Protein AF-0000000083318311 (afdb_homodimer)

pLDDT: mean 96.97, std 5.31, range [38.34, 98.94]

Organism: Saccharibacillus brassicae (NCBI:txid2583377)

Structure (mmCIF, N/CA/C/O backbone):
data_AF-0000000083318311-model_v1
#
loop_
_entity.id
_entity.type
_entity.pdbx_description
1 polymer 'cysteine-S-conjugate beta-lyase'
#
loop_
_atom_site.group_PDB
_atom_site.id
_atom_site.type_symbol
_atom_site.label_atom_id
_atom_site.label_alt_id
_atom_site.label_comp_id
_atom_site.label_asym_id
_atom_site.label_entity_id
_atom_site.label_seq_id
_atom_site.pdbx_PDB_ins_code
_atom_site.Cartn_x
_atom_site.Cartn_y
_atom_site.Cartn_z
_atom_site.occupancy
_atom_site.B_iso_or_equiv
_atom_site.auth_seq_id
_atom_site.auth_comp_id
_atom_site.auth_asym_id
_atom_site.auth_atom_id
_atom_site.pdbx_PDB_model_num
ATOM 1 N N . MET A 1 1 ? 3.373 -40.844 6.336 1 38.88 1 MET A N 1
ATOM 2 C CA . MET A 1 1 ? 4.746 -40.562 6.75 1 38.88 1 MET A CA 1
ATOM 3 C C . MET A 1 1 ? 4.859 -39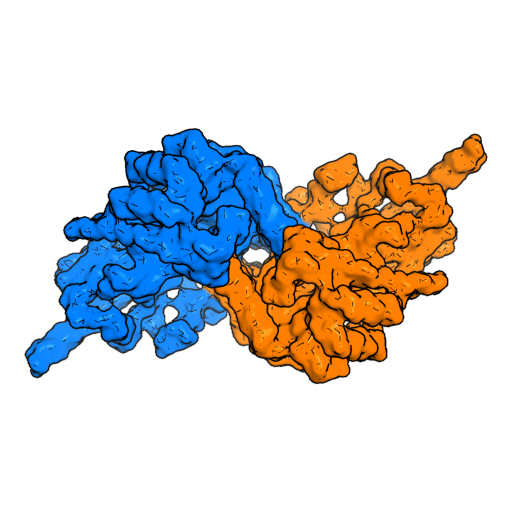.156 7.328 1 38.88 1 MET A C 1
ATOM 5 O O . MET A 1 1 ? 4.5 -38.156 6.668 1 38.88 1 MET A O 1
ATOM 9 N N . THR A 1 2 ? 4.711 -39.125 8.688 1 51.44 2 THR A N 1
ATOM 10 C CA . THR A 1 2 ? 4.902 -37.844 9.391 1 51.44 2 THR A CA 1
ATOM 11 C C . THR A 1 2 ? 6.293 -37.281 9.117 1 51.44 2 THR A C 1
ATOM 13 O O . THR A 1 2 ? 7.301 -37.906 9.492 1 51.44 2 THR A O 1
ATOM 16 N N . LEU A 1 3 ? 6.582 -36.469 7.996 1 58.09 3 LEU A N 1
ATOM 17 C CA . LEU A 1 3 ? 7.871 -35.844 7.754 1 58.09 3 LEU A CA 1
ATOM 18 C C . LEU A 1 3 ? 8.359 -35.125 9.008 1 58.09 3 LEU A C 1
ATOM 20 O O . LEU A 1 3 ? 7.602 -34.375 9.648 1 58.09 3 LEU A O 1
ATOM 24 N N . LYS A 1 4 ? 9.336 -35.656 9.711 1 66.62 4 LYS A N 1
ATOM 25 C CA . LYS A 1 4 ? 9.969 -35.031 10.859 1 66.62 4 LYS A CA 1
ATOM 26 C C . LYS A 1 4 ? 10.422 -33.594 10.508 1 66.62 4 LYS A C 1
ATOM 28 O O . LYS A 1 4 ? 11.211 -33.406 9.586 1 66.62 4 LYS A O 1
ATOM 33 N N . SER A 1 5 ? 9.641 -32.594 10.711 1 73.88 5 SER A N 1
ATOM 34 C CA . SER A 1 5 ? 10 -31.188 10.523 1 73.88 5 SER A CA 1
ATOM 35 C C . SER A 1 5 ? 10.078 -30.453 11.859 1 73.88 5 SER A C 1
ATOM 37 O O . SER A 1 5 ? 9.398 -30.828 12.82 1 73.88 5 SER A O 1
ATOM 39 N N . ARG A 1 6 ? 11.07 -29.547 11.953 1 82.5 6 ARG A N 1
ATOM 40 C CA . ARG A 1 6 ? 11.172 -28.672 13.117 1 82.5 6 ARG A CA 1
ATOM 41 C C . ARG A 1 6 ? 9.977 -27.719 13.203 1 82.5 6 ARG A C 1
ATOM 43 O O . ARG A 1 6 ? 9.68 -27.188 14.273 1 82.5 6 ARG A O 1
ATOM 50 N N . PHE A 1 7 ? 9.367 -27.641 12.039 1 90.25 7 PHE A N 1
ATOM 51 C CA . PHE A 1 7 ? 8.242 -26.719 11.945 1 90.25 7 PHE A CA 1
ATOM 52 C C . PHE A 1 7 ? 6.934 -27.469 11.734 1 90.25 7 PHE A C 1
ATOM 54 O O . PHE A 1 7 ? 6.934 -28.578 11.203 1 90.25 7 PHE A O 1
ATOM 61 N N . ASP A 1 8 ? 5.91 -26.891 12.242 1 90.25 8 ASP A N 1
ATOM 62 C CA . ASP A 1 8 ? 4.609 -27.547 12.156 1 90.25 8 ASP A CA 1
ATOM 63 C C . ASP A 1 8 ? 3.887 -27.172 10.867 1 90.25 8 ASP A C 1
ATOM 65 O O . ASP A 1 8 ? 3.246 -26.125 10.789 1 90.25 8 ASP A O 1
ATOM 69 N N . PHE A 1 9 ? 3.883 -28.094 9.914 1 93.88 9 PHE A N 1
ATOM 70 C CA . PHE A 1 9 ? 3.162 -27.906 8.664 1 93.88 9 PHE A CA 1
ATOM 71 C C . PHE A 1 9 ? 1.977 -28.859 8.578 1 93.88 9 PHE A C 1
ATOM 73 O O . PHE A 1 9 ? 1.312 -28.938 7.539 1 93.88 9 PHE A O 1
ATOM 80 N N . HIS A 1 10 ? 1.746 -29.578 9.641 1 90.75 10 HIS A N 1
ATOM 81 C CA . HIS A 1 10 ? 0.743 -30.641 9.633 1 90.75 10 HIS A CA 1
ATOM 82 C C . HIS A 1 10 ? -0.575 -30.156 10.227 1 90.75 10 HIS A C 1
ATOM 84 O O . HIS A 1 10 ? -1.647 -30.609 9.82 1 90.75 10 HIS A O 1
ATOM 90 N N . THR A 1 11 ? -0.434 -29.266 11.234 1 89.94 11 THR A N 1
ATOM 91 C CA . THR A 1 11 ? -1.631 -28.766 11.898 1 89.94 11 THR A CA 1
ATOM 92 C C . THR A 1 11 ? -2.398 -27.797 10.992 1 89.94 11 THR A C 1
ATOM 94 O O . THR A 1 11 ? -1.824 -26.844 10.469 1 89.94 11 THR A O 1
ATOM 97 N N . GLN A 1 12 ? -3.645 -28.141 10.836 1 93.62 12 GLN A N 1
ATOM 98 C CA . GLN A 1 12 ? -4.5 -27.266 10.039 1 93.62 12 GLN A CA 1
ATOM 99 C C . GLN A 1 12 ? -4.867 -26 10.828 1 93.62 12 GLN A C 1
ATOM 101 O O . GLN A 1 12 ? -5.367 -26.094 11.953 1 93.62 12 GLN A O 1
ATOM 106 N N . ILE A 1 13 ? -4.586 -24.922 10.305 1 95.56 13 ILE A N 1
ATOM 107 C CA . ILE A 1 13 ? -4.996 -23.641 10.875 1 95.56 13 ILE A CA 1
ATOM 108 C C . ILE A 1 13 ? -6.367 -23.25 10.328 1 95.56 13 ILE A C 1
ATOM 110 O O . ILE A 1 13 ? -6.586 -23.266 9.117 1 95.56 13 ILE A O 1
ATOM 114 N N . ASP A 1 14 ? -7.348 -22.953 11.203 1 96.69 14 ASP A N 1
ATOM 115 C CA . ASP A 1 14 ? -8.672 -22.516 10.781 1 96.69 14 ASP A CA 1
ATOM 116 C C . ASP A 1 14 ? -8.609 -21.125 10.141 1 96.69 14 ASP A C 1
ATOM 118 O O . ASP A 1 14 ? -8.305 -20.141 10.82 1 96.69 14 ASP A O 1
ATOM 122 N N . ARG A 1 15 ? -8.93 -21.109 8.906 1 96.69 15 ARG A N 1
ATOM 123 C CA . ARG A 1 15 ? -8.828 -19.859 8.172 1 96.69 15 ARG A CA 1
ATOM 124 C C . ARG A 1 15 ? -10.211 -19.281 7.871 1 96.69 15 ARG A C 1
ATOM 126 O O . ARG A 1 15 ? -10.328 -18.219 7.262 1 96.69 15 ARG A O 1
ATOM 133 N N . LEU A 1 16 ? -11.227 -19.953 8.297 1 96.38 16 LEU A N 1
ATOM 134 C CA . LEU A 1 16 ? -12.578 -19.438 8.109 1 96.38 16 LEU A CA 1
ATOM 135 C C . LEU A 1 16 ? -12.844 -18.25 9.016 1 96.38 16 LEU A C 1
ATOM 137 O O . LEU A 1 16 ? -12.383 -18.219 10.156 1 96.38 16 LEU A O 1
ATOM 141 N N . GLN A 1 17 ? -13.602 -17.234 8.477 1 95.5 17 GLN A N 1
ATOM 142 C CA . GLN A 1 17 ? -13.969 -16.016 9.18 1 95.5 17 GLN A CA 1
ATOM 143 C C . GLN A 1 17 ? -12.727 -15.227 9.594 1 95.5 17 GLN A C 1
ATOM 145 O O . GLN A 1 17 ? -12.719 -14.602 10.656 1 95.5 17 GLN A O 1
ATOM 150 N N . SER A 1 18 ? -11.656 -15.328 8.836 1 96.44 18 SER A N 1
ATOM 151 C CA . SER A 1 18 ? -10.422 -14.594 9.078 1 96.44 18 SER A CA 1
ATOM 152 C C . SER A 1 18 ? -10.148 -13.586 7.961 1 96.44 18 SER A C 1
ATOM 154 O O . SER A 1 18 ? -9.031 -13.078 7.832 1 96.44 18 SER A O 1
ATOM 156 N N . ALA A 1 19 ? -11.141 -13.336 7.117 1 97.19 19 ALA A N 1
ATOM 157 C CA . ALA A 1 19 ? -11 -12.453 5.957 1 97.19 19 ALA A CA 1
ATOM 158 C C . ALA A 1 19 ? -9.992 -13.016 4.961 1 97.19 19 ALA A C 1
ATOM 160 O O . ALA A 1 19 ? -9.258 -12.266 4.316 1 97.19 19 ALA A O 1
ATOM 161 N N . SER A 1 20 ? -9.906 -14.375 4.883 1 97.44 20 SER A N 1
ATOM 162 C CA . SER A 1 20 ? -9.062 -15.07 3.918 1 97.44 20 SER A CA 1
ATOM 163 C C . SER A 1 20 ? -9.695 -15.078 2.531 1 97.44 20 SER A C 1
ATOM 165 O O . SER A 1 20 ? -10.789 -15.625 2.344 1 97.44 20 SER A O 1
ATOM 167 N N . GLU A 1 21 ? -9.062 -14.484 1.577 1 97 21 GLU A N 1
ATOM 168 C CA . GLU A 1 21 ? -9.57 -14.555 0.211 1 97 21 GLU A CA 1
ATOM 169 C C . GLU A 1 21 ? -9.734 -16 -0.24 1 97 21 GLU A C 1
ATOM 171 O O . GLU A 1 21 ? -10.742 -16.359 -0.856 1 97 21 GLU A O 1
ATOM 176 N N . LYS A 1 22 ? -8.797 -16.875 0.065 1 97.5 22 LYS A N 1
ATOM 177 C CA . LYS A 1 22 ? -8.766 -18.281 -0.345 1 97.5 22 LYS A CA 1
ATOM 178 C C . LYS A 1 22 ? -9.945 -19.047 0.234 1 97.5 22 LYS A C 1
ATOM 180 O O . LYS A 1 22 ? -10.586 -19.844 -0.468 1 97.5 22 LYS A O 1
ATOM 185 N N . TRP A 1 23 ? -10.328 -18.797 1.471 1 97.81 23 TRP A N 1
ATOM 186 C CA . TRP A 1 23 ? -11.289 -19.641 2.18 1 97.81 23 TRP A CA 1
ATOM 187 C C . TRP A 1 23 ? -12.648 -18.938 2.287 1 97.81 23 TRP A C 1
ATOM 189 O O . TRP A 1 23 ? -13.688 -19.578 2.133 1 97.81 23 TRP A O 1
ATOM 199 N N . ASP A 1 24 ? -12.641 -17.625 2.521 1 97.38 24 ASP A N 1
ATOM 200 C CA . ASP A 1 24 ? -13.875 -16.938 2.869 1 97.38 24 ASP A CA 1
ATOM 201 C C . ASP A 1 24 ? -14.562 -16.375 1.623 1 97.38 24 ASP A C 1
ATOM 203 O O . ASP A 1 24 ? -15.742 -16 1.671 1 97.38 24 ASP A O 1
ATOM 207 N N . SER A 1 25 ? -13.906 -16.422 0.468 1 95.25 25 SER A N 1
ATOM 208 C CA . SER A 1 25 ? -14.5 -15.797 -0.713 1 95.25 25 SER A CA 1
ATOM 209 C C . SER A 1 25 ? -15.117 -16.844 -1.636 1 95.25 25 SER A C 1
ATOM 211 O O . SER A 1 25 ? -15.523 -16.531 -2.758 1 95.25 25 SER A O 1
ATOM 213 N N . ARG A 1 26 ? -15.195 -18.078 -1.263 1 94.62 26 ARG A N 1
ATOM 214 C CA . ARG A 1 26 ? -15.625 -19.203 -2.1 1 94.62 26 ARG A CA 1
ATOM 215 C C . ARG A 1 26 ? -17.047 -18.984 -2.607 1 94.62 26 ARG A C 1
ATOM 217 O O . ARG A 1 26 ? -17.344 -19.281 -3.768 1 94.62 26 ARG A O 1
ATOM 224 N N . GLU A 1 27 ? -17.922 -18.484 -1.708 1 94.56 27 GLU A N 1
ATOM 225 C CA . GLU A 1 27 ? -19.281 -18.219 -2.141 1 94.56 27 GLU A CA 1
ATOM 226 C C . GLU A 1 27 ? -19.312 -17.109 -3.199 1 94.56 27 GLU A C 1
ATOM 228 O O . GLU A 1 27 ? -19.969 -17.266 -4.23 1 94.56 27 GLU A O 1
ATOM 233 N N . LYS A 1 28 ? -18.609 -16.094 -2.928 1 93.19 28 LYS A N 1
ATOM 234 C CA . LYS A 1 28 ? -18.609 -14.945 -3.814 1 93.19 28 LYS A CA 1
ATOM 235 C C . LYS A 1 28 ? -17.984 -15.281 -5.16 1 93.19 28 LYS A C 1
ATOM 237 O O . LYS A 1 28 ? -18.469 -14.859 -6.211 1 93.19 28 LYS A O 1
ATOM 242 N N . ILE A 1 29 ? -16.891 -16.016 -5.172 1 92.56 29 ILE A N 1
ATOM 243 C CA . ILE A 1 29 ? -16.078 -16.219 -6.363 1 92.56 29 ILE A CA 1
ATOM 244 C C . ILE A 1 29 ? -16.609 -17.422 -7.145 1 92.56 29 ILE A C 1
ATOM 246 O O . ILE A 1 29 ? -16.641 -17.406 -8.375 1 92.56 29 ILE A O 1
ATOM 250 N N . PHE A 1 30 ? -17.062 -18.484 -6.41 1 94.25 30 PHE A N 1
ATOM 251 C CA . PHE A 1 30 ? -17.375 -19.734 -7.078 1 94.25 30 PHE A CA 1
ATOM 252 C C . PHE A 1 30 ? -18.844 -20.094 -6.906 1 94.25 30 PHE A C 1
ATOM 254 O O . PHE A 1 30 ? -19.375 -20.969 -7.602 1 94.25 30 PHE A O 1
ATOM 261 N N . GLY A 1 31 ? -19.578 -19.391 -6 1 93.88 31 GLY A N 1
ATOM 262 C CA . GLY A 1 31 ? -20.922 -19.812 -5.641 1 93.88 31 GLY A CA 1
ATOM 263 C C . GLY A 1 31 ? -20.953 -21.156 -4.941 1 93.88 31 GLY A C 1
ATOM 264 O O . GLY A 1 31 ? -21.938 -21.891 -5.023 1 93.88 31 GLY A O 1
ATOM 265 N N . ALA A 1 32 ? -19.797 -21.562 -4.422 1 94.12 32 ALA A N 1
ATOM 266 C CA . ALA A 1 32 ? -19.641 -22.875 -3.775 1 94.12 32 ALA A CA 1
ATOM 267 C C . ALA A 1 32 ? -18.938 -22.734 -2.434 1 94.12 32 ALA A C 1
ATOM 269 O O . ALA A 1 32 ? -17.734 -23 -2.338 1 94.12 32 ALA A O 1
ATOM 270 N N . PRO A 1 33 ? -19.641 -22.422 -1.372 1 92.38 33 PRO A N 1
ATOM 271 C CA . PRO A 1 33 ? -19.016 -22.125 -0.079 1 92.38 33 PRO A CA 1
ATOM 272 C C . PRO A 1 33 ? -18.375 -23.359 0.56 1 92.38 33 PRO A C 1
ATOM 274 O O . PRO A 1 33 ? -17.516 -23.234 1.441 1 92.38 33 PRO A O 1
ATOM 277 N N . ASP A 1 34 ? -18.688 -24.547 0.024 1 94.94 34 ASP A N 1
ATOM 278 C CA . ASP A 1 34 ? -18.188 -25.75 0.674 1 94.94 34 ASP A CA 1
ATOM 279 C C . ASP A 1 34 ? -17.062 -26.391 -0.13 1 94.94 34 ASP A C 1
ATOM 281 O O . ASP A 1 34 ? -16.438 -27.359 0.317 1 94.94 34 ASP A O 1
ATOM 285 N N . ALA A 1 35 ? -16.781 -25.875 -1.301 1 97.81 35 ALA A N 1
ATOM 286 C CA . ALA A 1 35 ? -15.688 -26.422 -2.109 1 97.81 35 ALA A CA 1
ATOM 287 C C . ALA A 1 35 ? -14.344 -26.266 -1.402 1 97.81 35 ALA A C 1
ATOM 289 O O . ALA A 1 35 ? -14.086 -25.234 -0.766 1 97.81 35 ALA A O 1
ATOM 290 N N . LEU A 1 36 ? -13.555 -27.328 -1.43 1 98.19 36 LEU A N 1
ATOM 291 C CA . LEU A 1 36 ? -12.203 -27.25 -0.882 1 98.19 36 LEU A CA 1
ATOM 292 C C . LEU A 1 36 ? -11.344 -26.281 -1.688 1 98.19 36 LEU A C 1
ATOM 294 O O . LEU A 1 36 ? -11.133 -26.484 -2.887 1 98.19 36 LEU A O 1
ATOM 298 N N . PRO A 1 37 ? -10.859 -25.156 -1.061 1 98.19 37 PRO A N 1
ATOM 299 C CA . PRO A 1 37 ? -10.156 -24.141 -1.838 1 98.19 37 PRO A CA 1
ATOM 300 C C . PRO A 1 37 ? -8.688 -24.5 -2.082 1 98.19 37 PRO A C 1
ATOM 302 O O . PRO A 1 37 ? -7.906 -24.594 -1.132 1 98.19 37 PRO A O 1
ATOM 305 N N . LEU A 1 38 ? -8.297 -24.672 -3.289 1 98.56 38 LEU A N 1
ATOM 306 C CA . LEU A 1 38 ? -6.93 -24.938 -3.729 1 98.56 38 LEU A CA 1
ATOM 307 C C . LEU A 1 38 ? -6.547 -24.047 -4.902 1 98.56 38 LEU A C 1
ATOM 309 O O . LEU A 1 38 ? -5.887 -24.484 -5.84 1 98.56 38 LEU A O 1
ATOM 313 N N . TRP A 1 39 ? -6.949 -22.703 -4.824 1 96.81 39 TRP A N 1
ATOM 314 C CA . TRP A 1 39 ? -6.883 -21.859 -6.016 1 96.81 39 TRP A CA 1
ATOM 315 C C . TRP A 1 39 ? -5.977 -20.656 -5.785 1 96.81 39 TRP A C 1
ATOM 317 O O . TRP A 1 39 ? -5.156 -20.312 -6.637 1 96.81 39 TRP A O 1
ATOM 327 N N . VAL A 1 40 ? -6 -19.953 -4.664 1 95.12 40 VAL A N 1
ATOM 328 C CA . VAL A 1 40 ? -5.191 -18.781 -4.387 1 95.12 40 VAL A CA 1
ATOM 329 C C . VAL A 1 40 ? -3.781 -19.203 -3.982 1 95.12 40 VAL A C 1
ATOM 331 O O . VAL A 1 40 ? -3.607 -20.141 -3.201 1 95.12 40 VAL A O 1
ATOM 334 N N . ALA A 1 41 ? -2.822 -18.438 -4.539 1 95.31 41 ALA A N 1
ATOM 335 C CA . ALA A 1 41 ? -1.431 -18.75 -4.223 1 95.31 41 ALA A CA 1
ATOM 336 C C . ALA A 1 41 ? -1.015 -18.125 -2.898 1 95.31 41 ALA A C 1
ATOM 338 O O . ALA A 1 41 ? -0.064 -17.328 -2.852 1 95.31 41 ALA A O 1
ATOM 339 N N . ASP A 1 42 ? -1.608 -18.406 -1.845 1 95.62 42 ASP A N 1
ATOM 340 C CA . ASP A 1 42 ? -1.135 -18.281 -0.47 1 95.62 42 ASP A CA 1
ATOM 341 C C . ASP A 1 42 ? -1.24 -19.609 0.274 1 95.62 42 ASP A C 1
ATOM 343 O O . ASP A 1 42 ? -1.965 -20.516 -0.154 1 95.62 42 ASP A O 1
ATOM 347 N N . MET A 1 43 ? -0.455 -19.797 1.281 1 97.88 43 MET A N 1
ATOM 348 C CA . MET A 1 43 ? -0.295 -21.078 1.956 1 97.88 43 MET A CA 1
ATOM 349 C C . MET A 1 43 ? -1.206 -21.172 3.176 1 97.88 43 MET A C 1
ATOM 351 O O . MET A 1 43 ? -1.695 -20.156 3.668 1 97.88 43 MET A O 1
ATOM 355 N N . ASP A 1 44 ? -1.444 -22.375 3.598 1 97.81 44 ASP A N 1
ATOM 356 C CA . ASP A 1 44 ? -2.213 -22.594 4.816 1 97.81 44 ASP A CA 1
ATOM 357 C C . ASP A 1 44 ? -1.293 -22.891 6 1 97.81 44 ASP A C 1
ATOM 359 O O . ASP A 1 44 ? -1.599 -23.734 6.84 1 97.81 44 ASP A O 1
ATOM 363 N N . PHE A 1 45 ? -0.134 -22.266 5.984 1 97.81 45 PHE A N 1
ATOM 364 C CA . PHE A 1 45 ? 0.837 -22.375 7.066 1 97.81 45 PHE A CA 1
ATOM 365 C C . PHE A 1 45 ? 1.085 -21.031 7.723 1 97.81 45 PHE A C 1
ATOM 367 O O . PHE A 1 45 ? 0.996 -19.984 7.066 1 97.81 45 PHE A O 1
ATOM 374 N N . ALA A 1 46 ? 1.348 -21.109 9.008 1 97.75 46 ALA A N 1
ATOM 375 C CA . ALA A 1 46 ? 1.784 -19.891 9.688 1 97.75 46 ALA A CA 1
ATOM 376 C C . ALA A 1 46 ? 3.146 -19.438 9.172 1 97.75 46 ALA A C 1
ATOM 378 O O . ALA A 1 46 ? 3.986 -20.266 8.805 1 97.75 46 ALA A O 1
ATOM 379 N N . ALA A 1 47 ? 3.371 -18.141 9.148 1 98.19 47 ALA A N 1
ATOM 380 C CA . ALA A 1 47 ? 4.703 -17.594 8.883 1 98.19 47 ALA A CA 1
ATOM 381 C C . ALA A 1 47 ? 5.707 -18.078 9.922 1 98.19 47 ALA A C 1
ATOM 383 O O . ALA A 1 47 ? 5.32 -18.562 10.992 1 98.19 47 ALA A O 1
ATOM 384 N N . PRO A 1 48 ? 7.008 -17.969 9.617 1 98.19 48 PRO A N 1
ATOM 385 C CA . PRO A 1 48 ? 8.023 -18.375 10.594 1 98.19 48 PRO A CA 1
ATOM 386 C C . PRO A 1 48 ? 7.812 -17.719 11.961 1 98.19 48 PRO A C 1
ATOM 388 O O . PRO A 1 48 ? 7.445 -16.547 12.039 1 98.19 48 PRO A O 1
ATOM 391 N N . GLN A 1 49 ? 8.047 -18.5 13 1 98.12 49 GLN A N 1
ATOM 392 C CA . GLN A 1 49 ? 7.84 -18.031 14.359 1 98.12 49 GLN A CA 1
ATOM 393 C C . GLN A 1 49 ? 8.625 -16.734 14.609 1 98.12 49 GLN A C 1
ATOM 395 O O . GLN A 1 49 ? 8.148 -15.844 15.32 1 98.12 49 GLN A O 1
ATOM 400 N N . GLU A 1 50 ? 9.867 -16.609 14.062 1 98.5 50 GLU A N 1
ATOM 401 C CA . GLU A 1 50 ? 10.695 -15.43 14.242 1 98.5 50 GLU A CA 1
ATOM 402 C C . GLU A 1 50 ? 10.031 -14.188 13.656 1 98.5 50 GLU A C 1
ATOM 404 O O . GLU A 1 50 ? 10.203 -13.078 14.172 1 98.5 50 GLU A O 1
ATOM 409 N N . VAL A 1 51 ? 9.297 -14.352 12.578 1 98.81 51 VAL A N 1
ATOM 410 C CA . VAL A 1 51 ? 8.539 -13.258 11.984 1 98.81 51 VAL A CA 1
ATOM 411 C C . VAL A 1 51 ? 7.41 -12.844 12.922 1 98.81 51 VAL A C 1
ATOM 413 O O . VAL A 1 51 ? 7.219 -11.648 13.172 1 98.81 51 VAL A O 1
ATOM 416 N N . LEU A 1 52 ? 6.645 -13.852 13.445 1 98.75 52 LEU A N 1
ATOM 417 C CA . LEU A 1 52 ? 5.559 -13.555 14.367 1 98.75 52 LEU A CA 1
ATOM 418 C C . LEU A 1 52 ? 6.078 -12.836 15.609 1 98.75 52 LEU A C 1
ATOM 420 O O . LEU A 1 52 ? 5.477 -11.859 16.062 1 98.75 52 LEU A O 1
ATOM 424 N N . ASP A 1 53 ? 7.227 -13.281 16.125 1 98.88 53 ASP A N 1
ATOM 425 C CA . ASP A 1 53 ? 7.832 -12.664 17.312 1 98.88 53 ASP A CA 1
ATOM 426 C C . ASP A 1 53 ? 8.195 -11.211 17.031 1 98.88 53 ASP A C 1
ATOM 428 O O . ASP A 1 53 ? 7.965 -10.336 17.875 1 98.88 53 ASP A O 1
ATOM 432 N N . ALA A 1 54 ? 8.797 -10.953 15.906 1 98.81 54 ALA A N 1
ATOM 433 C CA . ALA A 1 54 ? 9.18 -9.594 15.531 1 98.81 54 ALA A CA 1
ATOM 434 C C . ALA A 1 54 ? 7.953 -8.688 15.414 1 98.81 54 ALA A C 1
ATOM 436 O O . ALA A 1 54 ? 7.988 -7.531 15.828 1 98.81 54 ALA A O 1
ATOM 437 N N . MET A 1 55 ? 6.906 -9.203 14.82 1 98.75 55 MET A N 1
ATOM 438 C CA . MET A 1 55 ? 5.68 -8.422 14.672 1 98.75 55 MET A CA 1
ATOM 439 C C . MET A 1 55 ? 5.051 -8.133 16.031 1 98.75 55 MET A C 1
ATOM 441 O O . MET A 1 55 ? 4.578 -7.02 16.266 1 98.75 55 MET A O 1
ATOM 445 N N . HIS A 1 56 ? 4.992 -9.156 16.906 1 98.88 56 HIS A N 1
ATOM 446 C CA . HIS A 1 56 ? 4.477 -8.93 18.266 1 98.88 56 HIS A CA 1
ATOM 447 C C . HIS A 1 56 ? 5.266 -7.84 18.969 1 98.88 56 HIS A C 1
ATOM 449 O O . HIS A 1 56 ? 4.676 -6.945 19.594 1 98.88 56 HIS A O 1
ATOM 455 N N . LYS A 1 57 ? 6.57 -7.957 18.906 1 98.75 57 LYS A N 1
ATOM 456 C CA . LYS A 1 57 ? 7.426 -6.957 19.531 1 98.75 57 LYS A CA 1
ATOM 457 C C . LYS A 1 57 ? 7.141 -5.562 18.984 1 98.75 57 LYS A C 1
ATOM 459 O O . LYS A 1 57 ? 7.094 -4.586 19.734 1 98.75 57 LYS A O 1
ATOM 464 N N . ARG A 1 58 ? 6.984 -5.457 17.703 1 98.62 58 ARG A N 1
ATOM 465 C CA . ARG A 1 58 ? 6.719 -4.16 17.094 1 98.62 58 ARG A CA 1
ATOM 466 C C . ARG A 1 58 ? 5.348 -3.631 17.5 1 98.62 58 ARG A C 1
ATOM 468 O O . ARG A 1 58 ? 5.176 -2.428 17.703 1 98.62 58 ARG A O 1
ATOM 475 N N . VAL A 1 59 ? 4.312 -4.48 17.562 1 98.75 59 VAL A N 1
ATOM 476 C CA . VAL A 1 59 ? 2.988 -4.086 18.016 1 98.75 59 VAL A CA 1
ATOM 477 C C . VAL A 1 59 ? 3.072 -3.58 19.453 1 98.75 59 VAL A C 1
ATOM 479 O O . VAL A 1 59 ? 2.4 -2.611 19.828 1 98.75 59 VAL A O 1
ATOM 482 N N . ASP A 1 60 ? 3.967 -4.176 20.25 1 98.38 60 ASP A N 1
ATOM 483 C CA . ASP A 1 60 ? 4.141 -3.789 21.656 1 98.38 60 ASP A CA 1
ATOM 484 C C . ASP A 1 60 ? 4.66 -2.357 21.766 1 98.38 60 ASP A C 1
ATOM 486 O O . ASP A 1 60 ? 4.387 -1.667 22.75 1 98.38 60 ASP A O 1
ATOM 490 N N . HIS A 1 61 ? 5.445 -1.96 20.766 1 97.88 61 HIS A N 1
ATOM 491 C CA . HIS A 1 61 ? 5.922 -0.581 20.781 1 97.88 61 HIS A CA 1
ATOM 492 C C . HIS A 1 61 ? 4.758 0.404 20.812 1 97.88 61 HIS A C 1
ATOM 494 O O . HIS A 1 61 ? 4.848 1.458 21.438 1 97.88 61 HIS A O 1
ATOM 500 N N . GLY A 1 62 ? 3.715 0.177 20.031 1 97.81 62 GLY A N 1
ATOM 501 C CA . GLY A 1 62 ? 2.428 0.836 20.172 1 97.81 62 GLY A CA 1
ATOM 502 C C . GLY A 1 62 ? 2.281 2.066 19.297 1 97.81 62 GLY A C 1
ATOM 503 O O . GLY A 1 62 ? 1.178 2.588 19.141 1 97.81 62 GLY A O 1
ATOM 504 N N . VAL A 1 63 ? 3.363 2.586 18.719 1 98 63 VAL A N 1
ATOM 505 C CA . VAL A 1 63 ? 3.312 3.775 17.875 1 98 63 VAL A CA 1
ATOM 506 C C . VAL A 1 63 ? 3.49 3.377 16.422 1 98 63 VAL A C 1
ATOM 508 O O . VAL A 1 63 ? 4.488 2.748 16.047 1 98 63 VAL A O 1
ATOM 511 N N . PHE A 1 64 ? 2.516 3.691 15.602 1 98.12 64 PHE A N 1
ATOM 512 C CA . PHE A 1 64 ? 2.543 3.328 14.188 1 98.12 64 PHE A CA 1
ATOM 513 C C . PHE A 1 64 ? 2.545 4.574 13.312 1 98.12 64 PHE A C 1
ATOM 515 O O . PHE A 1 64 ? 1.76 4.676 12.367 1 98.12 64 PHE A O 1
ATOM 522 N N . GLY A 1 65 ? 3.406 5.574 13.633 1 96.75 65 GLY A N 1
ATOM 523 C CA . GLY A 1 65 ? 3.611 6.73 12.781 1 96.75 65 GLY A CA 1
ATOM 524 C C . GLY A 1 65 ? 4.273 6.387 11.461 1 96.75 65 GLY A C 1
ATOM 525 O O . GLY A 1 65 ? 4.316 5.219 11.062 1 96.75 65 GLY A O 1
ATOM 526 N N . TYR A 1 66 ? 4.742 7.391 10.758 1 97.12 66 TYR A N 1
ATOM 527 C CA . TYR A 1 66 ? 5.418 7.184 9.477 1 97.12 66 TYR A CA 1
ATOM 528 C C . TYR A 1 66 ? 6.75 6.461 9.68 1 97.12 66 TYR A C 1
ATOM 530 O O . TYR A 1 66 ? 7.457 6.711 10.656 1 97.12 66 TYR A O 1
ATOM 538 N N . THR A 1 67 ? 7.023 5.598 8.742 1 97.38 67 THR A N 1
ATOM 539 C CA . THR A 1 67 ? 8.211 4.758 8.836 1 97.38 67 THR A CA 1
ATOM 540 C C . THR A 1 67 ? 9.023 4.828 7.547 1 97.38 67 THR A C 1
ATOM 542 O O . THR A 1 67 ? 8.672 5.566 6.625 1 97.38 67 THR A O 1
ATOM 545 N N . PHE A 1 68 ? 10.172 4.277 7.543 1 95.81 68 PHE A N 1
ATOM 546 C CA . PHE A 1 68 ? 11.047 4.137 6.379 1 95.81 68 PHE A CA 1
ATOM 547 C C . PHE A 1 68 ? 11.82 2.826 6.438 1 95.81 68 PHE A C 1
ATOM 549 O O . PHE A 1 68 ? 11.773 2.115 7.445 1 95.81 68 PHE A O 1
ATOM 556 N N . ARG A 1 69 ? 12.383 2.385 5.336 1 97.38 69 ARG A N 1
ATOM 557 C CA . ARG A 1 69 ? 13.227 1.194 5.281 1 97.38 69 ARG A CA 1
ATOM 558 C C . ARG A 1 69 ? 14.625 1.485 5.809 1 97.38 69 ARG A C 1
ATOM 560 O O . ARG A 1 69 ? 15.344 2.322 5.258 1 97.38 69 ARG A O 1
ATOM 567 N N . THR A 1 70 ? 15.023 0.8 6.801 1 97.25 70 THR A N 1
ATOM 568 C CA . THR A 1 70 ? 16.281 1.041 7.508 1 97.25 70 THR A CA 1
ATOM 569 C C . THR A 1 70 ? 17.438 0.333 6.812 1 97.25 70 THR A C 1
ATOM 571 O O . THR A 1 70 ? 17.219 -0.527 5.953 1 97.25 70 THR A O 1
ATOM 574 N N . PRO A 1 71 ? 18.688 0.669 7.207 1 97.5 71 PRO A N 1
ATOM 575 C CA . PRO A 1 71 ? 19.828 -0.1 6.699 1 97.5 71 PRO A CA 1
ATOM 576 C C . PRO A 1 71 ? 19.719 -1.594 6.992 1 97.5 71 PRO A C 1
ATOM 578 O O . PRO A 1 71 ? 20.094 -2.422 6.164 1 97.5 71 PRO A O 1
ATOM 581 N N . GLY A 1 72 ? 19.172 -1.889 8.172 1 98.25 72 GLY A N 1
ATOM 582 C CA . GLY A 1 72 ? 18.938 -3.287 8.508 1 98.25 72 GLY A CA 1
ATOM 583 C C . GLY A 1 72 ? 18 -3.988 7.547 1 98.25 72 GLY A C 1
ATOM 584 O O . GLY A 1 72 ? 18.219 -5.148 7.195 1 98.25 72 GLY A O 1
ATOM 585 N N . TYR A 1 73 ? 16.984 -3.297 7.16 1 98.5 73 TYR A N 1
ATOM 586 C CA . TYR A 1 73 ? 16.062 -3.822 6.16 1 98.5 73 TYR A CA 1
ATOM 587 C C . TYR A 1 73 ? 16.797 -4.156 4.863 1 98.5 73 TYR A C 1
ATOM 589 O O . TYR A 1 73 ? 16.672 -5.266 4.344 1 98.5 73 TYR A O 1
ATOM 597 N N . PHE A 1 74 ? 17.547 -3.203 4.301 1 98.75 74 PHE A N 1
ATOM 598 C CA . PHE A 1 74 ? 18.25 -3.375 3.035 1 98.75 74 PHE A CA 1
ATOM 599 C C . PHE A 1 74 ? 19.297 -4.484 3.137 1 98.75 74 PHE A C 1
ATOM 601 O O . PHE A 1 74 ? 19.438 -5.289 2.217 1 98.75 74 PHE A O 1
ATOM 608 N N . ASP A 1 75 ? 19.953 -4.574 4.266 1 98.81 75 ASP A N 1
ATOM 609 C CA . ASP A 1 75 ? 20.953 -5.621 4.477 1 98.81 75 ASP A CA 1
ATOM 610 C C . ASP A 1 75 ? 20.297 -7.004 4.43 1 98.81 75 ASP A C 1
ATOM 612 O O . ASP A 1 75 ? 20.875 -7.949 3.885 1 98.81 75 ASP A O 1
ATOM 616 N N . SER A 1 76 ? 19.156 -7.125 5.047 1 98.88 76 SER A N 1
ATOM 617 C CA . SER A 1 76 ? 18.469 -8.414 5.062 1 98.88 76 SER A CA 1
ATOM 618 C C . SER A 1 76 ? 18.125 -8.875 3.65 1 98.88 76 SER A C 1
ATOM 620 O O . SER A 1 76 ? 18.312 -10.047 3.316 1 98.88 76 SER A O 1
ATOM 622 N N . VAL A 1 77 ? 17.703 -7.965 2.754 1 98.88 77 VAL A N 1
ATOM 623 C CA . VAL A 1 77 ? 17.359 -8.297 1.377 1 98.88 77 VAL A CA 1
ATOM 624 C C . VAL A 1 77 ? 18.625 -8.656 0.597 1 98.88 77 VAL A C 1
ATOM 626 O O . VAL A 1 77 ? 18.656 -9.664 -0.109 1 98.88 77 VAL A O 1
ATOM 629 N N . VAL A 1 78 ? 19.641 -7.832 0.728 1 98.88 78 VAL A N 1
ATOM 630 C CA . VAL A 1 78 ? 20.906 -8.023 0.009 1 98.88 78 VAL A CA 1
ATOM 631 C C . VAL A 1 78 ? 21.516 -9.375 0.389 1 98.88 78 VAL A C 1
ATOM 633 O O . VAL A 1 78 ? 21.922 -10.141 -0.482 1 98.88 78 VAL A O 1
ATOM 636 N N . ASN A 1 79 ? 21.547 -9.664 1.686 1 98.88 79 ASN A N 1
ATOM 637 C CA . ASN A 1 79 ? 22.109 -10.922 2.162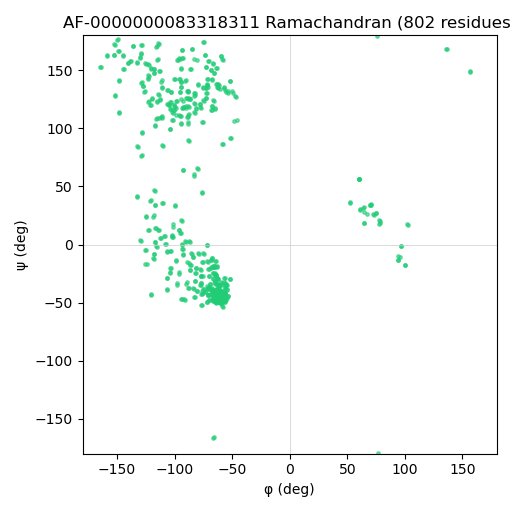 1 98.88 79 ASN A CA 1
ATOM 638 C C . ASN A 1 79 ? 21.312 -12.125 1.67 1 98.88 79 ASN A C 1
ATOM 640 O O . ASN A 1 79 ? 21.891 -13.156 1.312 1 98.88 79 ASN A O 1
ATOM 644 N N . TRP A 1 80 ? 20.047 -12.008 1.661 1 98.81 80 TRP A N 1
ATOM 645 C CA . TRP A 1 80 ? 19.188 -13.086 1.189 1 98.81 80 TRP A CA 1
ATOM 646 C C . TRP A 1 80 ? 19.469 -13.406 -0.276 1 98.81 80 TRP A C 1
ATOM 648 O O . TRP A 1 80 ? 19.609 -14.57 -0.648 1 98.81 80 TRP A O 1
ATOM 658 N N . MET A 1 81 ? 19.531 -12.336 -1.144 1 98.69 81 MET A N 1
ATOM 659 C CA . MET A 1 81 ? 19.766 -12.531 -2.57 1 98.69 81 MET A CA 1
ATOM 660 C C . MET A 1 81 ? 21.141 -13.172 -2.805 1 98.69 81 MET A C 1
ATOM 662 O O . MET A 1 81 ? 21.281 -14.023 -3.682 1 98.69 81 MET A O 1
ATOM 666 N N . ARG A 1 82 ? 22.062 -12.75 -2.041 1 98.38 82 ARG A N 1
ATOM 667 C CA . ARG A 1 82 ? 23.406 -13.32 -2.152 1 98.38 82 ARG A CA 1
ATOM 668 C C . ARG A 1 82 ? 23.406 -14.781 -1.728 1 98.38 82 ARG A C 1
ATOM 670 O O . ARG A 1 82 ? 23.906 -15.641 -2.455 1 98.38 82 ARG A O 1
ATOM 677 N N . GLU A 1 83 ? 22.844 -15.117 -0.635 1 97.94 83 GLU A N 1
ATOM 678 C CA . GLU A 1 83 ? 22.906 -16.438 -0.027 1 97.94 83 GLU A CA 1
ATOM 679 C C . GLU A 1 83 ? 22.047 -17.438 -0.79 1 97.94 83 GLU A C 1
ATOM 681 O O . GLU A 1 83 ? 22.438 -18.594 -0.989 1 97.94 83 GLU A O 1
ATOM 686 N N . ARG A 1 84 ? 20.875 -17.031 -1.228 1 97.94 84 ARG A N 1
ATOM 687 C CA . ARG A 1 84 ? 19.906 -17.969 -1.771 1 97.94 84 ARG A CA 1
ATOM 688 C C . ARG A 1 84 ? 19.984 -18.031 -3.293 1 97.94 84 ARG A C 1
ATOM 690 O O . ARG A 1 84 ? 19.641 -19.047 -3.902 1 97.94 84 ARG A O 1
ATOM 697 N N . HIS A 1 85 ? 20.516 -16.906 -3.953 1 97.56 85 HIS A N 1
ATOM 698 C CA . HIS A 1 85 ? 20.406 -16.828 -5.406 1 97.56 85 HIS A CA 1
ATOM 699 C C . HIS A 1 85 ? 21.766 -16.5 -6.035 1 97.56 85 HIS A C 1
ATOM 701 O O . HIS A 1 85 ? 21.859 -16.328 -7.25 1 97.56 85 HIS A O 1
ATOM 707 N N . ASP A 1 86 ? 22.797 -16.422 -5.211 1 97.25 86 ASP A N 1
ATOM 708 C CA . ASP A 1 86 ? 24.125 -16.062 -5.699 1 97.25 86 ASP A CA 1
ATOM 709 C C . ASP A 1 86 ? 24.078 -14.766 -6.508 1 97.25 86 ASP A C 1
ATOM 711 O O . ASP A 1 86 ? 24.688 -14.672 -7.578 1 97.25 86 ASP A O 1
ATOM 715 N N . TRP A 1 87 ? 23.25 -13.875 -6.105 1 98 87 TRP A N 1
ATOM 716 C CA . TRP A 1 87 ? 23.078 -12.594 -6.781 1 98 87 TRP A CA 1
ATOM 717 C C . TRP A 1 87 ? 23.5 -11.438 -5.879 1 98 87 TRP A C 1
ATOM 719 O O . TRP A 1 87 ? 22.844 -11.172 -4.859 1 98 87 TRP A O 1
ATOM 729 N N . ASN A 1 88 ? 24.594 -10.812 -6.191 1 98.06 88 ASN A N 1
ATOM 730 C CA . ASN A 1 88 ? 25.062 -9.648 -5.457 1 98.06 88 ASN A CA 1
ATOM 731 C C . ASN A 1 88 ? 24.375 -8.367 -5.938 1 98.06 88 ASN A C 1
ATOM 733 O O . ASN A 1 88 ? 24.594 -7.941 -7.074 1 98.06 88 ASN A O 1
ATOM 737 N N . ILE A 1 89 ? 23.594 -7.781 -5.098 1 98.44 89 ILE A N 1
ATOM 738 C CA . ILE A 1 89 ? 22.906 -6.547 -5.477 1 98.44 89 ILE A CA 1
ATOM 739 C C . ILE A 1 89 ? 23.359 -5.414 -4.551 1 98.44 89 ILE A C 1
ATOM 741 O O . ILE A 1 89 ? 23.812 -5.66 -3.432 1 98.44 89 ILE A O 1
ATOM 745 N N . ASP A 1 90 ? 23.328 -4.195 -5.07 1 98.5 90 ASP A N 1
ATOM 746 C CA . ASP A 1 90 ? 23.562 -2.982 -4.293 1 98.5 90 ASP A CA 1
ATOM 747 C C . ASP A 1 90 ? 22.281 -2.541 -3.572 1 98.5 90 ASP A C 1
ATOM 749 O O . ASP A 1 90 ? 21.203 -2.512 -4.168 1 98.5 90 ASP A O 1
ATOM 753 N N . PRO A 1 91 ? 22.422 -2.27 -2.273 1 98.56 91 PRO A N 1
ATOM 754 C CA . PRO A 1 91 ? 21.234 -1.808 -1.556 1 98.56 91 PRO A CA 1
ATOM 755 C C . PRO A 1 91 ? 20.547 -0.626 -2.242 1 98.56 91 PRO A C 1
ATOM 757 O O . PRO A 1 91 ? 19.328 -0.488 -2.17 1 98.56 91 PRO A O 1
ATOM 760 N N . GLU A 1 92 ? 21.234 0.213 -2.941 1 98.06 92 GLU A N 1
ATOM 761 C CA . GLU A 1 92 ? 20.688 1.391 -3.609 1 98.06 92 GLU A CA 1
ATOM 762 C C . GLU A 1 92 ? 19.781 0.996 -4.773 1 98.06 92 GLU A C 1
ATOM 764 O O . GLU A 1 92 ? 18.984 1.807 -5.246 1 98.06 92 GLU A O 1
ATOM 769 N N . TRP A 1 93 ? 19.938 -0.282 -5.277 1 98.81 93 TRP A N 1
ATOM 770 C CA . TRP A 1 93 ? 19.141 -0.741 -6.414 1 98.81 93 TRP A CA 1
ATOM 771 C C . TRP A 1 93 ? 17.719 -1.068 -5.988 1 98.81 93 TRP A C 1
ATOM 773 O O . TRP A 1 93 ? 16.844 -1.231 -6.832 1 98.81 93 TRP A O 1
ATOM 783 N N . ILE A 1 94 ? 17.516 -1.194 -4.664 1 98.81 94 ILE A N 1
ATOM 784 C CA . ILE A 1 94 ? 16.266 -1.744 -4.168 1 98.81 94 ILE A CA 1
ATOM 785 C C . ILE A 1 94 ? 15.234 -0.624 -4.004 1 98.81 94 ILE A C 1
ATOM 787 O O . ILE A 1 94 ? 15.453 0.318 -3.236 1 98.81 94 ILE A O 1
ATOM 791 N N . THR A 1 95 ? 14.125 -0.698 -4.73 1 98.19 95 THR A N 1
ATOM 792 C CA . THR A 1 95 ? 12.992 0.212 -4.617 1 98.19 95 THR A CA 1
ATOM 793 C C . THR A 1 95 ? 11.766 -0.519 -4.082 1 98.19 95 THR A C 1
ATOM 795 O O . THR A 1 95 ? 11.789 -1.738 -3.906 1 98.19 95 THR A O 1
ATOM 798 N N . PHE A 1 96 ? 10.758 0.304 -3.814 1 98.06 96 PHE A N 1
ATOM 799 C CA . PHE A 1 96 ? 9.602 -0.262 -3.133 1 98.06 96 PHE A CA 1
ATOM 800 C C . PHE A 1 96 ? 8.336 -0.044 -3.949 1 98.06 96 PHE A C 1
ATOM 802 O O . PHE A 1 96 ? 8.156 1.011 -4.562 1 98.06 96 PHE A O 1
ATOM 809 N N . THR A 1 97 ? 7.461 -0.972 -3.953 1 98.31 97 THR A N 1
ATOM 810 C CA . THR A 1 97 ? 6.043 -0.891 -4.281 1 98.31 97 THR A CA 1
ATOM 811 C C . THR A 1 97 ? 5.219 -1.759 -3.332 1 98.31 97 THR A C 1
ATOM 813 O O . THR A 1 97 ? 5.746 -2.691 -2.721 1 98.31 97 THR A O 1
ATOM 816 N N . PRO A 1 98 ? 3.947 -1.451 -3.17 1 97.62 98 PRO A N 1
ATOM 817 C CA . PRO A 1 98 ? 3.113 -2.287 -2.303 1 97.62 98 PRO A CA 1
ATOM 818 C C . PRO A 1 98 ? 2.709 -3.604 -2.965 1 97.62 98 PRO A C 1
ATOM 820 O O . PRO A 1 98 ? 1.543 -4 -2.896 1 97.62 98 PRO A O 1
ATOM 823 N N . GLY A 1 99 ? 3.57 -4.289 -3.598 1 97.62 99 GLY A N 1
ATOM 824 C CA . GLY A 1 99 ? 3.361 -5.57 -4.254 1 97.62 99 GLY A CA 1
ATOM 825 C C . GLY A 1 99 ? 4.004 -5.652 -5.625 1 97.62 99 GLY A C 1
ATOM 826 O O . GLY A 1 99 ? 4.395 -4.633 -6.195 1 97.62 99 GLY A O 1
ATOM 827 N N . VAL A 1 100 ? 4.051 -6.84 -6.152 1 98.38 100 VAL A N 1
ATOM 828 C CA . VAL A 1 100 ? 4.723 -7.039 -7.434 1 98.38 100 VAL A CA 1
ATOM 829 C C . VAL A 1 100 ? 3.789 -6.629 -8.578 1 98.38 100 VAL A C 1
ATOM 831 O O . VAL A 1 100 ? 4.234 -6.051 -9.57 1 98.38 100 VAL A O 1
ATOM 834 N N . VAL A 1 101 ? 2.496 -6.941 -8.5 1 98.38 101 VAL A N 1
ATOM 835 C CA . VAL A 1 101 ? 1.571 -6.555 -9.562 1 98.38 101 VAL A CA 1
ATOM 836 C C . VAL A 1 101 ? 1.566 -5.035 -9.719 1 98.38 101 VAL A C 1
ATOM 838 O O . VAL A 1 101 ? 1.684 -4.52 -10.828 1 98.38 101 VAL A O 1
ATOM 841 N N . PRO A 1 102 ? 1.505 -4.258 -8.594 1 98.5 102 PRO A N 1
ATOM 842 C CA . PRO A 1 102 ? 1.668 -2.811 -8.742 1 98.5 102 PRO A CA 1
ATOM 843 C C . PRO A 1 102 ? 2.986 -2.43 -9.414 1 98.5 102 PRO A C 1
ATOM 845 O O . PRO A 1 102 ? 3.027 -1.493 -10.219 1 98.5 102 PRO A O 1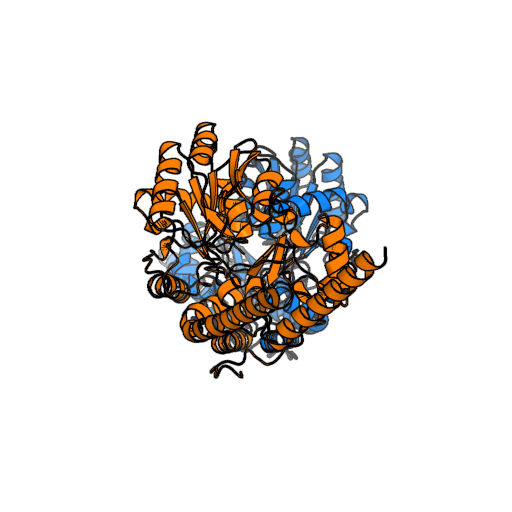
ATOM 848 N N . ALA A 1 103 ? 4.043 -3.121 -9.07 1 98.75 103 ALA A N 1
ATOM 849 C CA . ALA A 1 103 ? 5.332 -2.836 -9.688 1 98.75 103 ALA A CA 1
ATOM 850 C C . ALA A 1 103 ? 5.25 -2.975 -11.211 1 98.75 103 ALA A C 1
ATOM 852 O O . ALA A 1 103 ? 5.793 -2.146 -11.945 1 98.75 103 ALA A O 1
ATOM 853 N N . LEU A 1 104 ? 4.617 -4.051 -11.688 1 98.88 104 LEU A N 1
ATOM 854 C CA . LEU A 1 104 ? 4.434 -4.254 -13.117 1 98.88 104 LEU A CA 1
ATOM 855 C C . LEU A 1 104 ? 3.646 -3.1 -13.734 1 98.88 104 LEU A C 1
ATOM 857 O O . LEU A 1 104 ? 4.02 -2.586 -14.789 1 98.88 104 LEU A O 1
ATOM 861 N N . ALA A 1 105 ? 2.588 -2.732 -13.055 1 98.75 105 ALA A N 1
ATOM 862 C CA . ALA A 1 105 ? 1.728 -1.661 -13.555 1 98.75 105 ALA A CA 1
ATOM 863 C C . ALA A 1 105 ? 2.494 -0.346 -13.656 1 98.75 105 ALA A C 1
ATOM 865 O O . ALA A 1 105 ? 2.391 0.362 -14.664 1 98.75 105 ALA A O 1
ATOM 866 N N . PHE A 1 106 ? 3.27 0.013 -12.617 1 98.75 106 PHE A N 1
ATOM 867 C CA . PHE A 1 106 ? 4.012 1.268 -12.617 1 98.75 106 PHE A CA 1
ATOM 868 C C . PHE A 1 106 ? 5.141 1.233 -13.641 1 98.75 106 PHE A C 1
ATOM 870 O O . PHE A 1 106 ? 5.477 2.258 -14.234 1 98.75 106 PHE A O 1
ATOM 877 N N . ALA A 1 107 ? 5.723 0.049 -13.828 1 98.88 107 ALA A N 1
ATOM 878 C CA . ALA A 1 107 ? 6.719 -0.072 -14.891 1 98.88 107 ALA A CA 1
ATOM 879 C C . ALA A 1 107 ? 6.094 0.191 -16.266 1 98.88 107 ALA A C 1
ATOM 881 O O . ALA A 1 107 ? 6.676 0.891 -17.094 1 98.88 107 ALA A O 1
ATOM 882 N N . VAL A 1 108 ? 4.922 -0.388 -16.5 1 98.88 108 VAL A N 1
ATOM 883 C CA . VAL A 1 108 ? 4.199 -0.162 -17.75 1 98.88 108 VAL A CA 1
ATOM 884 C C . VAL A 1 108 ? 3.924 1.329 -17.922 1 98.88 108 VAL A C 1
ATOM 886 O O . VAL A 1 108 ? 4.172 1.892 -19 1 98.88 108 VAL A O 1
ATOM 889 N N . GLU A 1 109 ? 3.469 1.958 -16.875 1 98.38 109 GLU A N 1
ATOM 890 C CA . GLU A 1 109 ? 3.145 3.381 -16.922 1 98.38 109 GLU A CA 1
ATOM 891 C C . GLU A 1 109 ? 4.387 4.219 -17.203 1 98.38 109 GLU A C 1
ATOM 893 O O . GLU A 1 109 ? 4.34 5.176 -17.984 1 98.38 109 GLU A O 1
ATOM 898 N N . THR A 1 110 ? 5.445 3.91 -16.516 1 98.69 110 THR A N 1
ATOM 899 C CA . THR A 1 110 ? 6.66 4.719 -16.547 1 98.69 110 THR A CA 1
ATOM 900 C C . THR A 1 110 ? 7.359 4.613 -17.891 1 98.69 110 THR A C 1
ATOM 902 O O . THR A 1 110 ? 7.879 5.605 -18.406 1 98.69 110 THR A O 1
ATOM 905 N N . PHE A 1 111 ? 7.355 3.387 -18.5 1 98.88 111 PHE A N 1
ATOM 906 C CA . PHE A 1 111 ? 8.336 3.16 -19.562 1 98.88 111 PHE A CA 1
ATOM 907 C C . PHE A 1 111 ? 7.652 2.904 -20.891 1 98.88 111 PHE A C 1
ATOM 909 O O . PHE A 1 111 ? 8.312 2.598 -21.891 1 98.88 111 PHE A O 1
ATOM 916 N N . THR A 1 112 ? 6.348 2.957 -20.953 1 98.69 112 THR A N 1
ATOM 917 C CA . THR A 1 112 ? 5.609 2.822 -22.203 1 98.69 112 THR A CA 1
ATOM 918 C C . THR A 1 112 ? 4.496 3.861 -22.297 1 98.69 112 THR A C 1
ATOM 920 O O . THR A 1 112 ? 4.258 4.609 -21.344 1 98.69 112 THR A O 1
ATOM 923 N N . GLN A 1 113 ? 3.893 3.965 -23.406 1 97.88 113 GLN A N 1
ATOM 924 C CA . GLN A 1 113 ? 2.76 4.844 -23.672 1 97.88 113 GLN A CA 1
ATOM 925 C C . GLN A 1 113 ? 1.556 4.055 -24.172 1 97.88 113 GLN A C 1
ATOM 927 O O . GLN A 1 113 ? 1.709 2.953 -24.703 1 97.88 113 GLN A O 1
ATOM 932 N N . PRO A 1 114 ? 0.305 4.652 -23.953 1 97.56 114 PRO A N 1
ATOM 933 C CA . PRO A 1 114 ? -0.848 3.99 -24.562 1 97.56 114 PRO A CA 1
ATOM 934 C C . PRO A 1 114 ? -0.637 3.695 -26.047 1 97.56 114 PRO A C 1
ATOM 936 O O . PRO A 1 114 ? -0.111 4.535 -26.781 1 97.56 114 PRO A O 1
ATOM 939 N N . GLY A 1 115 ? -0.943 2.459 -26.406 1 98.5 115 GLY A N 1
ATOM 940 C CA . GLY A 1 115 ? -0.755 2.057 -27.781 1 98.5 115 GLY A CA 1
ATOM 941 C C . GLY A 1 115 ? 0.523 1.271 -28.016 1 98.5 115 GLY A C 1
ATOM 942 O O . GLY A 1 115 ? 0.663 0.575 -29.016 1 98.5 115 GLY A O 1
ATOM 943 N N . ASP A 1 116 ? 1.511 1.33 -27.078 1 98.81 116 ASP A N 1
ATOM 944 C CA . ASP A 1 116 ? 2.738 0.55 -27.203 1 98.81 116 ASP A CA 1
ATOM 945 C C . ASP A 1 116 ? 2.459 -0.942 -27.031 1 98.81 116 ASP A C 1
ATOM 947 O O . ASP A 1 116 ? 1.512 -1.329 -26.344 1 98.81 116 ASP A O 1
ATOM 951 N N . LYS A 1 117 ? 3.277 -1.754 -27.688 1 98.88 117 LYS A N 1
ATOM 952 C CA . LYS A 1 117 ? 3.158 -3.207 -27.609 1 98.88 117 LYS A CA 1
ATOM 953 C C . LYS A 1 117 ? 3.971 -3.762 -26.438 1 98.88 117 LYS A C 1
ATOM 955 O O . LYS A 1 117 ? 5.113 -3.355 -26.219 1 98.88 117 LYS A O 1
ATOM 960 N N . ILE A 1 118 ? 3.377 -4.621 -25.656 1 98.94 118 ILE A N 1
ATOM 961 C CA . ILE A 1 118 ? 4.031 -5.324 -24.562 1 98.94 118 ILE A CA 1
ATOM 962 C C . ILE A 1 118 ? 3.82 -6.828 -24.703 1 98.94 118 ILE A C 1
ATOM 964 O O . ILE A 1 118 ? 2.699 -7.285 -24.938 1 98.94 118 ILE A O 1
ATOM 968 N N . ALA A 1 119 ? 4.887 -7.586 -24.594 1 98.94 119 ALA A N 1
ATOM 969 C CA . ALA A 1 119 ? 4.824 -9.031 -24.797 1 98.94 119 ALA A CA 1
ATOM 970 C C . ALA A 1 119 ? 4.777 -9.773 -23.469 1 98.94 119 ALA A C 1
ATOM 972 O O . ALA A 1 119 ? 5.402 -9.352 -22.484 1 98.94 119 ALA A O 1
ATOM 973 N N . ILE A 1 120 ? 4.039 -10.812 -23.391 1 98.94 120 ILE A N 1
ATOM 974 C CA . ILE A 1 120 ? 4.047 -11.797 -22.312 1 98.94 120 ILE A CA 1
ATOM 975 C C . ILE A 1 120 ? 4.152 -13.203 -22.891 1 98.94 120 ILE A C 1
ATOM 977 O O . ILE A 1 120 ? 3.898 -13.406 -24.094 1 98.94 120 ILE A O 1
ATOM 981 N N . GLN A 1 121 ? 4.543 -14.188 -22.141 1 98.88 121 GLN A N 1
ATOM 982 C CA . GLN A 1 121 ? 4.703 -15.562 -22.594 1 98.88 121 GLN A CA 1
ATOM 983 C C . GLN A 1 121 ? 3.654 -16.484 -21.969 1 98.88 121 GLN A C 1
ATOM 985 O O . GLN A 1 121 ? 3.754 -16.828 -20.797 1 98.88 121 GLN A O 1
ATOM 990 N N . THR A 1 122 ? 2.709 -16.938 -22.75 1 98.62 122 THR A N 1
ATOM 991 C CA . THR A 1 122 ? 1.521 -17.641 -22.266 1 98.62 122 THR A CA 1
ATOM 992 C C . THR A 1 122 ? 1.713 -19.156 -22.359 1 98.62 122 THR A C 1
ATOM 994 O O . THR A 1 122 ? 2.492 -19.641 -23.172 1 98.62 122 THR A O 1
ATOM 997 N N . PRO A 1 123 ? 0.932 -19.938 -21.562 1 98.44 123 PRO A N 1
ATOM 998 C CA . PRO A 1 123 ? 0.067 -19.5 -20.469 1 98.44 123 PRO A CA 1
ATOM 999 C C . PRO A 1 123 ? 0.849 -18.859 -19.328 1 98.44 123 PRO A C 1
ATOM 1001 O O . PRO A 1 123 ? 1.937 -19.328 -18.984 1 98.44 123 PRO A O 1
ATOM 1004 N N . VAL A 1 124 ? 0.298 -17.781 -18.812 1 98.75 124 VAL A N 1
ATOM 1005 C CA . VAL A 1 124 ? 1.038 -17.078 -17.766 1 98.75 124 VAL A CA 1
ATOM 1006 C C . VAL A 1 124 ? 0.062 -16.422 -16.797 1 98.75 124 VAL A C 1
ATOM 1008 O O . VAL A 1 124 ? -1.139 -16.344 -17.078 1 98.75 124 VAL A O 1
ATOM 1011 N N . TYR A 1 125 ? 0.509 -16 -15.703 1 98.31 125 TYR A N 1
ATOM 1012 C CA . TYR A 1 125 ? -0.207 -15.375 -14.602 1 98.31 125 TYR A CA 1
ATOM 1013 C C . TYR A 1 125 ? -1.141 -14.281 -15.109 1 98.31 125 TYR A C 1
ATOM 1015 O O . TYR A 1 125 ? -0.704 -13.352 -15.789 1 98.31 125 TYR A O 1
ATOM 1023 N N . PRO A 1 126 ? -2.416 -14.297 -14.742 1 97.75 126 PRO A N 1
ATOM 1024 C CA . PRO A 1 126 ? -3.451 -13.477 -15.367 1 97.75 126 PRO A CA 1
ATOM 1025 C C . PRO A 1 126 ? -3.191 -11.977 -15.211 1 97.75 126 PRO A C 1
ATOM 1027 O O . PRO A 1 126 ? -3.434 -11.203 -16.141 1 97.75 126 PRO A O 1
ATOM 1030 N N . PRO A 1 127 ? -2.654 -11.508 -14.109 1 97.5 127 PRO A N 1
ATOM 1031 C CA . PRO A 1 127 ? -2.461 -10.062 -13.953 1 97.5 127 PRO A CA 1
ATOM 1032 C C . PRO A 1 127 ? -1.489 -9.484 -14.977 1 97.5 127 PRO A C 1
ATOM 1034 O O . PRO A 1 127 ? -1.455 -8.266 -15.18 1 97.5 127 PRO A O 1
ATOM 1037 N N . PHE A 1 128 ? -0.646 -10.328 -15.609 1 98.62 128 PHE A N 1
ATOM 1038 C CA . PHE A 1 128 ? 0.2 -9.82 -16.688 1 98.62 128 PHE A CA 1
ATOM 1039 C C . PHE A 1 128 ? -0.646 -9.266 -17.828 1 98.62 128 PHE A C 1
ATOM 1041 O O . PHE A 1 128 ? -0.314 -8.234 -18.406 1 98.62 128 PHE A O 1
ATOM 1048 N N . TYR A 1 129 ? -1.766 -10.016 -18.156 1 98.31 129 TYR A N 1
ATOM 1049 C CA . TYR A 1 129 ? -2.703 -9.539 -19.172 1 98.31 129 TYR A CA 1
ATOM 1050 C C . TYR A 1 129 ? -3.322 -8.203 -18.766 1 98.31 129 TYR A C 1
ATOM 1052 O O . TYR A 1 129 ? -3.379 -7.266 -19.562 1 98.31 129 TYR A O 1
ATOM 1060 N N . ASN A 1 130 ? -3.756 -8.172 -17.531 1 97.25 130 ASN A N 1
ATOM 1061 C CA . ASN A 1 130 ? -4.551 -7.059 -17.031 1 97.25 130 ASN A CA 1
ATOM 1062 C C . ASN A 1 130 ? -3.75 -5.762 -17 1 97.25 130 ASN A C 1
ATOM 1064 O O . ASN A 1 130 ? -4.25 -4.707 -17.391 1 97.25 130 ASN A O 1
ATOM 1068 N N . VAL A 1 131 ? -2.498 -5.793 -16.484 1 97.88 131 VAL A N 1
ATOM 1069 C CA . VAL A 1 131 ? -1.707 -4.574 -16.359 1 97.88 131 VAL A CA 1
ATOM 1070 C C . VAL A 1 131 ? -1.426 -3.986 -17.734 1 97.88 131 VAL A C 1
ATOM 1072 O O . VAL A 1 131 ? -1.318 -2.768 -17.891 1 97.88 131 VAL A O 1
ATOM 1075 N N . VAL A 1 132 ? -1.353 -4.848 -18.812 1 98.62 132 VAL A N 1
ATOM 1076 C CA . VAL A 1 132 ? -1.096 -4.379 -20.172 1 98.62 132 VAL A CA 1
ATOM 1077 C C . VAL A 1 132 ? -2.365 -3.762 -20.75 1 98.62 132 VAL A C 1
ATOM 1079 O O . VAL A 1 132 ? -2.369 -2.598 -21.156 1 98.62 132 VAL A O 1
ATOM 1082 N N . ARG A 1 133 ? -3.473 -4.52 -20.672 1 98.44 133 ARG A N 1
ATOM 1083 C CA . ARG A 1 133 ? -4.715 -4.129 -21.328 1 98.44 133 ARG A CA 1
ATOM 1084 C C . ARG A 1 133 ? -5.359 -2.943 -20.625 1 98.44 133 ARG A C 1
ATOM 1086 O O . ARG A 1 133 ? -5.797 -1.988 -21.281 1 98.44 133 ARG A O 1
ATOM 1093 N N . GLU A 1 134 ? -5.379 -2.982 -19.328 1 97.88 134 GLU A N 1
ATOM 1094 C CA . GLU A 1 134 ? -6.07 -1.949 -18.562 1 97.88 134 GLU A CA 1
ATOM 1095 C C . GLU A 1 134 ? -5.328 -0.619 -18.625 1 97.88 134 GLU A C 1
ATOM 1097 O O . GLU A 1 134 ? -5.914 0.439 -18.391 1 97.88 134 GLU A O 1
ATOM 1102 N N . ASN A 1 135 ? -4.07 -0.616 -18.938 1 98.12 135 ASN A N 1
ATOM 1103 C CA . ASN A 1 135 ? -3.299 0.613 -19.094 1 98.12 135 ASN A CA 1
ATOM 1104 C C . ASN A 1 135 ? -3.24 1.065 -20.547 1 98.12 135 ASN A C 1
ATOM 1106 O O . ASN A 1 135 ? -2.43 1.921 -20.906 1 98.12 135 ASN A O 1
ATOM 1110 N N . GLY A 1 136 ? -4.043 0.423 -21.375 1 98.38 136 GLY A N 1
ATOM 1111 C CA . GLY A 1 136 ? -4.242 0.889 -22.734 1 98.38 136 GLY A CA 1
ATOM 1112 C C . GLY A 1 136 ? -3.098 0.53 -23.656 1 98.38 136 GLY A C 1
ATOM 1113 O O . GLY A 1 136 ? -2.852 1.224 -24.656 1 98.38 136 GLY A O 1
ATOM 1114 N N . ARG A 1 137 ? -2.316 -0.447 -23.297 1 98.81 137 ARG A N 1
ATOM 1115 C CA . ARG A 1 137 ? -1.264 -0.943 -24.172 1 98.81 137 ARG A CA 1
ATOM 1116 C C . ARG A 1 137 ? -1.756 -2.121 -25.016 1 98.81 137 ARG A C 1
ATOM 1118 O O . ARG A 1 137 ? -2.773 -2.736 -24.688 1 98.81 137 ARG A O 1
ATOM 1125 N N . GLU A 1 138 ? -1.061 -2.391 -26.094 1 98.81 138 GLU A N 1
ATOM 1126 C CA . GLU A 1 138 ? -1.379 -3.527 -26.953 1 98.81 138 GLU A CA 1
ATOM 1127 C C . GLU A 1 138 ? -0.671 -4.793 -26.469 1 98.81 138 GLU A C 1
ATOM 1129 O O . GLU A 1 138 ? 0.556 -4.816 -26.359 1 98.81 138 GLU A O 1
ATOM 1134 N N . LEU A 1 139 ? -1.404 -5.816 -26.25 1 98.81 139 LEU A N 1
ATOM 1135 C CA . LEU A 1 139 ? -0.869 -7.074 -25.75 1 98.81 139 LEU A CA 1
ATOM 1136 C C . LEU A 1 139 ? -0.384 -7.957 -26.891 1 98.81 139 LEU A C 1
ATOM 1138 O O . LEU A 1 139 ? -1.12 -8.195 -27.844 1 98.81 139 LEU A O 1
ATOM 1142 N N . VAL A 1 140 ? 0.836 -8.383 -26.828 1 98.81 140 VAL A N 1
ATOM 1143 C CA . VAL A 1 140 ? 1.423 -9.359 -27.75 1 98.81 140 VAL A CA 1
ATOM 1144 C C . VAL A 1 140 ? 1.731 -10.648 -27 1 98.81 140 VAL A C 1
ATOM 1146 O O . VAL A 1 140 ? 2.428 -10.641 -25.984 1 98.81 140 VAL A O 1
ATOM 1149 N N . THR A 1 141 ? 1.216 -11.797 -27.469 1 98.69 141 THR A N 1
ATOM 1150 C CA . THR A 1 141 ? 1.451 -13.062 -26.781 1 98.69 141 THR A CA 1
ATOM 1151 C C . THR A 1 141 ? 2.504 -13.891 -27.516 1 98.69 141 THR A C 1
ATOM 1153 O O . THR A 1 141 ? 2.506 -13.945 -28.75 1 98.69 141 THR A O 1
ATOM 1156 N N . ASN A 1 142 ? 3.438 -14.359 -26.781 1 98.69 142 ASN A N 1
ATOM 1157 C CA . ASN A 1 142 ? 4.422 -15.344 -27.219 1 98.69 142 ASN A CA 1
ATOM 1158 C C . ASN A 1 142 ? 4.207 -16.688 -26.547 1 98.69 142 ASN A C 1
ATOM 1160 O O . ASN A 1 142 ? 4.875 -17.016 -25.562 1 98.69 142 ASN A O 1
ATOM 1164 N N . PRO A 1 143 ? 3.318 -17.516 -27.109 1 98.56 143 PRO A N 1
ATOM 1165 C CA . PRO A 1 143 ? 2.988 -18.781 -26.453 1 98.56 143 PRO A CA 1
ATOM 1166 C C . PRO A 1 143 ? 4.199 -19.703 -26.297 1 98.56 143 PRO A C 1
ATOM 1168 O O . PRO A 1 143 ? 4.992 -19.844 -27.234 1 98.56 143 PRO A O 1
ATOM 1171 N N . LEU A 1 144 ? 4.344 -20.266 -25.109 1 98.56 144 LEU A N 1
ATOM 1172 C CA . LEU A 1 144 ? 5.375 -21.266 -24.875 1 98.56 144 LEU A CA 1
ATOM 1173 C C . LEU A 1 144 ? 5.086 -22.547 -25.672 1 98.56 144 LEU A C 1
ATOM 1175 O O . LEU A 1 144 ? 3.932 -22.828 -26 1 98.56 144 LEU A O 1
ATOM 1179 N N . ILE A 1 145 ? 6.16 -23.25 -25.906 1 97.94 145 ILE A N 1
ATOM 1180 C CA . ILE A 1 145 ? 6.039 -24.531 -26.594 1 97.94 145 ILE A CA 1
ATOM 1181 C C . ILE A 1 145 ? 5.895 -25.656 -25.562 1 97.94 145 ILE A C 1
ATOM 1183 O O . ILE A 1 145 ? 6.793 -25.859 -24.75 1 97.94 145 ILE A O 1
ATOM 1187 N N . ALA A 1 146 ? 4.766 -26.297 -25.641 1 95.56 146 ALA A N 1
ATOM 1188 C CA . ALA A 1 146 ? 4.555 -27.453 -24.781 1 95.56 146 ALA A CA 1
ATOM 1189 C C . ALA A 1 146 ? 5.199 -28.703 -25.375 1 95.56 146 ALA A C 1
ATOM 1191 O O . ALA A 1 146 ? 4.957 -29.047 -26.531 1 95.56 146 ALA A O 1
ATOM 1192 N N . LYS A 1 147 ? 5.992 -29.375 -24.562 1 95.06 147 LYS A N 1
ATOM 1193 C CA . LYS A 1 147 ? 6.629 -30.609 -25 1 95.06 147 LYS A CA 1
ATOM 1194 C C . LYS A 1 147 ? 5.801 -31.828 -24.609 1 95.06 147 LYS A C 1
ATOM 1196 O O . LYS A 1 147 ? 4.941 -31.734 -23.719 1 95.06 147 LYS A O 1
ATOM 1201 N N . GLU A 1 148 ? 6.109 -32.938 -25.125 1 90.5 148 GLU A N 1
ATOM 1202 C CA . GLU A 1 148 ? 5.367 -34.188 -24.891 1 90.5 148 GLU A CA 1
ATOM 1203 C C . GLU A 1 148 ? 5.516 -34.625 -23.438 1 90.5 148 GLU A C 1
ATOM 1205 O O . GLU A 1 148 ? 4.586 -35.219 -22.859 1 90.5 148 GLU A O 1
ATOM 1210 N N . ASN A 1 149 ? 6.594 -34.281 -22.891 1 89.31 149 ASN A N 1
ATOM 1211 C CA . ASN A 1 149 ? 6.863 -34.75 -21.531 1 89.31 149 ASN A CA 1
ATOM 1212 C C . ASN A 1 149 ? 6.273 -33.812 -20.484 1 89.31 149 ASN A C 1
ATOM 1214 O O . ASN A 1 149 ? 6.508 -34 -19.297 1 89.31 149 ASN A O 1
ATOM 1218 N N . GLY A 1 150 ? 5.594 -32.812 -20.953 1 89.88 150 GLY A N 1
ATOM 1219 C CA . GLY A 1 150 ? 4.953 -31.891 -20.031 1 89.88 150 GLY A CA 1
ATOM 1220 C C . GLY A 1 150 ? 5.777 -30.656 -19.766 1 89.88 150 GLY A C 1
ATOM 1221 O O . GLY A 1 150 ? 5.316 -29.734 -19.078 1 89.88 150 GLY A O 1
ATOM 1222 N N . ASP A 1 151 ? 6.957 -30.609 -20.391 1 93.19 151 ASP A N 1
ATOM 1223 C CA . ASP A 1 151 ? 7.812 -29.438 -20.219 1 93.19 151 ASP A CA 1
ATOM 1224 C C . ASP A 1 151 ? 7.395 -28.312 -21.172 1 93.19 151 ASP A C 1
ATOM 1226 O O . ASP A 1 151 ? 6.684 -28.562 -22.156 1 93.19 151 ASP A O 1
ATOM 1230 N N . TYR A 1 152 ? 7.801 -27.141 -20.812 1 97.44 152 TYR A N 1
ATOM 1231 C CA . TYR A 1 152 ? 7.578 -25.984 -21.672 1 97.44 152 TYR A CA 1
ATOM 1232 C C . TYR A 1 152 ? 8.898 -25.297 -22.016 1 97.44 152 TYR A C 1
ATOM 1234 O O . TYR A 1 152 ? 9.844 -25.312 -21.234 1 97.44 152 TYR A O 1
ATOM 1242 N N . GLU A 1 153 ? 8.969 -24.766 -23.203 1 98.06 153 GLU A N 1
ATOM 1243 C CA . GLU A 1 153 ? 10.133 -23.984 -23.641 1 98.06 153 GLU A CA 1
ATOM 1244 C C . GLU A 1 153 ? 9.703 -22.672 -24.297 1 98.06 153 GLU A C 1
ATOM 1246 O O . GLU A 1 153 ? 8.578 -22.562 -24.781 1 98.06 153 GLU A O 1
ATOM 1251 N N . MET A 1 154 ? 10.586 -21.734 -24.281 1 98.56 154 MET A N 1
ATOM 1252 C CA . MET A 1 154 ? 10.312 -20.484 -24.984 1 98.56 154 MET A CA 1
ATOM 1253 C C . MET A 1 154 ? 10.383 -20.672 -26.5 1 98.56 154 MET A C 1
ATOM 1255 O O . MET A 1 154 ? 11.242 -21.406 -27 1 98.56 154 MET A O 1
ATOM 1259 N N . ASP A 1 155 ? 9.453 -20.078 -27.219 1 98.69 155 ASP A N 1
ATOM 1260 C CA . ASP A 1 155 ? 9.539 -20 -28.672 1 98.69 155 ASP A CA 1
ATOM 1261 C C . ASP A 1 155 ? 10.312 -18.75 -29.094 1 98.69 155 ASP A C 1
ATOM 1263 O O . ASP A 1 155 ? 9.711 -17.734 -29.469 1 98.69 155 ASP A O 1
ATOM 1267 N N . PHE A 1 156 ? 11.609 -18.906 -29.219 1 98.81 156 PHE A N 1
ATOM 1268 C CA . PHE A 1 156 ? 12.484 -17.766 -29.453 1 98.81 156 PHE A CA 1
ATOM 1269 C C . PHE A 1 156 ? 12.273 -17.203 -30.844 1 98.81 156 PHE A C 1
ATOM 1271 O O . PHE A 1 156 ? 12.398 -15.992 -31.062 1 98.81 156 PHE A O 1
ATOM 1278 N N . ASP A 1 157 ? 12.039 -18.062 -31.812 1 98.44 157 ASP A N 1
ATOM 1279 C CA . ASP A 1 157 ? 11.805 -17.578 -33.188 1 98.44 157 ASP A CA 1
ATOM 1280 C C . ASP A 1 157 ? 10.562 -16.703 -33.25 1 98.44 157 ASP A C 1
ATOM 1282 O O . ASP A 1 157 ? 10.594 -15.625 -33.844 1 98.44 157 ASP A O 1
ATOM 1286 N N . ASP A 1 158 ? 9.531 -17.188 -32.656 1 98.62 158 ASP A N 1
ATOM 1287 C CA . ASP A 1 158 ? 8.305 -16.391 -32.594 1 98.62 158 ASP A CA 1
ATOM 1288 C C . ASP A 1 158 ? 8.516 -15.102 -31.812 1 98.62 158 ASP A C 1
ATOM 1290 O O . ASP A 1 158 ? 8.031 -14.039 -32.219 1 98.62 158 ASP A O 1
ATOM 1294 N N . LEU A 1 159 ? 9.234 -15.203 -30.734 1 98.75 159 LEU A N 1
ATOM 1295 C CA . LEU A 1 159 ? 9.508 -14.031 -29.906 1 98.75 159 LEU A CA 1
ATOM 1296 C C . LEU A 1 159 ? 10.25 -12.969 -30.703 1 98.75 159 LEU A C 1
ATOM 1298 O O . LEU A 1 159 ? 9.883 -11.789 -30.672 1 98.75 159 LEU A O 1
ATOM 1302 N N . GLU A 1 160 ? 11.273 -13.383 -31.344 1 98.44 160 GLU A N 1
ATOM 1303 C CA . GLU A 1 160 ? 12.086 -12.43 -32.094 1 98.44 160 GLU A CA 1
ATOM 1304 C C . GLU A 1 160 ? 11.273 -11.734 -33.188 1 98.44 160 GLU A C 1
ATOM 1306 O O . GLU A 1 160 ? 11.422 -10.531 -33.406 1 98.44 160 GLU A O 1
ATOM 1311 N N . ARG A 1 161 ? 10.445 -12.484 -33.875 1 98.44 161 ARG A N 1
ATOM 1312 C CA . ARG A 1 161 ? 9.578 -11.891 -34.906 1 98.44 161 ARG A CA 1
ATOM 1313 C C . ARG A 1 161 ? 8.664 -10.828 -34.281 1 98.44 161 ARG A C 1
AT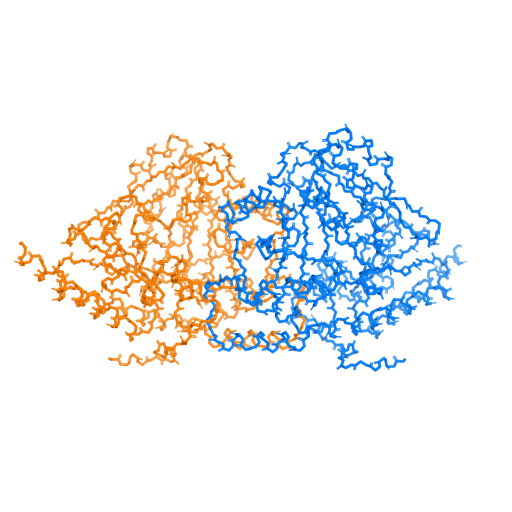OM 1315 O O . ARG A 1 161 ? 8.484 -9.758 -34.875 1 98.44 161 ARG A O 1
ATOM 1322 N N . LYS A 1 162 ? 8.141 -11.102 -33.188 1 98.31 162 LYS A N 1
ATOM 1323 C CA . LYS A 1 162 ? 7.211 -10.195 -32.531 1 98.31 162 LYS A CA 1
ATOM 1324 C C . LYS A 1 162 ? 7.934 -8.961 -32 1 98.31 162 LYS A C 1
ATOM 1326 O O . LYS A 1 162 ? 7.414 -7.844 -32.094 1 98.31 162 LYS A O 1
ATOM 1331 N N . LEU A 1 163 ? 9.086 -9.18 -31.391 1 98.62 163 LEU A N 1
ATOM 1332 C CA . LEU A 1 163 ? 9.852 -8.055 -30.875 1 98.62 163 LEU A CA 1
ATOM 1333 C C . LEU A 1 163 ? 10.289 -7.129 -32 1 98.62 163 LEU A C 1
ATOM 1335 O O . LEU A 1 163 ? 10.297 -5.906 -31.859 1 98.62 163 LEU A O 1
ATOM 1339 N N . ALA A 1 164 ? 10.586 -7.695 -33.188 1 98 164 ALA A N 1
ATOM 1340 C CA . ALA A 1 164 ? 10.984 -6.922 -34.375 1 98 164 ALA A CA 1
ATOM 1341 C C . ALA A 1 164 ? 9.836 -6.051 -34.875 1 98 164 ALA A C 1
ATOM 1343 O O . ALA A 1 164 ? 10.055 -5.066 -35.594 1 98 164 ALA A O 1
ATOM 1344 N N . ASP A 1 165 ? 8.672 -6.414 -34.438 1 98 165 ASP A N 1
ATOM 1345 C CA . ASP A 1 165 ? 7.484 -5.688 -34.875 1 98 165 ASP A CA 1
ATOM 1346 C C . ASP A 1 165 ? 7.113 -4.59 -33.875 1 98 165 ASP A C 1
ATOM 1348 O O . ASP A 1 165 ? 5.938 -4.246 -33.75 1 98 165 ASP A O 1
ATOM 1352 N N . GLY A 1 166 ? 8.008 -4.141 -33.062 1 98.06 166 GLY A N 1
ATOM 1353 C CA . GLY A 1 166 ? 7.852 -2.887 -32.344 1 98.06 166 GLY A CA 1
ATOM 1354 C C . GLY A 1 166 ? 7.449 -3.078 -30.891 1 98.06 166 GLY A C 1
ATOM 1355 O O . GLY A 1 166 ? 6.918 -2.16 -30.25 1 98.06 166 GLY A O 1
ATOM 1356 N N . VAL A 1 167 ? 7.602 -4.215 -30.328 1 98.81 167 VAL A N 1
ATOM 1357 C CA . VAL A 1 167 ? 7.367 -4.426 -28.906 1 98.81 167 VAL A CA 1
ATOM 1358 C C . VAL A 1 167 ? 8.336 -3.574 -28.094 1 98.81 167 VAL A C 1
ATOM 1360 O O . VAL A 1 167 ? 9.516 -3.467 -28.438 1 98.81 167 VAL A O 1
ATOM 1363 N N . LYS A 1 168 ? 7.793 -2.943 -27 1 98.81 168 LYS A N 1
ATOM 1364 C CA . LYS A 1 168 ? 8.609 -2.035 -26.203 1 98.81 168 LYS A CA 1
ATOM 1365 C C . LYS A 1 168 ? 9.047 -2.686 -24.891 1 98.81 168 LYS A C 1
ATOM 1367 O O . LYS A 1 168 ? 10.047 -2.293 -24.312 1 98.81 168 LYS A O 1
ATOM 1372 N N . MET A 1 169 ? 8.32 -3.635 -24.438 1 98.94 169 MET A N 1
ATOM 1373 C CA . MET A 1 169 ? 8.531 -4.238 -23.125 1 98.94 169 MET A CA 1
ATOM 1374 C C . MET A 1 169 ? 8.133 -5.707 -23.141 1 98.94 169 MET A C 1
ATOM 1376 O O . MET A 1 169 ? 7.191 -6.098 -23.828 1 98.94 169 MET A O 1
ATOM 1380 N N . LEU A 1 170 ? 8.891 -6.551 -22.469 1 98.94 170 LEU A N 1
ATOM 1381 C CA . LEU A 1 170 ? 8.555 -7.941 -22.172 1 98.94 170 LEU A CA 1
ATOM 1382 C C . LEU A 1 170 ? 8.391 -8.156 -20.672 1 98.94 170 LEU A C 1
ATOM 1384 O O . LEU A 1 170 ? 9.273 -7.805 -19.891 1 98.94 170 LEU A O 1
ATOM 1388 N N . ILE A 1 171 ? 7.266 -8.625 -20.25 1 98.94 171 ILE A N 1
ATOM 1389 C CA . ILE A 1 171 ? 7.102 -9.094 -18.875 1 98.94 171 ILE A CA 1
ATOM 1390 C C . ILE A 1 171 ? 7.477 -10.57 -18.781 1 98.94 171 ILE A C 1
ATOM 1392 O O . ILE A 1 171 ? 6.77 -11.43 -19.312 1 98.94 171 ILE A O 1
ATOM 1396 N N . LEU A 1 172 ? 8.562 -10.805 -18.156 1 98.94 172 LEU A N 1
ATOM 1397 C CA . LEU A 1 172 ? 9.102 -12.148 -17.984 1 98.94 172 LEU A CA 1
ATOM 1398 C C . LEU A 1 172 ? 8.641 -12.766 -16.672 1 98.94 172 LEU A C 1
ATOM 1400 O O . LEU A 1 172 ? 8.742 -12.133 -15.617 1 98.94 172 LEU A O 1
ATOM 1404 N N . CYS A 1 173 ? 8.039 -13.883 -16.734 1 98.88 173 CYS A N 1
ATOM 1405 C CA . CYS A 1 173 ? 7.688 -14.664 -15.555 1 98.88 173 CYS A CA 1
ATOM 1406 C C . CYS A 1 173 ? 8.758 -15.711 -15.258 1 98.88 173 CYS A C 1
ATOM 1408 O O . CYS A 1 173 ? 8.93 -16.656 -16.031 1 98.88 173 CYS A O 1
ATOM 1410 N N . SER A 1 174 ? 9.539 -15.57 -14.172 1 98.75 174 SER A N 1
ATOM 1411 C CA . SER A 1 174 ? 10.672 -16.453 -13.891 1 98.75 174 SER A CA 1
ATOM 1412 C C . SER A 1 174 ? 10.883 -16.609 -12.391 1 98.75 174 SER A C 1
ATOM 1414 O O . SER A 1 174 ? 11.383 -15.703 -11.727 1 98.75 174 SER A O 1
ATOM 1416 N N . PRO A 1 175 ? 10.672 -17.844 -11.82 1 98.5 175 PRO A N 1
ATOM 1417 C CA . PRO A 1 175 ? 10.102 -19.047 -12.438 1 98.5 175 PRO A CA 1
ATOM 1418 C C . PRO A 1 175 ? 8.695 -18.828 -12.977 1 98.5 175 PRO A C 1
ATOM 1420 O O . PRO A 1 175 ? 8.016 -17.891 -12.562 1 98.5 175 PRO A O 1
ATOM 1423 N N . HIS A 1 176 ? 8.359 -19.703 -13.859 1 98.81 176 HIS A N 1
ATOM 1424 C CA . HIS A 1 176 ? 7.164 -19.438 -14.656 1 98.81 176 HIS A CA 1
ATOM 1425 C C . HIS A 1 176 ? 5.922 -20.016 -13.992 1 98.81 176 HIS A C 1
ATOM 1427 O O . HIS A 1 176 ? 5.891 -21.203 -13.672 1 98.81 176 HIS A O 1
ATOM 1433 N N . ASN A 1 177 ? 4.984 -19.266 -13.648 1 98.5 177 ASN A N 1
ATOM 1434 C CA . ASN A 1 177 ? 3.643 -19.625 -13.203 1 98.5 177 ASN A CA 1
ATOM 1435 C C . ASN A 1 177 ? 2.627 -19.516 -14.336 1 98.5 177 ASN A C 1
ATOM 1437 O O . ASN A 1 177 ? 2.422 -18.438 -14.883 1 98.5 177 ASN A O 1
ATOM 1441 N N . PRO A 1 178 ? 2.107 -20.594 -14.797 1 98.25 178 PRO A N 1
ATOM 1442 C CA . PRO A 1 178 ? 1.75 -21.734 -13.953 1 98.25 178 PRO A CA 1
ATOM 1443 C C . PRO A 1 178 ? 2.568 -22.984 -14.281 1 98.25 178 PRO A C 1
ATOM 1445 O O . PRO A 1 178 ? 2.453 -24 -13.586 1 98.25 178 PRO A O 1
ATOM 1448 N N . VAL A 1 179 ? 3.447 -22.938 -15.25 1 97.94 179 VAL A N 1
ATOM 1449 C CA . VAL A 1 179 ? 3.975 -24.188 -15.789 1 97.94 179 VAL A CA 1
ATOM 1450 C C . VAL A 1 179 ? 5.133 -24.688 -14.93 1 97.94 179 VAL A C 1
ATOM 1452 O O . VAL A 1 179 ? 5.621 -25.797 -15.109 1 97.94 179 VAL A O 1
ATOM 1455 N N . GLY A 1 180 ? 5.578 -23.828 -14.023 1 97.81 180 GLY A N 1
ATOM 1456 C CA . GLY A 1 180 ? 6.5 -24.25 -12.984 1 97.81 180 GLY A CA 1
ATOM 1457 C C . GLY A 1 180 ? 7.918 -24.453 -13.484 1 97.81 180 GLY A C 1
ATOM 1458 O O . GLY A 1 180 ? 8.688 -25.203 -12.898 1 97.81 180 GLY A O 1
ATOM 1459 N N . ARG A 1 181 ? 8.281 -23.75 -14.539 1 97.56 181 ARG A N 1
ATOM 1460 C CA . ARG A 1 181 ? 9.602 -23.891 -15.156 1 97.56 181 ARG A CA 1
ATOM 1461 C C . ARG A 1 181 ? 10.594 -22.922 -14.539 1 97.56 181 ARG A C 1
ATOM 1463 O O . ARG A 1 181 ? 10.258 -21.766 -14.273 1 97.56 181 ARG A O 1
ATOM 1470 N N . ILE A 1 182 ? 11.812 -23.359 -14.352 1 98.5 182 ILE A N 1
ATOM 1471 C CA . ILE A 1 182 ? 12.977 -22.5 -14.148 1 98.5 182 ILE A CA 1
ATOM 1472 C C . ILE A 1 182 ? 13.75 -22.359 -15.453 1 98.5 182 ILE A C 1
ATOM 1474 O O . ILE A 1 182 ? 14.195 -23.359 -16.031 1 98.5 182 ILE A O 1
ATOM 1478 N N . TRP A 1 183 ? 13.867 -21.172 -15.977 1 98.69 183 TRP A N 1
ATOM 1479 C CA . TRP A 1 183 ? 14.594 -20.969 -17.219 1 98.69 183 TRP A CA 1
ATOM 1480 C C . TRP A 1 183 ? 16.094 -21.109 -17.016 1 98.69 183 TRP A C 1
ATOM 1482 O O . TRP A 1 183 ? 16.641 -20.625 -16.016 1 98.69 183 TRP A O 1
ATOM 1492 N N . SER A 1 184 ? 16.766 -21.812 -17.891 1 97.69 184 SER A N 1
ATOM 1493 C CA . SER A 1 184 ? 18.203 -22.031 -17.797 1 97.69 184 SER A CA 1
ATOM 1494 C C . SER A 1 184 ? 18.984 -20.766 -18.156 1 97.69 184 SER A C 1
ATOM 1496 O O . SER A 1 184 ? 18.422 -19.828 -18.734 1 97.69 184 SER A O 1
ATOM 1498 N N . ARG A 1 185 ? 20.219 -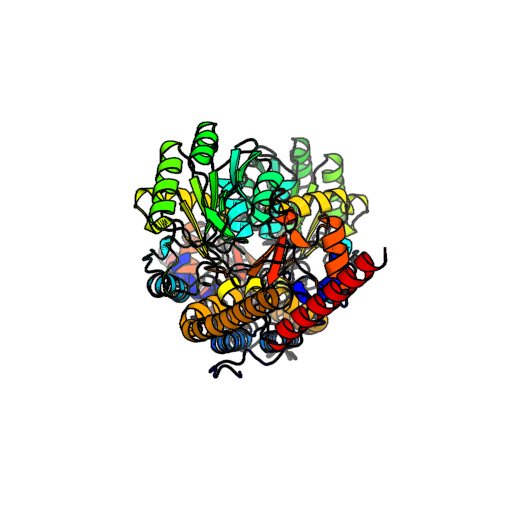20.734 -17.797 1 97.88 185 ARG A N 1
ATOM 1499 C CA . ARG A 1 185 ? 21.062 -19.594 -18.125 1 97.88 185 ARG A CA 1
ATOM 1500 C C . ARG A 1 185 ? 21.125 -19.375 -19.641 1 97.88 185 ARG A C 1
ATOM 1502 O O . ARG A 1 185 ? 21.031 -18.25 -20.109 1 97.88 185 ARG A O 1
ATOM 1509 N N . PRO A 1 186 ? 21.281 -20.469 -20.453 1 98.25 186 PRO A N 1
ATOM 1510 C CA . PRO A 1 186 ? 21.25 -20.266 -21.891 1 98.25 186 PRO A CA 1
ATOM 1511 C C . PRO A 1 186 ? 19.938 -19.672 -22.375 1 98.25 186 PRO A C 1
ATOM 1513 O O . PRO A 1 186 ? 19.922 -18.812 -23.266 1 98.25 186 PRO A O 1
ATOM 1516 N N . ASP A 1 187 ? 18.781 -20.125 -21.844 1 98.31 187 ASP A N 1
ATOM 1517 C CA . ASP A 1 187 ? 17.469 -19.562 -22.188 1 98.31 187 ASP A CA 1
ATOM 1518 C C . ASP A 1 187 ? 17.438 -18.062 -21.922 1 98.31 187 ASP A C 1
ATOM 1520 O O . ASP A 1 187 ? 17.031 -17.281 -22.781 1 98.31 187 ASP A O 1
ATOM 1524 N N . LEU A 1 188 ? 17.875 -17.656 -20.734 1 98.81 188 LEU A N 1
ATOM 1525 C CA . LEU A 1 188 ? 17.797 -16.266 -20.297 1 98.81 188 LEU A CA 1
ATOM 1526 C C . LEU A 1 188 ? 18.797 -15.398 -21.078 1 98.81 188 LEU A C 1
ATOM 1528 O O . LEU A 1 188 ? 18.516 -14.234 -21.359 1 98.81 188 LEU A O 1
ATOM 1532 N N . THR A 1 189 ? 19.969 -15.977 -21.344 1 98.69 189 THR A N 1
ATOM 1533 C CA . THR A 1 189 ? 20.953 -15.258 -22.141 1 98.69 189 THR A CA 1
ATOM 1534 C C . THR A 1 189 ? 20.406 -14.961 -23.531 1 98.69 189 THR A C 1
ATOM 1536 O O . THR A 1 189 ? 20.5 -13.836 -24.016 1 98.69 189 THR A O 1
ATOM 1539 N N . ARG A 1 190 ? 19.859 -16 -24.141 1 98.69 190 ARG A N 1
ATOM 1540 C CA . ARG A 1 190 ? 19.266 -15.828 -25.469 1 98.69 190 ARG A CA 1
ATOM 1541 C C . ARG A 1 190 ? 18.125 -14.805 -25.422 1 98.69 190 ARG A C 1
ATOM 1543 O O . ARG A 1 190 ? 18.016 -13.953 -26.312 1 98.69 190 ARG A O 1
ATOM 1550 N N . LEU A 1 191 ? 17.297 -14.875 -24.438 1 98.88 191 LEU A N 1
ATOM 1551 C CA . LEU A 1 191 ? 16.203 -13.922 -24.25 1 98.88 191 LEU A CA 1
ATOM 1552 C C . LEU A 1 191 ? 16.734 -12.5 -24.156 1 98.88 191 LEU A C 1
ATOM 1554 O O . LEU A 1 191 ? 16.219 -11.586 -24.797 1 98.88 191 LEU A O 1
ATOM 1558 N N . ALA A 1 192 ? 17.75 -12.305 -23.312 1 98.81 192 ALA A N 1
ATOM 1559 C CA . ALA A 1 192 ? 18.359 -10.992 -23.109 1 98.81 192 ALA A CA 1
ATOM 1560 C C . ALA A 1 192 ? 18.906 -10.438 -24.422 1 98.81 192 ALA A C 1
ATOM 1562 O O . ALA A 1 192 ? 18.734 -9.258 -24.734 1 98.81 192 ALA A O 1
ATOM 1563 N N . GLU A 1 193 ? 19.547 -11.305 -25.188 1 98.62 193 GLU A N 1
ATOM 1564 C CA . GLU A 1 193 ? 20.141 -10.891 -26.453 1 98.62 193 GLU A CA 1
ATOM 1565 C C . GLU A 1 193 ? 19.062 -10.422 -27.438 1 98.62 193 GLU A C 1
ATOM 1567 O O . GLU A 1 193 ? 19.219 -9.398 -28.094 1 98.62 193 GLU A O 1
ATOM 1572 N N . ILE A 1 194 ? 18 -11.195 -27.547 1 98.75 194 ILE A N 1
ATOM 1573 C CA . ILE A 1 194 ? 16.906 -10.852 -28.453 1 98.75 194 ILE A CA 1
ATOM 1574 C C . ILE A 1 194 ? 16.281 -9.523 -28.031 1 98.75 194 ILE A C 1
ATOM 1576 O O . ILE A 1 194 ? 16.016 -8.656 -28.859 1 98.75 194 ILE A O 1
ATOM 1580 N N . CYS A 1 195 ? 16.047 -9.305 -26.703 1 98.88 195 CYS A N 1
ATOM 1581 C CA . CYS A 1 195 ? 15.438 -8.078 -26.203 1 98.88 195 CYS A CA 1
ATOM 1582 C C . CYS A 1 195 ? 16.344 -6.879 -26.438 1 98.88 195 CYS A C 1
ATOM 1584 O O . CYS A 1 195 ? 15.883 -5.816 -26.859 1 98.88 195 CYS A O 1
ATOM 1586 N N . LEU A 1 196 ? 17.641 -7.043 -26.219 1 98.62 196 LEU A N 1
ATOM 1587 C CA . LEU A 1 196 ? 18.609 -5.965 -26.422 1 98.62 196 LEU A CA 1
ATOM 1588 C C . LEU A 1 196 ? 18.672 -5.57 -27.891 1 98.62 196 LEU A C 1
ATOM 1590 O O . LEU A 1 196 ? 18.688 -4.383 -28.219 1 98.62 196 LEU A O 1
ATOM 1594 N N . LYS A 1 197 ? 18.734 -6.625 -28.703 1 98.5 197 LYS A N 1
ATOM 1595 C CA . LYS A 1 197 ? 18.797 -6.41 -30.141 1 98.5 197 LYS A CA 1
ATOM 1596 C C . LYS A 1 197 ? 17.641 -5.539 -30.625 1 98.5 197 LYS A C 1
ATOM 1598 O O . LYS A 1 197 ? 17.812 -4.711 -31.516 1 98.5 197 LYS A O 1
ATOM 1603 N N . HIS A 1 198 ? 16.516 -5.656 -30.047 1 98.69 198 HIS A N 1
ATOM 1604 C CA . HIS A 1 198 ? 15.32 -4.98 -30.562 1 98.69 198 HIS A CA 1
ATOM 1605 C C . HIS A 1 198 ? 14.898 -3.838 -29.641 1 98.69 198 HIS A C 1
ATOM 1607 O O . HIS A 1 198 ? 13.828 -3.258 -29.812 1 98.69 198 HIS A O 1
ATOM 1613 N N . GLY A 1 199 ? 15.734 -3.502 -28.609 1 98.44 199 GLY A N 1
ATOM 1614 C CA . GLY A 1 199 ? 15.477 -2.375 -27.719 1 98.44 199 GLY A CA 1
ATOM 1615 C C . GLY A 1 199 ? 14.289 -2.596 -26.797 1 98.44 199 GLY A C 1
ATOM 1616 O O . GLY A 1 199 ? 13.531 -1.664 -26.516 1 98.44 199 GLY A O 1
ATOM 1617 N N . VAL A 1 200 ? 14.055 -3.781 -26.375 1 98.88 200 VAL A N 1
ATOM 1618 C CA . VAL A 1 200 ? 12.914 -4.148 -25.531 1 98.88 200 VAL A CA 1
ATOM 1619 C C . VAL A 1 200 ? 13.344 -4.215 -24.078 1 98.88 200 VAL A C 1
ATOM 1621 O O . VAL A 1 200 ? 14.305 -4.906 -23.734 1 98.88 200 VAL A O 1
ATOM 1624 N N . LEU A 1 201 ? 12.688 -3.451 -23.156 1 98.94 201 LEU A N 1
ATOM 1625 C CA . LEU A 1 201 ? 12.922 -3.496 -21.719 1 98.94 201 LEU A CA 1
ATOM 1626 C C . LEU A 1 201 ? 12.297 -4.738 -21.109 1 98.94 201 LEU A C 1
ATOM 1628 O O . LEU A 1 201 ? 11.164 -5.098 -21.438 1 98.94 201 LEU A O 1
ATOM 1632 N N . VAL A 1 202 ? 13.039 -5.422 -20.219 1 98.94 202 VAL A N 1
ATOM 1633 C CA . VAL A 1 202 ? 12.523 -6.633 -19.594 1 98.94 202 VAL A CA 1
ATOM 1634 C C . VAL A 1 202 ? 12.109 -6.332 -18.156 1 98.94 202 VAL A C 1
ATOM 1636 O O . VAL A 1 202 ? 12.914 -5.828 -17.359 1 98.94 202 VAL A O 1
ATOM 1639 N N . ILE A 1 203 ? 10.922 -6.57 -17.797 1 98.94 203 ILE A N 1
ATOM 1640 C CA . ILE A 1 203 ? 10.477 -6.617 -16.406 1 98.94 203 ILE A CA 1
ATOM 1641 C C . ILE A 1 203 ? 10.336 -8.07 -15.961 1 98.94 203 ILE A C 1
ATOM 1643 O O . ILE A 1 203 ? 9.453 -8.789 -16.438 1 98.94 203 ILE A O 1
ATOM 1647 N N . ALA A 1 204 ? 11.133 -8.477 -15.086 1 98.94 204 ALA A N 1
ATOM 1648 C CA . ALA A 1 204 ? 11.172 -9.875 -14.664 1 98.94 204 ALA A CA 1
ATOM 1649 C C . ALA A 1 204 ? 10.445 -10.062 -13.328 1 98.94 204 ALA A C 1
ATOM 1651 O O . ALA A 1 204 ? 10.93 -9.625 -12.289 1 98.94 204 ALA A O 1
ATOM 1652 N N . ASP A 1 205 ? 9.289 -10.656 -13.375 1 98.94 205 ASP A N 1
ATOM 1653 C CA . ASP A 1 205 ? 8.602 -11.094 -12.164 1 98.94 205 ASP A CA 1
ATOM 1654 C C . ASP A 1 205 ? 9.242 -12.359 -11.594 1 98.94 205 ASP A C 1
ATOM 1656 O O . ASP A 1 205 ? 9.039 -13.453 -12.133 1 98.94 205 ASP A O 1
ATOM 1660 N N . GLU A 1 206 ? 9.961 -12.195 -10.539 1 98.88 206 GLU A N 1
ATOM 1661 C CA . GLU A 1 206 ? 10.68 -13.328 -9.953 1 98.88 206 GLU A CA 1
ATOM 1662 C C . GLU A 1 206 ? 10.18 -13.625 -8.539 1 98.88 206 GLU A C 1
ATOM 1664 O O . GLU A 1 206 ? 10.953 -14.047 -7.68 1 98.88 206 GLU A O 1
ATOM 1669 N N . ILE A 1 207 ? 8.898 -13.414 -8.328 1 98.56 207 ILE A N 1
ATOM 1670 C CA . ILE A 1 207 ? 8.281 -13.516 -7.012 1 98.56 207 ILE A CA 1
ATOM 1671 C C . ILE A 1 207 ? 8.352 -14.953 -6.516 1 98.56 207 ILE A C 1
ATOM 1673 O O . ILE A 1 207 ? 8.32 -15.203 -5.305 1 98.56 207 ILE A O 1
ATOM 1677 N N . HIS A 1 208 ? 8.453 -15.961 -7.41 1 98.62 208 HIS A N 1
ATOM 1678 C CA . HIS A 1 208 ? 8.484 -17.375 -7.035 1 98.62 208 HIS A CA 1
ATOM 1679 C C . HIS A 1 208 ? 9.922 -17.891 -6.957 1 98.62 208 HIS A C 1
ATOM 1681 O O . HIS A 1 208 ? 10.148 -19.094 -6.844 1 98.62 208 HIS A O 1
ATOM 1687 N N . ALA A 1 209 ? 10.898 -17.016 -6.969 1 98.62 209 ALA A N 1
ATOM 1688 C CA . ALA A 1 209 ? 12.305 -17.375 -7.133 1 98.62 209 ALA A CA 1
ATOM 1689 C C . ALA A 1 209 ? 12.797 -18.219 -5.961 1 98.62 209 ALA A C 1
ATOM 1691 O O . ALA A 1 209 ? 13.727 -19.016 -6.109 1 98.62 209 ALA A O 1
ATOM 1692 N N . ASP A 1 210 ? 12.18 -18.062 -4.812 1 98.69 210 ASP A N 1
ATOM 1693 C CA . ASP A 1 210 ? 12.617 -18.766 -3.615 1 98.69 210 ASP A CA 1
ATOM 1694 C C . ASP A 1 210 ? 11.984 -20.156 -3.535 1 98.69 210 ASP A C 1
ATOM 1696 O O . ASP A 1 210 ? 12.422 -21 -2.752 1 98.69 210 ASP A O 1
ATOM 1700 N N . LEU A 1 211 ? 10.93 -20.359 -4.281 1 98.75 211 LEU A N 1
ATOM 1701 C CA . LEU A 1 211 ? 10.156 -21.594 -4.207 1 98.75 211 LEU A CA 1
ATOM 1702 C C . LEU A 1 211 ? 10.648 -22.609 -5.234 1 98.75 211 LEU A C 1
ATOM 1704 O O . LEU A 1 211 ? 9.906 -23 -6.137 1 98.75 211 LEU A O 1
ATOM 1708 N N . ILE A 1 212 ? 11.883 -23.031 -5.051 1 98.5 212 ILE A N 1
ATOM 1709 C CA . ILE A 1 212 ? 12.5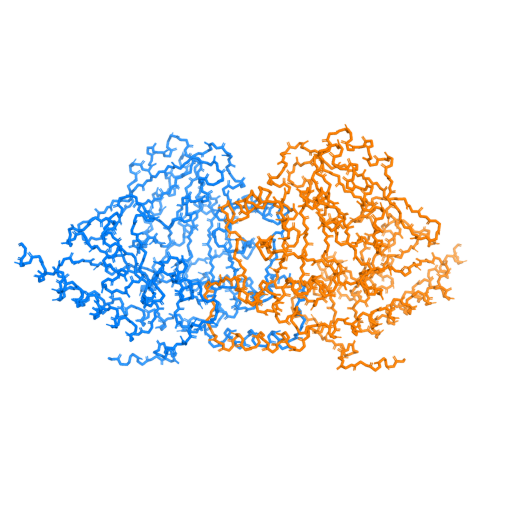78 -23.953 -5.938 1 98.5 212 ILE A CA 1
ATOM 1710 C C . ILE A 1 212 ? 12.984 -25.203 -5.16 1 98.5 212 ILE A C 1
ATOM 1712 O O . ILE A 1 212 ? 13.266 -25.141 -3.961 1 98.5 212 ILE A O 1
ATOM 1716 N N . PHE A 1 213 ? 13.078 -26.344 -5.777 1 97.44 213 PHE A N 1
ATOM 1717 C CA . PHE A 1 213 ? 13.281 -27.625 -5.094 1 97.44 213 PHE A CA 1
ATOM 1718 C C . PHE A 1 213 ? 14.727 -28.094 -5.227 1 97.44 213 PHE A C 1
ATOM 1720 O O . PHE A 1 213 ? 15.18 -28.953 -4.473 1 97.44 213 PHE A O 1
ATOM 1727 N N . GLU A 1 214 ? 15.438 -27.562 -6.219 1 95.06 214 GLU A N 1
ATOM 1728 C CA . GLU A 1 214 ? 16.891 -27.672 -6.297 1 95.06 214 GLU A CA 1
ATOM 1729 C C . GLU A 1 214 ? 17.562 -26.375 -5.875 1 95.06 214 GLU A C 1
ATOM 1731 O O . GLU A 1 214 ? 17.375 -25.328 -6.516 1 95.06 214 GLU A O 1
ATOM 1736 N N . PRO A 1 215 ? 18.312 -26.453 -4.805 1 91.31 215 PRO A N 1
ATOM 1737 C CA . PRO A 1 215 ? 18.906 -25.219 -4.285 1 91.31 215 PRO A CA 1
ATOM 1738 C C . PRO A 1 215 ? 19.688 -24.453 -5.34 1 91.31 215 PRO A C 1
ATOM 1740 O O . PRO A 1 215 ? 20.453 -25.047 -6.098 1 91.31 215 PRO A O 1
ATOM 1743 N N . LYS A 1 216 ? 19.422 -23.156 -5.457 1 89.75 216 LYS A N 1
ATOM 1744 C CA . LYS A 1 216 ? 20.141 -22.188 -6.285 1 89.75 216 LYS A CA 1
ATOM 1745 C C . LYS A 1 216 ? 19.953 -22.484 -7.77 1 89.75 216 LYS A C 1
ATOM 1747 O O . LYS A 1 216 ? 20.812 -22.156 -8.586 1 89.75 216 LYS A O 1
ATOM 1752 N N . SER A 1 217 ? 18.828 -23.125 -8.031 1 94.81 217 SER A N 1
ATOM 1753 C CA . SER A 1 217 ? 18.562 -23.438 -9.43 1 94.81 217 SER A CA 1
ATOM 1754 C C . SER A 1 217 ? 17.984 -22.234 -10.164 1 94.81 217 SER A C 1
ATOM 1756 O O . SER A 1 217 ? 18.078 -22.156 -11.391 1 94.81 217 SER A O 1
ATOM 1758 N N . HIS A 1 218 ? 17.344 -21.297 -9.461 1 98.12 218 HIS A N 1
ATOM 1759 C CA . HIS A 1 218 ? 16.844 -20.094 -10.102 1 98.12 218 HIS A CA 1
ATOM 1760 C C . HIS A 1 218 ? 18 -19.156 -10.484 1 98.12 218 HIS A C 1
ATOM 1762 O O . HIS A 1 218 ? 18.938 -18.984 -9.711 1 98.12 218 HIS A O 1
ATOM 1768 N N . ILE A 1 219 ? 17.906 -18.594 -11.672 1 98.38 219 ILE A N 1
ATOM 1769 C CA . ILE A 1 219 ? 18.875 -17.625 -12.172 1 98.38 219 ILE A CA 1
ATOM 1770 C C . ILE A 1 219 ? 18.203 -16.266 -12.305 1 98.38 219 ILE A C 1
ATOM 1772 O O . ILE A 1 219 ? 17.375 -16.062 -13.195 1 98.38 219 ILE A O 1
ATOM 1776 N N . PRO A 1 220 ? 18.578 -15.289 -11.406 1 98.62 220 PRO A N 1
ATOM 1777 C CA . PRO A 1 220 ? 18.031 -13.953 -11.625 1 98.62 220 PRO A CA 1
ATOM 1778 C C . PRO A 1 220 ? 18.359 -13.391 -13.008 1 98.62 220 PRO A C 1
ATOM 1780 O O . PRO A 1 220 ? 19.5 -13.469 -13.445 1 98.62 220 PRO A O 1
ATOM 1783 N N . PHE A 1 221 ? 17.406 -12.82 -13.68 1 98.81 221 PHE A N 1
ATOM 1784 C CA . PHE A 1 221 ? 17.594 -12.336 -15.039 1 98.81 221 PHE A CA 1
ATOM 1785 C C . PHE A 1 221 ? 18.75 -11.352 -15.117 1 98.81 221 PHE A C 1
ATOM 1787 O O . PHE A 1 221 ? 19.562 -11.414 -16.047 1 98.81 221 PHE A O 1
ATOM 1794 N N . ALA A 1 222 ? 18.812 -10.461 -14.102 1 98.69 222 ALA A N 1
ATOM 1795 C CA . ALA A 1 222 ? 19.797 -9.391 -14.094 1 98.69 222 ALA A CA 1
ATOM 1796 C C . ALA A 1 222 ? 21.203 -9.945 -13.922 1 98.69 222 ALA A C 1
ATOM 1798 O O . ALA A 1 222 ? 22.188 -9.242 -14.141 1 98.69 222 ALA A O 1
ATOM 1799 N N . SER A 1 223 ? 21.375 -11.203 -13.586 1 97.62 223 SER A N 1
ATOM 1800 C CA . SER A 1 223 ? 22.688 -11.773 -13.305 1 97.62 223 SER A CA 1
ATOM 1801 C C . SER A 1 223 ? 23.281 -12.406 -14.555 1 97.62 223 SER A C 1
ATOM 1803 O O . SER A 1 223 ? 24.453 -12.82 -14.555 1 97.62 223 SER A O 1
ATOM 1805 N N . VAL A 1 224 ? 22.578 -12.438 -15.641 1 97.56 224 VAL A N 1
ATOM 1806 C CA . VAL A 1 224 ? 22.969 -13.203 -16.812 1 97.56 224 VAL A CA 1
ATOM 1807 C C . VAL A 1 224 ? 24.109 -12.484 -17.531 1 97.56 224 VAL A C 1
ATOM 1809 O O . VAL A 1 224 ? 24.984 -13.125 -18.109 1 97.56 224 VAL A O 1
ATOM 1812 N N . SER A 1 225 ? 24.031 -11.172 -17.641 1 97.81 225 SER A N 1
ATOM 1813 C CA . SER A 1 225 ? 25.062 -10.312 -18.234 1 97.81 225 SER A CA 1
ATOM 1814 C C . SER A 1 225 ? 24.922 -8.875 -17.75 1 97.81 225 SER A C 1
ATOM 1816 O O . SER A 1 225 ? 23.875 -8.5 -17.203 1 97.81 225 SER A O 1
ATOM 1818 N N . GLU A 1 226 ? 25.938 -8.117 -17.922 1 98 226 GLU A N 1
ATOM 1819 C CA . GLU A 1 226 ? 25.875 -6.699 -17.578 1 98 226 GLU A CA 1
ATOM 1820 C C . GLU A 1 226 ? 24.812 -5.988 -18.406 1 98 226 GLU A C 1
ATOM 1822 O O . GLU A 1 226 ? 24.109 -5.105 -17.906 1 98 226 GLU A O 1
ATOM 1827 N N . ALA A 1 227 ? 24.766 -6.379 -19.656 1 98.19 227 ALA A N 1
ATOM 1828 C CA . ALA A 1 227 ? 23.781 -5.773 -20.547 1 98.19 227 ALA A CA 1
ATOM 1829 C C . ALA A 1 227 ? 22.359 -6.09 -20.094 1 98.19 227 ALA A C 1
ATOM 1831 O O . ALA A 1 227 ? 21.484 -5.223 -20.109 1 98.19 227 ALA A O 1
ATOM 1832 N N . ALA A 1 228 ? 22.109 -7.34 -19.719 1 98.31 228 ALA A N 1
ATOM 1833 C CA . ALA A 1 228 ? 20.797 -7.723 -19.172 1 98.31 228 ALA A CA 1
ATOM 1834 C C . ALA A 1 228 ? 20.484 -6.957 -17.891 1 98.31 228 ALA A C 1
ATOM 1836 O O . ALA A 1 228 ? 19.359 -6.492 -17.703 1 98.31 228 ALA A O 1
ATOM 1837 N N . ARG A 1 229 ? 21.516 -6.816 -17.031 1 98.5 229 ARG A N 1
ATOM 1838 C CA . ARG A 1 229 ? 21.406 -6.102 -15.766 1 98.5 229 ARG A CA 1
ATOM 1839 C C . ARG A 1 229 ? 20.938 -4.664 -15.984 1 98.5 229 ARG A C 1
ATOM 1841 O O . ARG A 1 229 ? 20.078 -4.16 -15.25 1 98.5 229 ARG A O 1
ATOM 1848 N N . ASP A 1 230 ? 21.438 -4.023 -16.969 1 98.5 230 ASP A N 1
ATOM 1849 C CA . ASP A 1 230 ? 21.188 -2.605 -17.203 1 98.5 230 ASP A CA 1
ATOM 1850 C C . ASP A 1 230 ? 19.891 -2.396 -18 1 98.5 230 ASP A C 1
ATOM 1852 O O . ASP A 1 230 ? 19.438 -1.264 -18.156 1 98.5 230 ASP A O 1
ATOM 1856 N N . ASN A 1 231 ? 19.312 -3.51 -18.469 1 98.75 231 ASN A N 1
ATOM 1857 C CA . ASN A 1 231 ? 18.109 -3.426 -19.297 1 98.75 231 ASN A CA 1
ATOM 1858 C C . ASN A 1 231 ? 16.938 -4.188 -18.672 1 98.75 231 ASN A C 1
ATOM 1860 O O . ASN A 1 231 ? 16.188 -4.859 -19.375 1 98.75 231 ASN A O 1
ATOM 1864 N N . CYS A 1 232 ? 16.859 -4.117 -17.312 1 98.81 232 CYS A N 1
ATOM 1865 C CA . CYS A 1 232 ? 15.75 -4.867 -16.734 1 98.81 232 CYS A CA 1
ATOM 1866 C C . CYS A 1 232 ? 15.312 -4.25 -15.406 1 98.81 232 CYS A C 1
ATOM 1868 O O . CYS A 1 232 ? 15.992 -3.367 -14.875 1 98.81 232 CYS A O 1
ATOM 1870 N N . ILE A 1 233 ? 14.203 -4.582 -14.969 1 98.94 233 ILE A N 1
ATOM 1871 C CA . ILE A 1 233 ? 13.617 -4.406 -13.641 1 98.94 233 ILE A CA 1
ATOM 1872 C C . ILE A 1 233 ? 13.258 -5.77 -13.055 1 98.94 233 ILE A C 1
ATOM 1874 O O . ILE A 1 233 ? 12.492 -6.527 -13.656 1 98.94 233 ILE A O 1
ATOM 1878 N N . VAL A 1 234 ? 13.836 -6.113 -11.914 1 98.94 234 VAL A N 1
ATOM 1879 C CA . VAL A 1 234 ? 13.57 -7.41 -11.297 1 98.94 234 VAL A CA 1
ATOM 1880 C C . VAL A 1 234 ? 12.648 -7.238 -10.094 1 98.94 234 VAL A C 1
ATOM 1882 O O . VAL A 1 234 ? 12.984 -6.523 -9.148 1 98.94 234 VAL A O 1
ATOM 1885 N N . CYS A 1 235 ? 11.523 -7.871 -10.156 1 98.94 235 CYS A N 1
ATOM 1886 C CA . CYS A 1 235 ? 10.523 -7.754 -9.102 1 98.94 235 CYS A CA 1
ATOM 1887 C C . CYS A 1 235 ? 10.57 -8.961 -8.172 1 98.94 235 CYS A C 1
ATOM 1889 O O . CYS A 1 235 ? 10.391 -10.094 -8.617 1 98.94 235 CYS A O 1
ATOM 1891 N N . THR A 1 236 ? 10.828 -8.742 -6.895 1 98.81 236 THR A N 1
ATOM 1892 C CA . THR A 1 236 ? 10.844 -9.781 -5.871 1 98.81 236 THR A CA 1
ATOM 1893 C C . THR A 1 236 ? 9.984 -9.383 -4.676 1 98.81 236 THR A C 1
ATOM 1895 O O . THR A 1 236 ? 9.57 -8.227 -4.562 1 98.81 236 THR A O 1
ATOM 1898 N N . ALA A 1 237 ? 9.648 -10.312 -3.848 1 98.75 237 ALA A N 1
ATOM 1899 C CA . ALA A 1 237 ? 8.883 -10.078 -2.629 1 98.75 237 ALA A CA 1
ATOM 1900 C C . ALA A 1 237 ? 8.977 -11.266 -1.681 1 98.75 237 ALA A C 1
ATOM 1902 O O . ALA A 1 237 ? 9.195 -12.398 -2.115 1 98.75 237 ALA A O 1
ATOM 1903 N N . PRO A 1 238 ? 8.828 -11 -0.42 1 98.62 238 PRO A N 1
ATOM 1904 C CA . PRO A 1 238 ? 8.789 -12.109 0.536 1 98.62 238 PRO A CA 1
ATOM 1905 C C . PRO A 1 238 ? 7.426 -12.797 0.577 1 98.62 238 PRO A C 1
ATOM 1907 O O . PRO A 1 238 ? 7.277 -13.836 1.228 1 98.62 238 PRO A O 1
ATOM 1910 N N . SER A 1 239 ? 6.461 -12.289 -0.079 1 97.94 239 SER A N 1
ATOM 1911 C CA . SER A 1 239 ? 5.051 -12.609 0.109 1 97.94 239 SER A CA 1
ATOM 1912 C C . SER A 1 239 ? 4.781 -14.086 -0.152 1 97.94 239 SER A C 1
ATOM 1914 O O . SER A 1 239 ? 4.102 -14.75 0.639 1 97.94 239 SER A O 1
ATOM 1916 N N . LYS A 1 240 ? 5.273 -14.617 -1.334 1 98.75 240 LYS A N 1
ATOM 1917 C CA . LYS A 1 240 ? 5.043 -16.031 -1.658 1 98.75 240 LYS A CA 1
ATOM 1918 C C . LYS A 1 240 ? 5.969 -16.938 -0.86 1 98.75 240 LYS A C 1
ATOM 1920 O O . LYS A 1 240 ? 5.574 -18.031 -0.447 1 98.75 240 LYS A O 1
ATOM 1925 N N . THR A 1 241 ? 7.117 -16.453 -0.615 1 98.62 241 THR A N 1
ATOM 1926 C CA . THR A 1 241 ? 8.172 -17.219 0.043 1 98.62 241 THR A CA 1
ATOM 1927 C C . THR A 1 241 ? 7.777 -17.578 1.473 1 98.62 241 THR A C 1
ATOM 1929 O O . THR A 1 241 ? 7.934 -18.719 1.901 1 98.62 241 THR A O 1
ATOM 1932 N N . PHE A 1 242 ? 7.215 -16.609 2.197 1 98.75 242 PHE A N 1
ATOM 1933 C CA . PHE A 1 242 ? 7.023 -16.781 3.631 1 98.75 242 PHE A CA 1
ATOM 1934 C C . PHE A 1 242 ? 5.551 -16.625 4.004 1 98.75 242 PHE A C 1
ATOM 1936 O O . PHE A 1 242 ? 5.215 -16.484 5.184 1 98.75 242 PHE A O 1
ATOM 1943 N N . ASN A 1 243 ? 4.676 -16.625 2.988 1 98.12 243 ASN A N 1
ATOM 1944 C CA . ASN A 1 243 ? 3.234 -16.484 3.18 1 98.12 243 ASN A CA 1
ATOM 1945 C C . ASN A 1 243 ? 2.887 -15.164 3.85 1 98.12 243 ASN A C 1
ATOM 1947 O O . ASN A 1 243 ? 2.197 -15.141 4.871 1 98.12 243 ASN A O 1
ATOM 1951 N N . LEU A 1 244 ? 3.336 -14.055 3.217 1 98.44 244 LEU A N 1
ATOM 1952 C CA . LEU A 1 244 ? 3.174 -12.719 3.785 1 98.44 244 LEU A CA 1
ATOM 1953 C C . LEU A 1 244 ? 2.453 -11.797 2.811 1 98.44 244 LEU A C 1
ATOM 1955 O O . LEU A 1 244 ? 2.66 -10.578 2.832 1 98.44 244 LEU A O 1
ATOM 1959 N N . ALA A 1 245 ? 1.645 -12.359 1.86 1 97.88 245 ALA A N 1
ATOM 1960 C CA . ALA A 1 245 ? 0.995 -11.57 0.819 1 97.88 245 ALA A CA 1
ATOM 1961 C C . ALA A 1 245 ? 0.149 -10.453 1.425 1 97.88 245 ALA A C 1
ATOM 1963 O O . ALA A 1 245 ? 0.069 -9.352 0.869 1 97.88 245 ALA A O 1
ATOM 1964 N N . GLY A 1 246 ? -0.464 -10.688 2.568 1 98.06 246 GLY A N 1
ATOM 1965 C CA . GLY A 1 246 ? -1.344 -9.727 3.211 1 98.06 246 GLY A CA 1
ATOM 1966 C C . GLY A 1 246 ? -0.601 -8.547 3.818 1 98.06 246 GLY A C 1
ATOM 1967 O O . GLY A 1 246 ? -1.22 -7.621 4.344 1 98.06 246 GLY A O 1
ATOM 1968 N N . LEU A 1 247 ? 0.726 -8.492 3.725 1 98.25 247 LEU A N 1
ATOM 1969 C CA . LEU A 1 247 ? 1.494 -7.395 4.301 1 98.25 247 LEU A CA 1
ATOM 1970 C C . LEU A 1 247 ? 1.947 -6.422 3.221 1 98.25 247 LEU A C 1
ATOM 1972 O O . LEU A 1 247 ? 2.543 -5.383 3.523 1 98.25 247 LEU A O 1
ATOM 1976 N N . CYS A 1 248 ? 1.749 -6.668 1.97 1 97.69 248 CYS A N 1
ATOM 1977 C CA . CYS A 1 248 ? 1.833 -5.77 0.825 1 97.69 248 CYS A CA 1
ATOM 1978 C C . CYS A 1 248 ? 3.234 -5.184 0.692 1 97.69 248 CYS A C 1
ATOM 1980 O O . CYS A 1 248 ? 3.396 -3.967 0.602 1 97.69 248 CYS A O 1
ATOM 1982 N N . VAL A 1 249 ? 4.238 -6.055 0.592 1 98.12 249 VAL A N 1
ATOM 1983 C CA . VAL A 1 249 ? 5.617 -5.59 0.477 1 98.12 249 VAL A CA 1
ATOM 1984 C C . VAL A 1 249 ? 6.281 -6.242 -0.733 1 98.12 249 VAL A C 1
ATOM 1986 O O . VAL A 1 249 ? 6.074 -7.426 -1.002 1 98.12 249 VAL A O 1
ATOM 1989 N N . SER A 1 250 ? 7.008 -5.453 -1.473 1 98.56 250 SER A N 1
ATOM 1990 C CA . SER A 1 250 ? 7.895 -6.004 -2.492 1 98.56 250 SER A CA 1
ATOM 1991 C C . SER A 1 250 ? 9.234 -5.27 -2.516 1 98.56 250 SER A C 1
ATOM 1993 O O . SER A 1 250 ? 9.375 -4.207 -1.909 1 98.56 250 SER A O 1
ATOM 1995 N N . ASN A 1 251 ? 10.234 -5.867 -3.02 1 98.81 251 ASN A N 1
ATOM 1996 C CA . ASN A 1 251 ? 11.562 -5.324 -3.293 1 98.81 251 ASN A CA 1
ATOM 1997 C C . ASN A 1 251 ? 11.875 -5.344 -4.785 1 98.81 251 ASN A C 1
ATOM 1999 O O . ASN A 1 251 ? 12.242 -6.383 -5.336 1 98.81 251 ASN A O 1
ATOM 2003 N N . ILE A 1 252 ? 11.766 -4.184 -5.391 1 98.88 252 ILE A N 1
ATOM 2004 C CA . ILE A 1 252 ? 12.039 -4.055 -6.82 1 98.88 252 ILE A CA 1
ATOM 2005 C C . ILE A 1 252 ? 13.492 -3.652 -7.031 1 98.88 252 ILE A C 1
ATOM 2007 O O . ILE A 1 252 ? 13.922 -2.586 -6.582 1 98.88 252 ILE A O 1
ATOM 2011 N N . VAL A 1 253 ? 14.227 -4.504 -7.691 1 98.94 253 VAL A N 1
ATOM 2012 C CA . VAL A 1 253 ? 15.656 -4.277 -7.875 1 98.94 253 VAL A CA 1
ATOM 2013 C C . VAL A 1 253 ? 15.914 -3.727 -9.273 1 98.94 253 VAL A C 1
ATOM 2015 O O . VAL A 1 253 ? 15.68 -4.414 -10.273 1 98.94 253 VAL A O 1
ATOM 2018 N N . ILE A 1 254 ? 16.422 -2.492 -9.375 1 98.94 254 ILE A N 1
ATOM 2019 C CA . ILE A 1 254 ? 16.672 -1.811 -10.641 1 98.94 254 ILE A CA 1
ATOM 2020 C C . ILE A 1 254 ? 18.109 -1.29 -10.672 1 98.94 254 ILE A C 1
ATOM 2022 O O . ILE A 1 254 ? 18.375 -0.162 -10.25 1 98.94 254 ILE A O 1
ATOM 2026 N N . PRO A 1 255 ? 19 -2.025 -11.266 1 98.75 255 PRO A N 1
ATOM 2027 C CA . PRO A 1 255 ? 20.422 -1.646 -11.258 1 98.75 255 PRO A CA 1
ATOM 2028 C C . PRO A 1 255 ? 20.688 -0.352 -12.023 1 98.75 255 PRO A C 1
ATOM 2030 O O . PRO A 1 255 ? 21.5 0.471 -11.586 1 98.75 255 PRO A O 1
ATOM 2033 N N . ASN A 1 256 ? 20.031 -0.189 -13.203 1 98.81 256 ASN A N 1
ATOM 2034 C CA . ASN A 1 256 ? 20.234 1.005 -14.016 1 98.81 256 ASN A CA 1
ATOM 2035 C C . ASN A 1 256 ? 19.688 2.252 -13.328 1 98.81 256 ASN A C 1
ATOM 2037 O O . ASN A 1 256 ? 18.484 2.346 -13.062 1 98.81 256 ASN A O 1
ATOM 2041 N N . GLU A 1 257 ? 20.516 3.205 -13.055 1 98.69 257 GLU A N 1
ATOM 2042 C CA . GLU A 1 257 ? 20.172 4.387 -12.281 1 98.69 257 GLU A CA 1
ATOM 2043 C C . GLU A 1 257 ? 19.062 5.191 -12.961 1 98.69 257 GLU A C 1
ATOM 2045 O O . GLU A 1 257 ? 18.156 5.68 -12.305 1 98.69 257 GLU A O 1
ATOM 2050 N N . ASN A 1 258 ? 19.156 5.34 -14.242 1 98.75 258 ASN A N 1
ATOM 2051 C CA . ASN A 1 258 ? 18.156 6.117 -14.969 1 98.75 258 ASN A CA 1
ATOM 2052 C C . ASN A 1 258 ? 16.781 5.457 -14.906 1 98.75 258 ASN A C 1
ATOM 2054 O O . ASN A 1 258 ? 15.773 6.133 -14.703 1 98.75 258 ASN A O 1
ATOM 2058 N N . LEU A 1 259 ? 16.781 4.117 -15.148 1 98.88 259 LEU A N 1
ATOM 2059 C CA . LEU A 1 259 ? 15.531 3.377 -15.016 1 98.88 259 LEU A CA 1
ATOM 2060 C C . LEU A 1 259 ? 14.977 3.5 -13.602 1 98.88 259 LEU A C 1
ATOM 2062 O O . LEU A 1 259 ? 13.773 3.711 -13.414 1 98.88 259 LEU A O 1
ATOM 2066 N N . ARG A 1 260 ? 15.82 3.393 -12.609 1 98.81 260 ARG A N 1
ATOM 2067 C CA . ARG A 1 260 ? 15.438 3.42 -11.203 1 98.81 260 ARG A CA 1
ATOM 2068 C C . ARG A 1 260 ? 14.836 4.77 -10.828 1 98.81 260 ARG A C 1
ATOM 2070 O O . ARG A 1 260 ? 13.781 4.824 -10.195 1 98.81 260 ARG A O 1
ATOM 2077 N N . LEU A 1 261 ? 15.492 5.879 -11.188 1 98.62 261 LEU A N 1
ATOM 2078 C CA . LEU A 1 261 ? 15.023 7.215 -10.844 1 98.62 261 LEU A CA 1
ATOM 2079 C C . LEU A 1 261 ? 13.68 7.508 -11.508 1 98.62 261 LEU A C 1
ATOM 2081 O O . LEU A 1 261 ? 12.797 8.117 -10.891 1 98.62 261 LEU A O 1
ATOM 2085 N N . ALA A 1 262 ? 13.539 7.086 -12.758 1 98.75 262 ALA A N 1
ATOM 2086 C CA . ALA A 1 262 ? 12.266 7.273 -13.453 1 98.75 262 ALA A CA 1
ATOM 2087 C C . ALA A 1 262 ? 11.148 6.484 -12.773 1 98.75 262 ALA A C 1
ATOM 2089 O O . ALA A 1 262 ? 10.039 6.996 -12.594 1 98.75 262 ALA A O 1
ATOM 2090 N N . PHE A 1 263 ? 11.477 5.281 -12.453 1 98.75 263 PHE A N 1
ATOM 2091 C CA . PHE A 1 263 ? 10.508 4.422 -11.773 1 98.75 263 PHE A CA 1
ATOM 2092 C C . PHE A 1 263 ? 10.117 5.012 -10.422 1 98.75 263 PHE A C 1
ATOM 2094 O O . PHE A 1 263 ? 8.93 5.094 -10.102 1 98.75 263 PHE A O 1
ATOM 2101 N N . GLU A 1 264 ? 11.062 5.441 -9.625 1 98.25 264 GLU A N 1
ATOM 2102 C CA . GLU A 1 264 ? 10.828 6.02 -8.305 1 98.25 264 GLU A CA 1
ATOM 2103 C C . GLU A 1 264 ? 10.008 7.305 -8.398 1 98.25 264 GLU A C 1
ATOM 2105 O O . GLU A 1 264 ? 9.18 7.582 -7.531 1 98.25 264 GLU A O 1
ATOM 2110 N N . ARG A 1 265 ? 10.32 8.078 -9.383 1 97.88 265 ARG A N 1
ATOM 2111 C CA . ARG A 1 265 ? 9.539 9.297 -9.578 1 97.88 265 ARG A CA 1
ATOM 2112 C C . ARG A 1 265 ? 8.062 8.977 -9.773 1 97.88 265 ARG A C 1
ATOM 2114 O O . ARG A 1 265 ? 7.199 9.609 -9.172 1 97.88 265 ARG A O 1
ATOM 2121 N N . THR A 1 266 ? 7.801 7.953 -10.609 1 98.25 266 THR A N 1
ATOM 2122 C CA . THR A 1 266 ? 6.418 7.559 -10.867 1 98.25 266 THR A CA 1
ATOM 2123 C C . THR A 1 266 ? 5.758 7.039 -9.594 1 98.25 266 THR A C 1
ATOM 2125 O O . THR A 1 266 ? 4.676 7.496 -9.219 1 98.25 266 THR A O 1
ATOM 2128 N N . VAL A 1 267 ? 6.434 6.141 -8.906 1 98.19 267 VAL A N 1
ATOM 2129 C CA . VAL A 1 267 ? 5.844 5.457 -7.758 1 98.19 267 VAL A CA 1
ATOM 2130 C C . VAL A 1 267 ? 5.723 6.422 -6.586 1 98.19 267 VAL A C 1
ATOM 2132 O O . VAL A 1 267 ? 4.633 6.617 -6.039 1 98.19 267 VAL A O 1
ATOM 2135 N N . ALA A 1 268 ? 6.773 7.117 -6.27 1 96.75 268 ALA A N 1
ATOM 2136 C CA . ALA A 1 268 ? 6.84 7.895 -5.035 1 96.75 268 ALA A CA 1
ATOM 2137 C C . ALA A 1 268 ? 6.359 9.328 -5.262 1 96.75 268 ALA A C 1
ATOM 2139 O O . ALA A 1 268 ? 5.551 9.844 -4.484 1 96.75 268 ALA A O 1
ATOM 2140 N N . LYS A 1 269 ? 6.812 9.961 -6.285 1 94.75 269 LYS A N 1
ATOM 2141 C CA . LYS A 1 269 ? 6.527 11.383 -6.477 1 94.75 269 LYS A CA 1
ATOM 2142 C C . LYS A 1 269 ? 5.156 11.586 -7.121 1 94.75 269 LYS A C 1
ATOM 2144 O O . LYS A 1 269 ? 4.367 12.414 -6.668 1 94.75 269 LYS A O 1
ATOM 2149 N N . MET A 1 270 ? 4.84 10.836 -8.133 1 96.69 270 MET A N 1
ATOM 2150 C CA . MET A 1 270 ? 3.582 11.023 -8.852 1 96.69 270 MET A CA 1
ATOM 2151 C C . MET A 1 270 ? 2.418 10.422 -8.07 1 96.69 270 MET A C 1
ATOM 2153 O O . MET A 1 270 ? 1.316 10.977 -8.07 1 96.69 270 MET A O 1
ATOM 2157 N N . HIS A 1 271 ? 2.707 9.258 -7.34 1 97.44 271 HIS A N 1
ATOM 2158 C CA . HIS A 1 271 ? 1.562 8.539 -6.801 1 97.44 271 HIS A CA 1
ATOM 2159 C C . HIS A 1 271 ? 1.614 8.484 -5.277 1 97.44 271 HIS A C 1
ATOM 2161 O O . HIS A 1 271 ? 0.674 8.008 -4.637 1 97.44 271 HIS A O 1
ATOM 2167 N N . GLY A 1 272 ? 2.668 8.906 -4.688 1 96.31 272 GLY A N 1
ATOM 2168 C CA . GLY A 1 272 ? 2.758 8.969 -3.238 1 96.31 272 GLY A CA 1
ATOM 2169 C C . GLY A 1 272 ? 2.891 7.605 -2.588 1 96.31 272 GLY A C 1
ATOM 2170 O O . GLY A 1 272 ? 2.434 7.402 -1.462 1 96.31 272 GLY A O 1
ATOM 2171 N N . LEU A 1 273 ? 3.43 6.551 -3.258 1 95.19 273 LEU A N 1
ATOM 2172 C CA . LEU A 1 273 ? 3.479 5.176 -2.771 1 95.19 273 LEU A CA 1
ATOM 2173 C C . LEU A 1 273 ? 4.914 4.762 -2.455 1 95.19 273 LEU A C 1
ATOM 2175 O O . LEU A 1 273 ? 5.258 3.582 -2.549 1 95.19 273 LEU A O 1
ATOM 2179 N N . GLY A 1 274 ? 5.742 5.609 -1.964 1 86 274 GLY A N 1
ATOM 2180 C CA . GLY A 1 274 ? 7.137 5.258 -1.741 1 86 274 GLY A CA 1
ATOM 2181 C C . GLY A 1 274 ? 7.406 4.75 -0.338 1 86 274 GLY A C 1
ATOM 2182 O O . GLY A 1 274 ? 8.5 4.27 -0.047 1 86 274 GLY A O 1
ATOM 2183 N N . SER A 1 275 ? 6.359 4.691 0.502 1 90.06 275 SER A N 1
ATOM 2184 C CA . SER A 1 275 ? 6.605 4.34 1.897 1 90.06 275 SER A CA 1
ATOM 2185 C C . SER A 1 275 ? 6.039 2.961 2.227 1 90.06 275 SER A C 1
ATOM 2187 O O . SER A 1 275 ? 4.938 2.615 1.796 1 90.06 275 SER A O 1
ATOM 2189 N N . ILE A 1 276 ? 6.809 2.18 2.926 1 96.69 276 ILE A N 1
ATOM 2190 C CA . ILE A 1 276 ? 6.465 0.828 3.35 1 96.69 276 ILE A CA 1
ATOM 2191 C C . ILE A 1 276 ? 5.703 0.88 4.672 1 96.69 276 ILE A C 1
ATOM 2193 O O . ILE A 1 276 ? 5.805 1.859 5.414 1 96.69 276 ILE A O 1
ATOM 2197 N N . SER A 1 277 ? 4.832 -0.063 4.938 1 97.88 277 SER A N 1
ATOM 2198 C CA . SER A 1 277 ? 4.137 -0.138 6.219 1 97.88 277 SER A CA 1
ATOM 2199 C C . SER A 1 277 ? 5.07 -0.607 7.328 1 97.88 277 SER A C 1
ATOM 2201 O O . SER A 1 277 ? 6.023 -1.347 7.074 1 97.88 277 SER A O 1
ATOM 2203 N N . THR A 1 278 ? 4.785 -0.221 8.531 1 98.38 278 THR A N 1
ATOM 2204 C CA . THR A 1 278 ? 5.598 -0.546 9.695 1 98.38 278 THR A CA 1
ATOM 2205 C C . THR A 1 278 ? 5.707 -2.059 9.875 1 98.38 278 THR A C 1
ATOM 2207 O O . THR A 1 278 ? 6.809 -2.588 10.047 1 98.38 278 THR A O 1
ATOM 2210 N N . LEU A 1 279 ? 4.621 -2.721 9.75 1 98.62 279 LEU A N 1
ATOM 2211 C CA . LEU A 1 279 ? 4.633 -4.156 10.016 1 98.62 279 LEU A CA 1
ATOM 2212 C C . LEU A 1 279 ? 5.125 -4.93 8.797 1 98.62 279 LEU A C 1
ATOM 2214 O O . LEU A 1 279 ? 5.703 -6.012 8.938 1 98.62 279 LEU A O 1
ATOM 2218 N N . GLY A 1 280 ? 4.855 -4.418 7.594 1 98.5 280 GLY A N 1
ATOM 2219 C CA . GLY A 1 280 ? 5.465 -5.008 6.41 1 98.5 280 GLY A CA 1
ATOM 2220 C C . GLY A 1 280 ? 6.98 -4.996 6.453 1 98.5 280 GLY A C 1
ATOM 2221 O O . GLY A 1 280 ? 7.625 -5.996 6.125 1 98.5 280 GLY A O 1
ATOM 2222 N N . ALA A 1 281 ? 7.555 -3.84 6.852 1 98.62 281 ALA A N 1
ATOM 2223 C CA . ALA A 1 281 ? 9.008 -3.719 6.973 1 98.62 281 ALA A CA 1
ATOM 2224 C C . ALA A 1 281 ? 9.555 -4.68 8.023 1 98.62 281 ALA A C 1
ATOM 2226 O O . ALA A 1 281 ? 10.562 -5.352 7.793 1 98.62 281 ALA A O 1
ATOM 2227 N N . THR A 1 282 ? 8.859 -4.73 9.148 1 98.75 282 THR A N 1
ATOM 2228 C CA . THR A 1 282 ? 9.273 -5.57 10.266 1 98.75 282 THR A CA 1
ATOM 2229 C C . THR A 1 282 ? 9.266 -7.043 9.875 1 98.75 282 THR A C 1
ATOM 2231 O O . THR A 1 282 ? 10.242 -7.758 10.117 1 98.75 282 THR A O 1
ATOM 2234 N N . ALA A 1 283 ? 8.211 -7.457 9.266 1 98.88 283 ALA A N 1
ATOM 2235 C CA . ALA A 1 283 ? 8.055 -8.859 8.875 1 98.88 283 ALA A CA 1
ATOM 2236 C C . ALA A 1 283 ? 9.078 -9.242 7.801 1 98.88 283 ALA A C 1
ATOM 2238 O O . ALA A 1 283 ? 9.641 -10.336 7.84 1 98.88 283 ALA A O 1
ATOM 2239 N N . THR A 1 284 ? 9.273 -8.359 6.828 1 98.81 284 THR A N 1
ATOM 2240 C CA . THR A 1 284 ? 10.195 -8.633 5.73 1 98.81 284 THR A CA 1
ATOM 2241 C C . THR A 1 284 ? 11.617 -8.82 6.254 1 98.81 284 THR A C 1
ATOM 2243 O O . THR A 1 284 ? 12.289 -9.789 5.906 1 98.81 284 THR A O 1
ATOM 2246 N N . GLU A 1 285 ? 12.047 -7.898 7.094 1 98.88 285 GLU A N 1
ATOM 2247 C CA . GLU A 1 285 ? 13.391 -7.988 7.66 1 98.88 285 GLU A CA 1
ATOM 2248 C C . GLU A 1 285 ? 13.57 -9.281 8.453 1 98.88 285 GLU A C 1
ATOM 2250 O O . GLU A 1 285 ? 14.578 -9.969 8.297 1 98.88 285 GLU A O 1
ATOM 2255 N N . ALA A 1 286 ? 12.578 -9.602 9.281 1 98.88 286 ALA A N 1
ATOM 2256 C CA . ALA A 1 286 ? 12.648 -10.812 10.094 1 98.88 286 ALA A CA 1
ATOM 2257 C C . ALA A 1 286 ? 12.641 -12.062 9.219 1 98.88 286 ALA A C 1
ATOM 2259 O O . ALA A 1 286 ? 13.359 -13.023 9.492 1 98.88 286 ALA A O 1
ATOM 2260 N N . ALA A 1 287 ? 11.852 -12.078 8.203 1 98.94 287 ALA A N 1
ATOM 2261 C CA . ALA A 1 287 ? 11.711 -13.234 7.324 1 98.94 287 ALA A CA 1
ATOM 2262 C C . ALA A 1 287 ? 13.008 -13.523 6.578 1 98.94 287 ALA A C 1
ATOM 2264 O O . ALA A 1 287 ? 13.484 -14.664 6.559 1 98.94 287 ALA A O 1
ATOM 2265 N N . TYR A 1 288 ? 13.586 -12.508 5.98 1 98.88 288 TYR A N 1
ATOM 2266 C CA . TYR A 1 288 ? 14.812 -12.688 5.207 1 98.88 288 TYR A CA 1
ATOM 2267 C C . TYR A 1 288 ? 15.992 -13 6.117 1 98.88 288 TYR A C 1
ATOM 2269 O O . TYR A 1 288 ? 16.953 -13.656 5.707 1 98.88 288 TYR A O 1
ATOM 2277 N N . THR A 1 289 ? 15.93 -12.539 7.355 1 98.81 289 THR A N 1
ATOM 2278 C CA . THR A 1 289 ? 17.047 -12.734 8.281 1 98.81 289 THR A CA 1
ATOM 2279 C C . THR A 1 289 ? 16.969 -14.109 8.938 1 98.81 289 THR A C 1
ATOM 2281 O O . THR A 1 289 ? 17.984 -14.766 9.141 1 98.81 289 THR A O 1
ATOM 2284 N N . HIS A 1 290 ? 15.734 -14.594 9.266 1 98.56 290 HIS A N 1
ATOM 2285 C CA . HIS A 1 290 ? 15.617 -15.75 10.156 1 98.56 290 HIS A CA 1
ATOM 2286 C C . HIS A 1 290 ? 14.781 -16.859 9.508 1 98.56 290 HIS A C 1
ATOM 2288 O O . HIS A 1 290 ? 14.703 -17.969 10.039 1 98.56 290 HIS A O 1
ATOM 2294 N N . GLY A 1 291 ? 14.203 -16.641 8.336 1 98.31 291 GLY A N 1
ATOM 2295 C CA . GLY A 1 291 ? 13.195 -17.547 7.801 1 98.31 291 GLY A CA 1
ATOM 2296 C C . GLY A 1 291 ? 13.781 -18.656 6.949 1 98.31 291 GLY A C 1
ATOM 2297 O O . GLY A 1 291 ? 13.047 -19.516 6.449 1 98.31 291 GLY A O 1
ATOM 2298 N N . GLY A 1 292 ? 15.125 -18.75 6.797 1 98.12 292 GLY A N 1
ATOM 2299 C CA . GLY A 1 292 ? 15.766 -19.672 5.879 1 98.12 292 GLY A CA 1
ATOM 2300 C C . GLY A 1 292 ? 15.43 -21.125 6.168 1 98.12 292 GLY A C 1
ATOM 2301 O O . GLY A 1 292 ? 15.008 -21.859 5.273 1 98.12 292 GLY A O 1
ATOM 2302 N N . GLU A 1 293 ? 15.578 -21.562 7.398 1 97.75 293 GLU A N 1
ATOM 2303 C CA . GLU A 1 293 ? 15.336 -22.953 7.77 1 97.75 293 GLU A CA 1
ATOM 2304 C C . GLU A 1 293 ? 13.859 -23.328 7.602 1 97.75 293 GLU A C 1
ATOM 2306 O O . GLU A 1 293 ? 13.539 -24.438 7.191 1 97.75 293 GLU A O 1
ATOM 2311 N N . TRP A 1 294 ? 13.016 -22.391 8 1 98.31 294 TRP A N 1
ATOM 2312 C CA . TRP A 1 294 ? 11.586 -22.594 7.805 1 98.31 294 TRP A CA 1
ATOM 2313 C C . TRP A 1 294 ? 11.273 -22.875 6.34 1 98.31 294 TRP A C 1
ATOM 2315 O O . TRP A 1 294 ? 10.539 -23.812 6.02 1 98.31 294 TRP A O 1
ATOM 2325 N N . LEU A 1 295 ? 11.844 -22.109 5.441 1 98.5 295 LEU A N 1
ATOM 2326 C CA . LEU A 1 295 ? 11.609 -22.266 4.012 1 98.5 295 LEU A CA 1
ATOM 2327 C C . LEU A 1 295 ? 12.141 -23.609 3.512 1 98.5 295 LEU A C 1
ATOM 2329 O O . LEU A 1 295 ? 11.477 -24.281 2.719 1 98.5 295 LEU A O 1
ATOM 2333 N N . ASP A 1 296 ? 13.305 -23.984 3.963 1 98 296 ASP A N 1
ATOM 2334 C CA . ASP A 1 296 ? 13.906 -25.25 3.537 1 98 296 ASP A CA 1
ATOM 2335 C C . ASP A 1 296 ? 12.992 -26.422 3.855 1 98 296 ASP A C 1
ATOM 2337 O O . ASP A 1 296 ? 12.789 -27.312 3.014 1 98 296 ASP A O 1
ATOM 2341 N N . GLU A 1 297 ? 12.477 -26.406 4.984 1 97.75 297 GLU A N 1
ATOM 2342 C CA . GLU A 1 297 ? 11.609 -27.516 5.387 1 97.75 297 GLU A CA 1
ATOM 2343 C C . GLU A 1 297 ? 10.25 -27.438 4.703 1 97.75 297 GLU A C 1
ATOM 2345 O O . GLU A 1 297 ? 9.633 -28.453 4.391 1 97.75 297 GLU A O 1
ATOM 2350 N N . LEU A 1 298 ? 9.766 -26.203 4.574 1 97.88 298 LEU A N 1
ATOM 2351 C CA . LEU A 1 298 ? 8.523 -26.016 3.83 1 97.88 298 LEU A CA 1
ATOM 2352 C C . LEU A 1 298 ? 8.625 -26.641 2.443 1 97.88 298 LEU A C 1
ATOM 2354 O O . LEU A 1 298 ? 7.699 -27.312 1.994 1 97.88 298 LEU A O 1
ATOM 2358 N N . LEU A 1 299 ? 9.719 -26.422 1.771 1 98.19 299 LEU A N 1
ATOM 2359 C CA . LEU A 1 299 ? 9.914 -26.906 0.406 1 98.19 299 LEU A CA 1
ATOM 2360 C C . LEU A 1 299 ? 9.906 -28.422 0.361 1 98.19 299 LEU A C 1
ATOM 2362 O O . LEU A 1 299 ? 9.375 -29.031 -0.578 1 98.19 299 LEU A O 1
ATOM 2366 N N . VAL A 1 300 ? 10.484 -29.016 1.341 1 97.69 300 VAL A N 1
ATOM 2367 C CA . VAL A 1 300 ? 10.461 -30.484 1.43 1 97.69 300 VAL A CA 1
ATOM 2368 C C . VAL A 1 300 ? 9.023 -30.969 1.587 1 97.69 300 VAL A C 1
ATOM 2370 O O . VAL A 1 300 ? 8.602 -31.906 0.91 1 97.69 300 VAL A O 1
ATOM 2373 N N . TYR A 1 301 ? 8.312 -30.328 2.477 1 97.75 301 TYR A N 1
ATOM 2374 C CA . TYR A 1 301 ? 6.934 -30.703 2.764 1 97.75 301 TYR A CA 1
ATOM 2375 C C . TYR A 1 301 ? 6.055 -30.547 1.53 1 97.75 301 TYR A C 1
ATOM 2377 O O . TYR A 1 301 ? 5.305 -31.453 1.171 1 97.75 301 TYR A O 1
ATOM 2385 N N . VAL A 1 302 ? 6.133 -29.422 0.906 1 98 302 VAL A N 1
ATOM 2386 C CA . VAL A 1 302 ? 5.297 -29.109 -0.248 1 98 302 VAL A CA 1
ATOM 2387 C C . VAL A 1 302 ? 5.656 -30.047 -1.41 1 98 302 VAL A C 1
ATOM 2389 O O . VAL A 1 302 ? 4.773 -30.484 -2.148 1 98 302 VAL A O 1
ATOM 2392 N N . ARG A 1 303 ? 6.953 -30.328 -1.609 1 98.25 303 ARG A N 1
ATOM 2393 C CA . ARG A 1 303 ? 7.371 -31.281 -2.641 1 98.25 303 ARG A CA 1
ATOM 2394 C C . ARG A 1 303 ? 6.75 -32.656 -2.41 1 98.25 303 ARG A C 1
ATOM 2396 O O . ARG A 1 303 ? 6.305 -33.312 -3.357 1 98.25 303 ARG A O 1
ATOM 2403 N N . ALA A 1 304 ? 6.746 -33.031 -1.217 1 98.12 304 ALA A N 1
ATOM 2404 C CA . ALA A 1 304 ? 6.125 -34.312 -0.883 1 98.12 304 ALA A CA 1
ATOM 2405 C C . ALA A 1 304 ? 4.641 -34.312 -1.223 1 98.12 304 ALA A C 1
ATOM 2407 O O . ALA A 1 304 ? 4.094 -35.344 -1.663 1 98.12 304 ALA A O 1
ATOM 2408 N N . ASN A 1 305 ? 3.951 -33.188 -0.907 1 98.44 305 ASN A N 1
ATOM 2409 C CA . ASN A 1 305 ? 2.555 -33.062 -1.311 1 98.44 305 ASN A CA 1
ATOM 2410 C C . ASN A 1 305 ? 2.393 -33.188 -2.822 1 98.44 305 ASN A C 1
ATOM 2412 O O . ASN A 1 305 ? 1.465 -33.875 -3.291 1 98.44 305 ASN A O 1
ATOM 2416 N N . MET A 1 306 ? 3.254 -32.594 -3.576 1 98.69 306 MET A N 1
ATOM 2417 C CA . MET A 1 306 ? 3.207 -32.656 -5.035 1 98.69 306 MET A CA 1
ATOM 2418 C C . MET A 1 306 ? 3.41 -34.094 -5.52 1 98.69 306 MET A C 1
ATOM 2420 O O . MET A 1 306 ? 2.693 -34.562 -6.41 1 98.69 306 MET A O 1
ATOM 2424 N N . GLU A 1 307 ? 4.363 -34.719 -4.977 1 98.69 307 GLU A N 1
ATOM 2425 C CA . GLU A 1 307 ? 4.664 -36.094 -5.348 1 98.69 307 GLU A CA 1
ATOM 2426 C C . GLU A 1 307 ? 3.492 -37.031 -5.031 1 98.69 307 GLU A C 1
ATOM 2428 O O . GLU A 1 307 ? 3.213 -37.969 -5.785 1 98.69 307 GLU A O 1
ATOM 2433 N N . TYR A 1 308 ? 2.9 -36.781 -3.91 1 98.62 308 TYR A N 1
ATOM 2434 C CA . TYR A 1 308 ? 1.718 -37.562 -3.553 1 98.62 308 TYR A CA 1
ATOM 2435 C C . TYR A 1 308 ? 0.627 -37.406 -4.605 1 98.62 308 TYR A C 1
ATOM 2437 O O . TYR A 1 308 ? 0.039 -38.375 -5.051 1 98.62 308 TYR A O 1
ATOM 2445 N N . VAL A 1 309 ? 0.327 -36.156 -4.992 1 98.81 309 VAL A N 1
ATOM 2446 C CA . VAL A 1 309 ? -0.697 -35.906 -6 1 98.81 309 VAL A CA 1
ATOM 2447 C C . VAL A 1 309 ? -0.324 -36.594 -7.309 1 98.81 309 VAL A C 1
ATOM 2449 O O . VAL A 1 309 ? -1.167 -37.25 -7.934 1 98.81 309 VAL A O 1
ATOM 2452 N N . GLN A 1 310 ? 0.919 -36.438 -7.711 1 98.69 310 GLN A N 1
ATOM 2453 C CA . GLN A 1 310 ? 1.378 -37.094 -8.938 1 98.69 310 GLN A CA 1
ATOM 2454 C C . GLN A 1 310 ? 1.178 -38.594 -8.883 1 98.69 310 GLN A C 1
ATOM 2456 O O . GLN A 1 310 ? 0.718 -39.219 -9.852 1 98.69 310 GLN A O 1
ATOM 2461 N N . ALA A 1 311 ? 1.569 -39.188 -7.781 1 98.62 311 ALA A N 1
ATOM 2462 C CA . ALA A 1 311 ? 1.433 -40.625 -7.609 1 98.62 311 ALA A CA 1
ATOM 2463 C C . ALA A 1 311 ? -0.031 -41.062 -7.684 1 98.62 311 ALA A C 1
ATOM 2465 O O . ALA A 1 311 ? -0.362 -42.062 -8.32 1 98.62 311 ALA A O 1
ATOM 2466 N N . GLN A 1 312 ? -0.898 -40.344 -6.973 1 98.56 312 GLN A N 1
ATOM 2467 C CA . GLN A 1 312 ? -2.322 -40.656 -6.973 1 98.56 312 GLN A CA 1
ATOM 2468 C C . GLN A 1 312 ? -2.906 -40.562 -8.375 1 98.56 312 GLN A C 1
ATOM 2470 O O . GLN A 1 312 ? -3.703 -41.406 -8.781 1 98.56 312 GLN A O 1
ATOM 2475 N N . ILE A 1 313 ? -2.535 -39.562 -9.086 1 98.5 313 ILE A N 1
ATOM 2476 C CA . ILE A 1 313 ? -3.014 -39.375 -10.453 1 98.5 313 ILE A CA 1
ATOM 2477 C C . ILE A 1 313 ? -2.506 -40.531 -11.328 1 98.5 313 ILE A C 1
ATOM 2479 O O . ILE A 1 313 ? -3.281 -41.156 -12.047 1 98.5 313 ILE A O 1
ATOM 2483 N N . GLY A 1 314 ? -1.251 -40.812 -11.273 1 97.88 314 GLY A N 1
ATOM 2484 C CA . GLY A 1 314 ? -0.649 -41.875 -12.078 1 97.88 314 GLY A CA 1
ATOM 2485 C C . GLY A 1 314 ? -1.265 -43.219 -11.82 1 97.88 314 GLY A C 1
ATOM 2486 O O . GLY A 1 314 ? -1.432 -44.031 -12.75 1 97.88 314 GLY A O 1
ATOM 2487 N N . GLU A 1 315 ? -1.66 -43.438 -10.664 1 98.06 315 GLU A N 1
ATOM 2488 C CA . GLU A 1 315 ? -2.121 -44.75 -10.258 1 98.06 315 GLU A CA 1
ATOM 2489 C C . GLU A 1 315 ? -3.619 -44.906 -10.5 1 98.06 315 GLU A C 1
ATOM 2491 O O . GLU A 1 315 ? -4.086 -46 -10.844 1 98.06 315 GLU A O 1
ATOM 2496 N N . HIS A 1 316 ? -4.363 -43.844 -10.375 1 97.88 316 HIS A N 1
ATOM 2497 C CA . HIS A 1 316 ? -5.805 -44.062 -10.258 1 97.88 316 HIS A CA 1
ATOM 2498 C C . HIS A 1 316 ? -6.559 -43.25 -11.32 1 97.88 316 HIS A C 1
ATOM 2500 O O . HIS A 1 316 ? -7.738 -43.531 -11.578 1 97.88 316 HIS A O 1
ATOM 2506 N N . LEU A 1 317 ? -5.875 -42.281 -11.891 1 98.31 317 LEU A N 1
ATOM 2507 C CA . LEU A 1 317 ? -6.598 -41.375 -12.766 1 98.31 317 LEU A CA 1
ATOM 2508 C C . LEU A 1 317 ? -5.895 -41.25 -14.117 1 98.31 317 LEU A C 1
ATOM 2510 O O . LEU A 1 317 ? -5.348 -40.188 -14.43 1 98.31 317 LEU A O 1
ATOM 2514 N N . PRO A 1 318 ? -6.039 -42.219 -14.945 1 96.75 318 PRO A N 1
ATOM 2515 C CA . PRO A 1 318 ? -5.324 -42.219 -16.219 1 96.75 318 PRO A CA 1
ATOM 2516 C C . PRO A 1 318 ? -5.77 -41.094 -17.156 1 96.75 318 PRO A C 1
ATOM 2518 O O . PRO A 1 318 ? -5.066 -40.781 -18.125 1 96.75 318 PRO A O 1
ATOM 2521 N N . GLU A 1 319 ? -6.949 -40.5 -16.922 1 96.75 319 GLU A N 1
ATOM 2522 C CA . GLU A 1 319 ? -7.453 -39.406 -17.75 1 96.75 319 GLU A CA 1
ATOM 2523 C C . GLU A 1 319 ? -6.664 -38.125 -17.516 1 96.75 319 GLU A C 1
ATOM 2525 O O . GLU A 1 319 ? -6.758 -37.156 -18.281 1 96.75 319 GLU A O 1
ATOM 2530 N N . LEU A 1 320 ? -5.895 -38.125 -16.406 1 98.19 320 LEU A N 1
ATOM 2531 C CA . LEU A 1 320 ? -5.164 -36.906 -16.031 1 98.19 320 LEU A CA 1
ATOM 2532 C C . LEU A 1 320 ? -3.66 -37.156 -16.125 1 98.19 320 LEU A C 1
ATOM 2534 O O . LEU A 1 320 ? -3.197 -38.281 -16.141 1 98.19 320 LEU A O 1
ATOM 2538 N N . SER A 1 321 ? -2.939 -36.062 -16.234 1 97.31 321 SER A N 1
ATOM 2539 C CA . SER A 1 321 ? -1.484 -36.094 -16.109 1 97.31 321 SER A CA 1
ATOM 2540 C C . SER A 1 321 ? -0.963 -34.844 -15.422 1 97.31 321 SER A C 1
ATOM 2542 O O . SER A 1 321 ? -1.59 -33.781 -15.492 1 97.31 321 SER A O 1
ATOM 2544 N N . VAL A 1 322 ? 0.109 -35 -14.766 1 97.44 322 VAL A N 1
ATOM 2545 C CA . VAL A 1 322 ? 0.738 -33.875 -14.078 1 97.44 322 VAL A CA 1
ATOM 2546 C C . VAL A 1 322 ? 2.244 -34.094 -13.984 1 97.44 322 VAL A C 1
ATOM 2548 O O . VAL A 1 322 ? 2.689 -35.188 -13.648 1 97.44 322 VAL A O 1
ATOM 2551 N N . LYS A 1 323 ? 2.957 -33.125 -14.414 1 96.62 323 LYS A N 1
ATOM 2552 C CA . LYS A 1 323 ? 4.402 -33.125 -14.203 1 96.62 323 LYS A CA 1
ATOM 2553 C C . LYS A 1 323 ? 4.773 -32.344 -12.953 1 96.62 323 LYS A C 1
ATOM 2555 O O . LYS A 1 323 ? 4.184 -31.297 -12.672 1 96.62 323 LYS A O 1
ATOM 2560 N N . LEU A 1 324 ? 5.742 -32.906 -12.234 1 97.88 324 LEU A N 1
ATOM 2561 C CA . LEU A 1 324 ? 6.227 -32.156 -11.086 1 97.88 324 LEU A CA 1
ATOM 2562 C C . LEU A 1 324 ? 6.934 -30.859 -11.531 1 97.88 324 LEU A C 1
ATOM 2564 O O . LEU A 1 324 ? 7.832 -30.906 -12.375 1 97.88 324 LEU A O 1
ATOM 2568 N N . PRO A 1 325 ? 6.5 -29.734 -11.062 1 97.94 325 PRO A N 1
ATOM 2569 C CA . PRO A 1 325 ? 7.133 -28.469 -11.453 1 97.94 325 PRO A CA 1
ATOM 2570 C C . PRO A 1 325 ? 8.531 -28.297 -10.867 1 97.94 325 PRO A C 1
ATOM 2572 O O . PRO A 1 325 ? 8.867 -28.938 -9.867 1 97.94 325 PRO A O 1
ATOM 2575 N N . GLU A 1 326 ? 9.344 -27.453 -11.492 1 98.25 326 GLU A N 1
ATOM 2576 C CA . GLU A 1 326 ? 10.68 -27.141 -11.008 1 98.25 326 GLU A CA 1
ATOM 2577 C C . GLU A 1 326 ? 10.625 -26.078 -9.898 1 98.25 326 GLU A C 1
ATOM 2579 O O . GLU A 1 326 ? 11.562 -25.969 -9.102 1 98.25 326 GLU A O 1
ATOM 2584 N N . ALA A 1 327 ? 9.523 -25.344 -9.859 1 98.25 327 ALA A N 1
ATOM 2585 C CA . ALA A 1 327 ? 9.367 -24.25 -8.906 1 98.25 327 ALA A CA 1
ATOM 2586 C C . ALA A 1 327 ? 7.898 -24.016 -8.57 1 98.25 327 ALA A C 1
ATOM 2588 O O . ALA A 1 327 ? 7.016 -24.641 -9.148 1 98.25 327 ALA A O 1
ATOM 2589 N N . THR A 1 328 ? 7.652 -23.156 -7.602 1 98.31 328 THR A N 1
ATOM 2590 C CA . THR A 1 328 ? 6.344 -22.781 -7.078 1 98.31 328 THR A CA 1
ATOM 2591 C C . THR A 1 328 ? 5.781 -23.875 -6.18 1 98.31 328 THR A C 1
ATOM 2593 O O . THR A 1 328 ? 6.496 -24.812 -5.824 1 98.31 328 THR A O 1
ATOM 2596 N N . TYR A 1 329 ? 4.656 -23.719 -5.633 1 98.69 329 TYR A N 1
ATOM 2597 C CA . TYR A 1 329 ? 3.904 -24.719 -4.895 1 98.69 329 TYR A CA 1
ATOM 2598 C C . TYR A 1 329 ? 2.57 -25.016 -5.57 1 98.69 329 TYR A C 1
ATOM 2600 O O . TYR A 1 329 ? 1.599 -25.391 -4.906 1 98.69 329 TYR A O 1
ATOM 2608 N N . LEU A 1 330 ? 2.52 -24.766 -6.918 1 98.75 330 LEU A N 1
ATOM 2609 C CA . LEU A 1 330 ? 1.33 -24.906 -7.75 1 98.75 330 LEU A CA 1
ATOM 2610 C C . LEU A 1 330 ? 1.511 -26.016 -8.773 1 98.75 330 LEU A C 1
ATOM 2612 O O . LEU A 1 330 ? 2.553 -26.109 -9.422 1 98.75 330 LEU A O 1
ATOM 2616 N N . LEU A 1 331 ? 0.565 -26.891 -8.828 1 98.75 331 LEU A N 1
ATOM 2617 C CA . LEU A 1 331 ? 0.572 -27.938 -9.828 1 98.75 331 LEU A CA 1
ATOM 2618 C C . LEU A 1 331 ? -0.248 -27.531 -11.047 1 98.75 331 LEU A C 1
ATOM 2620 O O . LEU A 1 331 ? -1.299 -26.906 -10.914 1 98.75 331 LEU A O 1
ATOM 2624 N N . TRP A 1 332 ? 0.283 -27.781 -12.164 1 98.56 332 TRP A N 1
ATOM 2625 C CA . TRP A 1 332 ? -0.368 -27.562 -13.453 1 98.56 332 TRP A CA 1
ATOM 2626 C C . TRP A 1 332 ? -0.845 -28.891 -14.047 1 98.56 332 TRP A C 1
ATOM 2628 O O . TRP A 1 332 ? -0.058 -29.625 -14.648 1 98.56 332 TRP A O 1
ATOM 2638 N N . ILE A 1 333 ? -2.146 -29.219 -13.898 1 98.56 333 ILE A N 1
ATOM 2639 C CA . ILE A 1 333 ? -2.66 -30.547 -14.148 1 98.56 333 ILE A CA 1
ATOM 2640 C C . ILE A 1 333 ? -3.443 -30.562 -15.461 1 98.56 333 ILE A C 1
ATOM 2642 O O . ILE A 1 333 ? -4.266 -29.688 -15.711 1 98.56 333 ILE A O 1
ATOM 2646 N N . ASP A 1 334 ? -3.195 -31.531 -16.297 1 98 334 ASP A N 1
ATOM 2647 C CA . ASP A 1 334 ? -3.891 -31.75 -17.562 1 98 334 ASP A CA 1
ATOM 2648 C C . ASP A 1 334 ? -5.133 -32.625 -17.359 1 98 334 ASP A C 1
ATOM 2650 O O . ASP A 1 334 ? -5.027 -33.781 -17.047 1 98 334 ASP A O 1
ATOM 2654 N N . PHE A 1 335 ? -6.309 -32 -17.531 1 98.38 335 PHE A N 1
ATOM 2655 C CA . PHE A 1 335 ? -7.574 -32.688 -17.359 1 98.38 335 PHE A CA 1
ATOM 2656 C C . PHE A 1 335 ? -8.188 -33.062 -18.703 1 9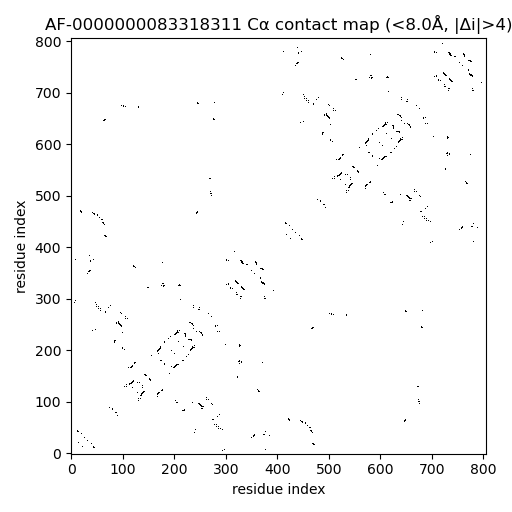8.38 335 PHE A C 1
ATOM 2658 O O . PHE A 1 335 ? -9.312 -33.562 -18.766 1 98.38 335 PHE A O 1
ATOM 2665 N N . ARG A 1 336 ? -7.598 -32.906 -19.859 1 96.94 336 ARG A N 1
ATOM 2666 C CA . ARG A 1 336 ? -8.172 -33.031 -21.188 1 96.94 336 ARG A CA 1
ATOM 2667 C C . ARG A 1 336 ? -8.625 -34.469 -21.469 1 96.94 336 ARG A C 1
ATOM 2669 O O . ARG A 1 336 ? -9.555 -34.688 -22.234 1 96.94 336 ARG A O 1
ATOM 2676 N N . GLY A 1 337 ? -7.973 -35.312 -20.781 1 97.62 337 GLY A N 1
ATOM 2677 C CA . GLY A 1 337 ? -8.32 -36.719 -20.953 1 97.62 337 GLY A CA 1
ATOM 2678 C C . GLY A 1 337 ? -9.734 -37.062 -20.516 1 97.62 337 GLY A C 1
ATOM 2679 O O . GLY A 1 337 ? -10.273 -38.094 -20.875 1 97.62 337 GLY A O 1
ATOM 2680 N N . LEU A 1 338 ? -10.359 -36.188 -19.797 1 97.56 338 LEU A N 1
ATOM 2681 C CA . LEU A 1 338 ? -11.734 -36.406 -19.375 1 97.56 338 LEU A CA 1
ATOM 2682 C C . LEU A 1 338 ? -12.711 -36.125 -20.516 1 97.56 338 LEU A C 1
ATOM 2684 O O . LEU A 1 338 ? -13.883 -36.5 -20.438 1 97.56 338 LEU A O 1
ATOM 2688 N N . GLY A 1 339 ? -12.242 -35.344 -21.5 1 96.75 339 GLY A N 1
ATOM 2689 C CA . GLY A 1 339 ? -13.086 -35.031 -22.641 1 96.75 339 GLY A CA 1
ATOM 2690 C C . GLY A 1 339 ? -14.125 -33.969 -22.359 1 96.75 339 GLY A C 1
ATOM 2691 O O . GLY A 1 339 ? -15.133 -33.875 -23.078 1 96.75 339 GLY A O 1
ATOM 2692 N N . LEU A 1 340 ? -13.953 -33.219 -21.328 1 96.69 340 LEU A N 1
ATOM 2693 C CA . LEU A 1 340 ? -14.859 -32.125 -20.969 1 96.69 340 LEU A CA 1
ATOM 2694 C C . LEU A 1 340 ? -14.344 -30.797 -21.516 1 96.69 340 LEU A C 1
ATOM 2696 O O . LEU A 1 340 ? -13.133 -30.562 -21.516 1 96.69 340 LEU A O 1
ATOM 2700 N N . ASN A 1 341 ? -15.195 -29.938 -21.969 1 95.19 341 ASN A N 1
ATOM 2701 C CA . ASN A 1 341 ? -14.758 -28.578 -22.281 1 95.19 341 ASN A CA 1
ATOM 2702 C C . ASN A 1 341 ? -14.531 -27.75 -21.016 1 95.19 341 ASN A C 1
ATOM 2704 O O . ASN A 1 341 ? -14.805 -28.219 -19.906 1 95.19 341 ASN A O 1
ATOM 2708 N N . ALA A 1 342 ? -14.031 -26.578 -21.203 1 94.69 342 ALA A N 1
ATOM 2709 C CA . ALA A 1 342 ? -13.586 -25.766 -20.078 1 94.69 342 ALA A CA 1
ATOM 2710 C C . ALA A 1 342 ? -14.727 -25.516 -19.094 1 94.69 342 ALA A C 1
ATOM 2712 O O . ALA A 1 342 ? -14.547 -25.641 -17.875 1 94.69 342 ALA A O 1
ATOM 2713 N N . GLU A 1 343 ? -15.875 -25.125 -19.594 1 95.69 343 GLU A N 1
ATOM 2714 C CA . GLU A 1 343 ? -17.031 -24.828 -18.75 1 95.69 343 GLU A CA 1
ATOM 2715 C C . GLU A 1 343 ? -17.484 -26.078 -17.984 1 95.69 343 GLU A C 1
ATOM 2717 O O . GLU A 1 343 ? -17.766 -26.016 -16.797 1 95.69 343 GLU A O 1
ATOM 2722 N N . GLU A 1 344 ? -17.562 -27.172 -18.656 1 97.25 344 GLU A N 1
ATOM 2723 C CA . GLU A 1 344 ? -17.969 -28.438 -18.062 1 97.25 344 GLU A CA 1
ATOM 2724 C C . GLU A 1 344 ? -16.969 -28.891 -17 1 97.25 344 GLU A C 1
ATOM 2726 O O . GLU A 1 344 ? -17.359 -29.391 -15.945 1 97.25 344 GLU A O 1
ATOM 2731 N N . LEU A 1 345 ? -15.727 -28.734 -17.359 1 98.12 345 LEU A N 1
ATOM 2732 C CA . LEU A 1 345 ? -14.68 -29.141 -16.422 1 98.12 345 LEU A CA 1
ATOM 2733 C C . LEU A 1 345 ? -14.773 -28.344 -15.133 1 98.12 345 LEU A C 1
ATOM 2735 O O . LEU A 1 345 ? -14.672 -28.906 -14.039 1 98.12 345 LEU A O 1
ATOM 2739 N N . ASN A 1 346 ? -14.969 -27.047 -15.242 1 96.94 346 ASN A N 1
ATOM 2740 C CA . ASN A 1 346 ? -15.102 -26.203 -14.07 1 96.94 346 ASN A CA 1
ATOM 2741 C C . ASN A 1 346 ? -16.297 -26.609 -13.211 1 96.94 346 ASN A C 1
ATOM 2743 O O . ASN A 1 346 ? -16.188 -26.688 -11.984 1 96.94 346 ASN A O 1
ATOM 2747 N N . ARG A 1 347 ? -17.422 -26.797 -13.828 1 96.81 347 ARG A N 1
ATOM 2748 C CA . ARG A 1 347 ? -18.625 -27.219 -13.117 1 96.81 347 ARG A CA 1
ATOM 2749 C C . ARG A 1 347 ? -18.406 -28.578 -12.43 1 96.81 347 ARG A C 1
ATOM 2751 O O . ARG A 1 347 ? -18.828 -28.766 -11.281 1 96.81 347 ARG A O 1
ATOM 2758 N N . PHE A 1 348 ? -17.844 -29.516 -13.203 1 97.81 348 PHE A N 1
ATOM 2759 C CA . PHE A 1 348 ? -17.578 -30.844 -12.695 1 97.81 348 PHE A CA 1
ATOM 2760 C C . PHE A 1 348 ? -16.703 -30.797 -11.453 1 97.81 348 PHE A C 1
ATOM 2762 O O . PHE A 1 348 ? -17.016 -31.406 -10.43 1 97.81 348 PHE A O 1
ATOM 2769 N N . LEU A 1 349 ? -15.586 -30.016 -11.477 1 98.38 349 LEU A N 1
ATOM 2770 C CA . LEU A 1 349 ? -14.641 -29.938 -10.359 1 98.38 349 LEU A CA 1
ATOM 2771 C C . LEU A 1 349 ? -15.273 -29.219 -9.172 1 98.38 349 LEU A C 1
ATOM 2773 O O . LEU A 1 349 ? -15.07 -29.625 -8.023 1 98.38 349 LEU A O 1
ATOM 2777 N N . LEU A 1 350 ? -16.031 -28.219 -9.445 1 97.62 350 LEU A N 1
ATOM 2778 C CA . LEU A 1 350 ? -16.609 -27.406 -8.375 1 97.62 350 LEU A CA 1
ATOM 2779 C C . LEU A 1 350 ? -17.781 -28.125 -7.715 1 97.62 350 LEU A C 1
ATOM 2781 O O . LEU A 1 350 ? -17.891 -28.141 -6.488 1 97.62 350 LEU A O 1
ATOM 2785 N N . HIS A 1 351 ? -18.672 -28.766 -8.477 1 96.44 351 HIS A N 1
ATOM 2786 C CA . HIS A 1 351 ? -19.938 -29.203 -7.934 1 96.44 351 HIS A CA 1
ATOM 2787 C C . HIS A 1 351 ? -19.969 -30.719 -7.73 1 96.44 351 HIS A C 1
ATOM 2789 O O . HIS A 1 351 ? -20.688 -31.219 -6.863 1 96.44 351 HIS A O 1
ATOM 2795 N N . GLU A 1 352 ? -19.234 -31.438 -8.523 1 97.38 352 GLU A N 1
ATOM 2796 C CA . GLU A 1 352 ? -19.188 -32.906 -8.359 1 97.38 352 GLU A CA 1
ATOM 2797 C C . GLU A 1 352 ? -18 -33.312 -7.484 1 97.38 352 GLU A C 1
ATOM 2799 O O . GLU A 1 352 ? -18.172 -34.062 -6.523 1 97.38 352 GLU A O 1
ATOM 2804 N N . ALA A 1 353 ? -16.859 -32.719 -7.809 1 98.44 353 ALA A N 1
ATOM 2805 C CA . ALA A 1 353 ? -15.688 -33.094 -7.035 1 98.44 353 ALA A CA 1
ATOM 2806 C C . ALA A 1 353 ? -15.562 -32.25 -5.773 1 98.44 353 ALA A C 1
ATOM 2808 O O . ALA A 1 353 ? -14.844 -32.594 -4.84 1 98.44 353 ALA A O 1
ATOM 2809 N N . GLY A 1 354 ? -16.203 -31.031 -5.754 1 98.44 354 GLY A N 1
ATOM 2810 C CA . GLY A 1 354 ? -16.125 -30.125 -4.609 1 98.44 354 GLY A CA 1
ATOM 2811 C C . GLY A 1 354 ? -14.766 -29.484 -4.445 1 98.44 354 GLY A C 1
ATOM 2812 O O . GLY A 1 354 ? -14.289 -29.297 -3.322 1 98.44 354 GLY A O 1
ATOM 2813 N N . LEU A 1 355 ? -14.078 -29.203 -5.512 1 98.69 355 LEU A N 1
ATOM 2814 C CA . LEU A 1 355 ? -12.742 -28.609 -5.504 1 98.69 355 LEU A CA 1
ATOM 2815 C C . LEU A 1 355 ? -12.742 -27.266 -6.223 1 98.69 355 LEU A C 1
ATOM 2817 O O . LEU A 1 355 ? -13.273 -27.156 -7.332 1 98.69 355 LEU A O 1
ATOM 2821 N N . ALA A 1 356 ? -12.281 -26.234 -5.555 1 98.31 356 ALA A N 1
ATOM 2822 C CA . ALA A 1 356 ? -12.078 -24.938 -6.191 1 98.31 356 ALA A CA 1
ATOM 2823 C C . ALA A 1 356 ? -10.641 -24.781 -6.68 1 98.31 356 ALA A C 1
ATOM 2825 O O . ALA A 1 356 ? -9.719 -24.625 -5.879 1 98.31 356 ALA A O 1
ATOM 2826 N N . LEU A 1 357 ? -10.414 -24.906 -7.957 1 98.25 357 LEU A N 1
ATOM 2827 C CA . LEU A 1 357 ? -9.125 -24.734 -8.625 1 98.25 357 LEU A CA 1
ATOM 2828 C C . LEU A 1 357 ? -9.156 -23.547 -9.586 1 98.25 357 LEU A C 1
ATOM 2830 O O . LEU A 1 357 ? -10.211 -22.938 -9.797 1 98.25 357 LEU A O 1
ATOM 2834 N N . ASN A 1 358 ? -8.023 -23.172 -10.117 1 97.94 358 ASN A N 1
ATOM 2835 C CA . ASN A 1 358 ? -7.977 -22.156 -11.164 1 97.94 358 ASN A CA 1
ATOM 2836 C C . ASN A 1 358 ? -8.117 -22.781 -12.555 1 97.94 358 ASN A C 1
ATOM 2838 O O . ASN A 1 358 ? -7.359 -23.672 -12.914 1 97.94 358 ASN A O 1
ATOM 2842 N N . ASP A 1 359 ? -9.016 -22.141 -13.281 1 97.62 359 ASP A N 1
ATOM 2843 C CA . ASP A 1 359 ? -9.242 -22.562 -14.656 1 97.62 359 ASP A CA 1
ATOM 2844 C C . ASP A 1 359 ? -8.07 -22.172 -15.555 1 97.62 359 ASP A C 1
ATOM 2846 O O . ASP A 1 359 ? -7.609 -21.031 -15.523 1 97.62 359 ASP A O 1
ATOM 2850 N N . GLY A 1 360 ? -7.582 -23.172 -16.344 1 97.81 360 GLY A N 1
ATOM 2851 C CA . GLY A 1 360 ? -6.445 -22.938 -17.219 1 97.81 360 GLY A CA 1
ATOM 2852 C C . GLY A 1 360 ? -6.68 -21.797 -18.188 1 97.81 360 GLY A C 1
ATOM 2853 O O . GLY A 1 360 ? -5.738 -21.094 -18.578 1 97.81 360 GLY A O 1
ATOM 2854 N N . THR A 1 361 ? -7.91 -21.531 -18.578 1 96.88 361 THR A N 1
ATOM 2855 C CA . THR A 1 361 ? -8.227 -20.484 -19.547 1 96.88 361 THR A CA 1
ATOM 2856 C C . THR A 1 361 ? -7.91 -19.109 -18.984 1 96.88 361 THR A C 1
ATOM 2858 O O . THR A 1 361 ? -7.734 -18.141 -19.734 1 96.88 361 THR A O 1
ATOM 2861 N N . MET A 1 362 ? -7.785 -18.969 -17.672 1 96.31 362 MET A N 1
ATOM 2862 C CA . MET A 1 362 ? -7.402 -17.703 -17.031 1 96.31 362 MET A CA 1
ATOM 2863 C C . MET A 1 362 ? -5.969 -17.328 -17.391 1 96.31 362 MET A C 1
ATOM 2865 O O . MET A 1 362 ? -5.602 -16.156 -17.344 1 96.31 362 MET A O 1
ATOM 2869 N N . PHE A 1 363 ? -5.195 -18.359 -17.734 1 98.25 363 PHE A N 1
ATOM 2870 C CA . PHE A 1 363 ? -3.77 -18.156 -17.953 1 98.25 363 PHE A CA 1
ATOM 2871 C C . PHE A 1 363 ? -3.475 -18.031 -19.453 1 98.25 363 PHE A C 1
ATOM 2873 O O . PHE A 1 363 ? -2.375 -17.625 -19.844 1 98.25 363 PHE A O 1
ATOM 2880 N N . GLY A 1 364 ? -4.438 -18.391 -20.266 1 96.56 364 GLY A N 1
ATOM 2881 C CA . GLY A 1 364 ? -4.332 -18.359 -21.719 1 96.56 364 GLY A CA 1
ATOM 2882 C C . GLY A 1 364 ? -5.293 -19.312 -22.406 1 96.56 364 GLY A C 1
ATOM 2883 O O . GLY A 1 364 ? -5.613 -20.375 -21.875 1 96.56 364 GLY A O 1
ATOM 2884 N N . VAL A 1 365 ? -5.695 -18.922 -23.547 1 93.75 365 VAL A N 1
ATOM 2885 C CA . VAL A 1 365 ? -6.691 -19.703 -24.297 1 93.75 365 VAL A CA 1
ATOM 2886 C C . VAL A 1 365 ? -6.133 -21.078 -24.625 1 93.75 365 VAL A C 1
ATOM 2888 O O . VAL A 1 365 ? -6.879 -22.062 -24.672 1 93.75 365 VAL A O 1
ATOM 2891 N N . GLU A 1 366 ? -4.859 -21.156 -24.766 1 93.44 366 GLU A N 1
ATOM 2892 C CA . GLU A 1 366 ? -4.211 -22.406 -25.125 1 93.44 366 GLU A CA 1
ATOM 2893 C C . GLU A 1 366 ? -4.172 -23.375 -23.953 1 93.44 366 GLU A C 1
ATOM 2895 O O . GLU A 1 366 ? -3.844 -24.547 -24.125 1 93.44 366 GLU A O 1
ATOM 2900 N N . ALA A 1 367 ? -4.562 -22.891 -22.766 1 96.19 367 ALA A N 1
ATOM 2901 C CA . ALA A 1 367 ? -4.453 -23.703 -21.562 1 96.19 367 ALA A CA 1
ATOM 2902 C C . ALA A 1 367 ? -5.809 -24.297 -21.172 1 96.19 367 ALA A C 1
ATOM 2904 O O . ALA A 1 367 ? -5.988 -24.766 -20.062 1 96.19 367 ALA A O 1
ATOM 2905 N N . ALA A 1 368 ? -6.773 -24.266 -22.125 1 96.44 368 ALA A N 1
ATOM 2906 C CA . ALA A 1 368 ? -8.055 -24.922 -21.891 1 96.44 368 ALA A CA 1
ATOM 2907 C C . ALA A 1 368 ? -7.859 -26.406 -21.531 1 96.44 368 ALA A C 1
ATOM 2909 O O . ALA A 1 368 ? -7.055 -27.094 -22.156 1 96.44 368 ALA A O 1
ATOM 2910 N N . GLY A 1 369 ? -8.523 -26.797 -20.484 1 97.25 369 GLY A N 1
ATOM 2911 C CA . GLY A 1 369 ? -8.43 -28.188 -20.047 1 97.25 369 GLY A CA 1
ATOM 2912 C C . GLY A 1 369 ? -7.398 -28.391 -18.953 1 97.25 369 GLY A C 1
ATOM 2913 O O . GLY A 1 369 ? -7.32 -29.469 -18.375 1 97.25 369 GLY A O 1
ATOM 2914 N N . PHE A 1 370 ? -6.602 -27.391 -18.703 1 97.94 370 PHE A N 1
ATOM 2915 C CA . PHE A 1 370 ? -5.676 -27.453 -17.578 1 97.94 370 PHE A CA 1
ATOM 2916 C C . PHE A 1 370 ? -6.281 -26.797 -16.359 1 97.94 370 PHE A C 1
ATOM 2918 O O . PHE A 1 370 ? -7.191 -25.969 -16.469 1 97.94 370 PHE A O 1
ATOM 2925 N N . MET A 1 371 ? -5.895 -27.234 -15.195 1 98.56 371 MET A N 1
ATOM 2926 C CA . MET A 1 371 ? -6.223 -26.625 -13.914 1 98.56 371 MET A CA 1
ATOM 2927 C C . MET A 1 371 ? -4.969 -26.406 -13.078 1 98.56 371 MET A C 1
ATOM 2929 O O . MET A 1 371 ? -4.066 -27.25 -13.078 1 98.56 371 MET A O 1
ATOM 2933 N N . ARG A 1 372 ? -4.887 -25.297 -12.43 1 98.75 372 ARG A N 1
ATOM 2934 C CA . ARG A 1 372 ? -3.824 -25.062 -11.453 1 98.75 372 ARG A CA 1
ATOM 2935 C C . ARG A 1 372 ? -4.297 -25.391 -10.039 1 98.75 372 ARG A C 1
ATOM 2937 O O . ARG A 1 372 ? -5.371 -24.953 -9.625 1 98.75 372 ARG A O 1
ATOM 2944 N N . MET A 1 373 ? -3.553 -26.125 -9.336 1 98.75 373 MET A N 1
ATOM 2945 C CA . MET A 1 373 ? -3.879 -26.578 -7.984 1 98.75 373 MET A CA 1
ATOM 2946 C C . MET A 1 373 ? -2.803 -26.141 -6.992 1 98.75 373 MET A C 1
ATOM 2948 O O . MET A 1 373 ? -1.623 -26.453 -7.18 1 98.75 373 MET A O 1
ATOM 2952 N N . ASN A 1 374 ? -3.174 -25.438 -5.973 1 98.69 374 ASN A N 1
ATOM 2953 C CA . ASN A 1 374 ? -2.291 -25.062 -4.875 1 98.69 374 ASN A CA 1
ATOM 2954 C C . ASN A 1 374 ? -2.164 -26.172 -3.842 1 98.69 374 ASN A C 1
ATOM 2956 O O . ASN A 1 374 ? -3.156 -26.578 -3.232 1 98.69 374 ASN A O 1
ATOM 2960 N N . VAL A 1 375 ? -0.949 -26.641 -3.592 1 98.44 375 VAL A N 1
ATOM 2961 C CA . VAL A 1 375 ? -0.784 -27.766 -2.674 1 98.44 375 VAL A CA 1
ATOM 2962 C C . VAL A 1 375 ? 0.032 -27.328 -1.46 1 98.44 375 VAL A C 1
ATOM 2964 O O . VAL A 1 375 ? 0.616 -28.156 -0.762 1 98.44 375 VAL A O 1
ATOM 2967 N N . ALA A 1 376 ? 0.188 -25.984 -1.283 1 98.25 376 ALA A N 1
ATOM 2968 C CA . ALA A 1 376 ? 0.843 -25.453 -0.092 1 98.25 376 ALA A CA 1
ATOM 2969 C C . ALA A 1 376 ? -0.114 -25.438 1.097 1 98.25 376 ALA A C 1
ATOM 2971 O O . ALA A 1 376 ? -0.455 -24.359 1.607 1 98.25 376 ALA A O 1
ATOM 2972 N N . CYS A 1 377 ? -0.518 -26.562 1.538 1 97.88 377 CYS A N 1
ATOM 2973 C CA . CYS A 1 377 ? -1.419 -26.828 2.654 1 97.88 377 CYS A CA 1
ATOM 2974 C C . CYS A 1 377 ? -1.082 -28.172 3.316 1 97.88 377 CYS A C 1
ATOM 2976 O O . CYS A 1 377 ? -0.17 -28.875 2.879 1 97.88 377 CYS A O 1
ATOM 2978 N N . SER A 1 378 ? -1.747 -28.484 4.355 1 96.69 378 SER A N 1
ATOM 2979 C CA . SER A 1 378 ? -1.453 -29.719 5.078 1 96.69 378 SER A CA 1
ATOM 2980 C C . SER A 1 378 ? -1.72 -30.938 4.211 1 96.69 378 SER A C 1
ATOM 2982 O O . SER A 1 378 ? -2.59 -30.906 3.338 1 96.69 378 SER A O 1
ATOM 2984 N N . ARG A 1 379 ? -1.02 -32 4.469 1 96.75 379 ARG A N 1
ATOM 2985 C CA . ARG A 1 379 ? -1.177 -33.25 3.744 1 96.75 379 ARG A CA 1
ATOM 2986 C C . ARG A 1 379 ? -2.617 -33.75 3.809 1 96.75 379 ARG A C 1
ATOM 2988 O O . ARG A 1 379 ? -3.139 -34.281 2.832 1 96.75 379 ARG A O 1
ATOM 2995 N N . VAL A 1 380 ? -3.256 -33.469 4.914 1 96.81 380 VAL A N 1
ATOM 2996 C CA . VAL A 1 380 ? -4.629 -33.938 5.113 1 96.81 380 VAL A CA 1
ATOM 2997 C C . VAL A 1 380 ? -5.539 -33.281 4.066 1 96.81 380 VAL A C 1
ATOM 2999 O O . VAL A 1 380 ? -6.43 -33.938 3.525 1 96.81 380 VAL A O 1
ATOM 3002 N N . ILE A 1 381 ? -5.32 -32.062 3.805 1 97.5 381 ILE A N 1
ATOM 3003 C CA . ILE A 1 381 ? -6.121 -31.344 2.818 1 97.5 381 ILE A CA 1
ATOM 3004 C C . ILE A 1 381 ? -5.848 -31.906 1.426 1 97.5 381 ILE A C 1
ATOM 3006 O O . ILE A 1 381 ? -6.773 -32.094 0.63 1 97.5 381 ILE A O 1
ATOM 3010 N N . VAL A 1 382 ? -4.621 -32.25 1.11 1 98.25 382 VAL A N 1
ATOM 3011 C CA . VAL A 1 382 ? -4.238 -32.781 -0.191 1 98.25 382 VAL A CA 1
ATOM 3012 C C . VAL A 1 382 ? -4.859 -34.156 -0.378 1 98.25 382 VAL A C 1
ATOM 3014 O O . VAL A 1 382 ? -5.387 -34.469 -1.449 1 98.25 382 VAL A O 1
ATOM 3017 N N . GLU A 1 383 ? -4.766 -34.938 0.642 1 98.38 383 GLU A N 1
ATOM 3018 C CA . GLU A 1 383 ? -5.348 -36.25 0.591 1 98.38 383 GLU A CA 1
ATOM 3019 C C . GLU A 1 383 ? -6.859 -36.188 0.396 1 98.38 383 GLU A C 1
ATOM 3021 O O . GLU A 1 383 ? -7.422 -36.969 -0.384 1 98.38 383 GLU A O 1
ATOM 3026 N N . GLN A 1 384 ? -7.473 -35.281 1.104 1 98.44 384 GLN A N 1
ATOM 3027 C CA . GLN A 1 384 ? -8.906 -35.094 0.929 1 98.44 384 GLN A CA 1
ATOM 3028 C C . GLN A 1 384 ? -9.234 -34.719 -0.51 1 98.44 384 GLN A C 1
ATOM 3030 O O . GLN A 1 384 ? -10.18 -35.25 -1.103 1 98.44 384 GLN A O 1
ATOM 3035 N N . ALA A 1 385 ? -8.523 -33.812 -1.034 1 98.75 385 ALA A N 1
ATOM 3036 C CA . ALA A 1 385 ? -8.742 -33.344 -2.404 1 98.75 385 ALA A CA 1
ATOM 3037 C C . ALA A 1 385 ? -8.633 -34.5 -3.393 1 98.75 385 ALA A C 1
ATOM 3039 O O . ALA A 1 385 ? -9.461 -34.625 -4.301 1 98.75 385 ALA A O 1
ATOM 3040 N N . MET A 1 386 ? -7.629 -35.344 -3.229 1 98.75 386 MET A N 1
ATOM 3041 C CA . MET A 1 386 ? -7.422 -36.469 -4.145 1 98.75 386 MET A CA 1
ATOM 3042 C C . MET A 1 386 ? -8.539 -37.5 -4.008 1 98.75 386 MET A C 1
ATOM 3044 O O . MET A 1 386 ? -8.969 -38.094 -5 1 98.75 386 MET A O 1
ATOM 3048 N N . GLU A 1 387 ? -8.969 -37.688 -2.797 1 98.75 387 GLU A N 1
ATOM 3049 C CA . GLU A 1 387 ? -10.07 -38.625 -2.592 1 98.75 387 GLU A CA 1
ATOM 3050 C C . GLU A 1 387 ? -11.344 -38.125 -3.271 1 98.75 387 GLU A C 1
ATOM 3052 O O . GLU A 1 387 ? -12.062 -38.906 -3.902 1 98.75 387 GLU A O 1
ATOM 3057 N N . GLN A 1 388 ? -11.609 -36.875 -3.076 1 98.75 388 GLN A N 1
ATOM 3058 C CA . GLN A 1 388 ? -12.773 -36.25 -3.721 1 98.75 388 GLN A CA 1
ATOM 3059 C C . GLN A 1 388 ? -12.672 -36.375 -5.242 1 98.75 388 GLN A C 1
ATOM 3061 O O . GLN A 1 388 ? -13.656 -36.688 -5.914 1 98.75 388 GLN A O 1
ATOM 3066 N N . LEU A 1 389 ? -11.531 -36.125 -5.73 1 98.81 389 LEU A N 1
ATOM 3067 C CA . LEU A 1 389 ? -11.32 -36.156 -7.172 1 98.81 389 LEU A CA 1
ATOM 3068 C C . LEU A 1 389 ? -11.492 -37.562 -7.711 1 98.81 389 LEU A C 1
ATOM 3070 O O . LEU A 1 389 ? -12.156 -37.781 -8.727 1 98.81 389 LEU A O 1
ATOM 3074 N N . LYS A 1 390 ? -10.906 -38.562 -7.078 1 98.62 390 LYS A N 1
ATOM 3075 C CA . LYS A 1 390 ? -11.016 -39.969 -7.484 1 98.62 390 LYS A CA 1
ATOM 3076 C C . LYS A 1 390 ? -12.469 -40.406 -7.484 1 98.62 390 LYS A C 1
ATOM 3078 O O . LYS A 1 390 ? -12.914 -41.094 -8.422 1 98.62 390 LYS A O 1
ATOM 3083 N N . THR A 1 391 ? -13.133 -40.031 -6.434 1 98.5 391 THR A N 1
ATOM 3084 C CA . THR A 1 391 ? -14.531 -40.438 -6.316 1 98.5 391 THR A CA 1
ATOM 3085 C C . THR A 1 391 ? -15.367 -39.844 -7.441 1 98.5 391 THR A C 1
ATOM 3087 O O . THR A 1 391 ? -16.156 -40.531 -8.078 1 98.5 391 THR A O 1
ATOM 3090 N N . ALA A 1 392 ? -15.188 -38.562 -7.652 1 98.44 392 ALA A N 1
ATOM 3091 C CA . ALA A 1 392 ? -15.953 -37.875 -8.688 1 98.44 392 ALA A CA 1
ATOM 3092 C C . ALA A 1 392 ? -15.672 -38.438 -10.07 1 98.44 392 ALA A C 1
ATOM 3094 O O . ALA A 1 392 ? -16.578 -38.625 -10.875 1 98.44 392 ALA A O 1
ATOM 3095 N N . ILE A 1 393 ? -14.438 -38.75 -10.391 1 98.31 393 ILE A N 1
ATOM 3096 C CA . ILE A 1 393 ? -14.07 -39.25 -11.711 1 98.31 393 ILE A CA 1
ATOM 3097 C C . ILE A 1 393 ? -14.586 -40.688 -11.867 1 98.31 393 ILE A C 1
ATOM 3099 O O . ILE A 1 393 ? -15.023 -41.062 -12.961 1 98.31 393 ILE A O 1
ATOM 3103 N N . ALA A 1 394 ? -14.555 -41.438 -10.805 1 97.5 394 ALA A N 1
ATOM 3104 C CA . ALA A 1 394 ? -15.125 -42.781 -10.852 1 97.5 394 ALA A CA 1
ATOM 3105 C C . ALA A 1 394 ? -16.609 -42.719 -11.188 1 97.5 394 ALA A C 1
ATOM 3107 O O . ALA A 1 394 ? -17.109 -43.562 -11.969 1 97.5 394 ALA A O 1
ATOM 3108 N N . GLU A 1 395 ? -17.266 -41.781 -10.586 1 97.06 395 GLU A N 1
ATOM 3109 C CA . GLU A 1 395 ? -18.688 -41.625 -10.859 1 97.06 395 GLU A CA 1
ATOM 3110 C C . GLU A 1 395 ? -18.922 -41.188 -12.297 1 97.06 395 GLU A C 1
ATOM 3112 O O . GLU A 1 395 ? -19.891 -41.594 -12.93 1 97.06 395 GLU A O 1
ATOM 3117 N N . LEU A 1 396 ? -18.094 -40.312 -12.703 1 95.81 396 LEU A N 1
ATOM 3118 C CA . LEU A 1 396 ? -18.203 -39.844 -14.086 1 95.81 396 LEU A CA 1
ATOM 3119 C C . LEU A 1 396 ? -18 -41 -15.062 1 95.81 396 LEU A C 1
ATOM 3121 O O . LEU A 1 396 ? -18.719 -41.125 -16.047 1 95.81 396 LEU A O 1
ATOM 3125 N N . ARG A 1 397 ? -17.062 -41.906 -14.766 1 94.62 397 ARG A N 1
ATOM 3126 C CA . ARG A 1 397 ? -16.812 -43.094 -15.578 1 94.62 397 ARG A CA 1
ATOM 3127 C C . ARG A 1 397 ? -18.047 -43.969 -15.633 1 94.62 397 ARG A C 1
ATOM 3129 O O . ARG A 1 397 ? -18.422 -44.469 -16.703 1 94.62 397 ARG A O 1
ATOM 3136 N N . SER A 1 398 ? -18.594 -44.125 -14.523 1 93.94 398 SER A N 1
ATOM 3137 C CA . SER A 1 398 ? -19.766 -45 -14.422 1 93.94 398 SER A CA 1
ATOM 3138 C C . SER A 1 398 ? -20.953 -44.438 -15.188 1 93.94 398 SER A C 1
ATOM 3140 O O . SER A 1 398 ? -21.719 -45.188 -15.805 1 93.94 398 SER A O 1
ATOM 3142 N N . SER A 1 399 ? -21.141 -43.188 -15.078 1 91.5 399 SER A N 1
ATOM 3143 C CA . SER A 1 399 ? -22.25 -42.531 -15.773 1 91.5 399 SER A CA 1
ATOM 3144 C C . SER A 1 399 ? -22.078 -42.625 -17.281 1 91.5 399 SER A C 1
ATOM 3146 O O . SER A 1 399 ? -23.062 -42.719 -18.016 1 91.5 399 SER A O 1
ATOM 3148 N N . ARG A 1 400 ? -20.922 -42.594 -17.781 1 88.44 400 ARG A N 1
ATOM 3149 C CA . ARG A 1 400 ? -20.641 -42.656 -19.219 1 88.44 400 ARG A CA 1
ATOM 3150 C C . ARG A 1 400 ? -20.781 -44.094 -19.703 1 88.44 400 ARG A C 1
ATOM 3152 O O . ARG A 1 400 ? -21.094 -44.344 -20.875 1 88.44 400 ARG A O 1
ATOM 3159 N N . ALA A 1 401 ? -20.578 -45.031 -18.875 1 88.56 401 ALA A N 1
ATOM 3160 C CA . ALA A 1 401 ? -20.719 -46.438 -19.234 1 88.56 401 ALA A CA 1
ATOM 3161 C C . ALA A 1 401 ? -22.203 -46.844 -19.344 1 88.56 401 ALA A C 1
ATOM 3163 O O . ALA A 1 401 ? -22.547 -47.719 -20.109 1 88.56 401 ALA A O 1
ATOM 3164 N N . GLN A 1 402 ? -23.016 -46.219 -18.672 1 82 402 GLN A N 1
ATOM 3165 C CA . GLN A 1 402 ? -24.438 -46.562 -18.656 1 82 402 GLN A CA 1
ATOM 3166 C C . GLN A 1 402 ? -25.172 -45.812 -19.766 1 82 402 GLN A C 1
ATOM 3168 O O . GLN A 1 402 ? -26.312 -46.188 -20.109 1 82 402 GLN A O 1
ATOM 3173 N N . GLY A 1 403 ? -24.609 -44.812 -20.359 1 70.31 403 GLY A N 1
ATOM 3174 C CA . GLY A 1 403 ? -25.266 -44.062 -21.438 1 70.31 403 GLY A CA 1
ATOM 3175 C C . GLY A 1 403 ? -24.719 -44.438 -22.797 1 70.31 403 GLY A C 1
ATOM 3176 O O . GLY A 1 403 ? -23.719 -45.156 -22.922 1 70.31 403 GLY A O 1
ATOM 3177 N N . MET B 1 1 ? -0.32 20.188 35.844 1 38.34 1 MET B N 1
ATOM 3178 C CA . MET B 1 1 ? -1.663 19.656 36.031 1 38.34 1 MET B CA 1
ATOM 3179 C C . MET B 1 1 ? -1.818 18.312 35.312 1 38.34 1 MET B C 1
ATOM 3181 O O . MET B 1 1 ? -1.604 18.234 34.094 1 38.34 1 MET B O 1
ATOM 3185 N N . THR B 1 2 ? -1.549 17.25 36.125 1 50.88 2 THR B N 1
ATOM 3186 C CA . THR B 1 2 ? -1.753 15.898 35.594 1 50.88 2 THR B CA 1
ATOM 3187 C C . THR B 1 2 ? -3.203 15.703 35.156 1 50.88 2 THR B C 1
ATOM 3189 O O . THR B 1 2 ? -4.117 15.75 35.969 1 50.88 2 THR B O 1
ATOM 3192 N N . LEU B 1 3 ? -3.686 16.062 33.844 1 57.25 3 LEU B N 1
ATOM 3193 C CA . LEU B 1 3 ? -5.027 15.789 33.344 1 57.25 3 LEU B CA 1
ATOM 3194 C C . LEU B 1 3 ? -5.43 14.344 33.656 1 57.25 3 LEU B C 1
ATOM 3196 O O . LEU B 1 3 ? -4.648 13.422 33.406 1 57.25 3 LEU B O 1
ATOM 3200 N N . LYS B 1 4 ? -6.285 14.102 34.562 1 64.81 4 LYS B N 1
ATOM 3201 C CA . LYS B 1 4 ? -6.832 12.781 34.812 1 64.81 4 LYS B CA 1
ATOM 3202 C C . LYS B 1 4 ? -7.359 12.125 33.562 1 64.81 4 LYS B C 1
ATOM 3204 O O . LYS B 1 4 ? -8.227 12.68 32.875 1 64.81 4 LYS B O 1
ATOM 3209 N N . SER B 1 5 ? -6.598 11.359 32.844 1 74.62 5 SER B N 1
ATOM 3210 C CA . SER B 1 5 ? -7.008 10.617 31.672 1 74.62 5 SER B CA 1
ATOM 3211 C C . SER B 1 5 ? -6.996 9.109 31.922 1 74.62 5 SER B C 1
ATOM 3213 O O . SER B 1 5 ? -6.199 8.625 32.75 1 74.62 5 SER B O 1
ATOM 3215 N N . ARG B 1 6 ? -8 8.414 31.391 1 83.44 6 ARG B N 1
ATOM 3216 C CA . ARG B 1 6 ? -8.031 6.953 31.438 1 83.44 6 ARG B CA 1
ATOM 3217 C C . ARG B 1 6 ? -6.883 6.359 30.625 1 83.44 6 ARG B C 1
ATOM 3219 O O . ARG B 1 6 ? -6.48 5.215 30.859 1 83.44 6 ARG B O 1
ATOM 3226 N N . PHE B 1 7 ? -6.418 7.246 29.766 1 90.44 7 PHE B N 1
ATOM 3227 C CA . PHE B 1 7 ? -5.359 6.793 28.875 1 90.44 7 PHE B CA 1
ATOM 3228 C C . PHE B 1 7 ? -4.047 7.504 29.188 1 90.44 7 PHE B C 1
ATOM 3230 O O . PHE B 1 7 ? -4.051 8.609 29.734 1 90.44 7 PHE B O 1
ATOM 3237 N N . ASP B 1 8 ? -3 6.805 28.953 1 90.38 8 ASP B N 1
ATOM 3238 C CA . ASP B 1 8 ? -1.688 7.355 29.281 1 90.38 8 ASP B CA 1
ATOM 3239 C C . ASP B 1 8 ? -1.127 8.156 28.109 1 90.38 8 ASP B C 1
ATOM 3241 O O . ASP B 1 8 ? -0.566 7.59 27.172 1 90.38 8 ASP B O 1
ATOM 3245 N N . PHE B 1 9 ? -1.16 9.469 28.234 1 93.94 9 PHE B N 1
ATOM 3246 C CA . PHE B 1 9 ? -0.585 10.359 27.234 1 93.94 9 PHE B CA 1
ATOM 3247 C C . PHE B 1 9 ? 0.631 11.086 27.797 1 93.94 9 PHE B C 1
ATOM 3249 O O . PHE B 1 9 ? 1.183 11.977 27.141 1 93.94 9 PHE B O 1
ATOM 3256 N N . HIS B 1 10 ? 1.012 10.727 29 1 90.94 10 HIS B N 1
ATOM 3257 C CA . HIS B 1 10 ? 2.061 11.445 29.703 1 90.94 10 HIS B CA 1
ATOM 3258 C C . HIS B 1 10 ? 3.406 10.75 29.562 1 90.94 10 HIS B C 1
ATOM 3260 O O . HIS B 1 10 ? 4.453 11.398 29.547 1 90.94 10 HIS B O 1
ATOM 3266 N N . THR B 1 11 ? 3.326 9.406 29.5 1 89.94 11 THR B N 1
ATOM 3267 C CA . THR B 1 11 ? 4.559 8.633 29.406 1 89.94 11 THR B CA 1
ATOM 3268 C C . THR B 1 11 ? 5.18 8.773 28.031 1 89.94 11 THR B C 1
ATOM 3270 O O . THR B 1 11 ? 4.512 8.547 27.016 1 89.94 11 THR B O 1
ATOM 3273 N N . GLN B 1 12 ? 6.426 9.164 28.062 1 93.62 12 GLN B N 1
ATOM 3274 C CA . GLN B 1 12 ? 7.148 9.266 26.797 1 93.62 12 GLN B CA 1
ATOM 3275 C C . GLN B 1 12 ? 7.531 7.887 26.266 1 93.62 12 GLN B C 1
ATOM 3277 O O . GLN B 1 12 ? 8.141 7.09 26.984 1 93.62 12 GLN B O 1
ATOM 3282 N N . ILE B 1 13 ? 7.145 7.609 25.125 1 95.56 13 ILE B N 1
ATOM 3283 C CA . ILE B 1 13 ? 7.547 6.379 24.453 1 95.56 13 ILE B CA 1
ATOM 3284 C C . ILE B 1 13 ? 8.828 6.625 23.656 1 95.56 13 ILE B C 1
ATOM 3286 O O . ILE B 1 13 ? 8.914 7.582 22.891 1 95.56 13 ILE B O 1
ATOM 3290 N N . ASP B 1 14 ? 9.883 5.812 23.875 1 96.69 14 ASP B N 1
ATOM 3291 C CA . ASP B 1 14 ? 11.133 5.93 23.125 1 96.69 14 ASP B CA 1
ATOM 3292 C C . ASP B 1 14 ? 10.922 5.547 21.656 1 96.69 14 ASP B C 1
ATOM 3294 O O . ASP B 1 14 ? 10.633 4.391 21.344 1 96.69 14 ASP B O 1
ATOM 3298 N N . ARG B 1 15 ? 11.109 6.504 20.828 1 96.69 15 ARG B N 1
ATOM 3299 C CA . ARG B 1 15 ? 10.867 6.277 19.406 1 96.69 15 ARG B CA 1
ATOM 3300 C C . ARG B 1 15 ? 12.18 6.227 18.625 1 96.69 15 ARG B C 1
ATOM 3302 O O . ARG B 1 15 ? 12.172 6.031 17.422 1 96.69 15 ARG B O 1
ATOM 3309 N N . LEU B 1 16 ? 13.273 6.383 19.328 1 96.44 16 LEU B N 1
ATOM 3310 C CA . LEU B 1 16 ? 14.57 6.281 18.656 1 96.44 16 LEU B CA 1
ATOM 3311 C C . LEU B 1 16 ? 14.867 4.84 18.266 1 96.44 16 LEU B C 1
ATOM 3313 O O . LEU B 1 16 ? 14.531 3.906 18.984 1 96.44 16 LEU B O 1
ATOM 3317 N N . GLN B 1 17 ? 15.5 4.668 17.062 1 95.56 17 GLN B N 1
ATOM 3318 C CA . GLN B 1 17 ? 15.883 3.375 16.5 1 95.56 17 GLN B CA 1
ATOM 3319 C C . GLN B 1 17 ? 14.656 2.486 16.281 1 95.56 17 GLN B C 1
ATOM 3321 O O . GLN B 1 17 ? 14.734 1.269 16.453 1 95.56 17 GLN B O 1
ATOM 3326 N N . SER B 1 18 ? 13.523 3.074 16 1 96.44 18 SER B N 1
ATOM 3327 C CA . SER B 1 18 ? 12.289 2.355 15.719 1 96.44 18 SER B CA 1
ATOM 3328 C C . SER B 1 18 ? 11.844 2.578 14.273 1 96.44 18 SER B C 1
ATOM 3330 O O . SER B 1 18 ? 10.688 2.309 13.93 1 96.44 18 SER B O 1
ATOM 3332 N N . ALA B 1 19 ? 12.711 3.129 13.453 1 97.19 19 ALA B N 1
ATOM 3333 C CA . ALA B 1 19 ? 12.398 3.473 12.062 1 97.19 19 ALA B CA 1
ATOM 3334 C C . ALA B 1 19 ? 11.32 4.547 12 1 97.19 19 ALA B C 1
ATOM 3336 O O . ALA B 1 19 ? 10.477 4.531 11.094 1 97.19 19 ALA B O 1
ATOM 3337 N N . SER B 1 20 ? 11.305 5.461 13.008 1 97.5 20 SER B N 1
ATOM 3338 C CA . SER B 1 20 ? 10.398 6.602 13.039 1 97.5 20 SER B CA 1
ATOM 3339 C C . SER B 1 20 ? 10.883 7.715 12.109 1 97.5 20 SER B C 1
ATOM 3341 O O . SER B 1 20 ? 11.969 8.266 12.305 1 97.5 20 SER B O 1
ATOM 3343 N N . GLU B 1 21 ? 10.125 8.047 11.133 1 97 21 GLU B N 1
ATOM 3344 C CA . GLU B 1 21 ? 10.484 9.18 10.289 1 97 21 GLU B CA 1
ATOM 3345 C C . GLU B 1 21 ? 10.672 10.453 11.109 1 97 21 GLU B C 1
ATOM 3347 O O . GLU B 1 21 ? 11.617 11.203 10.891 1 97 21 GLU B O 1
ATOM 3352 N N . LYS B 1 22 ? 9.82 10.711 12.078 1 97.44 22 LYS B N 1
ATOM 3353 C CA . LYS B 1 22 ? 9.82 11.906 12.914 1 97.44 22 LYS B CA 1
ATOM 3354 C C . LYS B 1 22 ? 11.094 12.008 13.742 1 97.44 22 LYS B C 1
ATOM 3356 O O . LYS B 1 22 ? 11.695 13.078 13.852 1 97.44 22 LYS B O 1
ATOM 3361 N N . TRP B 1 23 ? 11.594 10.898 14.273 1 97.81 23 TRP B N 1
ATOM 3362 C CA . TRP B 1 23 ? 12.664 10.93 15.258 1 97.81 23 TRP B CA 1
ATOM 3363 C C . TRP B 1 23 ? 13.984 10.477 14.641 1 97.81 23 TRP B C 1
ATOM 3365 O O . TRP B 1 23 ? 15.039 11.047 14.938 1 97.81 23 TRP B O 1
ATOM 3375 N N . ASP B 1 24 ? 13.938 9.477 13.766 1 97.38 24 ASP B N 1
ATOM 3376 C CA . ASP B 1 24 ? 15.172 8.836 13.312 1 97.38 24 ASP B CA 1
ATOM 3377 C C . ASP B 1 24 ? 15.695 9.492 12.039 1 97.38 24 ASP B C 1
ATOM 3379 O O . ASP B 1 24 ? 16.844 9.281 11.656 1 97.38 24 ASP B O 1
ATOM 3383 N N . SER B 1 25 ? 14.914 10.383 11.422 1 95.25 25 SER B N 1
ATOM 3384 C CA . SER B 1 25 ? 15.352 10.945 10.148 1 95.25 25 SER B CA 1
ATOM 3385 C C . SER B 1 25 ? 15.914 12.352 10.328 1 95.25 25 SER B C 1
ATOM 3387 O O . SER B 1 25 ? 16.172 13.047 9.344 1 95.25 25 SER B O 1
ATOM 3389 N N . ARG B 1 26 ? 16.109 12.836 11.5 1 94.56 26 ARG B N 1
ATOM 3390 C CA . ARG B 1 26 ? 16.5 14.211 11.805 1 94.56 26 ARG B CA 1
ATOM 3391 C C . ARG B 1 26 ? 17.844 14.547 11.172 1 94.56 26 ARG B C 1
ATOM 3393 O O . ARG B 1 26 ? 18.031 15.648 10.648 1 94.56 26 ARG B O 1
ATOM 3400 N N . GLU B 1 27 ? 18.781 13.578 11.242 1 94.5 27 GLU B N 1
ATOM 3401 C CA . GLU B 1 27 ? 20.078 13.82 10.617 1 94.5 27 GLU B CA 1
ATOM 3402 C C . GLU B 1 27 ? 19.938 13.953 9.102 1 94.5 27 GLU B C 1
ATOM 3404 O O . GLU B 1 27 ? 20.484 14.883 8.5 1 94.5 27 GLU B O 1
ATOM 3409 N N . LYS B 1 28 ? 19.219 13.078 8.555 1 93.06 28 LYS B N 1
ATOM 3410 C CA . LYS B 1 28 ? 19.062 13.039 7.105 1 93.06 28 LYS B CA 1
ATOM 3411 C C . LYS B 1 28 ? 18.297 14.266 6.602 1 93.06 28 LYS B C 1
ATOM 3413 O O . LYS B 1 28 ? 18.656 14.844 5.574 1 93.06 28 LYS B O 1
ATOM 3418 N N . ILE B 1 29 ? 17.25 14.672 7.281 1 92.44 29 ILE B N 1
ATOM 3419 C CA . ILE B 1 29 ? 16.328 15.695 6.797 1 92.44 29 ILE B CA 1
ATOM 3420 C C . ILE B 1 29 ? 16.828 17.078 7.191 1 92.44 29 ILE B C 1
ATOM 3422 O O . ILE B 1 29 ? 16.734 18.031 6.41 1 92.44 29 ILE B O 1
ATOM 3426 N N . PHE B 1 30 ? 17.422 17.203 8.422 1 94.06 30 PHE B N 1
ATOM 3427 C CA . PHE B 1 30 ? 17.734 18.516 8.953 1 94.06 30 PHE B CA 1
ATOM 3428 C C . PHE B 1 30 ? 19.234 18.688 9.172 1 94.06 30 PHE B C 1
ATOM 3430 O O . PHE B 1 30 ? 19.719 19.797 9.367 1 94.06 30 PHE B O 1
ATOM 3437 N N . GLY B 1 31 ? 20.016 17.578 9.109 1 93.75 31 GLY B N 1
ATOM 3438 C CA . GLY B 1 31 ? 21.406 17.625 9.523 1 93.75 31 GLY B CA 1
ATOM 3439 C C . GLY B 1 31 ? 21.578 17.922 11.008 1 93.75 31 GLY B C 1
ATOM 3440 O O . GLY B 1 31 ? 22.594 18.5 11.414 1 93.75 31 GLY B O 1
ATOM 3441 N N . ALA B 1 32 ? 20.516 17.719 11.758 1 93.94 32 ALA B N 1
ATOM 3442 C CA . ALA B 1 32 ? 20.5 18.031 13.188 1 93.94 32 ALA B CA 1
ATOM 3443 C C . ALA B 1 32 ? 19.922 16.859 13.992 1 93.94 32 ALA B C 1
ATOM 3445 O O . ALA B 1 32 ? 18.75 16.891 14.383 1 93.94 32 ALA B O 1
ATOM 3446 N N . PRO B 1 33 ? 20.719 15.875 14.336 1 92.31 33 PRO B N 1
ATOM 3447 C CA . PRO B 1 33 ? 20.234 14.656 14.977 1 92.31 33 PRO B CA 1
ATOM 3448 C C . PRO B 1 33 ? 19.719 14.891 16.391 1 92.31 33 PRO B C 1
ATOM 3450 O O . PRO B 1 33 ? 18.969 14.078 16.922 1 92.31 33 PRO B O 1
ATOM 3453 N N . ASP B 1 34 ? 20.031 16.062 16.938 1 94.88 34 ASP B N 1
ATOM 3454 C CA . ASP B 1 34 ? 19.672 16.297 18.328 1 94.88 34 ASP B CA 1
ATOM 3455 C C . ASP B 1 34 ? 18.484 17.266 18.453 1 94.88 34 ASP B C 1
ATOM 3457 O O . ASP B 1 34 ? 17.969 17.484 19.547 1 94.88 34 ASP B O 1
ATOM 3461 N N . ALA B 1 35 ? 18.062 17.828 17.359 1 97.81 35 ALA B N 1
ATOM 3462 C CA . ALA B 1 35 ? 16.922 18.75 17.406 1 97.81 35 ALA B CA 1
ATOM 3463 C C . ALA B 1 35 ? 15.656 18.047 17.859 1 97.81 35 ALA B C 1
ATOM 3465 O O . ALA B 1 35 ? 15.406 16.891 17.484 1 97.81 35 ALA B O 1
ATOM 3466 N N . LEU B 1 36 ? 14.922 18.688 18.75 1 98.19 36 LEU B N 1
ATOM 3467 C CA . LEU B 1 36 ? 13.641 18.141 19.172 1 98.19 36 LEU B CA 1
ATOM 3468 C C . LEU B 1 36 ? 12.648 18.109 18.016 1 98.19 36 LEU B C 1
ATOM 3470 O O . LEU B 1 36 ? 12.328 19.156 17.438 1 98.19 36 LEU B O 1
ATOM 3474 N N . PRO B 1 37 ? 12.172 16.891 17.594 1 98.19 37 PRO B N 1
ATOM 3475 C CA . PRO B 1 37 ? 11.336 16.812 16.391 1 98.19 37 PRO B CA 1
ATOM 3476 C C . PRO B 1 37 ? 9.875 17.156 16.656 1 98.19 37 PRO B C 1
ATOM 3478 O O . PRO B 1 37 ? 9.203 16.453 17.422 1 98.19 37 PRO B O 1
ATOM 3481 N N . LEU B 1 38 ? 9.367 18.188 16.078 1 98.56 38 LEU B N 1
ATOM 3482 C CA . LEU B 1 38 ? 7.984 18.641 16.172 1 98.56 38 LEU B CA 1
ATOM 3483 C C . LEU B 1 38 ? 7.43 18.969 14.789 1 98.56 38 LEU B C 1
ATOM 3485 O O . LEU B 1 38 ? 6.695 19.938 14.625 1 98.56 38 LEU B O 1
ATOM 3489 N N . TRP B 1 39 ? 7.773 18.078 13.75 1 96.75 39 TRP B N 1
ATOM 3490 C CA . TRP B 1 39 ? 7.531 18.469 12.367 1 96.75 39 TRP B CA 1
ATOM 3491 C C . TRP B 1 39 ? 6.594 17.5 11.68 1 96.75 39 TRP B C 1
ATOM 3493 O O . TRP B 1 39 ? 5.66 17.906 10.977 1 96.75 39 TRP B O 1
ATOM 3503 N N . VAL B 1 40 ? 6.715 16.188 11.828 1 95.06 40 VAL B N 1
ATOM 3504 C CA . VAL B 1 40 ? 5.879 15.188 11.164 1 95.06 40 VAL B CA 1
ATOM 3505 C C . VAL B 1 40 ? 4.543 15.07 11.891 1 95.06 40 VAL B C 1
ATOM 3507 O O . VAL B 1 40 ? 4.496 15.039 13.125 1 95.06 40 VAL B O 1
ATOM 3510 N N . ALA B 1 41 ? 3.49 14.984 11.055 1 95.31 41 ALA B N 1
ATOM 3511 C CA . ALA B 1 41 ? 2.158 14.867 11.641 1 95.31 41 ALA B CA 1
ATOM 3512 C C . ALA B 1 41 ? 1.848 13.414 12.008 1 95.31 41 ALA B C 1
ATOM 3514 O O . ALA B 1 41 ? 0.867 12.844 11.531 1 95.31 41 ALA B O 1
ATOM 3515 N N . ASP B 1 42 ? 2.555 12.797 12.836 1 95.69 42 ASP B N 1
ATOM 3516 C CA . ASP B 1 42 ? 2.221 11.625 13.633 1 95.69 42 ASP B CA 1
ATOM 3517 C C . ASP B 1 42 ? 2.471 11.891 15.117 1 95.69 42 ASP B C 1
ATOM 3519 O O . ASP B 1 42 ? 3.186 12.828 15.477 1 95.69 42 ASP B O 1
ATOM 3523 N N . MET B 1 43 ? 1.821 11.188 15.977 1 97.88 43 MET B N 1
ATOM 3524 C CA . MET B 1 43 ? 1.802 11.461 17.406 1 97.88 43 MET B CA 1
ATOM 3525 C C . MET B 1 43 ? 2.84 10.609 18.141 1 97.88 43 MET B C 1
ATOM 3527 O O . MET B 1 43 ? 3.332 9.617 17.594 1 97.88 43 MET B O 1
ATOM 3531 N N . ASP B 1 44 ? 3.176 11.047 19.312 1 97.81 44 ASP B N 1
ATOM 3532 C CA . ASP B 1 44 ? 4.082 10.281 20.156 1 97.81 44 ASP B CA 1
ATOM 3533 C C . ASP B 1 44 ? 3.311 9.492 21.219 1 97.81 44 ASP B C 1
ATOM 3535 O O . ASP B 1 44 ? 3.752 9.375 22.359 1 97.81 44 ASP B O 1
ATOM 3539 N N . PHE B 1 45 ? 2.123 9.055 20.844 1 97.81 45 PHE B N 1
ATOM 3540 C CA . PHE B 1 45 ? 1.279 8.242 21.719 1 97.81 45 PHE B CA 1
ATOM 3541 C C . PHE B 1 45 ? 1.036 6.867 21.094 1 97.81 45 PHE B C 1
ATOM 3543 O O . PHE B 1 45 ? 1 6.727 19.875 1 97.81 45 PHE B O 1
ATOM 3550 N N . ALA B 1 46 ? 0.917 5.91 22 1 97.75 46 ALA B N 1
ATOM 3551 C CA . ALA B 1 46 ? 0.494 4.594 21.516 1 97.75 46 ALA B CA 1
ATOM 3552 C C . ALA B 1 46 ? -0.935 4.637 20.984 1 97.75 46 ALA B C 1
ATOM 3554 O O . ALA B 1 46 ? -1.769 5.398 21.484 1 97.75 46 ALA B O 1
ATOM 3555 N N . ALA B 1 47 ? -1.229 3.826 19.969 1 98.19 47 ALA B N 1
ATOM 3556 C CA . ALA B 1 47 ? -2.607 3.629 19.531 1 98.19 47 ALA B CA 1
ATOM 3557 C C . ALA B 1 47 ? -3.473 3.074 20.656 1 98.19 47 ALA B C 1
ATOM 3559 O O . ALA B 1 47 ? -2.953 2.566 21.656 1 98.19 47 ALA B O 1
ATOM 3560 N N . PRO B 1 48 ? -4.797 3.188 20.516 1 98.19 48 PRO B N 1
ATOM 3561 C CA . PRO B 1 48 ? -5.684 2.627 21.547 1 98.19 48 PRO B CA 1
ATOM 3562 C C . PRO B 1 48 ? -5.363 1.167 21.859 1 98.19 48 PRO B C 1
ATOM 3564 O O . PRO B 1 48 ? -5.055 0.388 20.953 1 98.19 48 PRO B O 1
ATOM 3567 N N . GLN B 1 49 ? -5.449 0.849 23.141 1 98.12 49 GLN B N 1
ATOM 3568 C CA . GLN B 1 49 ? -5.125 -0.5 23.594 1 98.12 49 GLN B CA 1
ATOM 3569 C C . GLN B 1 49 ? -5.938 -1.545 22.828 1 98.12 49 GLN B C 1
ATOM 3571 O O . GLN B 1 49 ? -5.434 -2.627 22.531 1 98.12 49 GLN B O 1
ATOM 3576 N N . GLU B 1 50 ? -7.242 -1.265 22.531 1 98.5 50 GLU B N 1
ATOM 3577 C CA . GLU B 1 50 ? -8.109 -2.195 21.812 1 98.5 50 GLU B CA 1
ATOM 3578 C C . GLU B 1 50 ? -7.566 -2.486 20.422 1 98.5 50 GLU B C 1
ATOM 3580 O O . GLU B 1 50 ? -7.734 -3.592 19.891 1 98.5 50 GLU B O 1
ATOM 3585 N N . VAL B 1 51 ? -6.957 -1.506 19.797 1 98.81 51 VAL B N 1
ATOM 3586 C CA . VAL B 1 51 ? -6.32 -1.688 18.484 1 98.81 51 VAL B CA 1
ATOM 3587 C C . VAL B 1 51 ? -5.117 -2.621 18.625 1 98.81 51 VAL B C 1
ATOM 3589 O O . VAL B 1 51 ? -4.957 -3.557 17.844 1 98.81 51 VAL B O 1
ATOM 3592 N N . LEU B 1 52 ? -4.246 -2.354 19.656 1 98.75 52 LEU B N 1
ATOM 3593 C CA . LEU B 1 52 ? -3.08 -3.199 19.891 1 98.75 52 LEU B CA 1
ATOM 3594 C C . LEU B 1 52 ? -3.5 -4.641 20.156 1 98.75 52 LEU B C 1
ATOM 3596 O O . LEU B 1 52 ? -2.902 -5.574 19.625 1 98.75 52 LEU B O 1
ATOM 3600 N N . ASP B 1 53 ? -4.566 -4.824 20.953 1 98.88 53 ASP B N 1
ATOM 3601 C CA . ASP B 1 53 ? -5.07 -6.156 21.266 1 98.88 53 ASP B CA 1
ATOM 3602 C C . ASP B 1 53 ? -5.535 -6.879 20 1 98.88 53 ASP B C 1
ATOM 3604 O O . ASP B 1 53 ? -5.258 -8.062 19.812 1 98.88 53 ASP B O 1
ATOM 3608 N N . ALA B 1 54 ? -6.266 -6.203 19.172 1 98.81 54 ALA B N 1
ATOM 3609 C CA . ALA B 1 54 ? -6.75 -6.785 17.922 1 98.81 54 ALA B CA 1
ATOM 3610 C C . ALA B 1 54 ? -5.594 -7.195 17.016 1 98.81 54 ALA B C 1
ATOM 3612 O O . ALA B 1 54 ? -5.641 -8.25 16.375 1 98.81 54 ALA B O 1
ATOM 3613 N N . MET B 1 55 ? -4.594 -6.355 16.938 1 98.75 55 MET B N 1
ATOM 3614 C CA . MET B 1 55 ? -3.432 -6.66 16.109 1 98.75 55 MET B CA 1
ATOM 3615 C C . MET B 1 55 ? -2.674 -7.867 16.656 1 98.75 55 MET B C 1
ATOM 3617 O O . MET B 1 55 ? -2.236 -8.727 15.891 1 98.75 55 MET B O 1
ATOM 3621 N N . HIS B 1 56 ? -2.469 -7.906 18 1 98.88 56 HIS B N 1
ATOM 3622 C CA . HIS B 1 56 ? -1.825 -9.062 18.609 1 98.88 56 HIS B CA 1
ATOM 3623 C C . HIS B 1 56 ? -2.586 -10.352 18.281 1 98.88 56 HIS B C 1
ATOM 3625 O O . HIS B 1 56 ? -1.981 -11.352 17.906 1 98.88 56 HIS B O 1
ATOM 3631 N N . LYS B 1 57 ? -3.881 -10.281 18.469 1 98.75 57 LYS B N 1
ATOM 3632 C CA . LYS B 1 57 ? -4.711 -11.445 18.172 1 98.75 57 LYS B CA 1
ATOM 3633 C C . LYS B 1 57 ? -4.559 -11.883 16.719 1 98.75 57 LYS B C 1
ATOM 3635 O O . LYS B 1 57 ? -4.484 -13.078 16.422 1 98.75 57 LYS B O 1
ATOM 3640 N N . ARG B 1 58 ? -4.551 -10.953 15.828 1 98.62 58 ARG B N 1
ATOM 3641 C CA . ARG B 1 58 ? -4.418 -11.281 14.414 1 98.62 58 ARG B CA 1
ATOM 3642 C C . ARG B 1 58 ? -3.043 -11.859 14.109 1 98.62 58 ARG B C 1
ATOM 3644 O O . ARG B 1 58 ? -2.912 -12.766 13.281 1 98.62 58 ARG B O 1
ATOM 3651 N N . VAL B 1 59 ? -1.964 -11.32 14.695 1 98.75 59 VAL B N 1
ATOM 3652 C CA . VAL B 1 59 ? -0.618 -11.859 14.531 1 98.75 59 VAL B CA 1
ATOM 3653 C C . VAL B 1 59 ? -0.575 -13.297 15.039 1 98.75 59 VAL B C 1
ATOM 3655 O O . VAL B 1 59 ? 0.078 -14.156 14.438 1 98.75 59 VAL B O 1
ATOM 3658 N N . ASP B 1 60 ? -1.349 -13.586 16.094 1 98.38 60 ASP B N 1
ATOM 3659 C CA . ASP B 1 60 ? -1.392 -14.922 16.672 1 98.38 60 ASP B CA 1
ATOM 3660 C C . ASP B 1 60 ? -1.968 -15.938 15.688 1 98.38 60 ASP B C 1
ATOM 3662 O O . ASP B 1 60 ? -1.627 -17.125 15.734 1 98.38 60 ASP B O 1
ATOM 3666 N N . HIS B 1 61 ? -2.871 -15.461 14.844 1 97.88 61 HIS B N 1
ATOM 3667 C CA . HIS B 1 61 ? -3.414 -16.359 13.836 1 97.88 61 HIS B CA 1
ATOM 3668 C C . HIS B 1 61 ? -2.307 -16.938 12.961 1 97.88 61 HIS B C 1
ATOM 3670 O O . HIS B 1 61 ? -2.381 -18.094 12.539 1 97.88 61 HIS B O 1
ATOM 3676 N N . GLY B 1 62 ? -1.347 -16.141 12.547 1 97.81 62 GLY B N 1
ATOM 3677 C CA . GLY B 1 62 ? -0.086 -16.594 11.984 1 97.81 62 GLY B CA 1
ATOM 3678 C C . GLY B 1 62 ? -0.098 -16.672 10.469 1 97.81 62 GLY B C 1
ATOM 3679 O O . GLY B 1 62 ? 0.954 -16.797 9.836 1 97.81 62 GLY B O 1
ATOM 3680 N N . VAL B 1 63 ? -1.254 -16.609 9.82 1 98 63 VAL B N 1
ATOM 3681 C CA . VAL B 1 63 ? -1.354 -16.688 8.367 1 98 63 VAL B CA 1
ATOM 3682 C C . VAL B 1 63 ? -1.664 -15.305 7.793 1 98 63 VAL B C 1
ATOM 3684 O O . VAL B 1 63 ? -2.658 -14.68 8.164 1 98 63 VAL B O 1
ATOM 3687 N N . PHE B 1 64 ? -0.795 -14.82 6.938 1 98.12 64 PHE B N 1
ATOM 3688 C CA . PHE B 1 64 ? -0.954 -13.492 6.344 1 98.12 64 PHE B CA 1
ATOM 3689 C C . PHE B 1 64 ? -1.113 -13.594 4.832 1 98.12 64 PHE B C 1
ATOM 3691 O O . PHE B 1 64 ? -0.442 -12.883 4.082 1 98.12 64 PHE B O 1
ATOM 3698 N N . GLY B 1 65 ? -1.974 -14.523 4.352 1 96.75 65 GLY B N 1
ATOM 3699 C CA . GLY B 1 65 ? -2.33 -14.594 2.945 1 96.75 65 GLY B CA 1
ATOM 3700 C C . GLY B 1 65 ? -3.115 -13.391 2.465 1 96.75 65 GLY B C 1
ATOM 3701 O O . GLY B 1 65 ? -3.148 -12.359 3.139 1 96.75 65 GLY B O 1
ATOM 3702 N N . TYR B 1 66 ? -3.719 -13.508 1.295 1 97.12 66 TYR B N 1
ATOM 3703 C CA . TYR B 1 66 ? -4.516 -12.422 0.735 1 97.12 66 TYR B CA 1
ATOM 3704 C C . TYR B 1 66 ? -5.777 -12.188 1.556 1 97.12 66 TYR B C 1
ATOM 3706 O O . TYR B 1 66 ? -6.398 -13.141 2.035 1 97.12 66 TYR B O 1
ATOM 3714 N N . THR B 1 67 ? -6.105 -10.938 1.688 1 97.38 67 THR B N 1
ATOM 3715 C CA . THR B 1 67 ? -7.234 -10.547 2.521 1 97.38 67 THR B CA 1
ATOM 3716 C C . THR B 1 67 ? -8.188 -9.633 1.749 1 97.38 67 THR B C 1
ATOM 3718 O O . THR B 1 67 ? -7.969 -9.359 0.566 1 97.38 67 THR B O 1
ATOM 3721 N N . PHE B 1 68 ? -9.297 -9.344 2.285 1 95.75 68 PHE B N 1
ATOM 3722 C CA . PHE B 1 68 ? -10.281 -8.398 1.763 1 95.75 68 PHE B CA 1
ATOM 3723 C C . PHE B 1 68 ? -10.977 -7.664 2.898 1 95.75 68 PHE B C 1
ATOM 3725 O O . PHE B 1 68 ? -10.789 -7.996 4.07 1 95.75 68 PHE B O 1
ATOM 3732 N N . ARG B 1 69 ? -11.617 -6.559 2.615 1 97.44 69 ARG B N 1
ATOM 3733 C CA . ARG B 1 69 ? -12.398 -5.809 3.594 1 97.44 69 ARG B CA 1
ATOM 3734 C C . ARG B 1 69 ? -13.75 -6.469 3.846 1 97.44 69 ARG B C 1
ATOM 3736 O O . ARG B 1 69 ? -14.562 -6.605 2.928 1 97.44 69 ARG B O 1
ATOM 3743 N N . THR B 1 70 ? -14.016 -6.828 5.047 1 97.31 70 THR B N 1
ATOM 3744 C CA . THR B 1 70 ? -15.195 -7.59 5.434 1 97.31 70 THR B CA 1
ATOM 3745 C C . THR B 1 70 ? -16.391 -6.66 5.668 1 97.31 70 THR B C 1
ATOM 3747 O O . THR B 1 70 ? -16.219 -5.445 5.781 1 97.31 70 THR B O 1
ATOM 3750 N N . PRO B 1 71 ? -17.609 -7.238 5.789 1 97.56 71 PRO B N 1
ATOM 3751 C CA . PRO B 1 71 ? -18.766 -6.418 6.191 1 97.56 71 PRO B CA 1
ATOM 3752 C C . PRO B 1 71 ? -18.531 -5.703 7.523 1 97.56 71 PRO B C 1
ATOM 3754 O O . PRO B 1 71 ? -18.953 -4.559 7.691 1 97.56 71 PRO B O 1
ATOM 3757 N N . GLY B 1 72 ? -17.844 -6.406 8.43 1 98.25 72 GLY B N 1
ATOM 3758 C CA . GLY B 1 72 ? -17.516 -5.781 9.703 1 98.25 72 GLY B CA 1
ATOM 3759 C C . GLY B 1 72 ? -16.656 -4.547 9.555 1 98.25 72 GLY B C 1
ATOM 3760 O O . GLY B 1 72 ? -16.844 -3.555 10.258 1 98.25 72 GLY B O 1
ATOM 3761 N N . TYR B 1 73 ? -15.719 -4.629 8.656 1 98.5 73 TYR B N 1
ATOM 3762 C CA . TYR B 1 73 ? -14.883 -3.477 8.352 1 98.5 73 TYR B CA 1
ATOM 3763 C C . TYR B 1 73 ? -15.727 -2.299 7.879 1 98.5 73 TYR B C 1
ATOM 3765 O O . TYR B 1 73 ? -15.609 -1.19 8.406 1 98.5 73 TYR B O 1
ATOM 3773 N N . PHE B 1 74 ? -16.578 -2.492 6.867 1 98.75 74 PHE B N 1
ATOM 3774 C CA . PHE B 1 74 ? -17.406 -1.436 6.285 1 98.75 74 PHE B CA 1
ATOM 3775 C C . PHE B 1 74 ? -18.375 -0.872 7.32 1 98.75 74 PHE B C 1
ATOM 3777 O O . PHE B 1 74 ? -18.578 0.342 7.387 1 98.75 74 PHE B O 1
ATOM 3784 N N . ASP B 1 75 ? -18.906 -1.725 8.164 1 98.81 75 ASP B N 1
ATOM 3785 C CA . ASP B 1 75 ? -19.812 -1.279 9.211 1 98.81 75 ASP B CA 1
ATOM 3786 C C . ASP B 1 75 ? -19.109 -0.343 10.188 1 98.81 75 ASP B C 1
ATOM 3788 O O . ASP B 1 75 ? -19.688 0.645 10.641 1 98.81 75 ASP B O 1
ATOM 3792 N N . SER B 1 76 ? -17.891 -0.696 10.547 1 98.88 76 SER B N 1
ATOM 3793 C CA . SER B 1 76 ? -17.141 0.139 11.484 1 98.88 76 SER B CA 1
ATOM 3794 C C . SER B 1 76 ? -16.938 1.543 10.93 1 98.88 76 SER B C 1
ATOM 3796 O O . SER B 1 76 ? -17.094 2.531 11.648 1 98.88 76 SER B O 1
ATOM 3798 N N . VAL B 1 77 ? -16.656 1.683 9.617 1 98.88 77 VAL B N 1
ATOM 3799 C CA . VAL B 1 77 ? -16.438 2.979 8.977 1 98.88 77 VAL B CA 1
ATOM 3800 C C . VAL B 1 77 ? -17.766 3.744 8.906 1 98.88 77 VAL B C 1
ATOM 3802 O O . VAL B 1 77 ? -17.812 4.926 9.258 1 98.88 77 VAL B O 1
ATOM 3805 N N . VAL B 1 78 ? -18.797 3.076 8.461 1 98.88 78 VAL B N 1
ATOM 3806 C CA . VAL B 1 78 ? -20.109 3.693 8.297 1 98.88 78 VAL B CA 1
ATOM 3807 C C . VAL B 1 78 ? -20.609 4.215 9.641 1 98.88 78 VAL B C 1
ATOM 3809 O O . VAL B 1 78 ? -21.062 5.355 9.742 1 98.88 78 VAL B O 1
ATOM 3812 N N . ASN B 1 79 ? -20.484 3.389 10.68 1 98.88 79 ASN B N 1
ATOM 3813 C CA . ASN B 1 79 ? -20.938 3.781 12.016 1 98.88 79 ASN B CA 1
ATOM 3814 C C . ASN B 1 79 ? -20.141 4.961 12.555 1 98.88 79 ASN B C 1
ATOM 3816 O O . ASN B 1 79 ? -20.688 5.855 13.188 1 98.88 79 ASN B O 1
ATOM 3820 N N . TRP B 1 80 ? -18.875 4.953 12.32 1 98.81 80 TRP B N 1
ATOM 3821 C CA . TRP B 1 80 ? -18.031 6.043 12.773 1 98.81 80 TRP B CA 1
ATOM 3822 C C . TRP B 1 80 ? -18.438 7.367 12.141 1 98.81 80 TRP B C 1
ATOM 3824 O O . TRP B 1 80 ? -18.562 8.383 12.828 1 98.81 80 TRP B O 1
ATOM 3834 N N . MET B 1 81 ? -18.641 7.371 10.781 1 98.62 81 MET B N 1
ATOM 3835 C CA . MET B 1 81 ? -19.031 8.586 10.07 1 98.62 81 MET B CA 1
ATOM 3836 C C . MET B 1 81 ? -20.375 9.102 10.562 1 98.62 81 MET B C 1
ATOM 3838 O O . MET B 1 81 ? -20.578 10.305 10.703 1 98.62 81 MET B O 1
ATOM 3842 N N . ARG B 1 82 ? -21.25 8.195 10.812 1 98.38 82 ARG B N 1
ATOM 3843 C CA . ARG B 1 82 ? -22.547 8.57 11.328 1 98.38 82 ARG B CA 1
ATOM 3844 C C . ARG B 1 82 ? -22.438 9.164 12.727 1 98.38 82 ARG B C 1
ATOM 3846 O O . ARG B 1 82 ? -22.969 10.25 12.992 1 98.38 82 ARG B O 1
ATOM 3853 N N . GLU B 1 83 ? -21.75 8.547 13.609 1 97.94 83 GLU B N 1
ATOM 3854 C CA . GLU B 1 83 ? -21.672 8.906 15.016 1 97.94 83 GLU B CA 1
ATOM 3855 C C . GLU B 1 83 ? -20.844 10.172 15.227 1 97.94 83 GLU B C 1
ATOM 3857 O O . GLU B 1 83 ? -21.203 11.031 16.047 1 97.94 83 GLU B O 1
ATOM 3862 N N . ARG B 1 84 ? -19.766 10.312 14.516 1 97.88 84 ARG B N 1
ATOM 3863 C CA . ARG B 1 84 ? -18.797 11.375 14.797 1 97.88 84 ARG B CA 1
ATOM 3864 C C . ARG B 1 84 ? -19.047 12.586 13.906 1 97.88 84 ARG B C 1
ATOM 3866 O O . ARG B 1 84 ? -18.703 13.719 14.273 1 97.88 84 ARG B O 1
ATOM 3873 N N . HIS B 1 85 ? -19.688 12.375 12.68 1 97.56 85 HIS B N 1
ATOM 3874 C CA . HIS B 1 85 ? -19.75 13.453 11.703 1 97.56 85 HIS B CA 1
ATOM 3875 C C . HIS B 1 85 ? -21.172 13.672 11.211 1 97.56 85 HIS B C 1
ATOM 3877 O O . HIS B 1 85 ? -21.406 14.5 10.328 1 97.56 85 HIS B O 1
ATOM 3883 N N . ASP B 1 86 ? -22.125 12.93 11.766 1 97.25 86 ASP B N 1
ATOM 3884 C CA . ASP B 1 86 ? -23.516 13.008 11.32 1 97.25 86 ASP B CA 1
ATOM 3885 C C . ASP B 1 86 ? -23.609 12.828 9.812 1 97.25 86 ASP B C 1
ATOM 3887 O O . ASP B 1 86 ? -24.328 13.562 9.133 1 97.25 86 ASP B O 1
ATOM 3891 N N . TRP B 1 87 ? -22.797 11.992 9.281 1 97.94 87 TRP B N 1
ATOM 3892 C CA . TRP B 1 87 ? -22.75 11.719 7.848 1 97.94 87 TRP B CA 1
ATOM 3893 C C . TRP B 1 87 ? -23.141 10.273 7.559 1 97.94 87 TRP B C 1
ATOM 3895 O O . TRP B 1 87 ? -22.406 9.344 7.91 1 97.94 87 TRP B O 1
ATOM 3905 N N . ASN B 1 88 ? -24.297 10.07 7.004 1 98 88 ASN B N 1
ATOM 3906 C CA . ASN B 1 88 ? -24.75 8.734 6.602 1 98 88 ASN B CA 1
ATOM 3907 C C . ASN B 1 88 ? -24.188 8.344 5.238 1 98 88 ASN B C 1
ATOM 3909 O O . ASN B 1 88 ? -24.547 8.945 4.219 1 98 88 ASN B O 1
ATOM 3913 N N . ILE B 1 89 ? -23.344 7.363 5.219 1 98.44 89 ILE B N 1
ATOM 3914 C CA . ILE B 1 89 ? -22.781 6.914 3.951 1 98.44 89 ILE B CA 1
ATOM 3915 C C . ILE B 1 89 ? -23.172 5.465 3.689 1 98.44 89 ILE B C 1
ATOM 3917 O O . ILE B 1 89 ? -23.5 4.723 4.621 1 98.44 89 ILE B O 1
ATOM 3921 N N . ASP B 1 90 ? -23.266 5.109 2.414 1 98.5 90 ASP B N 1
ATOM 3922 C CA . ASP B 1 90 ? -23.484 3.73 1.979 1 98.5 90 ASP B CA 1
ATOM 3923 C C . ASP B 1 90 ? -22.156 2.961 1.95 1 98.5 90 ASP B C 1
ATOM 3925 O O . ASP B 1 90 ? -21.156 3.463 1.446 1 98.5 90 ASP B O 1
ATOM 3929 N N . PRO B 1 91 ? -22.172 1.772 2.566 1 98.56 91 PRO B N 1
ATOM 3930 C CA . PRO B 1 91 ? -20.938 0.986 2.529 1 98.56 91 PRO B CA 1
ATOM 3931 C C . PRO B 1 91 ? -20.391 0.81 1.114 1 98.56 91 PRO B C 1
ATOM 3933 O O . PRO B 1 91 ? -19.172 0.73 0.922 1 98.56 91 PRO B O 1
ATOM 3936 N N . GLU B 1 92 ? -21.188 0.795 0.097 1 98.06 92 GLU B N 1
ATOM 3937 C CA . GLU B 1 92 ? -20.766 0.604 -1.29 1 98.06 92 GLU B CA 1
ATOM 3938 C C . GLU B 1 92 ? -19.969 1.803 -1.799 1 98.06 92 GLU B C 1
ATOM 3940 O O . GLU B 1 92 ? -19.266 1.704 -2.807 1 98.06 92 GLU B O 1
ATOM 3945 N N . TRP B 1 93 ? -20.125 2.992 -1.107 1 98.81 93 TRP B N 1
ATOM 3946 C CA . TRP B 1 93 ? -19.438 4.207 -1.539 1 98.81 93 TRP B CA 1
ATOM 3947 C C . TRP B 1 93 ? -17.953 4.152 -1.176 1 98.81 93 TRP B C 1
ATOM 3949 O O . TRP B 1 93 ? -17.156 4.957 -1.667 1 98.81 93 TRP B O 1
ATOM 3959 N N . ILE B 1 94 ? -17.594 3.203 -0.278 1 98.75 94 ILE B N 1
ATOM 3960 C CA . ILE B 1 94 ? -16.266 3.227 0.322 1 98.75 94 ILE B CA 1
ATOM 3961 C C . ILE B 1 94 ? -15.297 2.445 -0.555 1 98.75 94 ILE B C 1
ATOM 3963 O O . ILE B 1 94 ? -15.484 1.25 -0.79 1 98.75 94 ILE B O 1
ATOM 3967 N N . THR B 1 95 ? -14.266 3.111 -1.062 1 98.12 95 THR B N 1
ATOM 3968 C CA . THR B 1 95 ? -13.18 2.502 -1.816 1 98.12 95 THR B CA 1
ATOM 3969 C C . THR B 1 95 ? -11.859 2.611 -1.05 1 98.12 95 THR B C 1
ATOM 3971 O O . THR B 1 95 ? -11.805 3.236 0.011 1 98.12 95 THR B O 1
ATOM 3974 N N . PHE B 1 96 ? -10.875 1.944 -1.631 1 98 96 PHE B N 1
ATOM 3975 C CA . PHE B 1 96 ? -9.625 1.826 -0.89 1 98 96 PHE B CA 1
ATOM 3976 C C . PHE B 1 96 ? -8.461 2.387 -1.699 1 98 96 PHE B C 1
ATOM 3978 O O . PHE B 1 96 ? -8.406 2.213 -2.918 1 98 96 PHE B O 1
ATOM 3985 N N . THR B 1 97 ? -7.547 3.018 -1.069 1 98.25 97 THR B N 1
ATOM 3986 C CA . THR B 1 97 ? -6.176 3.293 -1.484 1 98.25 97 THR B CA 1
ATOM 3987 C C . THR B 1 97 ? -5.215 3.141 -0.308 1 98.25 97 THR B C 1
ATOM 3989 O O . THR B 1 97 ? -5.625 3.221 0.851 1 98.25 97 THR B O 1
ATOM 3992 N N . PRO B 1 98 ? -3.945 2.881 -0.581 1 97.62 98 PRO B N 1
ATOM 3993 C CA . PRO B 1 98 ? -2.984 2.775 0.52 1 97.62 98 PRO B CA 1
ATOM 3994 C C . PRO B 1 98 ? -2.59 4.137 1.09 1 97.62 98 PRO B C 1
ATOM 3996 O O . PRO B 1 98 ? -1.404 4.395 1.315 1 97.62 98 PRO B O 1
ATOM 3999 N N . GLY B 1 99 ? -3.479 5.016 1.33 1 97.62 99 GLY B N 1
ATOM 4000 C CA . GLY B 1 99 ? -3.275 6.34 1.899 1 97.62 99 GLY B CA 1
ATOM 4001 C C . GLY B 1 99 ? -4.051 7.426 1.178 1 97.62 99 GLY B C 1
ATOM 4002 O O . GLY B 1 99 ? -4.547 7.207 0.069 1 97.62 99 GLY B O 1
ATOM 4003 N N . VAL B 1 100 ? -4.098 8.578 1.778 1 98.38 100 VAL B N 1
ATOM 4004 C CA . VAL B 1 100 ? -4.887 9.664 1.209 1 98.38 100 VAL B CA 1
ATOM 4005 C C . VAL B 1 100 ? -4.105 10.344 0.085 1 98.38 100 VAL B C 1
ATOM 4007 O O . VAL B 1 100 ? -4.68 10.734 -0.934 1 98.38 100 VAL B O 1
ATOM 4010 N N . VAL B 1 101 ? -2.795 10.539 0.24 1 98.38 101 VAL B N 1
ATOM 4011 C CA . VAL B 1 101 ? -2.01 11.18 -0.814 1 98.38 101 VAL B CA 1
ATOM 4012 C C . VAL B 1 101 ? -2.094 10.344 -2.092 1 98.38 101 VAL B C 1
ATOM 4014 O O . VAL B 1 101 ? -2.352 10.883 -3.174 1 98.38 101 VAL B O 1
ATOM 4017 N N . PRO B 1 102 ? -1.954 8.984 -2.012 1 98.5 102 PRO B N 1
ATOM 4018 C CA . PRO B 1 102 ? -2.203 8.188 -3.213 1 98.5 102 PRO B CA 1
ATOM 4019 C C . PRO B 1 102 ? -3.602 8.398 -3.785 1 98.5 102 PRO B C 1
ATOM 4021 O O . PRO B 1 102 ? -3.773 8.43 -5.008 1 98.5 102 PRO B O 1
ATOM 4024 N N . ALA B 1 103 ? -4.582 8.508 -2.926 1 98.75 103 ALA B N 1
ATOM 4025 C CA . ALA B 1 103 ? -5.941 8.75 -3.4 1 98.75 103 ALA B CA 1
ATOM 4026 C C . ALA B 1 103 ? -6.016 10.023 -4.242 1 98.75 103 ALA B C 1
ATOM 4028 O O . ALA B 1 103 ? -6.672 10.047 -5.285 1 98.75 103 ALA B O 1
ATOM 4029 N N . LEU B 1 104 ? -5.387 11.102 -3.758 1 98.88 104 LEU B N 1
ATOM 4030 C CA . LEU B 1 104 ? -5.344 12.352 -4.508 1 98.88 104 LEU B CA 1
ATOM 4031 C C . LEU B 1 104 ? -4.684 12.148 -5.867 1 98.88 104 LEU B C 1
ATOM 4033 O O . LEU B 1 104 ? -5.188 12.625 -6.887 1 98.88 104 LEU B O 1
ATOM 4037 N N . ALA B 1 105 ? -3.578 11.445 -5.848 1 98.75 105 ALA B N 1
ATOM 4038 C CA . ALA B 1 105 ? -2.826 11.203 -7.074 1 98.75 105 ALA B CA 1
ATOM 4039 C C . ALA B 1 105 ? -3.662 10.422 -8.086 1 98.75 105 ALA B C 1
ATOM 4041 O O . ALA B 1 105 ? -3.699 10.758 -9.266 1 98.75 105 ALA B O 1
ATOM 4042 N N . PHE B 1 106 ? -4.344 9.344 -7.645 1 98.75 106 PHE B N 1
ATOM 4043 C CA . PHE B 1 106 ? -5.141 8.516 -8.539 1 98.75 106 PHE B CA 1
ATOM 4044 C C . PHE B 1 106 ? -6.367 9.273 -9.031 1 98.75 106 PHE B C 1
ATOM 4046 O O . PHE B 1 106 ? -6.812 9.078 -10.164 1 98.75 106 PHE B O 1
ATOM 4053 N N . ALA B 1 107 ? -6.91 10.141 -8.164 1 98.88 107 ALA B N 1
ATOM 4054 C CA . ALA B 1 107 ? -8 10.984 -8.633 1 98.88 107 ALA B CA 1
ATOM 4055 C C . ALA B 1 107 ? -7.535 11.914 -9.75 1 98.88 107 ALA B C 1
ATOM 4057 O O . ALA B 1 107 ? -8.234 12.094 -10.742 1 98.88 107 ALA B O 1
ATOM 4058 N N . VAL B 1 108 ? -6.367 12.531 -9.57 1 98.88 108 VAL B N 1
ATOM 4059 C CA . VAL B 1 108 ? -5.793 13.398 -10.602 1 98.88 108 VAL B CA 1
ATOM 4060 C C . VAL B 1 108 ? -5.613 12.609 -11.898 1 98.88 108 VAL B C 1
ATOM 4062 O O . VAL B 1 108 ? -6.004 13.078 -12.969 1 98.88 108 VAL B O 1
ATOM 4065 N N . GLU B 1 109 ? -5.082 11.422 -11.773 1 98.38 109 GLU B N 1
ATOM 4066 C CA . GLU B 1 109 ? -4.836 10.586 -12.945 1 98.38 109 GLU B CA 1
ATOM 4067 C C . GLU B 1 109 ? -6.141 10.211 -13.633 1 98.38 109 GLU B C 1
ATOM 4069 O O . GLU B 1 109 ? -6.223 10.219 -14.867 1 98.38 109 GLU B O 1
ATOM 4074 N N . THR B 1 110 ? -7.109 9.82 -12.859 1 98.69 110 THR B N 1
ATOM 4075 C CA . THR B 1 110 ? -8.352 9.266 -13.375 1 98.69 110 THR B CA 1
ATOM 4076 C C . THR B 1 110 ? -9.188 10.344 -14.055 1 98.69 110 THR B C 1
ATOM 4078 O O . THR B 1 110 ? -9.812 10.094 -15.094 1 98.69 110 THR B O 1
ATOM 4081 N N . PHE B 1 111 ? -9.188 11.586 -13.484 1 98.88 111 PHE B N 1
ATOM 4082 C CA . PHE B 1 111 ? -10.266 12.5 -13.859 1 98.88 111 PHE B CA 1
ATOM 4083 C C . PHE B 1 111 ? -9.711 13.734 -14.562 1 98.88 111 PHE B C 1
ATOM 4085 O O . PHE B 1 111 ? -10.453 14.664 -14.867 1 98.88 111 PHE B O 1
ATOM 4092 N N . THR B 1 112 ? -8.422 13.812 -14.781 1 98.69 112 THR B N 1
ATOM 4093 C CA . THR B 1 112 ? -7.812 14.906 -15.531 1 98.69 112 THR B CA 1
ATOM 4094 C C . THR B 1 112 ? -6.77 14.375 -16.5 1 98.69 112 THR B C 1
ATOM 4096 O O . THR B 1 112 ? -6.473 13.18 -16.516 1 98.69 112 THR B O 1
ATOM 4099 N N . GLN B 1 113 ? -6.293 15.195 -17.344 1 97.94 113 GLN B N 1
ATOM 4100 C CA . GLN B 1 113 ? -5.242 14.906 -18.312 1 97.94 113 GLN B CA 1
ATOM 4101 C C . GLN B 1 113 ? -4.059 15.859 -18.141 1 97.94 113 GLN B C 1
ATOM 4103 O O . GLN B 1 113 ? -4.215 16.953 -17.609 1 97.94 113 GLN B O 1
ATOM 4108 N N . PRO B 1 114 ? -2.824 15.367 -18.594 1 97.62 114 PRO B N 1
ATOM 4109 C CA . PRO B 1 114 ? -1.71 16.312 -18.594 1 97.62 114 PRO B CA 1
ATOM 4110 C C . PRO B 1 114 ? -2.061 17.641 -19.266 1 97.62 114 PRO B C 1
ATOM 4112 O O . PRO B 1 114 ? -2.703 17.656 -20.312 1 97.62 114 PRO B O 1
ATOM 4115 N N . GLY B 1 115 ? -1.735 18.719 -18.547 1 98.5 115 GLY B N 1
ATOM 4116 C CA . GLY B 1 115 ? -2.049 20.047 -19.078 1 98.5 115 GLY B CA 1
ATOM 4117 C C . GLY B 1 115 ? -3.303 20.641 -18.484 1 98.5 115 GLY B C 1
ATOM 4118 O O . GLY B 1 115 ? -3.512 21.859 -18.547 1 98.5 115 GLY B O 1
ATOM 4119 N N . ASP B 1 116 ? -4.18 19.828 -17.844 1 98.81 116 ASP B N 1
ATOM 4120 C CA . ASP B 1 116 ? -5.375 20.344 -17.172 1 98.81 116 ASP B CA 1
ATOM 4121 C C . ASP B 1 116 ? -5.004 21.172 -15.945 1 98.81 116 ASP B C 1
ATOM 4123 O O . ASP B 1 116 ? -3.971 20.938 -15.32 1 98.81 116 ASP B O 1
ATOM 4127 N N . LYS B 1 117 ? -5.844 22.141 -15.633 1 98.88 117 LYS B N 1
ATOM 4128 C CA . LYS B 1 117 ? -5.645 23 -14.469 1 98.88 117 LYS B CA 1
ATOM 4129 C C . LYS B 1 117 ? -6.301 22.406 -13.227 1 98.88 117 LYS B C 1
ATOM 4131 O O . LYS B 1 117 ? -7.434 21.922 -13.289 1 98.88 117 LYS B O 1
ATOM 4136 N N . ILE B 1 118 ? -5.586 22.359 -12.133 1 98.94 118 ILE B N 1
ATOM 4137 C CA . ILE B 1 118 ? -6.086 21.922 -10.836 1 98.94 118 ILE B CA 1
ATOM 4138 C C . ILE B 1 118 ? -5.812 23 -9.781 1 98.94 118 ILE B C 1
ATOM 4140 O O . ILE B 1 118 ? -4.703 23.516 -9.695 1 98.94 118 ILE B O 1
ATOM 4144 N N . ALA B 1 119 ? -6.824 23.328 -9.008 1 98.94 119 ALA B N 1
ATOM 4145 C CA . ALA B 1 119 ? -6.711 24.406 -8.023 1 98.94 119 ALA B CA 1
ATOM 4146 C C . ALA B 1 119 ? -6.488 23.844 -6.621 1 98.94 119 ALA B C 1
ATOM 4148 O O . ALA B 1 119 ? -7.027 22.781 -6.277 1 98.94 119 ALA B O 1
ATOM 4149 N N . ILE B 1 120 ? -5.699 24.469 -5.855 1 98.94 120 ILE B N 1
ATOM 4150 C CA . ILE B 1 120 ? -5.547 24.25 -4.422 1 98.94 120 ILE B CA 1
ATOM 4151 C C . ILE B 1 120 ? -5.641 25.578 -3.682 1 98.94 120 ILE B C 1
ATOM 4153 O O . ILE B 1 120 ? -5.504 26.641 -4.289 1 98.94 120 ILE B O 1
ATOM 4157 N N . GLN B 1 121 ? -5.902 25.594 -2.402 1 98.88 121 GLN B N 1
ATOM 4158 C CA . GLN B 1 121 ? -6.035 26.812 -1.605 1 98.88 121 GLN B CA 1
ATOM 4159 C C . GLN B 1 121 ? -4.879 26.953 -0.622 1 98.88 121 GLN B C 1
ATOM 4161 O O . GLN B 1 121 ? -4.828 26.25 0.389 1 98.88 121 GLN B O 1
ATOM 4166 N N . THR B 1 122 ? -4.012 27.891 -0.833 1 98.69 122 THR B N 1
ATOM 4167 C CA . THR B 1 122 ? -2.748 28.016 -0.117 1 98.69 122 THR B CA 1
ATOM 4168 C C . THR B 1 122 ? -2.873 29.031 1.022 1 98.69 122 THR B C 1
ATOM 4170 O O . THR B 1 122 ? -3.711 29.922 0.969 1 98.69 122 THR B O 1
ATOM 4173 N N . PRO B 1 123 ? -1.962 28.938 2.041 1 98.44 123 PRO B N 1
ATOM 4174 C CA . PRO B 1 123 ? -1.011 27.859 2.287 1 98.44 123 PRO B CA 1
ATOM 4175 C C . PRO B 1 123 ? -1.698 26.531 2.598 1 98.44 123 PRO B C 1
ATOM 4177 O O . PRO B 1 123 ? -2.723 26.516 3.283 1 98.44 123 PRO B O 1
ATOM 4180 N N . VAL B 1 124 ? -1.152 25.484 2.014 1 98.75 124 VAL B N 1
ATOM 4181 C CA . VAL B 1 124 ? -1.812 24.203 2.201 1 98.75 124 VAL B CA 1
ATOM 4182 C C . VAL B 1 124 ? -0.775 23.078 2.191 1 98.75 124 VAL B C 1
ATOM 4184 O O . VAL B 1 124 ? 0.386 23.297 1.84 1 98.75 124 VAL B O 1
ATOM 4187 N N . TYR B 1 125 ? -1.129 21.938 2.592 1 98.31 125 TYR B N 1
ATOM 4188 C CA . TYR B 1 125 ? -0.336 20.719 2.711 1 98.31 125 TYR B CA 1
ATOM 4189 C C . TYR B 1 125 ? 0.484 20.469 1.449 1 98.31 125 TYR B C 1
ATOM 4191 O O . TYR B 1 125 ? -0.066 20.406 0.348 1 98.31 125 TYR B O 1
ATOM 4199 N N . PRO B 1 126 ? 1.791 20.266 1.561 1 97.75 126 PRO B N 1
ATOM 4200 C CA . PRO B 1 126 ? 2.715 20.297 0.423 1 97.75 126 PRO B CA 1
ATOM 4201 C C . PRO B 1 126 ? 2.398 19.219 -0.613 1 97.75 126 PRO B C 1
ATOM 4203 O O . PRO B 1 126 ? 2.506 19.469 -1.817 1 97.75 126 PRO B O 1
ATOM 4206 N N . PRO B 1 127 ? 1.96 18.031 -0.248 1 97.5 127 PRO B N 1
ATOM 4207 C CA . PRO B 1 127 ? 1.716 17 -1.254 1 97.5 127 PRO B CA 1
ATOM 4208 C C . PRO B 1 127 ? 0.613 17.375 -2.238 1 97.5 127 PRO B C 1
ATOM 4210 O O . PRO B 1 127 ? 0.494 16.766 -3.305 1 97.5 127 PRO B O 1
ATOM 4213 N N . PHE B 1 128 ? -0.256 18.359 -1.885 1 98.69 128 PHE B N 1
ATOM 4214 C CA . PHE B 1 128 ? -1.235 18.844 -2.855 1 98.69 128 PHE B CA 1
ATOM 4215 C C . PHE B 1 128 ? -0.544 19.422 -4.082 1 98.69 128 PHE B C 1
ATOM 4217 O O . PHE B 1 128 ? -0.992 19.219 -5.211 1 98.69 128 PHE B O 1
ATOM 4224 N N . TYR B 1 129 ? 0.575 20.203 -3.834 1 98.31 129 TYR B N 1
ATOM 4225 C CA . TYR B 1 129 ? 1.374 20.734 -4.93 1 98.31 129 TYR B CA 1
ATOM 4226 C C . TYR B 1 129 ? 1.968 19.609 -5.77 1 98.31 129 TYR B C 1
ATOM 4228 O O . TYR B 1 129 ? 1.892 19.641 -7 1 98.31 129 TYR B O 1
ATOM 4236 N N . ASN B 1 130 ? 2.525 18.656 -5.082 1 97.25 130 ASN B N 1
ATOM 4237 C CA . ASN B 1 130 ? 3.314 17.609 -5.715 1 97.25 130 ASN B CA 1
ATOM 4238 C C . ASN B 1 130 ? 2.455 16.734 -6.621 1 97.25 130 ASN B C 1
ATOM 4240 O O . ASN B 1 130 ? 2.857 16.406 -7.738 1 97.25 130 ASN B O 1
ATOM 4244 N N . VAL B 1 131 ? 1.271 16.281 -6.145 1 97.94 131 VAL B N 1
ATOM 4245 C CA . VAL B 1 131 ? 0.44 15.375 -6.926 1 97.94 131 VAL B CA 1
ATOM 4246 C C . VAL B 1 131 ? -0.018 16.062 -8.211 1 97.94 131 VAL B C 1
ATOM 4248 O O . VAL B 1 131 ? -0.206 15.414 -9.234 1 97.94 131 VAL B O 1
ATOM 4251 N N . VAL B 1 132 ? -0.163 17.438 -8.188 1 98.69 132 VAL B N 1
ATOM 4252 C CA . VAL B 1 132 ? -0.586 18.188 -9.367 1 98.69 132 VAL B CA 1
ATOM 4253 C C . VAL B 1 132 ? 0.582 18.312 -10.344 1 98.69 132 VAL B C 1
ATOM 4255 O O . VAL B 1 132 ? 0.484 17.891 -11.5 1 98.69 132 VAL B O 1
ATOM 4258 N N . ARG B 1 133 ? 1.727 18.797 -9.828 1 98.44 133 ARG B N 1
ATOM 4259 C CA . ARG B 1 133 ? 2.869 19.125 -10.68 1 98.44 133 ARG B CA 1
ATOM 4260 C C . ARG B 1 133 ? 3.525 17.859 -11.227 1 98.44 133 ARG B C 1
ATOM 4262 O O . ARG B 1 133 ? 3.844 17.781 -12.414 1 98.44 133 ARG B O 1
ATOM 4269 N N . GLU B 1 134 ? 3.693 16.875 -10.398 1 97.94 134 GLU B N 1
ATOM 4270 C CA . GLU B 1 134 ? 4.41 15.664 -10.797 1 97.94 134 GLU B CA 1
ATOM 4271 C C . GLU B 1 134 ? 3.598 14.844 -11.797 1 97.94 134 GLU B C 1
ATOM 4273 O O . GLU B 1 134 ? 4.152 14.023 -12.531 1 97.94 134 GLU B O 1
ATOM 4278 N N . ASN B 1 135 ? 2.305 15.023 -11.859 1 98.12 135 ASN B N 1
ATOM 4279 C CA . ASN B 1 135 ? 1.459 14.328 -12.828 1 98.12 135 ASN B CA 1
ATOM 4280 C C . ASN B 1 135 ? 1.229 15.172 -14.078 1 98.12 135 ASN B C 1
ATOM 4282 O O . ASN B 1 135 ? 0.343 14.867 -14.875 1 98.12 135 ASN B O 1
ATOM 4286 N N . GLY B 1 136 ? 1.97 16.25 -14.172 1 98.38 136 GLY B N 1
ATOM 4287 C CA . GLY B 1 136 ? 2.004 17.031 -15.406 1 98.38 136 GLY B CA 1
ATOM 4288 C C . GLY B 1 136 ? 0.787 17.906 -15.578 1 98.38 136 GLY B C 1
ATOM 4289 O O . GLY B 1 136 ? 0.408 18.234 -16.703 1 98.38 136 GLY B O 1
ATOM 4290 N N . ARG B 1 137 ? 0.108 18.203 -14.516 1 98.81 137 ARG B N 1
ATOM 4291 C CA . ARG B 1 137 ? -1.006 19.156 -14.562 1 98.81 137 ARG B CA 1
ATOM 4292 C C . ARG B 1 137 ? -0.544 20.562 -14.219 1 98.81 137 ARG B C 1
ATOM 4294 O O . ARG B 1 137 ? 0.53 20.75 -13.641 1 98.81 137 ARG B O 1
ATOM 4301 N N . GLU B 1 138 ? -1.337 21.547 -14.602 1 98.81 138 GLU B N 1
ATOM 4302 C CA . GLU B 1 138 ? -1.054 22.938 -14.281 1 98.81 138 GLU B CA 1
ATOM 4303 C C . GLU B 1 138 ? -1.646 23.328 -12.93 1 98.81 138 GLU B C 1
ATOM 4305 O O . GLU B 1 138 ? -2.85 23.188 -12.711 1 98.81 138 GLU B O 1
ATOM 4310 N N . LEU B 1 139 ? -0.837 23.828 -12.07 1 98.81 139 LEU B N 1
ATOM 4311 C CA . LEU B 1 139 ? -1.255 24.203 -10.719 1 98.81 139 LEU B CA 1
ATOM 4312 C C . LEU B 1 139 ? -1.811 25.625 -10.695 1 98.81 139 LEU B C 1
ATOM 4314 O O . LEU B 1 139 ? -1.163 26.547 -11.18 1 98.81 139 LEU B O 1
ATOM 4318 N N . VAL B 1 140 ? -2.994 25.781 -10.203 1 98.81 140 VAL B N 1
ATOM 4319 C CA . VAL B 1 140 ? -3.623 27.078 -9.961 1 98.81 140 VAL B CA 1
ATOM 4320 C C . VAL B 1 140 ? -3.785 27.297 -8.453 1 98.81 140 VAL B C 1
ATOM 4322 O O . VAL B 1 140 ? -4.375 26.453 -7.762 1 98.81 140 VAL B O 1
ATOM 4325 N N . THR B 1 141 ? -3.268 28.391 -7.91 1 98.69 141 THR B N 1
ATOM 4326 C CA . THR B 1 141 ? -3.363 28.641 -6.477 1 98.69 141 THR B CA 1
ATOM 4327 C C . THR B 1 141 ? -4.445 29.688 -6.184 1 98.69 141 THR B C 1
ATOM 4329 O O . THR B 1 141 ? -4.57 30.672 -6.902 1 98.69 141 THR B O 1
ATOM 4332 N N . ASN B 1 142 ? -5.273 29.375 -5.262 1 98.75 142 ASN B N 1
ATOM 4333 C CA . ASN B 1 142 ? -6.25 30.281 -4.668 1 98.75 142 ASN B CA 1
ATOM 4334 C C . ASN B 1 142 ? -5.895 30.609 -3.221 1 98.75 142 ASN B C 1
ATOM 4336 O O . ASN B 1 142 ? -6.434 30 -2.291 1 98.75 142 ASN B O 1
ATOM 4340 N N . PRO B 1 143 ? -5.043 31.609 -3.016 1 98.56 143 PRO B N 1
ATOM 4341 C CA . PRO B 1 143 ? -4.586 31.906 -1.657 1 98.56 143 PRO B CA 1
ATOM 4342 C C . PRO B 1 143 ? -5.73 32.312 -0.725 1 98.56 143 PRO B C 1
ATOM 4344 O O . PRO B 1 143 ? -6.613 33.062 -1.115 1 98.56 143 PRO B O 1
ATOM 4347 N N . LEU B 1 144 ? -5.719 31.734 0.457 1 98.62 144 LEU B N 1
ATOM 4348 C CA . LEU B 1 144 ? -6.664 32.125 1.495 1 98.62 144 LEU B CA 1
ATOM 4349 C C . LEU B 1 144 ? -6.398 33.562 1.961 1 98.62 144 LEU B C 1
ATOM 4351 O O . LEU B 1 144 ? -5.27 34.031 1.855 1 98.62 144 LEU B O 1
ATOM 4355 N N . ILE B 1 145 ? -7.453 34.125 2.471 1 97.94 145 ILE B N 1
ATOM 4356 C CA . ILE B 1 145 ? -7.332 35.469 3.033 1 97.94 145 ILE B CA 1
ATOM 4357 C C . ILE B 1 145 ? -7.023 35.375 4.523 1 97.94 145 ILE B C 1
ATOM 4359 O O . ILE B 1 145 ? -7.816 34.844 5.297 1 97.94 145 ILE B O 1
ATOM 4363 N N . ALA B 1 146 ? -5.883 35.906 4.855 1 95.5 146 ALA B N 1
ATOM 4364 C CA . ALA B 1 146 ? -5.516 35.969 6.27 1 95.5 146 ALA B CA 1
ATOM 4365 C C . ALA B 1 146 ? -6.148 37.188 6.941 1 95.5 146 ALA B C 1
ATOM 4367 O O . ALA B 1 146 ? -6.004 38.312 6.469 1 95.5 146 ALA B O 1
ATOM 4368 N N . LYS B 1 147 ? -6.832 36.938 8.039 1 95 147 LYS B N 1
ATOM 4369 C CA . LYS B 1 147 ? -7.441 38.031 8.797 1 95 147 LYS B CA 1
ATOM 4370 C C . LYS B 1 147 ? -6.512 38.5 9.906 1 95 147 LYS B C 1
ATOM 4372 O O . LYS B 1 147 ? -5.57 37.812 10.289 1 95 147 LYS B O 1
ATOM 4377 N N . GLU B 1 148 ? -6.816 39.625 10.484 1 90.38 148 GLU B N 1
ATOM 4378 C CA . GLU B 1 148 ? -5.984 40.25 11.508 1 90.38 148 GLU B CA 1
ATOM 4379 C C . GLU B 1 148 ? -5.953 39.406 12.781 1 90.38 148 GLU B C 1
ATOM 4381 O O . GLU B 1 148 ? -4.941 39.344 13.484 1 90.38 148 GLU B O 1
ATOM 4386 N N . ASN B 1 149 ? -6.992 38.719 12.969 1 89.25 149 ASN B N 1
ATOM 4387 C CA . ASN B 1 149 ? -7.09 37.938 14.203 1 89.25 149 ASN B CA 1
ATOM 4388 C C . ASN B 1 149 ? -6.445 36.562 14.062 1 89.25 149 ASN B C 1
ATOM 4390 O O . ASN B 1 149 ? -6.543 35.719 14.961 1 89.25 149 ASN B O 1
ATOM 4394 N N . GLY B 1 150 ? -5.871 36.312 12.914 1 89.81 150 GLY B N 1
ATOM 4395 C CA . GLY B 1 150 ? -5.191 35.062 12.703 1 89.81 150 GLY B CA 1
ATOM 4396 C C . GLY B 1 150 ? -6.047 34.031 11.992 1 89.81 150 GLY B C 1
ATOM 4397 O O . GLY B 1 150 ? -5.57 32.938 11.656 1 89.81 150 GLY B O 1
ATOM 4398 N N . ASP B 1 151 ? -7.285 34.406 11.695 1 93.19 151 ASP B N 1
ATOM 4399 C CA . ASP B 1 151 ? -8.18 33.531 10.977 1 93.19 151 ASP B CA 1
ATOM 4400 C C . ASP B 1 151 ? -7.918 33.562 9.477 1 93.19 151 ASP B C 1
ATOM 4402 O O . ASP B 1 151 ? -7.309 34.531 8.977 1 93.19 151 ASP B O 1
ATOM 4406 N N . TYR B 1 152 ? -8.344 32.531 8.828 1 97.44 152 TYR B N 1
ATOM 4407 C CA . TYR B 1 152 ? -8.266 32.469 7.375 1 97.44 152 TYR B CA 1
ATOM 4408 C C . TYR B 1 152 ? -9.648 32.25 6.77 1 97.44 152 TYR B C 1
ATOM 4410 O O . TYR B 1 152 ? -10.5 31.594 7.367 1 97.44 152 TYR B O 1
ATOM 4418 N N . GLU B 1 153 ? -9.875 32.844 5.629 1 98.06 153 GLU B N 1
ATOM 4419 C CA . GLU B 1 153 ? -11.109 32.625 4.875 1 98.06 153 GLU B CA 1
ATOM 4420 C C . GLU B 1 153 ? -10.82 32.344 3.404 1 98.06 153 GLU B C 1
ATOM 4422 O O . GLU B 1 153 ? -9.758 32.719 2.895 1 98.06 153 GLU B O 1
ATOM 4427 N N . MET B 1 154 ? -11.75 31.688 2.762 1 98.56 154 MET B N 1
ATOM 4428 C CA . MET B 1 154 ? -11.617 31.469 1.326 1 98.56 154 MET B CA 1
ATOM 4429 C C . MET B 1 154 ? -11.828 32.75 0.546 1 98.56 154 MET B C 1
ATOM 4431 O O . MET B 1 154 ? -12.695 33.562 0.893 1 98.56 154 MET B O 1
ATOM 4435 N N . ASP B 1 155 ? -11.008 33 -0.46 1 98.75 155 ASP B N 1
ATOM 4436 C CA . ASP B 1 155 ? -11.25 34.062 -1.426 1 98.75 155 ASP B CA 1
ATOM 4437 C C . ASP B 1 155 ? -12.125 33.562 -2.582 1 98.75 155 ASP B C 1
ATOM 4439 O O . ASP B 1 155 ? -11.609 33.25 -3.658 1 98.75 155 ASP B O 1
ATOM 4443 N N . PHE B 1 156 ? -13.422 33.688 -2.383 1 98.75 156 PHE B N 1
ATOM 4444 C CA . PHE B 1 156 ? -14.367 33.094 -3.324 1 98.75 156 PHE B CA 1
ATOM 4445 C C . PHE B 1 156 ? -14.336 33.844 -4.656 1 98.75 156 PHE B C 1
ATOM 4447 O O . PHE B 1 156 ? -14.539 33.25 -5.715 1 98.75 156 PHE B O 1
ATOM 4454 N N . ASP B 1 157 ? -14.156 35.156 -4.605 1 98.44 157 ASP B N 1
ATOM 4455 C CA . ASP B 1 157 ? -14.094 35.938 -5.844 1 98.44 157 ASP B CA 1
ATOM 4456 C C . ASP B 1 157 ? -12.914 35.5 -6.703 1 98.44 157 ASP B C 1
ATOM 4458 O O . ASP B 1 157 ? -13.055 35.281 -7.906 1 98.44 157 ASP B O 1
ATOM 4462 N N . ASP B 1 158 ? -11.805 35.375 -6.062 1 98.62 158 ASP B N 1
ATOM 4463 C CA . ASP B 1 158 ? -10.617 34.906 -6.766 1 98.62 158 ASP B CA 1
ATOM 4464 C C . ASP B 1 158 ? -10.812 33.469 -7.262 1 98.62 158 ASP B C 1
ATOM 4466 O O . ASP B 1 158 ? -10.422 33.156 -8.391 1 98.62 158 ASP B O 1
ATOM 4470 N N . LEU B 1 159 ? -11.406 32.656 -6.445 1 98.75 159 LEU B N 1
ATOM 4471 C CA . LEU B 1 159 ? -11.648 31.266 -6.812 1 98.75 159 LEU B CA 1
ATOM 4472 C C . LEU B 1 159 ? -12.523 31.188 -8.062 1 98.75 159 LEU B C 1
ATOM 4474 O O . LEU B 1 159 ? -12.219 30.438 -8.984 1 98.75 159 LEU B O 1
ATOM 4478 N N . GLU B 1 160 ? -13.586 31.891 -8.023 1 98.44 160 GLU B N 1
ATOM 4479 C CA . GLU B 1 160 ? -14.523 31.828 -9.141 1 98.44 160 GLU B CA 1
ATOM 4480 C C . GLU B 1 160 ? -13.859 32.281 -10.438 1 98.44 160 GLU B C 1
ATOM 4482 O O . GLU B 1 160 ? -14.094 31.688 -11.492 1 98.44 160 GLU B O 1
ATOM 4487 N N . ARG B 1 161 ? -13.078 33.344 -10.383 1 98.44 161 ARG B N 1
ATOM 4488 C CA . ARG B 1 161 ? -12.352 33.781 -11.562 1 98.44 161 ARG B CA 1
ATOM 4489 C C . ARG B 1 161 ? -11.438 32.688 -12.102 1 98.44 161 ARG B C 1
ATOM 4491 O O . ARG B 1 161 ? -11.367 32.5 -13.32 1 98.44 161 ARG B O 1
ATOM 4498 N N . LYS B 1 162 ? -10.781 32.062 -11.273 1 98.31 162 LYS B N 1
ATOM 4499 C CA . LYS B 1 162 ? -9.836 31.016 -11.664 1 98.31 162 LYS B CA 1
ATOM 4500 C C . LYS B 1 162 ? -10.555 29.781 -12.211 1 98.31 162 LYS B C 1
ATOM 4502 O O . LYS B 1 162 ? -10.109 29.188 -13.188 1 98.31 162 LYS B O 1
ATOM 4507 N N . LEU B 1 163 ? -11.633 29.391 -11.547 1 98.56 163 LEU B N 1
ATOM 4508 C CA . LEU B 1 163 ? -12.391 28.25 -12.023 1 98.56 163 LEU B CA 1
ATOM 4509 C C . LEU B 1 163 ? -12.992 28.531 -13.398 1 98.56 163 LEU B C 1
ATOM 4511 O O . LEU B 1 163 ? -13.039 27.641 -14.25 1 98.56 163 LEU B O 1
ATOM 4515 N N . ALA B 1 164 ? -13.391 29.797 -13.664 1 98 164 ALA B N 1
ATOM 4516 C CA . ALA B 1 164 ? -13.953 30.203 -14.953 1 98 164 ALA B CA 1
ATOM 4517 C C . ALA B 1 164 ? -12.906 30.109 -16.062 1 98 164 ALA B C 1
ATOM 4519 O O . ALA B 1 164 ? -13.25 30.016 -17.234 1 98 164 ALA B O 1
ATOM 4520 N N . ASP B 1 165 ? -11.68 30.062 -15.641 1 98 165 ASP B N 1
ATOM 4521 C CA . ASP B 1 165 ? -10.578 30.016 -16.594 1 98 165 ASP B CA 1
ATOM 4522 C C . ASP B 1 165 ? -10.156 28.562 -16.875 1 98 165 ASP B C 1
ATOM 4524 O O . ASP B 1 165 ? -8.992 28.312 -17.188 1 98 165 ASP B O 1
ATOM 4528 N N . GLY B 1 166 ? -10.992 27.594 -16.609 1 98.06 166 GLY B N 1
ATOM 4529 C CA . GLY B 1 166 ? -10.82 26.25 -17.156 1 98.06 166 GLY B CA 1
ATOM 4530 C C . GLY B 1 166 ? -10.258 25.266 -16.141 1 98.06 166 GLY B C 1
ATOM 4531 O O . GLY B 1 166 ? -9.711 24.234 -16.531 1 98.06 166 GLY B O 1
ATOM 4532 N N . VAL B 1 167 ? -10.289 25.547 -14.906 1 98.81 167 VAL B N 1
ATOM 4533 C CA . VAL B 1 167 ? -9.898 24.578 -13.883 1 98.81 167 VAL B CA 1
ATOM 4534 C C . VAL B 1 167 ? -10.82 23.359 -13.938 1 98.81 167 VAL B C 1
ATOM 4536 O O . VAL B 1 167 ? -12.039 23.5 -14.109 1 98.81 167 VAL B O 1
ATOM 4539 N N . LYS B 1 168 ? -10.195 22.141 -13.812 1 98.81 168 LYS B N 1
ATOM 4540 C CA . LYS B 1 168 ? -10.969 20.922 -13.938 1 98.81 168 LYS B CA 1
ATOM 4541 C C . LYS B 1 168 ? -11.234 20.281 -12.57 1 98.81 168 LYS B C 1
ATOM 4543 O O . LYS B 1 168 ? -12.188 19.531 -12.406 1 98.81 168 LYS B O 1
ATOM 4548 N N . MET B 1 169 ? -10.414 20.562 -11.625 1 98.94 169 MET B N 1
ATOM 4549 C CA . MET B 1 169 ? -10.461 19.922 -10.32 1 98.94 169 MET B CA 1
ATOM 4550 C C . MET B 1 169 ? -10 20.859 -9.227 1 98.94 169 MET B C 1
ATOM 4552 O O . MET B 1 169 ? -9.117 21.688 -9.453 1 98.94 169 MET B O 1
ATOM 4556 N N . LEU B 1 170 ? -10.633 20.828 -8.07 1 98.94 170 LEU B N 1
ATOM 4557 C CA . LEU B 1 170 ? -10.195 21.5 -6.848 1 98.94 170 LEU B CA 1
ATOM 4558 C C . LEU B 1 170 ? -9.859 20.469 -5.766 1 98.94 170 LEU B C 1
ATOM 4560 O O . LEU B 1 170 ? -10.672 19.594 -5.465 1 98.94 170 LEU B O 1
ATOM 4564 N N . ILE B 1 171 ? -8.68 20.5 -5.25 1 98.94 171 ILE B N 1
ATOM 4565 C CA . ILE B 1 171 ? -8.352 19.734 -4.055 1 98.94 171 ILE B CA 1
ATOM 4566 C C . ILE B 1 171 ? -8.641 20.562 -2.809 1 98.94 171 ILE B C 1
ATOM 4568 O O . ILE B 1 171 ? -7.957 21.547 -2.545 1 98.94 171 ILE B O 1
ATOM 4572 N N . LEU B 1 172 ? -9.641 20.156 -2.123 1 98.94 172 LEU B N 1
ATOM 4573 C CA . LEU B 1 172 ? -10.086 20.859 -0.92 1 98.94 172 LEU B CA 1
ATOM 4574 C C . LEU B 1 172 ? -9.461 20.234 0.327 1 98.94 172 LEU B C 1
ATOM 4576 O O . LEU B 1 172 ? -9.484 19.016 0.499 1 98.94 172 LEU B O 1
ATOM 4580 N N . CYS B 1 173 ? -8.812 21.016 1.093 1 98.88 173 CYS B N 1
ATOM 4581 C CA . CYS B 1 173 ? -8.305 20.609 2.398 1 98.88 173 CYS B CA 1
ATOM 4582 C C . CYS B 1 173 ? -9.281 20.984 3.506 1 98.88 173 CYS B C 1
ATOM 4584 O O . CYS B 1 173 ? -9.484 22.172 3.783 1 98.88 173 CYS B O 1
ATOM 4586 N N . SER B 1 174 ? -9.945 20.016 4.152 1 98.75 174 SER B N 1
ATOM 4587 C CA . SER B 1 174 ? -10.992 20.297 5.125 1 98.75 174 SER B CA 1
ATOM 4588 C C . SER B 1 174 ? -11.047 19.234 6.211 1 98.75 174 SER B C 1
ATOM 4590 O O . SER B 1 174 ? -11.516 18.109 5.973 1 98.75 174 SER B O 1
ATOM 4592 N N . PRO B 1 175 ? -10.711 19.578 7.5 1 98.5 175 PRO B N 1
ATOM 4593 C CA . PRO B 1 175 ? -10.148 20.828 7.996 1 98.5 175 PRO B CA 1
ATOM 4594 C C . PRO B 1 175 ? -8.82 21.188 7.34 1 98.5 175 PRO B C 1
ATOM 4596 O O . PRO B 1 175 ? -8.141 20.297 6.793 1 98.5 175 PRO B O 1
ATOM 4599 N N . HIS B 1 176 ? -8.531 22.438 7.422 1 98.81 176 HIS B N 1
ATOM 4600 C CA . HIS B 1 176 ? -7.449 22.953 6.594 1 98.81 176 HIS B CA 1
ATOM 4601 C C . HIS B 1 176 ? -6.113 22.875 7.328 1 98.81 176 HIS B C 1
ATOM 4603 O O . HIS B 1 176 ? -5.98 23.406 8.438 1 98.81 176 HIS B O 1
ATOM 4609 N N . ASN B 1 177 ? -5.191 22.156 6.875 1 98.5 177 ASN B N 1
ATOM 4610 C CA . ASN B 1 177 ? -3.791 22.109 7.281 1 98.5 177 ASN B CA 1
ATOM 4611 C C . ASN B 1 177 ? -2.91 22.969 6.387 1 98.5 177 ASN B C 1
ATOM 4613 O O . ASN B 1 177 ? -2.824 22.734 5.18 1 98.5 177 ASN B O 1
ATOM 4617 N N . PRO B 1 178 ? -2.379 24.031 6.887 1 98.25 178 PRO B N 1
ATOM 4618 C CA . PRO B 1 178 ? -1.876 24.125 8.258 1 98.25 178 PRO B CA 1
ATOM 4619 C C . PRO B 1 178 ? -2.652 25.109 9.117 1 98.25 178 PRO B C 1
ATOM 4621 O O . PRO B 1 178 ? -2.406 25.219 10.32 1 98.25 178 PRO B O 1
ATOM 4624 N N . VAL B 1 179 ? -3.631 25.797 8.57 1 97.94 179 VAL B N 1
ATOM 4625 C CA . VAL B 1 179 ? -4.148 26.969 9.266 1 97.94 179 VAL B CA 1
ATOM 4626 C C . VAL B 1 179 ? -5.184 26.547 10.305 1 97.94 179 VAL B C 1
ATOM 4628 O O . VAL B 1 179 ? -5.629 27.375 11.109 1 97.94 179 VAL B O 1
ATOM 4631 N N . GLY B 1 180 ? -5.574 25.281 10.234 1 97.81 180 GLY B N 1
ATOM 4632 C CA . GLY B 1 180 ? -6.359 24.688 11.305 1 97.81 180 GLY B CA 1
ATOM 4633 C C . GLY B 1 180 ? -7.809 25.141 11.297 1 97.81 180 GLY B C 1
ATOM 4634 O O . GLY B 1 180 ? -8.477 25.109 12.328 1 97.81 180 GLY B O 1
ATOM 4635 N N . ARG B 1 181 ? -8.32 25.5 10.141 1 97.56 181 ARG B N 1
ATOM 4636 C CA . ARG B 1 181 ? -9.68 26 10.008 1 97.56 181 ARG B CA 1
ATOM 4637 C C . ARG B 1 181 ? -10.656 24.859 9.727 1 97.56 181 ARG B C 1
ATOM 4639 O O . ARG B 1 181 ? -10.352 23.938 8.961 1 97.56 181 ARG B O 1
ATOM 4646 N N . ILE B 1 182 ? -11.828 24.922 10.32 1 98.5 182 ILE B N 1
ATOM 4647 C CA . ILE B 1 182 ? -13.008 24.172 9.914 1 98.5 182 ILE B CA 1
ATOM 4648 C C . ILE B 1 182 ? -13.922 25.062 9.07 1 98.5 182 ILE B C 1
ATOM 4650 O O . ILE B 1 182 ? -14.375 26.109 9.539 1 98.5 182 ILE B O 1
ATOM 4654 N N . TRP B 1 183 ? -14.156 24.719 7.848 1 98.62 183 TRP B N 1
ATOM 4655 C CA . TRP B 1 183 ? -15.016 25.516 6.984 1 98.62 183 TRP B CA 1
ATOM 4656 C C . TRP B 1 183 ? -16.484 25.375 7.387 1 98.62 183 TRP B C 1
ATOM 4658 O O . TRP B 1 183 ? -16.938 24.266 7.672 1 98.62 183 TRP B O 1
ATOM 4668 N N . SER B 1 184 ? -17.203 26.453 7.453 1 97.62 184 SER B N 1
ATOM 4669 C CA . SER B 1 184 ? -18.609 26.438 7.832 1 97.62 184 SER B CA 1
ATOM 4670 C C . SER B 1 184 ? -19.484 25.891 6.711 1 97.62 184 SER B C 1
ATOM 4672 O O . SER B 1 184 ? -19.047 25.781 5.566 1 97.62 184 SER B O 1
ATOM 4674 N N . ARG B 1 185 ? -20.672 25.516 7.031 1 97.88 185 ARG B N 1
ATOM 4675 C CA . ARG B 1 185 ? -21.609 25.016 6.023 1 97.88 185 ARG B CA 1
ATOM 4676 C C . ARG B 1 185 ? -21.828 26.062 4.934 1 97.88 185 ARG B C 1
ATOM 4678 O O . ARG B 1 185 ? -21.844 25.719 3.746 1 97.88 185 ARG B O 1
ATOM 4685 N N . PRO B 1 186 ? -22.031 27.359 5.301 1 98.19 186 PRO B N 1
ATOM 4686 C CA . PRO B 1 186 ? -22.172 28.359 4.234 1 98.19 186 PRO B CA 1
ATOM 4687 C C . PRO B 1 186 ? -20.922 28.438 3.34 1 98.19 186 PRO B C 1
ATOM 4689 O O . PRO B 1 186 ? -21.047 28.578 2.121 1 98.19 186 PRO B O 1
ATOM 4692 N N . ASP B 1 187 ? -19.703 28.359 3.893 1 98.31 187 ASP B N 1
ATOM 4693 C CA . ASP B 1 187 ? -18.484 28.359 3.102 1 98.31 187 ASP B CA 1
ATOM 4694 C C . ASP B 1 187 ? -18.484 27.203 2.102 1 98.31 187 ASP B C 1
ATOM 4696 O O . ASP B 1 187 ? -18.219 27.406 0.915 1 98.31 187 ASP B O 1
ATOM 4700 N N . LEU B 1 188 ? -18.812 26 2.576 1 98.81 188 LEU B N 1
ATOM 4701 C CA . LEU B 1 188 ? -18.766 24.797 1.754 1 98.81 188 LEU B CA 1
ATOM 4702 C C . LEU B 1 188 ? -19.875 24.797 0.709 1 98.81 188 LEU B C 1
ATOM 4704 O O . LEU B 1 188 ? -19.688 24.297 -0.403 1 98.81 188 LEU B O 1
ATOM 4708 N N . THR B 1 189 ? -21.047 25.312 1.12 1 98.69 189 THR B N 1
ATOM 4709 C CA . THR B 1 189 ? -22.141 25.438 0.164 1 98.69 189 THR B CA 1
ATOM 4710 C C . THR B 1 189 ? -21.75 26.359 -0.987 1 98.69 189 THR B C 1
ATOM 4712 O O . THR B 1 189 ? -21.969 26.016 -2.156 1 98.69 189 THR B O 1
ATOM 4715 N N . ARG B 1 190 ? -21.234 27.5 -0.62 1 98.69 190 ARG B N 1
ATOM 4716 C CA . ARG B 1 190 ? -20.781 28.453 -1.637 1 98.69 190 ARG B CA 1
ATOM 4717 C C . ARG B 1 190 ? -19.703 27.844 -2.521 1 98.69 190 ARG B C 1
ATOM 4719 O O . ARG B 1 190 ? -19.734 28 -3.744 1 98.69 190 ARG B O 1
ATOM 4726 N N . LEU B 1 191 ? -18.766 27.156 -1.942 1 98.88 191 LEU B N 1
ATOM 4727 C CA . LEU B 1 191 ? -17.719 26.469 -2.688 1 98.88 191 LEU B CA 1
ATOM 4728 C C . LEU B 1 191 ? -18.312 25.469 -3.67 1 98.88 191 LEU B C 1
ATOM 4730 O O . LEU B 1 191 ? -17.906 25.422 -4.836 1 98.88 191 LEU B O 1
ATOM 4734 N N . ALA B 1 192 ? -19.234 24.641 -3.193 1 98.81 192 ALA B N 1
ATOM 4735 C CA . ALA B 1 192 ? -19.875 23.641 -4.023 1 98.81 192 ALA B CA 1
ATOM 4736 C C . ALA B 1 192 ? -20.594 24.281 -5.215 1 98.81 192 ALA B C 1
ATOM 4738 O O . ALA B 1 192 ? -20.516 23.781 -6.336 1 98.81 192 ALA B O 1
ATOM 4739 N N . GLU B 1 193 ? -21.266 25.375 -4.945 1 98.62 193 GLU B N 1
ATOM 4740 C CA . GLU B 1 193 ? -22 26.078 -5.992 1 98.62 193 GLU B CA 1
ATOM 4741 C C . GLU B 1 193 ? -21.062 26.594 -7.074 1 98.62 193 GLU B C 1
ATOM 4743 O O . GLU B 1 193 ? -21.344 26.453 -8.266 1 98.62 193 GLU B O 1
ATOM 4748 N N . ILE B 1 194 ? -19.984 27.234 -6.66 1 98.75 194 ILE B N 1
ATOM 4749 C CA . ILE B 1 194 ? -19 27.781 -7.602 1 98.75 194 ILE B CA 1
ATOM 4750 C C . ILE B 1 194 ? -18.406 26.641 -8.438 1 98.75 194 ILE B C 1
ATOM 4752 O O . ILE B 1 194 ? -18.281 26.766 -9.656 1 98.75 194 ILE B O 1
ATOM 4756 N N . CYS B 1 195 ? -18.047 25.484 -7.812 1 98.88 195 CYS B N 1
ATOM 4757 C CA . CYS B 1 195 ? -17.453 24.359 -8.516 1 98.88 195 CYS B CA 1
ATOM 4758 C C . CYS B 1 195 ? -18.438 23.75 -9.5 1 98.88 195 CYS B C 1
ATOM 4760 O O . CYS B 1 195 ? -18.078 23.422 -10.633 1 98.88 195 CYS B O 1
ATOM 4762 N N . LEU B 1 196 ? -19.703 23.609 -9.094 1 98.56 196 LEU B N 1
ATOM 4763 C CA . LEU B 1 196 ? -20.734 23.047 -9.961 1 98.56 196 LEU B CA 1
ATOM 4764 C C . LEU B 1 196 ? -20.969 23.938 -11.172 1 98.56 196 LEU B C 1
ATOM 4766 O O . LEU B 1 196 ? -21.078 23.453 -12.297 1 98.56 196 LEU B O 1
ATOM 4770 N N . LYS B 1 197 ? -21.062 25.234 -10.852 1 98.5 197 LYS B N 1
ATOM 4771 C CA . LYS B 1 197 ? -21.297 26.203 -11.906 1 98.5 197 LYS B CA 1
ATOM 4772 C C . LYS B 1 197 ? -20.234 26.094 -13.008 1 98.5 197 LYS B C 1
ATOM 4774 O O . LYS B 1 197 ? -20.547 26.266 -14.188 1 98.5 197 LYS B O 1
ATOM 4779 N N . HIS B 1 198 ? -19.047 25.781 -12.672 1 98.69 198 HIS B N 1
ATOM 4780 C CA . HIS B 1 198 ? -17.953 25.812 -13.633 1 98.69 198 HIS B CA 1
ATOM 4781 C C . HIS B 1 198 ? -17.5 24.406 -13.992 1 98.69 198 HIS B C 1
ATOM 4783 O O . HIS B 1 198 ? -16.484 24.219 -14.664 1 98.69 198 HIS B O 1
ATOM 4789 N N . GLY B 1 199 ? -18.234 23.344 -13.531 1 98.44 199 GLY B N 1
ATOM 4790 C CA . GLY B 1 199 ? -17.938 21.953 -13.891 1 98.44 199 GLY B CA 1
ATOM 4791 C C . GLY B 1 199 ? -16.656 21.438 -13.273 1 98.44 199 GLY B C 1
ATOM 4792 O O . GLY B 1 199 ? -15.922 20.672 -13.898 1 98.44 199 GLY B O 1
ATOM 4793 N N . VAL B 1 200 ? -16.312 21.859 -12.102 1 98.88 200 VAL B N 1
ATOM 4794 C CA . VAL B 1 200 ? -15.078 21.5 -11.422 1 98.88 200 VAL B CA 1
ATOM 4795 C C . VAL B 1 200 ? -15.344 20.391 -10.422 1 98.88 200 VAL B C 1
ATOM 4797 O O . VAL B 1 200 ? -16.234 20.5 -9.57 1 98.88 200 VAL B O 1
ATOM 4800 N N . LEU B 1 201 ? -14.641 19.234 -10.516 1 98.94 201 LEU B N 1
ATOM 4801 C CA . LEU B 1 201 ? -14.719 18.125 -9.562 1 98.94 201 LEU B CA 1
ATOM 4802 C C . LEU B 1 201 ? -13.969 18.453 -8.281 1 98.94 201 LEU B C 1
ATOM 4804 O O . LEU B 1 201 ? -12.859 19 -8.328 1 98.94 201 LEU B O 1
ATOM 4808 N N . VAL B 1 202 ? -14.578 18.172 -7.117 1 98.94 202 VAL B N 1
ATOM 4809 C CA . VAL B 1 202 ? -13.938 18.453 -5.84 1 98.94 202 VAL B CA 1
ATOM 4810 C C . VAL B 1 202 ? -13.391 17.172 -5.227 1 98.94 202 VAL B C 1
ATOM 4812 O O . VAL B 1 202 ? -14.133 16.203 -5.043 1 98.94 202 VAL B O 1
ATOM 4815 N N . ILE B 1 203 ? -12.164 17.109 -4.953 1 98.94 203 ILE B N 1
ATOM 4816 C CA . ILE B 1 203 ? -11.578 16.078 -4.102 1 98.94 203 ILE B CA 1
ATOM 4817 C C . ILE B 1 203 ? -11.305 16.656 -2.711 1 98.94 203 ILE B C 1
ATOM 4819 O O . ILE B 1 203 ? -10.438 17.516 -2.551 1 98.94 203 ILE B O 1
ATOM 4823 N N . ALA B 1 204 ? -11.969 16.188 -1.759 1 98.94 204 ALA B N 1
ATOM 4824 C CA . ALA B 1 204 ? -11.891 16.734 -0.409 1 98.94 204 ALA B CA 1
ATOM 4825 C C . ALA B 1 204 ? -11.023 15.859 0.49 1 98.94 204 ALA B C 1
ATOM 4827 O O . ALA B 1 204 ? -11.414 14.742 0.844 1 98.94 204 ALA B O 1
ATOM 4828 N N . ASP B 1 205 ? -9.852 16.328 0.809 1 98.94 205 ASP B N 1
ATOM 4829 C CA . ASP B 1 205 ? -9.031 15.688 1.831 1 98.94 205 ASP B CA 1
ATOM 4830 C C . ASP B 1 205 ? -9.539 16.016 3.232 1 98.94 205 ASP B C 1
ATOM 4832 O O . ASP B 1 205 ? -9.352 17.125 3.727 1 98.94 205 ASP B O 1
ATOM 4836 N N . GLU B 1 206 ? -10.156 15.055 3.83 1 98.88 206 GLU B N 1
ATOM 4837 C CA . GLU B 1 206 ? -10.75 15.273 5.145 1 98.88 206 GLU B CA 1
ATOM 4838 C C . GLU B 1 206 ? -10.094 14.383 6.203 1 98.88 206 GLU B C 1
ATOM 4840 O O . GLU B 1 206 ? -10.75 13.945 7.145 1 98.88 206 GLU B O 1
ATOM 4845 N N . ILE B 1 207 ? -8.82 14.148 6.035 1 98.56 207 ILE B N 1
ATOM 4846 C CA . ILE B 1 207 ? -8.062 13.211 6.867 1 98.56 207 ILE B CA 1
ATOM 4847 C C . ILE B 1 207 ? -8.016 13.727 8.305 1 98.56 207 ILE B C 1
ATOM 4849 O O . ILE B 1 207 ? -7.848 12.945 9.242 1 98.56 207 ILE B O 1
ATOM 4853 N N . HIS B 1 208 ? -8.141 15.062 8.539 1 98.62 208 HIS B N 1
ATOM 4854 C CA . HIS B 1 208 ? -8.055 15.648 9.875 1 98.62 208 HIS B CA 1
ATOM 4855 C C . HIS B 1 208 ? -9.445 15.844 10.477 1 98.62 208 HIS B C 1
ATOM 4857 O O . HIS B 1 208 ? -9.594 16.5 11.508 1 98.62 208 HIS B O 1
ATOM 4863 N N . ALA B 1 209 ? -10.461 15.258 9.891 1 98.62 209 ALA B N 1
ATOM 4864 C CA . ALA B 1 209 ? -11.859 15.531 10.211 1 98.62 209 ALA B CA 1
ATOM 4865 C C . ALA B 1 209 ? -12.188 15.133 11.648 1 98.62 209 ALA B C 1
ATOM 4867 O O . ALA B 1 209 ? -13.078 15.711 12.281 1 98.62 209 ALA B O 1
ATOM 4868 N N . ASP B 1 210 ? -11.453 14.18 12.188 1 98.69 210 ASP B N 1
ATOM 4869 C CA . ASP B 1 210 ? -11.727 13.68 13.523 1 98.69 210 ASP B CA 1
ATOM 4870 C C . ASP B 1 210 ? -11.016 14.523 14.586 1 98.69 210 ASP B C 1
ATOM 4872 O O . ASP B 1 210 ? -11.32 14.422 15.773 1 98.69 210 ASP B O 1
ATOM 4876 N N . LEU B 1 211 ? -10.039 15.281 14.164 1 98.69 211 LEU B N 1
ATOM 4877 C CA . LEU B 1 211 ? -9.195 16.047 15.086 1 98.69 211 LEU B CA 1
ATOM 4878 C C . LEU B 1 211 ? -9.742 17.453 15.281 1 98.69 211 LEU B C 1
ATOM 4880 O O . LEU B 1 211 ? -9.086 18.438 14.938 1 98.69 211 LEU B O 1
ATOM 4884 N N . ILE B 1 212 ? -10.93 17.516 15.859 1 98.5 212 ILE B N 1
ATOM 4885 C CA . ILE B 1 212 ? -11.664 18.75 16.094 1 98.5 212 ILE B CA 1
ATOM 4886 C C . ILE B 1 212 ? -11.914 18.906 17.594 1 98.5 212 ILE B C 1
ATOM 4888 O O . ILE B 1 212 ? -12.062 17.922 18.312 1 98.5 212 ILE B O 1
ATOM 4892 N N . PHE B 1 213 ? -12.031 20.109 18.109 1 97.38 213 PHE B N 1
ATOM 4893 C CA . PHE B 1 213 ? -12.094 20.375 19.547 1 97.38 213 PHE B CA 1
ATOM 4894 C C . PHE B 1 213 ? -13.516 20.688 19.969 1 97.38 213 PHE B C 1
ATOM 4896 O O . PHE B 1 213 ? -13.844 20.641 21.156 1 97.38 213 PHE B O 1
ATOM 4903 N N . GLU B 1 214 ? -14.367 21.078 19.016 1 94.81 214 GLU B N 1
ATOM 4904 C CA . GLU B 1 214 ? -15.812 21.125 19.203 1 94.81 214 GLU B CA 1
ATOM 4905 C C . GLU B 1 214 ? -16.5 19.953 18.516 1 94.81 214 GLU B C 1
ATOM 4907 O O . GLU B 1 214 ? -16.422 19.812 17.297 1 94.81 214 GLU B O 1
ATOM 4912 N N . PRO B 1 215 ? -17.125 19.141 19.328 1 91 215 PRO B N 1
ATOM 4913 C CA . PRO B 1 215 ? -17.719 17.922 18.75 1 91 215 PRO B CA 1
ATOM 4914 C C . PRO B 1 215 ? -18.641 18.219 17.578 1 91 215 PRO B C 1
ATOM 4916 O O . PRO B 1 215 ? -19.453 19.141 17.641 1 91 215 PRO B O 1
ATOM 4919 N N . LYS B 1 216 ? -18.469 17.5 16.484 1 89.56 216 LYS B N 1
ATOM 4920 C CA . LYS B 1 216 ? -19.297 17.5 15.289 1 89.56 216 LYS B CA 1
ATOM 4921 C C . LYS B 1 216 ? -19.266 18.859 14.578 1 89.56 216 LYS B C 1
ATOM 4923 O O . LYS B 1 216 ? -20.219 19.234 13.906 1 89.56 216 LYS B O 1
ATOM 4928 N N . SER B 1 217 ? -18.141 19.516 14.789 1 94.81 217 SER B N 1
ATOM 4929 C CA . SER B 1 217 ? -18.016 20.812 14.141 1 94.81 217 SER B CA 1
ATOM 4930 C C . SER B 1 217 ? -17.578 20.672 12.688 1 94.81 217 SER B C 1
ATOM 4932 O O . SER B 1 217 ? -17.797 21.562 11.867 1 94.81 217 SER B O 1
ATOM 4934 N N . HIS B 1 218 ? -16.906 19.562 12.336 1 98.06 218 HIS B N 1
ATOM 4935 C CA . HIS B 1 218 ? -16.547 19.312 10.945 1 98.06 218 HIS B CA 1
ATOM 4936 C C . HIS B 1 218 ? -17.766 18.969 10.109 1 98.06 218 HIS B C 1
ATOM 4938 O O . HIS B 1 218 ? -18.641 18.219 10.547 1 98.06 218 HIS B O 1
ATOM 4944 N N . ILE B 1 219 ? -17.844 19.562 8.93 1 98.31 219 ILE B N 1
ATOM 4945 C CA . ILE B 1 219 ? -18.906 19.281 7.965 1 98.31 219 ILE B CA 1
ATOM 4946 C C . ILE B 1 219 ? -18.312 18.562 6.746 1 98.31 219 ILE B C 1
ATOM 4948 O O . ILE B 1 219 ? -17.594 19.172 5.949 1 98.31 219 ILE B O 1
ATOM 4952 N N . PRO B 1 220 ? -18.641 17.234 6.598 1 98.62 220 PRO B N 1
ATOM 4953 C CA . PRO B 1 220 ? -18.188 16.594 5.363 1 98.62 220 PRO B CA 1
ATOM 4954 C C . PRO B 1 220 ? -18.703 17.297 4.105 1 98.62 220 PRO B C 1
ATOM 4956 O O . PRO B 1 220 ? -19.891 17.625 4.016 1 98.62 220 PRO B O 1
ATOM 4959 N N . PHE B 1 221 ? -17.859 17.5 3.146 1 98.81 221 PHE B N 1
ATOM 4960 C CA . PHE B 1 221 ? -18.203 18.25 1.944 1 98.81 221 PHE B CA 1
ATOM 4961 C C . PHE B 1 221 ? -19.406 17.641 1.251 1 98.81 221 PHE B C 1
ATOM 4963 O O . PHE B 1 221 ? -20.312 18.344 0.811 1 98.81 221 PHE B O 1
ATOM 4970 N N . ALA B 1 222 ? -19.406 16.281 1.192 1 98.69 222 ALA B N 1
ATOM 4971 C CA . ALA B 1 222 ? -20.438 15.555 0.472 1 98.69 222 ALA B CA 1
ATOM 4972 C C . ALA B 1 222 ? -21.797 15.703 1.158 1 98.69 222 ALA B C 1
ATOM 4974 O O . ALA B 1 222 ? -22.828 15.375 0.576 1 98.69 222 ALA B O 1
ATOM 4975 N N . SER B 1 223 ? -21.859 16.219 2.363 1 97.62 223 SER B N 1
ATOM 4976 C CA . SER B 1 223 ? -23.094 16.297 3.119 1 97.62 223 SER B CA 1
ATOM 4977 C C . SER B 1 223 ? -23.797 17.641 2.906 1 97.62 223 SER B C 1
ATOM 4979 O O . SER B 1 223 ? -24.922 17.828 3.352 1 97.62 223 SER B O 1
ATOM 4981 N N . VAL B 1 224 ? -23.203 18.531 2.178 1 97.56 224 VAL B N 1
ATOM 4982 C CA . VAL B 1 224 ? -23.688 19.906 2.092 1 97.56 224 VAL B CA 1
ATOM 4983 C C . VAL B 1 224 ? -24.922 19.969 1.2 1 97.56 224 VAL B C 1
ATOM 4985 O O . VAL B 1 224 ? -25.828 20.781 1.426 1 97.56 224 VAL B O 1
ATOM 4988 N N . SER B 1 225 ? -24.922 19.234 0.107 1 97.81 225 SER B N 1
ATOM 4989 C CA . SER B 1 225 ? -26.047 19.094 -0.818 1 97.81 225 SER B CA 1
ATOM 4990 C C . SER B 1 225 ? -25.922 17.828 -1.656 1 97.81 225 SER B C 1
ATOM 4992 O O . SER B 1 225 ? -24.859 17.219 -1.721 1 97.81 225 SER B O 1
ATOM 4994 N N . GLU B 1 226 ? -27.016 17.422 -2.238 1 98 226 GLU B N 1
ATOM 4995 C CA . GLU B 1 226 ? -26.969 16.266 -3.141 1 98 226 GLU B CA 1
ATOM 4996 C C . GLU B 1 226 ? -26.047 16.516 -4.32 1 98 226 GLU B C 1
ATOM 4998 O O . GLU B 1 226 ? -25.344 15.617 -4.77 1 98 226 GLU B O 1
ATOM 5003 N N . ALA B 1 227 ? -26.109 17.75 -4.797 1 98.12 227 ALA B N 1
ATOM 5004 C CA . ALA B 1 227 ? -25.25 18.109 -5.922 1 98.12 227 ALA B CA 1
ATOM 5005 C C . ALA B 1 227 ? -23.781 18.031 -5.539 1 98.12 227 ALA B C 1
ATOM 5007 O O . ALA B 1 227 ? -22.953 17.547 -6.32 1 98.12 227 ALA B O 1
ATOM 5008 N N . ALA B 1 228 ? -23.422 18.531 -4.355 1 98.31 228 ALA B N 1
ATOM 5009 C CA . ALA B 1 228 ? -22.047 18.422 -3.861 1 98.31 228 ALA B CA 1
ATOM 5010 C C . ALA B 1 228 ? -21.656 16.953 -3.697 1 98.31 228 ALA B C 1
ATOM 5012 O O . ALA B 1 228 ? -20.531 16.578 -4.055 1 98.31 228 ALA B O 1
ATOM 5013 N N . ARG B 1 229 ? -22.578 16.141 -3.166 1 98.5 229 ARG B N 1
ATOM 5014 C CA . ARG B 1 229 ? -22.359 14.711 -2.947 1 98.5 229 ARG B CA 1
ATOM 5015 C C . ARG B 1 229 ? -22 14.008 -4.25 1 98.5 229 ARG B C 1
ATOM 5017 O O . ARG B 1 229 ? -21.109 13.156 -4.277 1 98.5 229 ARG B O 1
ATOM 5024 N N . ASP B 1 230 ? -22.641 14.344 -5.305 1 98.5 230 ASP B N 1
ATOM 5025 C CA . ASP B 1 230 ? -22.484 13.648 -6.578 1 98.5 230 ASP B CA 1
ATOM 5026 C C . ASP B 1 230 ? -21.297 14.195 -7.367 1 98.5 230 ASP B C 1
ATOM 5028 O O . ASP B 1 230 ? -20.922 13.641 -8.398 1 98.5 230 ASP B O 1
ATOM 5032 N N . ASN B 1 231 ? -20.719 15.305 -6.863 1 98.75 231 ASN B N 1
ATOM 5033 C CA . ASN B 1 231 ? -19.609 15.945 -7.566 1 98.75 231 ASN B CA 1
ATOM 5034 C C . ASN B 1 231 ? -18.344 16 -6.703 1 98.75 231 ASN B C 1
ATOM 5036 O O . ASN B 1 231 ? -17.641 17.016 -6.699 1 98.75 231 ASN B O 1
ATOM 5040 N N . CYS B 1 232 ? -18.125 14.906 -5.934 1 98.81 232 CYS B N 1
ATOM 5041 C CA . CYS B 1 232 ? -16.938 14.977 -5.098 1 98.81 232 CYS B CA 1
ATOM 5042 C C . CYS B 1 232 ? -16.391 13.578 -4.801 1 98.81 232 CYS B C 1
ATOM 5044 O O . CYS B 1 232 ? -17.047 12.578 -5.098 1 98.81 232 CYS B O 1
ATOM 5046 N N . ILE B 1 233 ? -15.227 13.5 -4.383 1 98.94 233 ILE B N 1
ATOM 5047 C CA . ILE B 1 233 ? -14.508 12.391 -3.762 1 98.94 233 ILE B CA 1
ATOM 5048 C C . ILE B 1 233 ? -14.016 12.805 -2.377 1 98.94 233 ILE B C 1
ATOM 5050 O O . ILE B 1 233 ? -13.281 13.781 -2.238 1 98.94 233 ILE B O 1
ATOM 5054 N N . VAL B 1 234 ? -14.453 12.109 -1.337 1 98.94 234 VAL B N 1
ATOM 5055 C CA . VAL B 1 234 ? -14.062 12.461 0.023 1 98.94 234 VAL B CA 1
ATOM 5056 C C . VAL B 1 234 ? -13.031 11.461 0.54 1 98.94 234 VAL B C 1
ATOM 5058 O O . VAL B 1 234 ? -13.297 10.258 0.604 1 98.94 234 VAL B O 1
ATOM 5061 N N . CYS B 1 235 ? -11.891 11.961 0.874 1 98.94 235 CYS B N 1
ATOM 5062 C CA . CYS B 1 235 ? -10.789 11.109 1.332 1 98.94 235 CYS B CA 1
ATOM 5063 C C . CYS B 1 235 ? -10.672 11.148 2.852 1 98.94 235 CYS B C 1
ATOM 5065 O O . CYS B 1 235 ? -10.484 12.219 3.438 1 98.94 235 CYS B O 1
ATOM 5067 N N . THR B 1 236 ? -10.812 10.016 3.504 1 98.81 236 THR B N 1
ATOM 5068 C CA . THR B 1 236 ? -10.664 9.875 4.949 1 98.81 236 THR B CA 1
ATOM 5069 C C . THR B 1 236 ? -9.703 8.734 5.289 1 98.81 236 THR B C 1
ATOM 5071 O O . THR B 1 236 ? -9.336 7.945 4.414 1 98.81 236 THR B O 1
ATOM 5074 N N . ALA B 1 237 ? -9.242 8.688 6.492 1 98.75 237 ALA B N 1
ATOM 5075 C CA . ALA B 1 237 ? -8.359 7.633 6.984 1 98.75 237 ALA B CA 1
ATOM 5076 C C . ALA B 1 237 ? -8.289 7.641 8.508 1 98.75 237 ALA B C 1
ATOM 5078 O O . ALA B 1 237 ? -8.492 8.68 9.141 1 98.75 237 ALA B O 1
ATOM 5079 N N . PRO B 1 238 ? -8.031 6.508 9.07 1 98.62 238 PRO B N 1
ATOM 5080 C CA . PRO B 1 238 ? -7.828 6.465 10.516 1 98.62 238 PRO B CA 1
ATOM 5081 C C . PRO B 1 238 ? -6.441 6.938 10.938 1 98.62 238 PRO B C 1
ATOM 5083 O O . PRO B 1 238 ? -6.176 7.102 12.133 1 98.62 238 PRO B O 1
ATOM 5086 N N . SER B 1 239 ? -5.574 7.164 10.023 1 98 239 SER B N 1
ATOM 5087 C CA . SER B 1 239 ? -4.137 7.293 10.25 1 98 239 SER B CA 1
ATOM 5088 C C . SER B 1 239 ? -3.824 8.438 11.211 1 98 239 SER B C 1
ATOM 5090 O O . SER B 1 239 ? -3.043 8.273 12.148 1 98 239 SER B O 1
ATOM 5092 N N . LYS B 1 240 ? -4.418 9.664 10.938 1 98.75 240 LYS B N 1
ATOM 5093 C CA . LYS B 1 240 ? -4.152 10.812 11.805 1 98.75 240 LYS B CA 1
ATOM 5094 C C . LYS B 1 240 ? -4.945 10.719 13.102 1 98.75 240 LYS B C 1
ATOM 5096 O O . LYS B 1 240 ? -4.461 11.117 14.164 1 98.75 240 LYS B O 1
ATOM 5101 N N . THR B 1 241 ? -6.082 10.164 13 1 98.62 241 THR B N 1
ATOM 5102 C CA . THR B 1 241 ? -7.023 10.078 14.109 1 98.62 241 THR B CA 1
ATOM 5103 C C . THR B 1 241 ? -6.457 9.211 15.227 1 98.62 241 THR B C 1
ATOM 5105 O O . THR B 1 241 ? -6.516 9.594 16.406 1 98.62 241 THR B O 1
ATOM 5108 N N . PHE B 1 242 ? -5.863 8.07 14.875 1 98.75 242 PHE B N 1
ATOM 5109 C CA . PHE B 1 242 ? -5.516 7.078 15.883 1 98.75 242 PHE B CA 1
ATOM 5110 C C . PHE B 1 242 ? -4.023 6.77 15.844 1 98.75 242 PHE B C 1
ATOM 5112 O O . PHE B 1 242 ? -3.572 5.785 16.422 1 98.75 242 PHE B O 1
ATOM 5119 N N . ASN B 1 243 ? -3.256 7.605 15.125 1 98.12 243 ASN B N 1
ATOM 5120 C CA . ASN B 1 243 ? -1.812 7.441 14.977 1 98.12 243 ASN B CA 1
ATOM 5121 C C . ASN B 1 243 ? -1.463 6.105 14.328 1 98.12 243 ASN B C 1
ATOM 5123 O O . ASN B 1 243 ? -0.673 5.332 14.875 1 98.12 243 ASN B O 1
ATOM 5127 N N . LEU B 1 244 ? -2.033 5.883 13.117 1 98.5 244 LEU B N 1
ATOM 5128 C CA . LEU B 1 244 ? -1.879 4.613 12.422 1 98.5 244 LEU B CA 1
ATOM 5129 C C . LEU B 1 244 ? -1.312 4.828 11.023 1 98.5 244 LEU B C 1
ATOM 5131 O O . LEU B 1 244 ? -1.576 4.035 10.117 1 98.5 244 LEU B O 1
ATOM 5135 N N . ALA B 1 245 ? -0.581 5.957 10.789 1 97.88 245 ALA B N 1
ATOM 5136 C CA . ALA B 1 245 ? -0.082 6.301 9.461 1 97.88 245 ALA B CA 1
ATOM 5137 C C . ALA B 1 245 ? 0.762 5.172 8.875 1 97.88 245 ALA B C 1
ATOM 5139 O O . ALA B 1 245 ? 0.729 4.918 7.672 1 97.88 245 ALA B O 1
ATOM 5140 N N . GLY B 1 246 ? 1.507 4.453 9.703 1 98.06 246 GLY B N 1
ATOM 5141 C CA . GLY B 1 246 ? 2.396 3.391 9.266 1 98.06 246 GLY B CA 1
ATOM 5142 C C . GLY B 1 246 ? 1.66 2.146 8.805 1 98.06 246 GLY B C 1
ATOM 5143 O O . GLY B 1 246 ? 2.281 1.186 8.344 1 98.06 246 GLY B O 1
ATOM 5144 N N . LEU B 1 247 ? 0.331 2.125 8.844 1 98.25 247 LEU B N 1
ATOM 5145 C CA . LEU B 1 247 ? -0.428 0.949 8.43 1 98.25 247 LEU B CA 1
ATOM 5146 C C . LEU B 1 247 ? -1.046 1.156 7.051 1 98.25 247 LEU B C 1
ATOM 5148 O O . LEU B 1 247 ? -1.665 0.243 6.5 1 98.25 247 LEU B O 1
ATOM 5152 N N . CYS B 1 248 ? -0.971 2.291 6.445 1 97.69 248 CYS B N 1
ATOM 5153 C CA . CYS B 1 248 ? -1.222 2.611 5.043 1 97.69 248 CYS B CA 1
ATOM 5154 C C . CYS B 1 248 ? -2.656 2.275 4.656 1 97.69 248 CYS B C 1
ATOM 5156 O O . CYS B 1 248 ? -2.891 1.575 3.668 1 97.69 248 CYS B O 1
ATOM 5158 N N . VAL B 1 249 ? -3.621 2.842 5.379 1 98.12 249 VAL B N 1
ATOM 5159 C CA . VAL B 1 249 ? -5.027 2.572 5.09 1 98.12 249 VAL B CA 1
ATOM 5160 C C . VAL B 1 249 ? -5.781 3.887 4.914 1 98.12 249 VAL B C 1
ATOM 5162 O O . VAL B 1 249 ? -5.539 4.852 5.641 1 98.12 249 VAL B O 1
ATOM 5165 N N . SER B 1 250 ? -6.617 3.934 3.91 1 98.56 250 SER B N 1
ATOM 5166 C CA . SER B 1 250 ? -7.578 5.027 3.795 1 98.56 250 SER B CA 1
ATOM 5167 C C . SER B 1 250 ? -8.945 4.516 3.359 1 98.56 250 SER B C 1
ATOM 5169 O O . SER B 1 250 ? -9.078 3.365 2.936 1 98.56 250 SER B O 1
ATOM 5171 N N . ASN B 1 251 ? -9.961 5.227 3.611 1 98.81 251 ASN B N 1
ATOM 5172 C CA . ASN B 1 251 ? -11.336 5.031 3.16 1 98.81 251 ASN B CA 1
ATOM 5173 C C . ASN B 1 251 ? -11.805 6.184 2.277 1 98.81 251 ASN B C 1
ATOM 5175 O O . ASN B 1 251 ? -12.18 7.246 2.781 1 98.81 251 ASN B O 1
ATOM 5179 N N . ILE B 1 252 ? -11.812 5.934 0.99 1 98.88 252 ILE B N 1
ATOM 5180 C CA . ILE B 1 252 ? -12.242 6.949 0.033 1 98.88 252 ILE B CA 1
ATOM 5181 C C . ILE B 1 252 ? -13.727 6.785 -0.258 1 98.88 252 ILE B C 1
ATOM 5183 O O . ILE B 1 252 ? -14.164 5.746 -0.761 1 98.88 252 ILE B O 1
ATOM 5187 N N . VAL B 1 253 ? -14.477 7.797 0.072 1 98.94 253 VAL B N 1
ATOM 5188 C CA . VAL B 1 253 ? -15.93 7.727 -0.067 1 98.94 253 VAL B CA 1
ATOM 5189 C C . VAL B 1 253 ? -16.359 8.453 -1.337 1 98.94 253 VAL B C 1
ATOM 5191 O O . VAL B 1 253 ? -16.203 9.672 -1.446 1 98.94 253 VAL B O 1
ATOM 5194 N N . ILE B 1 254 ? -16.938 7.734 -2.309 1 98.94 254 ILE B N 1
ATOM 5195 C CA . ILE B 1 254 ? -17.359 8.273 -3.598 1 98.94 254 ILE B CA 1
ATOM 5196 C C . ILE B 1 254 ? -18.812 7.898 -3.869 1 98.94 254 ILE B C 1
ATOM 5198 O O . ILE B 1 254 ? -19.094 6.852 -4.457 1 98.94 254 ILE B O 1
ATOM 5202 N N . PRO B 1 255 ? -19.734 8.781 -3.566 1 98.75 255 PRO B N 1
ATOM 5203 C CA . PRO B 1 255 ? -21.156 8.461 -3.705 1 98.75 255 PRO B CA 1
ATOM 5204 C C . PRO B 1 255 ? -21.562 8.234 -5.156 1 98.75 255 PRO B C 1
ATOM 5206 O O . PRO B 1 255 ? -22.359 7.336 -5.441 1 98.75 255 PRO B O 1
ATOM 5209 N N . ASN B 1 256 ? -21.047 9.078 -6.086 1 98.81 256 ASN B N 1
ATOM 5210 C CA . ASN B 1 256 ? -21.391 8.953 -7.5 1 98.81 256 ASN B CA 1
ATOM 5211 C C . ASN B 1 256 ? -20.828 7.66 -8.102 1 98.81 256 ASN B C 1
ATOM 5213 O O . ASN B 1 256 ? -19.625 7.461 -8.141 1 98.81 256 ASN B O 1
ATOM 5217 N N . GLU B 1 257 ? -21.688 6.812 -8.586 1 98.69 257 GLU B N 1
ATOM 5218 C CA . GLU B 1 257 ? -21.312 5.484 -9.055 1 98.69 257 GLU B CA 1
ATOM 5219 C C . GLU B 1 257 ? -20.344 5.566 -10.219 1 98.69 257 GLU B C 1
ATOM 5221 O O . GLU B 1 257 ? -19.375 4.793 -10.289 1 98.69 257 GLU B O 1
ATOM 5226 N N . ASN B 1 258 ? -20.562 6.465 -11.125 1 98.75 258 ASN B N 1
ATOM 5227 C CA . ASN B 1 258 ? -19.688 6.594 -12.281 1 98.75 258 ASN B CA 1
ATOM 5228 C C . ASN B 1 258 ? -18.281 7.027 -11.875 1 98.75 258 ASN B C 1
ATOM 5230 O O . ASN B 1 258 ? -17.297 6.496 -12.383 1 98.75 258 ASN B O 1
ATOM 5234 N N . LEU B 1 259 ? -18.234 8.047 -10.984 1 98.88 259 LEU B N 1
ATOM 5235 C CA . LEU B 1 259 ? -16.938 8.469 -10.461 1 98.88 259 LEU B CA 1
ATOM 5236 C C . LEU B 1 259 ? -16.25 7.324 -9.734 1 98.88 259 LEU B C 1
ATOM 5238 O O . LEU B 1 259 ? -15.047 7.109 -9.914 1 98.88 259 LEU B O 1
ATOM 5242 N N . ARG B 1 260 ? -16.984 6.578 -8.953 1 98.81 260 ARG B N 1
ATOM 5243 C CA . ARG B 1 260 ? -16.453 5.488 -8.141 1 98.81 260 ARG B CA 1
ATOM 5244 C C . ARG B 1 260 ? -15.883 4.379 -9.016 1 98.81 260 ARG B C 1
ATOM 5246 O O . ARG B 1 260 ? -14.766 3.904 -8.781 1 98.81 260 ARG B O 1
ATOM 5253 N N . LEU B 1 261 ? -16.625 3.938 -10.023 1 98.62 261 LEU B N 1
ATOM 5254 C CA . LEU B 1 261 ? -16.188 2.855 -10.906 1 98.62 261 LEU B CA 1
ATOM 5255 C C . LEU B 1 261 ? -14.945 3.252 -11.68 1 98.62 261 LEU B C 1
ATOM 5257 O O . LEU B 1 261 ? -14.031 2.436 -11.859 1 98.62 261 LEU B O 1
ATOM 5261 N N . ALA B 1 262 ? -14.914 4.488 -12.148 1 98.75 262 ALA B N 1
ATOM 5262 C CA . ALA B 1 262 ? -13.734 4.977 -12.859 1 98.75 262 ALA B CA 1
ATOM 5263 C C . ALA B 1 262 ? -12.516 4.996 -11.938 1 98.75 262 ALA B C 1
ATOM 5265 O O . ALA B 1 262 ? -11.422 4.598 -12.344 1 98.75 262 ALA B O 1
ATOM 5266 N N . PHE B 1 263 ? -12.734 5.5 -10.773 1 98.75 263 PHE B N 1
ATOM 5267 C CA . PHE B 1 263 ? -11.664 5.559 -9.789 1 98.75 263 PHE B CA 1
ATOM 5268 C C . PHE B 1 263 ? -11.164 4.16 -9.445 1 98.75 263 PHE B C 1
ATOM 5270 O O . PHE B 1 263 ? -9.953 3.914 -9.438 1 98.75 263 PHE B O 1
ATOM 5277 N N . GLU B 1 264 ? -12.039 3.219 -9.188 1 98.25 264 GLU B N 1
ATOM 5278 C CA . GLU B 1 264 ? -11.703 1.843 -8.844 1 98.25 264 GLU B CA 1
ATOM 5279 C C . GLU B 1 264 ? -10.961 1.151 -9.984 1 98.25 264 GLU B C 1
ATOM 5281 O O . GLU B 1 264 ? -10.062 0.343 -9.75 1 98.25 264 GLU B O 1
ATOM 5286 N N . ARG B 1 265 ? -11.414 1.405 -11.164 1 97.88 265 ARG B N 1
ATOM 5287 C CA . ARG B 1 265 ? -10.719 0.836 -12.32 1 97.88 265 ARG B CA 1
ATOM 5288 C C . ARG B 1 265 ? -9.258 1.266 -12.344 1 97.88 265 ARG B C 1
ATOM 5290 O O . ARG B 1 265 ? -8.367 0.44 -12.555 1 97.88 265 ARG B O 1
ATOM 5297 N N . THR B 1 266 ? -9.039 2.572 -12.102 1 98.25 266 THR B N 1
ATOM 5298 C CA . THR B 1 266 ? -7.672 3.088 -12.102 1 98.25 266 THR B CA 1
ATOM 5299 C C . THR B 1 266 ? -6.855 2.457 -10.977 1 98.25 266 THR B C 1
ATOM 5301 O O . THR B 1 266 ? -5.762 1.937 -11.211 1 98.25 266 THR B O 1
ATOM 5304 N N . VAL B 1 267 ? -7.398 2.451 -9.781 1 98.19 267 VAL B N 1
ATOM 5305 C CA . VAL B 1 267 ? -6.66 2.02 -8.602 1 98.19 267 VAL B CA 1
ATOM 5306 C C . VAL B 1 267 ? -6.465 0.506 -8.633 1 98.19 267 VAL B C 1
ATOM 5308 O O . VAL B 1 267 ? -5.336 0.016 -8.555 1 98.19 267 VAL B O 1
ATOM 5311 N N . ALA B 1 268 ? -7.512 -0.223 -8.859 1 96.69 268 ALA B N 1
ATOM 5312 C CA . ALA B 1 268 ? -7.488 -1.673 -8.695 1 96.69 268 ALA B CA 1
ATOM 5313 C C . ALA B 1 268 ? -7.105 -2.371 -9.992 1 96.69 268 ALA B C 1
ATOM 5315 O O . ALA B 1 268 ? -6.238 -3.25 -10.008 1 96.69 268 ALA B O 1
ATOM 5316 N N . LYS B 1 269 ? -7.707 -2.002 -11.078 1 94.62 269 LYS B N 1
ATOM 5317 C CA . LYS B 1 269 ? -7.512 -2.729 -12.328 1 94.62 269 LYS B CA 1
ATOM 5318 C C . LYS B 1 269 ? -6.23 -2.287 -13.031 1 94.62 269 LYS B C 1
ATOM 5320 O O . LYS B 1 269 ? -5.438 -3.123 -13.469 1 94.62 269 LYS B O 1
ATOM 5325 N N . MET B 1 270 ? -5.98 -1.022 -13.117 1 96.56 270 MET B N 1
ATOM 5326 C CA . MET B 1 270 ? -4.816 -0.517 -13.836 1 96.56 270 MET B CA 1
ATOM 5327 C C . MET B 1 270 ? -3.547 -0.692 -13.008 1 96.56 270 MET B C 1
ATOM 5329 O O . MET B 1 270 ? -2.482 -0.997 -13.555 1 96.56 270 MET B O 1
ATOM 5333 N N . HIS B 1 271 ? -3.701 -0.54 -11.617 1 97.31 271 HIS B N 1
ATOM 5334 C CA . HIS B 1 271 ? -2.471 -0.447 -10.836 1 97.31 271 HIS B CA 1
ATOM 5335 C C . HIS B 1 271 ? -2.359 -1.597 -9.844 1 97.31 271 HIS B C 1
ATOM 5337 O O . HIS B 1 271 ? -1.335 -1.749 -9.172 1 97.31 271 HIS B O 1
ATOM 5343 N N . GLY B 1 272 ? -3.355 -2.371 -9.688 1 96.25 272 GLY B N 1
ATOM 5344 C CA . GLY B 1 272 ? -3.297 -3.541 -8.828 1 96.25 272 GLY B CA 1
ATOM 5345 C C . GLY B 1 272 ? -3.293 -3.197 -7.352 1 96.25 272 GLY B C 1
ATOM 5346 O O . GLY B 1 272 ? -2.719 -3.926 -6.539 1 96.25 272 GLY B O 1
ATOM 5347 N N . LEU B 1 273 ? -3.836 -2.033 -6.887 1 94.88 273 LEU B N 1
ATOM 5348 C CA . LEU B 1 273 ? -3.766 -1.55 -5.512 1 94.88 273 LEU B CA 1
ATOM 5349 C C . LEU B 1 273 ? -5.137 -1.611 -4.844 1 94.88 273 LEU B C 1
ATOM 5351 O O . LEU B 1 273 ? -5.43 -0.815 -3.949 1 94.88 273 LEU B O 1
ATOM 5355 N N . GLY B 1 274 ? -5.949 -2.562 -5.109 1 85.44 274 GLY B N 1
ATOM 5356 C CA . GLY B 1 274 ? -7.293 -2.59 -4.555 1 85.44 274 GLY B CA 1
ATOM 5357 C C . GLY B 1 274 ? -7.387 -3.389 -3.266 1 85.44 274 GLY B C 1
ATOM 5358 O O . GLY B 1 274 ? -8.422 -3.377 -2.598 1 85.44 274 GLY B O 1
ATOM 5359 N N . SER B 1 275 ? -6.254 -3.941 -2.799 1 89.88 275 SER B N 1
ATOM 5360 C CA . SER B 1 275 ? -6.324 -4.82 -1.637 1 89.88 275 SER B CA 1
ATOM 5361 C C . SER B 1 275 ? -5.668 -4.184 -0.417 1 89.88 275 SER B C 1
ATOM 5363 O O . SER B 1 275 ? -4.602 -3.576 -0.527 1 89.88 275 SER B O 1
ATOM 5365 N N . ILE B 1 276 ? -6.328 -4.27 0.69 1 96.62 276 ILE B N 1
ATOM 5366 C CA . ILE B 1 276 ? -5.879 -3.732 1.97 1 96.62 276 ILE B CA 1
ATOM 5367 C C . ILE B 1 276 ? -4.984 -4.75 2.672 1 96.62 276 ILE B C 1
ATOM 5369 O O . ILE B 1 276 ? -5.055 -5.949 2.385 1 96.62 276 ILE B O 1
ATOM 5373 N N . SER B 1 277 ? -4.043 -4.32 3.48 1 97.88 277 SER B N 1
ATOM 5374 C CA . SER B 1 277 ? -3.213 -5.234 4.262 1 97.88 277 SER B CA 1
ATOM 5375 C C . SER B 1 277 ? -4 -5.848 5.414 1 97.88 277 SER B C 1
ATOM 5377 O O . SER B 1 277 ? -4.934 -5.23 5.934 1 97.88 277 SER B O 1
ATOM 5379 N N . THR B 1 278 ? -3.617 -7.008 5.828 1 98.31 278 THR B N 1
ATOM 5380 C CA . THR B 1 278 ? -4.281 -7.754 6.895 1 98.31 278 THR B CA 1
ATOM 5381 C C . THR B 1 278 ? -4.297 -6.945 8.188 1 98.31 278 THR B C 1
ATOM 5383 O O . THR B 1 278 ? -5.344 -6.805 8.828 1 98.31 278 THR B O 1
ATOM 5386 N N . LEU B 1 279 ? -3.195 -6.379 8.516 1 98.62 279 LEU B N 1
ATOM 5387 C CA . LEU B 1 279 ? -3.109 -5.684 9.797 1 98.62 279 LEU B CA 1
ATOM 5388 C C . LEU B 1 279 ? -3.691 -4.277 9.688 1 98.62 279 LEU B C 1
ATOM 5390 O O . LEU B 1 279 ? -4.199 -3.734 10.672 1 98.62 279 LEU B O 1
ATOM 5394 N N . GLY B 1 280 ? -3.576 -3.645 8.516 1 98.5 280 GLY B N 1
ATOM 5395 C CA . GLY B 1 280 ? -4.277 -2.389 8.297 1 98.5 280 GLY B CA 1
ATOM 5396 C C . GLY B 1 280 ? -5.777 -2.506 8.477 1 98.5 280 GLY B C 1
ATOM 5397 O O . GLY B 1 280 ? -6.402 -1.658 9.117 1 98.5 280 GLY B O 1
ATOM 5398 N N . ALA B 1 281 ? -6.367 -3.572 7.895 1 98.62 281 ALA B N 1
ATOM 5399 C CA . ALA B 1 281 ? -7.801 -3.814 8.031 1 98.62 281 ALA B CA 1
ATOM 5400 C C . ALA B 1 281 ? -8.18 -4.055 9.484 1 98.62 281 ALA B C 1
ATOM 5402 O O . ALA B 1 281 ? -9.172 -3.504 9.977 1 98.62 281 ALA B O 1
ATOM 5403 N N . THR B 1 282 ? -7.371 -4.859 10.148 1 98.75 282 THR B N 1
ATOM 5404 C CA . THR B 1 282 ? -7.613 -5.223 11.539 1 98.75 282 THR B CA 1
ATOM 5405 C C . THR B 1 282 ? -7.578 -3.99 12.438 1 98.75 282 THR B C 1
ATOM 5407 O O . THR B 1 282 ? -8.484 -3.777 13.25 1 98.75 282 THR B O 1
ATOM 5410 N N . ALA B 1 283 ? -6.57 -3.203 12.273 1 98.88 283 ALA B N 1
ATOM 5411 C CA . ALA B 1 283 ? -6.387 -2.014 13.102 1 98.88 283 ALA B CA 1
ATOM 5412 C C . ALA B 1 283 ? -7.492 -0.992 12.844 1 98.88 283 ALA B C 1
ATOM 5414 O O . ALA B 1 283 ? -7.996 -0.363 13.781 1 98.88 283 ALA B O 1
ATOM 5415 N N . THR B 1 284 ? -7.84 -0.798 11.57 1 98.81 284 THR B N 1
ATOM 5416 C CA . THR B 1 284 ? -8.859 0.177 11.203 1 98.81 284 THR B CA 1
ATOM 5417 C C . THR B 1 284 ? -10.203 -0.185 11.82 1 98.81 284 THR B C 1
ATOM 5419 O O . THR B 1 284 ? -10.859 0.661 12.43 1 98.81 284 THR B O 1
ATOM 5422 N N . GLU B 1 285 ? -10.586 -1.443 11.672 1 98.88 285 GLU B N 1
ATOM 5423 C CA . GLU B 1 285 ? -11.859 -1.894 12.234 1 98.88 285 GLU B CA 1
ATOM 5424 C C . GLU B 1 285 ? -11.891 -1.708 13.75 1 98.88 285 GLU B C 1
ATOM 5426 O O . GLU B 1 285 ? -12.867 -1.202 14.305 1 98.88 285 GLU B O 1
ATOM 5431 N N . ALA B 1 286 ? -10.805 -2.096 14.414 1 98.88 286 ALA B N 1
ATOM 5432 C CA . ALA B 1 286 ? -10.727 -1.969 15.867 1 98.88 286 ALA B CA 1
ATOM 5433 C C . ALA B 1 286 ? -10.75 -0.503 16.297 1 98.88 286 ALA B C 1
ATOM 5435 O O . ALA B 1 286 ? -11.383 -0.147 17.281 1 98.88 286 ALA B O 1
ATOM 5436 N N . ALA B 1 287 ? -10.062 0.332 15.586 1 98.94 287 ALA B N 1
ATOM 5437 C CA . ALA B 1 287 ? -9.961 1.749 15.922 1 98.94 287 ALA B CA 1
ATOM 5438 C C . ALA B 1 287 ? -11.32 2.439 15.82 1 98.94 287 ALA B C 1
ATOM 5440 O O . ALA B 1 287 ? -11.734 3.146 16.734 1 98.94 287 ALA B O 1
ATOM 5441 N N . TYR B 1 288 ? -12.008 2.246 14.727 1 98.88 288 TYR B N 1
ATOM 5442 C CA . TYR B 1 288 ? -13.289 2.898 14.516 1 98.88 288 TYR B CA 1
ATOM 5443 C C . TYR B 1 288 ? -14.352 2.324 15.445 1 98.88 288 TYR B C 1
ATOM 5445 O O . TYR B 1 288 ? -15.312 3.014 15.797 1 98.88 288 TYR B O 1
ATOM 5453 N N . THR B 1 289 ? -14.188 1.079 15.852 1 98.81 289 THR B N 1
ATOM 5454 C CA . THR B 1 289 ? -15.18 0.428 16.688 1 98.81 289 THR B CA 1
ATOM 5455 C C . THR B 1 289 ? -14.969 0.786 18.156 1 98.81 289 THR B C 1
ATOM 5457 O O . THR B 1 289 ? -15.93 0.99 18.906 1 98.81 289 THR B O 1
ATOM 5460 N N . HIS B 1 290 ? -13.688 0.892 18.609 1 98.56 290 HIS B N 1
ATOM 5461 C CA . HIS B 1 290 ? -13.414 0.937 20.047 1 98.56 290 HIS B CA 1
ATOM 5462 C C . HIS B 1 290 ? -12.602 2.17 20.406 1 98.56 290 HIS B C 1
ATOM 5464 O O . HIS B 1 290 ? -12.406 2.461 21.594 1 98.56 290 HIS B O 1
ATOM 5470 N N . GLY B 1 291 ? -12.164 2.98 19.453 1 98.31 291 GLY B N 1
ATOM 5471 C CA . GLY B 1 291 ? -11.164 4.012 19.719 1 98.31 291 GLY B CA 1
ATOM 5472 C C . GLY B 1 291 ? -11.781 5.344 20.109 1 98.31 291 GLY B C 1
ATOM 5473 O O . GLY B 1 291 ? -11.055 6.301 20.391 1 98.31 291 GLY B O 1
ATOM 5474 N N . GLY B 1 292 ? -13.133 5.449 20.234 1 98.12 292 GLY B N 1
ATOM 5475 C CA . GLY B 1 292 ? -13.812 6.715 20.453 1 98.12 292 GLY B CA 1
ATOM 5476 C C . GLY B 1 292 ? -13.375 7.418 21.719 1 98.12 292 GLY B C 1
ATOM 5477 O O . GLY B 1 292 ? -13.016 8.602 21.688 1 98.12 292 GLY B O 1
ATOM 5478 N N . GLU B 1 293 ? -13.359 6.734 22.844 1 97.75 293 GLU B N 1
ATOM 5479 C CA . GLU B 1 293 ? -13.016 7.332 24.125 1 97.75 293 GLU B CA 1
ATOM 5480 C C . GLU B 1 293 ? -11.547 7.766 24.156 1 97.75 293 GLU B C 1
ATOM 5482 O O . GLU B 1 293 ? -11.219 8.805 24.734 1 97.75 293 GLU B O 1
ATOM 5487 N N . TRP B 1 294 ? -10.719 6.91 23.594 1 98.31 294 TRP B N 1
ATOM 5488 C CA . TRP B 1 294 ? -9.305 7.262 23.469 1 98.31 294 TRP B CA 1
ATOM 5489 C C . TRP B 1 294 ? -9.133 8.586 22.75 1 98.31 294 TRP B C 1
ATOM 5491 O O . TRP B 1 294 ? -8.391 9.461 23.203 1 98.31 294 TRP B O 1
ATOM 5501 N N . LEU B 1 295 ? -9.836 8.781 21.656 1 98.5 295 LEU B N 1
ATOM 5502 C CA . LEU B 1 295 ? -9.75 10 20.859 1 98.5 295 LEU B CA 1
ATOM 5503 C C . LEU B 1 295 ? -10.258 11.203 21.641 1 98.5 295 LEU B C 1
ATOM 5505 O O . LEU B 1 295 ? -9.656 12.273 21.594 1 98.5 295 LEU B O 1
ATOM 5509 N N . ASP B 1 296 ? -11.359 11.039 22.344 1 97.94 296 ASP B N 1
ATOM 5510 C CA . ASP B 1 296 ? -11.938 12.133 23.125 1 97.94 296 ASP B CA 1
ATOM 5511 C C . ASP B 1 296 ? -10.93 12.672 24.141 1 97.94 296 ASP B C 1
ATOM 5513 O O . ASP B 1 296 ? -10.766 13.891 24.281 1 97.94 296 ASP B O 1
ATOM 5517 N N . GLU B 1 297 ? -10.289 11.805 24.766 1 97.81 297 GLU B N 1
ATOM 5518 C CA . GLU B 1 297 ? -9.336 12.234 25.781 1 97.81 297 GLU B CA 1
ATOM 5519 C C . GLU B 1 297 ? -8.055 12.781 25.141 1 97.81 297 GLU B C 1
ATOM 5521 O O . GLU B 1 297 ? -7.43 13.695 25.688 1 97.81 297 GLU B O 1
ATOM 5526 N N . LEU B 1 298 ? -7.66 12.125 24.062 1 97.88 298 LEU B N 1
ATOM 5527 C CA . LEU B 1 298 ? -6.516 12.648 23.328 1 97.88 298 LEU B CA 1
ATOM 5528 C C . LEU B 1 298 ? -6.727 14.109 22.953 1 97.88 298 LEU B C 1
ATOM 5530 O O . LEU B 1 298 ? -5.816 14.93 23.109 1 97.88 298 LEU B O 1
ATOM 5534 N N . LEU B 1 299 ? -7.898 14.453 22.484 1 98.19 299 LEU B N 1
ATOM 5535 C CA . LEU B 1 299 ? -8.203 15.805 22.031 1 98.19 299 LEU B CA 1
ATOM 5536 C C . LEU B 1 299 ? -8.125 16.797 23.188 1 98.19 299 LEU B C 1
ATOM 5538 O O . LEU B 1 299 ? -7.664 17.922 23.016 1 98.19 299 LEU B O 1
ATOM 5542 N N . VAL B 1 300 ? -8.562 16.375 24.312 1 97.69 300 VAL B N 1
ATOM 5543 C CA . VAL B 1 300 ? -8.461 17.234 25.5 1 97.69 300 VAL B CA 1
ATOM 5544 C C . VAL B 1 300 ? -6.992 17.484 25.828 1 97.69 300 VAL B C 1
ATOM 5546 O O . VAL B 1 300 ? -6.598 18.625 26.094 1 97.69 300 VAL B O 1
ATOM 5549 N N . TYR B 1 301 ? -6.219 16.438 25.812 1 97.75 301 TYR B N 1
ATOM 5550 C CA . TYR B 1 301 ? -4.801 16.516 26.141 1 97.75 301 TYR B CA 1
ATOM 5551 C C . TYR B 1 301 ? -4.066 17.422 25.156 1 97.75 301 TYR B C 1
ATOM 5553 O O . TYR B 1 301 ? -3.311 18.297 25.562 1 97.75 301 TYR B O 1
ATOM 5561 N N . VAL B 1 302 ? -4.273 17.188 23.906 1 98 302 VAL B N 1
ATOM 5562 C CA . VAL B 1 302 ? -3.576 17.938 22.875 1 98 302 VAL B CA 1
ATOM 5563 C C . VAL B 1 302 ? -4.008 19.391 22.906 1 98 302 VAL B C 1
ATOM 5565 O O . VAL B 1 302 ? -3.189 20.297 22.703 1 98 302 VAL B O 1
ATOM 5568 N N . ARG B 1 303 ? -5.305 19.672 23.141 1 98.25 303 ARG B N 1
ATOM 5569 C CA . ARG B 1 303 ? -5.781 21.047 23.281 1 98.25 303 ARG B CA 1
ATOM 5570 C C . ARG B 1 303 ? -5.074 21.766 24.422 1 98.25 303 ARG B C 1
ATOM 5572 O O . ARG B 1 303 ? -4.699 22.922 24.297 1 98.25 303 ARG B O 1
ATOM 5579 N N . ALA B 1 304 ? -4.922 21.078 25.453 1 98.19 304 ALA B N 1
ATOM 5580 C CA . ALA B 1 304 ? -4.207 21.656 26.594 1 98.19 304 ALA B CA 1
ATOM 5581 C C . ALA B 1 304 ? -2.768 22 26.234 1 98.19 304 ALA B C 1
ATOM 5583 O O . ALA B 1 304 ? -2.221 23 26.688 1 98.19 304 ALA B O 1
ATOM 5584 N N . ASN B 1 305 ? -2.105 21.078 25.484 1 98.44 305 ASN B N 1
ATOM 5585 C CA . ASN B 1 305 ? -0.769 21.375 24.969 1 98.44 305 ASN B CA 1
ATOM 5586 C C . ASN B 1 305 ? -0.758 22.656 24.125 1 98.44 305 ASN B C 1
ATOM 5588 O O . ASN B 1 305 ? 0.147 23.469 24.25 1 98.44 305 ASN B O 1
ATOM 5592 N N . MET B 1 306 ? -1.729 22.812 23.281 1 98.69 306 MET B N 1
ATOM 5593 C CA . MET B 1 306 ? -1.835 23.984 22.422 1 98.69 306 MET B CA 1
ATOM 5594 C C . MET B 1 306 ? -2.016 25.25 23.25 1 98.69 306 MET B C 1
ATOM 5596 O O . MET B 1 306 ? -1.374 26.266 22.984 1 98.69 306 MET B O 1
ATOM 5600 N N . GLU B 1 307 ? -2.861 25.188 24.188 1 98.69 307 GLU B N 1
ATOM 5601 C CA . GLU B 1 307 ? -3.131 26.328 25.062 1 98.69 307 GLU B CA 1
ATOM 5602 C C . GLU B 1 307 ? -1.89 26.719 25.859 1 98.69 307 GLU B C 1
ATOM 5604 O O . GLU B 1 307 ? -1.645 27.906 26.078 1 98.69 307 GLU B O 1
ATOM 5609 N N . TYR B 1 308 ? -1.19 25.703 26.281 1 98.62 308 TYR B N 1
ATOM 5610 C CA . TYR B 1 308 ? 0.062 25.984 26.984 1 98.62 308 TYR B CA 1
ATOM 5611 C C . TYR B 1 308 ? 1.025 26.75 26.094 1 98.62 308 TYR B C 1
ATOM 5613 O O . TYR B 1 308 ? 1.612 27.75 26.531 1 98.62 308 TYR B O 1
ATOM 5621 N N . VAL B 1 309 ? 1.214 26.297 24.859 1 98.81 309 VAL B N 1
ATOM 5622 C CA . VAL B 1 309 ? 2.111 26.969 23.922 1 98.81 309 VAL B CA 1
ATOM 5623 C C . VAL B 1 309 ? 1.638 28.406 23.688 1 98.81 309 VAL B C 1
ATOM 5625 O O . VAL B 1 309 ? 2.439 29.344 23.719 1 98.81 309 VAL B O 1
ATOM 5628 N N . GLN B 1 310 ? 0.348 28.562 23.453 1 98.69 310 GLN B N 1
ATOM 5629 C CA . GLN B 1 310 ? -0.206 29.891 23.234 1 98.69 310 GLN B CA 1
ATOM 5630 C C . GLN B 1 310 ? 0.074 30.797 24.422 1 98.69 310 GLN B C 1
ATOM 5632 O O . GLN B 1 310 ? 0.458 31.953 24.25 1 98.69 310 GLN B O 1
ATOM 5637 N N . ALA B 1 311 ? -0.163 30.297 25.594 1 98.62 311 ALA B N 1
ATOM 5638 C CA . ALA B 1 311 ? 0.064 31.078 26.812 1 98.62 311 ALA B CA 1
ATOM 5639 C C . ALA B 1 311 ? 1.531 31.484 26.938 1 98.62 311 ALA B C 1
ATOM 5641 O O . ALA B 1 311 ? 1.843 32.625 27.297 1 98.62 311 ALA B O 1
ATOM 5642 N N . GLN B 1 312 ? 2.43 30.516 26.734 1 98.56 312 GLN B N 1
ATOM 5643 C CA . GLN B 1 312 ? 3.859 30.781 26.844 1 98.56 312 GLN B CA 1
ATOM 5644 C C . GLN B 1 312 ? 4.285 31.859 25.828 1 98.56 312 GLN B C 1
ATOM 5646 O O . GLN B 1 312 ? 5.078 32.75 26.156 1 98.56 312 GLN B O 1
ATOM 5651 N N . ILE B 1 313 ? 3.787 31.766 24.656 1 98.5 313 ILE B N 1
ATOM 5652 C CA . ILE B 1 313 ? 4.109 32.75 23.625 1 98.5 313 ILE B CA 1
ATOM 5653 C C . ILE B 1 313 ? 3.568 34.125 24.016 1 98.5 313 ILE B C 1
ATOM 5655 O O . ILE B 1 313 ? 4.293 35.094 23.984 1 98.5 313 ILE B O 1
ATOM 5659 N N . GLY B 1 314 ? 2.348 34.188 24.406 1 97.88 314 GLY B N 1
ATOM 5660 C CA . GLY B 1 314 ? 1.718 35.438 24.781 1 97.88 314 GLY B CA 1
ATOM 5661 C C . GLY B 1 314 ? 2.424 36.125 25.938 1 97.88 314 GLY B C 1
ATOM 5662 O O . GLY B 1 314 ? 2.529 37.344 25.953 1 97.88 314 GLY B O 1
ATOM 5663 N N . GLU B 1 315 ? 2.953 35.375 26.766 1 98 315 GLU B N 1
ATOM 5664 C CA . GLU B 1 315 ? 3.521 35.906 28 1 98 315 GLU B CA 1
ATOM 5665 C C . GLU B 1 315 ? 4.992 36.281 27.812 1 98 315 GLU B C 1
ATOM 5667 O O . GLU B 1 315 ? 5.473 37.25 28.391 1 98 315 GLU B O 1
ATOM 5672 N N . HIS B 1 316 ? 5.691 35.531 26.984 1 97.88 316 HIS B N 1
ATOM 5673 C CA . HIS B 1 316 ? 7.145 35.656 27.062 1 97.88 316 HIS B CA 1
ATOM 5674 C C . HIS B 1 316 ? 7.742 36.031 25.703 1 97.88 316 HIS B C 1
ATOM 5676 O O . HIS B 1 316 ? 8.898 36.438 25.625 1 97.88 316 HIS B O 1
ATOM 5682 N N . LEU B 1 317 ? 6.949 35.844 24.672 1 98.31 317 LEU B N 1
ATOM 5683 C CA . LEU B 1 317 ? 7.527 35.969 23.328 1 98.31 317 LEU B CA 1
ATOM 5684 C C . LEU B 1 317 ? 6.684 36.906 22.469 1 98.31 317 LEU B C 1
ATOM 5686 O O . LEU B 1 317 ? 6.043 36.438 21.516 1 98.31 317 LEU B O 1
ATOM 5690 N N . PRO B 1 318 ? 6.793 38.156 22.688 1 96.75 318 PRO B N 1
ATOM 5691 C CA . PRO B 1 318 ? 5.949 39.125 21.984 1 96.75 318 PRO B CA 1
ATOM 5692 C C . PRO B 1 318 ? 6.234 39.156 20.484 1 96.75 318 PRO B C 1
ATOM 5694 O O . PRO B 1 318 ? 5.418 39.688 19.719 1 96.75 318 PRO B O 1
ATOM 5697 N N . GLU B 1 319 ? 7.395 38.656 20.031 1 96.75 319 GLU B N 1
ATOM 5698 C CA . GLU B 1 319 ? 7.75 38.625 18.625 1 96.75 319 GLU B CA 1
ATOM 5699 C C . GLU B 1 319 ? 6.926 37.594 17.859 1 96.75 319 GLU B C 1
ATOM 5701 O O . GLU B 1 319 ? 6.887 37.625 16.625 1 96.75 319 GLU B O 1
ATOM 5706 N N . LEU B 1 320 ? 6.277 36.719 18.625 1 98.12 320 LEU B N 1
ATOM 5707 C CA . LEU B 1 320 ? 5.531 35.625 18.016 1 98.12 320 LEU B CA 1
ATOM 5708 C C . LEU B 1 320 ? 4.039 35.75 18.281 1 98.12 320 LEU B C 1
ATOM 5710 O O . LEU B 1 320 ? 3.633 36.469 19.203 1 98.12 320 LEU B O 1
ATOM 5714 N N . SER B 1 321 ? 3.262 35.125 17.469 1 97.25 321 SER B N 1
ATOM 5715 C CA . SER B 1 321 ? 1.831 34.969 17.719 1 97.25 321 SER B CA 1
ATOM 5716 C C . SER B 1 321 ? 1.323 33.625 17.219 1 97.25 321 SER B C 1
ATOM 5718 O O . SER B 1 321 ? 1.881 33.062 16.281 1 97.25 321 SER B O 1
ATOM 5720 N N . VAL B 1 322 ? 0.334 33.156 17.859 1 97.44 322 VAL B N 1
ATOM 5721 C CA . VAL B 1 322 ? -0.275 31.891 17.469 1 97.44 322 VAL B CA 1
ATOM 5722 C C . VAL B 1 322 ? -1.749 31.891 17.875 1 97.44 322 VAL B C 1
ATOM 5724 O O . VAL B 1 322 ? -2.102 32.312 18.984 1 97.44 322 VAL B O 1
ATOM 5727 N N . LYS B 1 323 ? -2.545 31.578 16.953 1 96.56 323 LYS B N 1
ATOM 5728 C CA . LYS B 1 323 ? -3.961 31.328 17.219 1 96.56 323 LYS B CA 1
ATOM 5729 C C . LYS B 1 323 ? -4.238 29.844 17.438 1 96.56 323 LYS B C 1
ATOM 5731 O O . LYS B 1 323 ? -3.676 29 16.734 1 96.56 323 LYS B O 1
ATOM 5736 N N . LEU B 1 324 ? -5.105 29.594 18.422 1 97.88 324 LEU B N 1
ATOM 5737 C CA . LEU B 1 324 ? -5.504 28.203 18.594 1 97.88 324 LEU B CA 1
ATOM 5738 C C . LEU B 1 324 ? -6.312 27.719 17.391 1 97.88 324 LEU B C 1
ATOM 5740 O O . LEU B 1 324 ? -7.293 28.344 17 1 97.88 324 LEU B O 1
ATOM 5744 N N . PRO B 1 325 ? -5.891 26.656 16.75 1 97.94 325 PRO B N 1
ATOM 5745 C CA . PRO B 1 325 ? -6.621 26.141 15.602 1 97.94 325 PRO B CA 1
ATOM 5746 C C . PRO B 1 325 ? -7.957 25.5 15.984 1 97.94 325 PRO B C 1
ATOM 5748 O O . PRO B 1 325 ? -8.148 25.109 17.141 1 97.94 325 PRO B O 1
ATOM 5751 N N . GLU B 1 326 ? -8.867 25.422 15.023 1 98.25 326 GLU B N 1
ATOM 5752 C CA . GLU B 1 326 ? -10.164 24.766 15.227 1 98.25 326 GLU B CA 1
ATOM 5753 C C . GLU B 1 326 ? -10.047 23.25 15.086 1 98.25 326 GLU B C 1
ATOM 5755 O O . GLU B 1 326 ? -10.891 22.516 15.586 1 98.25 326 GLU B O 1
ATOM 5760 N N . ALA B 1 327 ? -8.977 22.812 14.406 1 98.25 327 ALA B N 1
ATOM 5761 C CA . ALA B 1 327 ? -8.781 21.391 14.133 1 98.25 327 ALA B CA 1
ATOM 5762 C C . ALA B 1 327 ? -7.297 21.062 14.008 1 98.25 327 ALA B C 1
ATOM 5764 O O . ALA B 1 327 ? -6.449 21.953 14.062 1 98.25 327 ALA B O 1
ATOM 5765 N N . THR B 1 328 ? -7 19.781 13.93 1 98.25 328 THR B N 1
ATOM 5766 C CA . THR B 1 328 ? -5.664 19.203 13.82 1 98.25 328 THR B CA 1
ATOM 5767 C C . THR B 1 328 ? -4.957 19.219 15.172 1 98.25 328 THR B C 1
ATOM 5769 O O . THR B 1 328 ? -5.578 19.5 16.203 1 98.25 328 THR B O 1
ATOM 5772 N N . TYR B 1 329 ? -3.777 18.766 15.266 1 98.69 329 TYR B N 1
ATOM 5773 C CA . TYR B 1 329 ? -2.9 18.859 16.422 1 98.69 329 TYR B CA 1
ATOM 5774 C C . TYR B 1 329 ? -1.635 19.641 16.094 1 98.69 329 TYR B C 1
ATOM 5776 O O . TYR B 1 329 ? -0.58 19.406 16.688 1 98.69 329 TYR B O 1
ATOM 5784 N N . LEU B 1 330 ? -1.749 20.516 15.047 1 98.75 330 LEU B N 1
ATOM 5785 C CA . LEU B 1 330 ? -0.651 21.312 14.508 1 98.75 330 LEU B CA 1
ATOM 5786 C C . LEU B 1 330 ? -0.883 22.797 14.766 1 98.75 330 LEU B C 1
ATOM 5788 O O . LEU B 1 330 ? -1.981 23.312 14.539 1 98.75 330 LEU B O 1
ATOM 5792 N N . LEU B 1 331 ? 0.096 23.438 15.312 1 98.75 331 LEU B N 1
ATOM 5793 C CA . LEU B 1 331 ? 0.037 24.875 15.508 1 98.75 331 LEU B CA 1
ATOM 5794 C C . LEU B 1 331 ? 0.703 25.609 14.352 1 98.75 331 LEU B C 1
ATOM 5796 O O . LEU B 1 331 ? 1.729 25.172 13.836 1 98.75 331 LEU B O 1
ATOM 5800 N N . TRP B 1 332 ? 0.07 26.609 13.898 1 98.56 332 TRP B N 1
ATOM 5801 C CA . TRP B 1 332 ? 0.571 27.5 12.867 1 98.56 332 TRP B CA 1
ATOM 5802 C C . TRP B 1 332 ? 1.047 28.828 13.477 1 98.56 332 TRP B C 1
ATOM 5804 O O . TRP B 1 332 ? 0.24 29.703 13.766 1 98.56 332 TRP B O 1
ATOM 5814 N N . ILE B 1 333 ? 2.377 28.984 13.68 1 98.56 333 ILE B N 1
ATOM 5815 C CA . ILE B 1 333 ? 2.928 30.047 14.508 1 98.56 333 ILE B CA 1
ATOM 5816 C C . ILE B 1 333 ? 3.57 31.109 13.617 1 98.56 333 ILE B C 1
ATOM 5818 O O . ILE B 1 333 ? 4.316 30.781 12.695 1 98.56 333 ILE B O 1
ATOM 5822 N N . ASP B 1 334 ? 3.275 32.344 13.883 1 97.94 334 ASP B N 1
ATOM 5823 C CA . ASP B 1 334 ? 3.846 33.5 13.188 1 97.94 334 ASP B CA 1
ATOM 5824 C C . ASP B 1 334 ? 5.145 33.938 13.852 1 97.94 334 ASP B C 1
ATOM 5826 O O . ASP B 1 334 ? 5.129 34.438 14.984 1 97.94 334 ASP B O 1
ATOM 5830 N N . PHE B 1 335 ? 6.266 33.75 13.133 1 98.38 335 PHE B N 1
ATOM 5831 C CA . PHE B 1 335 ? 7.578 34.125 13.656 1 98.38 335 PHE B CA 1
ATOM 5832 C C . PHE B 1 335 ? 8.062 35.438 13.039 1 98.38 335 PHE B C 1
ATOM 5834 O O . PHE B 1 335 ? 9.195 35.844 13.289 1 98.38 335 PHE B O 1
ATOM 5841 N N . ARG B 1 336 ? 7.355 36.188 12.266 1 97.12 336 ARG B N 1
ATOM 5842 C CA . ARG B 1 336 ? 7.789 37.344 11.461 1 97.12 336 ARG B CA 1
ATOM 5843 C C . ARG B 1 336 ? 8.281 38.469 12.352 1 97.12 336 ARG B C 1
ATOM 5845 O O . ARG B 1 336 ? 9.125 39.281 11.945 1 97.12 336 ARG B O 1
ATOM 5852 N N . GLY B 1 337 ? 7.75 38.438 13.531 1 97.62 337 GLY B N 1
ATOM 5853 C CA . GLY B 1 337 ? 8.148 39.5 14.469 1 97.62 337 GLY B CA 1
ATOM 5854 C C . GLY B 1 337 ? 9.617 39.438 14.844 1 97.62 337 GLY B C 1
ATOM 5855 O O . GLY B 1 337 ? 10.164 40.375 15.391 1 97.62 337 GLY B O 1
ATOM 5856 N N . LEU B 1 338 ? 10.258 38.375 14.57 1 97.5 338 LEU B N 1
ATOM 5857 C CA . LEU B 1 338 ? 11.688 38.219 14.859 1 97.5 338 LEU B CA 1
ATOM 5858 C C . LEU B 1 338 ? 12.516 38.969 13.828 1 97.5 338 LEU B C 1
ATOM 5860 O O . LEU B 1 338 ? 13.711 39.219 14.039 1 97.5 338 LEU B O 1
ATOM 5864 N N . GLY B 1 339 ? 11.906 39.219 12.648 1 96.75 339 GLY B N 1
ATOM 5865 C CA . GLY B 1 339 ? 12.609 39.969 11.617 1 96.75 339 GLY B CA 1
ATOM 5866 C C . GLY B 1 339 ? 13.625 39.125 10.859 1 96.75 339 GLY B C 1
ATOM 5867 O O . GLY B 1 339 ? 14.547 39.688 10.25 1 96.75 339 GLY B O 1
ATOM 5868 N N . LEU B 1 340 ? 13.516 37.875 10.922 1 96.62 340 LEU B N 1
ATOM 5869 C CA . LEU B 1 340 ? 14.398 36.938 10.203 1 96.62 340 LEU B CA 1
ATOM 5870 C C . LEU B 1 340 ? 13.766 36.5 8.891 1 96.62 340 LEU B C 1
ATOM 5872 O O . LEU B 1 340 ? 12.555 36.281 8.82 1 96.62 340 LEU B O 1
ATOM 5876 N N . ASN B 1 341 ? 14.523 36.344 7.848 1 95.12 341 ASN B N 1
ATOM 5877 C CA . ASN B 1 341 ? 13.992 35.719 6.645 1 95.12 341 ASN B CA 1
ATOM 5878 C C . ASN B 1 341 ? 13.852 34.219 6.812 1 95.12 341 ASN B C 1
ATOM 5880 O O . ASN B 1 341 ? 14.266 33.656 7.836 1 95.12 341 ASN B O 1
ATOM 5884 N N . ALA B 1 342 ? 13.289 33.594 5.84 1 94.56 342 ALA B N 1
ATOM 5885 C CA . ALA B 1 342 ? 12.922 32.188 5.953 1 94.56 342 ALA B CA 1
ATOM 5886 C C . ALA B 1 342 ? 14.141 31.312 6.25 1 94.56 342 ALA B C 1
ATOM 5888 O O . ALA B 1 342 ? 14.094 30.438 7.121 1 94.56 342 ALA B O 1
ATOM 5889 N N . GLU B 1 343 ? 15.203 31.516 5.508 1 95.56 343 GLU B N 1
ATOM 5890 C CA . GLU B 1 343 ? 16.422 30.734 5.688 1 95.56 343 GLU B CA 1
ATOM 5891 C C . GLU B 1 343 ? 17.016 30.953 7.078 1 95.56 343 GLU B C 1
ATOM 5893 O O . GLU B 1 343 ? 17.422 30 7.742 1 95.56 343 GLU B O 1
ATOM 5898 N N . GLU B 1 344 ? 17.078 32.156 7.508 1 97.19 344 GLU B N 1
ATOM 5899 C CA . GLU B 1 344 ? 17.609 32.531 8.82 1 97.19 344 GLU B CA 1
ATOM 5900 C C . GLU B 1 344 ? 16.75 31.922 9.938 1 97.19 344 GLU B C 1
ATOM 5902 O O . GLU B 1 344 ? 17.281 31.453 10.945 1 97.19 344 GLU B O 1
ATOM 5907 N N . LEU B 1 345 ? 15.477 32.031 9.727 1 98.06 345 LEU B N 1
ATOM 5908 C CA . LEU B 1 345 ? 14.555 31.516 10.727 1 98.06 345 LEU B CA 1
ATOM 5909 C C . LEU B 1 345 ? 14.742 30.016 10.906 1 98.06 345 LEU B C 1
ATOM 5911 O O . LEU B 1 345 ? 14.781 29.516 12.031 1 98.06 345 LEU B O 1
ATOM 5915 N N . ASN B 1 346 ? 14.859 29.312 9.82 1 96.81 346 ASN B N 1
ATOM 5916 C CA . ASN B 1 346 ? 15.078 27.859 9.875 1 96.81 346 ASN B CA 1
ATOM 5917 C C . ASN B 1 346 ? 16.375 27.516 10.602 1 96.81 346 ASN B C 1
ATOM 5919 O O . ASN B 1 346 ? 16.391 26.625 11.438 1 96.81 346 ASN B O 1
ATOM 5923 N N . ARG B 1 347 ? 17.438 28.172 10.25 1 96.75 347 ARG B N 1
ATOM 5924 C CA . ARG B 1 347 ? 18.734 27.953 10.891 1 96.75 347 ARG B CA 1
ATOM 5925 C C . ARG B 1 347 ? 18.656 28.25 12.383 1 96.75 347 ARG B C 1
ATOM 5927 O O . ARG B 1 347 ? 19.203 27.5 13.203 1 96.75 347 ARG B O 1
ATOM 5934 N N . PHE B 1 348 ? 18.062 29.422 12.688 1 97.81 348 PHE B N 1
ATOM 5935 C CA . PHE B 1 348 ? 17.906 29.859 14.07 1 97.81 348 PHE B CA 1
ATOM 5936 C C . PHE B 1 348 ? 17.172 28.812 14.891 1 97.81 348 PHE B C 1
ATOM 5938 O O . PHE B 1 348 ? 17.625 28.422 15.969 1 97.81 348 PHE B O 1
ATOM 5945 N N . LEU B 1 349 ? 16.016 28.266 14.383 1 98.38 349 LEU B N 1
ATOM 5946 C CA . LEU B 1 349 ? 15.203 27.312 15.117 1 98.38 349 LEU B CA 1
ATOM 5947 C C . LEU B 1 349 ? 15.922 25.969 15.242 1 98.38 349 LEU B C 1
ATOM 5949 O O . LEU B 1 349 ? 15.859 25.312 16.281 1 98.38 349 LEU B O 1
ATOM 5953 N N . LEU B 1 350 ? 16.609 25.594 14.211 1 97.56 350 LEU B N 1
ATOM 5954 C CA . LEU B 1 350 ? 17.25 24.281 14.188 1 97.56 350 LEU B CA 1
ATOM 5955 C C . LEU B 1 350 ? 18.516 24.281 15.031 1 97.56 350 LEU B C 1
ATOM 5957 O O . LEU B 1 350 ? 18.75 23.344 15.797 1 97.56 350 LEU B O 1
ATOM 5961 N N . HIS B 1 351 ? 19.344 25.328 14.953 1 96.31 351 HIS B N 1
ATOM 5962 C CA . HIS B 1 351 ? 20.703 25.234 15.5 1 96.31 351 HIS B CA 1
ATOM 5963 C C . HIS B 1 351 ? 20.812 26.031 16.797 1 96.31 351 HIS B C 1
ATOM 5965 O O . HIS B 1 351 ? 21.656 25.719 17.656 1 96.31 351 HIS B O 1
ATOM 5971 N N . GLU B 1 352 ? 20.031 27.078 16.953 1 97.38 352 GLU B N 1
ATOM 5972 C CA . GLU B 1 352 ? 20.062 27.859 18.188 1 97.38 352 GLU B CA 1
ATOM 5973 C C . GLU B 1 352 ? 19 27.375 19.172 1 97.38 352 GLU B C 1
ATOM 5975 O O . GLU B 1 352 ? 19.312 27.109 20.344 1 97.38 352 GLU B O 1
ATOM 5980 N N . ALA B 1 353 ? 17.812 27.203 18.641 1 98.44 353 ALA B N 1
ATOM 5981 C CA . ALA B 1 353 ? 16.734 26.781 19.547 1 98.44 353 ALA B CA 1
ATOM 5982 C C . ALA B 1 353 ? 16.703 25.266 19.672 1 98.44 353 ALA B C 1
ATOM 5984 O O . ALA B 1 353 ? 16.109 24.719 20.609 1 98.44 353 ALA B O 1
ATOM 5985 N N . GLY B 1 354 ? 17.281 24.5 18.672 1 98.44 354 GLY B N 1
ATOM 5986 C CA . GLY B 1 354 ? 17.281 23.047 18.688 1 98.44 354 GLY B CA 1
ATOM 5987 C C . GLY B 1 354 ? 15.914 22.453 18.438 1 98.44 354 GLY B C 1
ATOM 5988 O O . GLY B 1 354 ? 15.555 21.438 19.031 1 98.44 354 GLY B O 1
ATOM 5989 N N . LEU B 1 355 ? 15.109 23.062 17.625 1 98.69 355 LEU B N 1
ATOM 5990 C CA . LEU B 1 355 ? 13.75 22.609 17.312 1 98.69 355 LEU B CA 1
ATOM 5991 C C . LEU B 1 355 ? 13.609 22.328 15.82 1 98.69 355 LEU B C 1
ATOM 5993 O O . LEU B 1 355 ? 14.008 23.141 14.984 1 98.69 355 LEU B O 1
ATOM 5997 N N . ALA B 1 356 ? 13.164 21.141 15.477 1 98.31 356 ALA B N 1
ATOM 5998 C CA . ALA B 1 356 ? 12.828 20.812 14.094 1 98.31 356 ALA B CA 1
ATOM 5999 C C . ALA B 1 356 ? 11.344 21.016 13.82 1 98.31 356 ALA B C 1
ATOM 6001 O O . ALA B 1 356 ? 10.5 20.25 14.297 1 98.31 356 ALA B O 1
ATOM 6002 N N . LEU B 1 357 ? 10.984 22.062 13.141 1 98.19 357 LEU B N 1
ATOM 6003 C CA . LEU B 1 357 ? 9.625 22.422 12.734 1 98.19 357 LEU B CA 1
ATOM 6004 C C . LEU B 1 357 ? 9.5 22.422 11.219 1 98.19 357 LEU B C 1
ATOM 6006 O O . LEU B 1 357 ? 10.492 22.281 10.508 1 98.19 357 LEU B O 1
ATOM 6010 N N . ASN B 1 358 ? 8.297 22.531 10.695 1 97.88 358 ASN B N 1
ATOM 6011 C CA . ASN B 1 358 ? 8.094 22.703 9.266 1 97.88 358 ASN B CA 1
ATOM 6012 C C . ASN B 1 358 ? 8.117 24.172 8.875 1 97.88 358 ASN B C 1
ATOM 6014 O O . ASN B 1 358 ? 7.379 24.984 9.438 1 97.88 358 ASN B O 1
ATOM 6018 N N . ASP B 1 359 ? 8.906 24.391 7.836 1 97.56 359 ASP B N 1
ATOM 6019 C CA . ASP B 1 359 ? 9 25.75 7.297 1 97.56 359 ASP B CA 1
ATOM 6020 C C . ASP B 1 359 ? 7.727 26.141 6.555 1 97.56 359 ASP B C 1
ATOM 6022 O O . ASP B 1 359 ? 7.219 25.375 5.738 1 97.56 359 ASP B O 1
ATOM 6026 N N . GLY B 1 360 ? 7.207 27.344 6.902 1 97.81 360 GLY B N 1
ATOM 6027 C CA . GLY B 1 360 ? 5.973 27.812 6.285 1 97.81 360 GLY B CA 1
ATOM 6028 C C . GLY B 1 360 ? 6.047 27.859 4.77 1 97.81 360 GLY B C 1
ATOM 6029 O O . GLY B 1 360 ? 5.035 27.672 4.09 1 97.81 360 GLY B O 1
ATOM 6030 N N . THR B 1 361 ? 7.219 28.062 4.199 1 96.88 361 THR B N 1
ATOM 6031 C CA . THR B 1 361 ? 7.383 28.188 2.754 1 96.88 361 THR B CA 1
ATOM 6032 C C . THR B 1 361 ? 7.055 26.859 2.064 1 96.88 361 THR B C 1
ATOM 6034 O O . THR B 1 361 ? 6.754 26.844 0.868 1 96.88 361 THR B O 1
ATOM 6037 N N . MET B 1 362 ? 7.062 25.75 2.781 1 96.31 362 MET B N 1
ATOM 6038 C CA . MET B 1 362 ? 6.684 24.438 2.242 1 96.31 362 MET B CA 1
ATOM 6039 C C . MET B 1 362 ? 5.203 24.406 1.881 1 96.31 362 MET B C 1
ATOM 6041 O O . MET B 1 362 ? 4.781 23.625 1.031 1 96.31 362 MET B O 1
ATOM 6045 N N . PHE B 1 363 ? 4.449 25.281 2.547 1 98.25 363 PHE B N 1
ATOM 6046 C CA . PHE B 1 363 ? 2.998 25.266 2.4 1 98.25 363 PHE B CA 1
ATOM 6047 C C . PHE B 1 363 ? 2.537 26.328 1.407 1 98.25 363 PHE B C 1
ATOM 6049 O O . PHE B 1 363 ? 1.384 26.312 0.971 1 98.25 363 PHE B O 1
ATOM 6056 N N . GLY B 1 364 ? 3.422 27.234 1.078 1 96.56 364 GLY B N 1
ATOM 6057 C CA . GLY B 1 364 ? 3.158 28.328 0.166 1 96.56 364 GLY B CA 1
ATOM 6058 C C . GLY B 1 364 ? 4.09 29.516 0.367 1 96.56 364 GLY B C 1
ATOM 6059 O O . GLY B 1 364 ? 4.523 29.781 1.489 1 96.56 364 GLY B O 1
ATOM 6060 N N . VAL B 1 365 ? 4.348 30.188 -0.688 1 93.81 365 VAL B N 1
ATOM 6061 C CA . VAL B 1 365 ? 5.297 31.297 -0.653 1 93.81 365 VAL B CA 1
ATOM 6062 C C . VAL B 1 365 ? 4.777 32.375 0.277 1 93.81 365 VAL B C 1
ATOM 6064 O O . VAL B 1 365 ? 5.566 33.094 0.917 1 93.81 365 VAL B O 1
ATOM 6067 N N . GLU B 1 366 ? 3.508 32.469 0.385 1 93.56 366 GLU B N 1
ATOM 6068 C CA . GLU B 1 366 ? 2.889 33.531 1.199 1 93.56 366 GLU B CA 1
ATOM 6069 C C . GLU B 1 366 ? 3.02 33.219 2.688 1 93.56 366 GLU B C 1
ATOM 6071 O O . GLU B 1 366 ? 2.73 34.062 3.533 1 93.56 366 GLU B O 1
ATOM 6076 N N . ALA B 1 367 ? 3.51 32 2.998 1 96.31 367 ALA B N 1
ATOM 6077 C CA . ALA B 1 367 ? 3.572 31.578 4.391 1 96.31 367 ALA B CA 1
ATOM 6078 C C . ALA B 1 367 ? 4.988 31.703 4.945 1 96.31 367 ALA B C 1
ATOM 6080 O O . ALA B 1 367 ? 5.305 31.156 6 1 96.31 367 ALA B O 1
ATOM 6081 N N . ALA B 1 368 ? 5.848 32.5 4.23 1 96.44 368 ALA B N 1
ATOM 6082 C CA . ALA B 1 368 ? 7.184 32.781 4.754 1 96.44 368 ALA B CA 1
ATOM 6083 C C . ALA B 1 368 ? 7.102 33.406 6.137 1 96.44 368 ALA B C 1
ATOM 6085 O O . ALA B 1 368 ? 6.273 34.281 6.375 1 96.44 368 ALA B O 1
ATOM 6086 N N . GLY B 1 369 ? 7.895 32.906 7.039 1 97.19 369 GLY B N 1
ATOM 6087 C CA . GLY B 1 369 ? 7.914 33.406 8.391 1 97.19 369 GLY B CA 1
ATOM 6088 C C . GLY B 1 369 ? 7.02 32.656 9.344 1 97.19 369 GLY B C 1
ATOM 6089 O O . GLY B 1 369 ? 7.062 32.875 10.555 1 97.19 369 GLY B O 1
ATOM 6090 N N . PHE B 1 370 ? 6.199 31.781 8.805 1 97.94 370 PHE B N 1
ATOM 6091 C CA . PHE B 1 370 ? 5.402 30.906 9.648 1 97.94 370 PHE B CA 1
ATOM 6092 C C . PHE B 1 370 ? 6.102 29.562 9.844 1 97.94 370 PHE B C 1
ATOM 6094 O O . PHE B 1 370 ? 6.949 29.172 9.031 1 97.94 370 PHE B O 1
ATOM 6101 N N . MET B 1 371 ? 5.863 28.938 10.945 1 98.56 371 MET B N 1
ATOM 6102 C CA . MET B 1 371 ? 6.293 27.562 11.227 1 98.56 371 MET B CA 1
ATOM 6103 C C . MET B 1 371 ? 5.125 26.719 11.711 1 98.56 371 MET B C 1
ATOM 6105 O O . MET B 1 371 ? 4.27 27.203 12.461 1 98.56 371 MET B O 1
ATOM 6109 N N . ARG B 1 372 ? 5.055 25.5 11.266 1 98.75 372 ARG B N 1
ATOM 6110 C CA . ARG B 1 372 ? 4.09 24.547 11.805 1 98.75 372 ARG B CA 1
ATOM 6111 C C . ARG B 1 372 ? 4.723 23.688 12.883 1 98.75 372 ARG B C 1
ATOM 6113 O O . ARG B 1 372 ? 5.809 23.125 12.688 1 98.75 372 ARG B O 1
ATOM 6120 N N . MET B 1 373 ? 4.09 23.562 13.969 1 98.75 373 MET B N 1
ATOM 6121 C CA . MET B 1 373 ? 4.578 22.828 15.125 1 98.75 373 MET B CA 1
ATOM 6122 C C . MET B 1 373 ? 3.592 21.734 15.523 1 98.75 373 MET B C 1
ATOM 6124 O O . MET B 1 373 ? 2.416 22 15.766 1 98.75 373 MET B O 1
ATOM 6128 N N . ASN B 1 374 ? 4.039 20.5 15.562 1 98.69 374 ASN B N 1
ATOM 6129 C CA . ASN B 1 374 ? 3.258 19.359 16.047 1 98.69 374 ASN B CA 1
ATOM 6130 C C . ASN B 1 374 ? 3.299 19.25 17.562 1 98.69 374 ASN B C 1
ATOM 6132 O O . ASN B 1 374 ? 4.371 19.078 18.141 1 98.69 374 ASN B O 1
ATOM 6136 N N . VAL B 1 375 ? 2.137 19.297 18.219 1 98.44 375 VAL B N 1
ATOM 6137 C CA . VAL B 1 375 ? 2.129 19.281 19.672 1 98.44 375 VAL B CA 1
ATOM 6138 C C . VAL B 1 375 ? 1.427 18.016 20.172 1 98.44 375 VAL B C 1
ATOM 6140 O O . VAL B 1 375 ? 0.968 17.969 21.312 1 98.44 375 VAL B O 1
ATOM 6143 N N . ALA B 1 376 ? 1.225 17.031 19.25 1 98.25 376 ALA B N 1
ATOM 6144 C CA . ALA B 1 376 ? 0.672 15.734 19.656 1 98.25 376 ALA B CA 1
ATOM 6145 C C . ALA B 1 376 ? 1.746 14.844 20.266 1 98.25 376 ALA B C 1
ATOM 6147 O O . ALA B 1 376 ? 2.088 13.797 19.719 1 98.25 376 ALA B O 1
ATOM 6148 N N . CYS B 1 377 ? 2.252 15.234 21.375 1 97.81 377 CYS B N 1
ATOM 6149 C CA . CYS B 1 377 ? 3.279 14.586 22.188 1 97.81 377 CYS B CA 1
ATOM 6150 C C . CYS B 1 377 ? 3.08 14.891 23.672 1 97.81 377 CYS B C 1
ATOM 6152 O O . CYS B 1 377 ? 2.16 15.617 24.047 1 97.81 377 CYS B O 1
ATOM 6154 N N . SER B 1 378 ? 3.875 14.328 24.5 1 96.62 378 SER B N 1
ATOM 6155 C CA . SER B 1 378 ? 3.725 14.523 25.938 1 96.62 378 SER B CA 1
ATOM 6156 C C . SER B 1 378 ? 3.957 15.977 26.312 1 96.62 378 SER B C 1
ATOM 6158 O O . SER B 1 378 ? 4.73 16.688 25.656 1 96.62 378 SER B O 1
ATOM 6160 N N . ARG B 1 379 ? 3.338 16.406 27.375 1 96.75 379 ARG B N 1
ATOM 6161 C CA . ARG B 1 379 ? 3.48 17.766 27.875 1 96.75 379 ARG B CA 1
ATOM 6162 C C . ARG B 1 379 ? 4.941 18.094 28.156 1 96.75 379 ARG B C 1
ATOM 6164 O O . ARG B 1 379 ? 5.383 19.219 27.922 1 96.75 379 ARG B O 1
ATOM 6171 N N . VAL B 1 380 ? 5.684 17.094 28.562 1 96.81 380 VAL B N 1
ATOM 6172 C CA . VAL B 1 380 ? 7.09 17.297 28.891 1 96.81 380 VAL B CA 1
ATOM 6173 C C . VAL B 1 380 ? 7.852 17.75 27.656 1 96.81 380 VAL B C 1
ATOM 6175 O O . VAL B 1 380 ? 8.711 18.641 27.734 1 96.81 380 VAL B O 1
ATOM 6178 N N . ILE B 1 381 ? 7.535 17.188 26.562 1 97.5 381 ILE B N 1
ATOM 6179 C CA . ILE B 1 381 ? 8.188 17.531 25.297 1 97.5 381 ILE B CA 1
ATOM 6180 C C . ILE B 1 381 ? 7.801 18.953 24.906 1 97.5 381 ILE B C 1
ATOM 6182 O O . ILE B 1 381 ? 8.641 19.734 24.453 1 97.5 381 ILE B O 1
ATOM 6186 N N . VAL B 1 382 ? 6.562 19.344 25.094 1 98.25 382 VAL B N 1
ATOM 6187 C CA . VAL B 1 382 ? 6.074 20.672 24.734 1 98.25 382 VAL B CA 1
ATOM 6188 C C . VAL B 1 382 ? 6.742 21.719 25.641 1 98.25 382 VAL B C 1
ATOM 6190 O O . VAL B 1 382 ? 7.168 22.781 25.156 1 98.25 382 VAL B O 1
ATOM 6193 N N . GLU B 1 383 ? 6.797 21.391 26.859 1 98.38 383 GLU B N 1
ATOM 6194 C CA . GLU B 1 383 ? 7.438 22.297 27.812 1 98.38 383 GLU B CA 1
ATOM 6195 C C . GLU B 1 383 ? 8.914 22.484 27.484 1 98.38 383 GLU B C 1
ATOM 6197 O O . GLU B 1 383 ? 9.43 23.609 27.547 1 98.38 383 GLU B O 1
ATOM 6202 N N . GLN B 1 384 ? 9.555 21.406 27.156 1 98.44 384 GLN B N 1
ATOM 6203 C CA . GLN B 1 384 ? 10.953 21.484 26.734 1 98.44 384 GLN B CA 1
ATOM 6204 C C . GLN B 1 384 ? 11.109 22.375 25.5 1 98.44 384 GLN B C 1
ATOM 6206 O O . GLN B 1 384 ? 12.008 23.219 25.453 1 98.44 384 GLN B O 1
ATOM 6211 N N . ALA B 1 385 ? 10.289 22.188 24.562 1 98.75 385 ALA B N 1
ATOM 6212 C CA . ALA B 1 385 ? 10.336 22.984 23.328 1 98.75 385 ALA B CA 1
ATOM 6213 C C . ALA B 1 385 ? 10.188 24.469 23.625 1 98.75 385 ALA B C 1
ATOM 6215 O O . ALA B 1 385 ? 10.914 25.297 23.078 1 98.75 385 ALA B O 1
ATOM 6216 N N . MET B 1 386 ? 9.25 24.812 24.484 1 98.75 386 MET B N 1
ATOM 6217 C CA . MET B 1 386 ? 9.008 26.219 24.812 1 98.75 386 MET B CA 1
ATOM 6218 C C . MET B 1 386 ? 10.188 26.812 25.578 1 98.75 386 MET B C 1
ATOM 6220 O O . MET B 1 386 ? 10.539 27.984 25.375 1 98.75 386 MET B O 1
ATOM 6224 N N . GLU B 1 387 ? 10.75 26.016 26.438 1 98.75 387 GLU B N 1
ATOM 6225 C CA . GLU B 1 387 ? 11.922 26.5 27.172 1 98.75 387 GLU B CA 1
ATOM 6226 C C . GLU B 1 387 ? 13.086 26.766 26.219 1 98.75 387 GLU B C 1
ATOM 6228 O O . GLU B 1 387 ? 13.766 27.781 26.359 1 98.75 387 GLU B O 1
ATOM 6233 N N . GLN B 1 388 ? 13.305 25.844 25.344 1 98.75 388 GLN B N 1
ATOM 6234 C CA . GLN B 1 388 ? 14.359 26.031 24.344 1 98.75 388 GLN B CA 1
ATOM 6235 C C . GLN B 1 388 ? 14.109 27.266 23.5 1 98.75 388 GLN B C 1
ATOM 6237 O O . GLN B 1 388 ? 15.031 28.047 23.219 1 98.75 388 GLN B O 1
ATOM 6242 N N . LEU B 1 389 ? 12.906 27.438 23.109 1 98.81 389 LEU B N 1
ATOM 6243 C CA . LEU B 1 389 ? 12.547 28.578 22.281 1 98.81 389 LEU B CA 1
ATOM 6244 C C . LEU B 1 389 ? 12.734 29.891 23.031 1 98.81 389 LEU B C 1
ATOM 6246 O O . LEU B 1 389 ? 13.297 30.844 22.484 1 98.81 389 LEU B O 1
ATOM 6250 N N . LYS B 1 390 ? 12.273 29.984 24.25 1 98.62 390 LYS B N 1
ATOM 6251 C CA . LYS B 1 390 ? 12.406 31.188 25.062 1 98.62 390 LYS B CA 1
ATOM 6252 C C . LYS B 1 390 ? 13.867 31.547 25.281 1 98.62 390 LYS B C 1
ATOM 6254 O O . LYS B 1 390 ? 14.25 32.719 25.156 1 98.62 390 LYS B O 1
ATOM 6259 N N . THR B 1 391 ? 14.633 30.531 25.562 1 98.5 391 THR B N 1
ATOM 6260 C CA . THR B 1 391 ? 16.047 30.766 25.797 1 98.5 391 THR B CA 1
ATOM 6261 C C . THR B 1 391 ? 16.734 31.297 24.531 1 98.5 391 THR B C 1
ATOM 6263 O O . THR B 1 391 ? 17.484 32.281 24.594 1 98.5 391 THR B O 1
ATOM 6266 N N . ALA B 1 392 ? 16.453 30.656 23.438 1 98.44 392 ALA B N 1
ATOM 6267 C CA . ALA B 1 392 ? 17.078 31.062 22.172 1 98.44 392 ALA B CA 1
ATOM 6268 C C . ALA B 1 392 ? 16.672 32.469 21.797 1 98.44 392 ALA B C 1
ATOM 6270 O O . ALA B 1 392 ? 17.516 33.25 21.328 1 98.44 392 ALA B O 1
ATOM 6271 N N . ILE B 1 393 ? 15.43 32.875 21.953 1 98.25 393 ILE B N 1
ATOM 6272 C CA . ILE B 1 393 ? 14.953 34.188 21.578 1 98.25 393 ILE B CA 1
ATOM 6273 C C . ILE B 1 393 ? 15.523 35.219 22.531 1 98.25 393 ILE B C 1
ATOM 6275 O O . ILE B 1 393 ? 15.859 36.344 22.109 1 98.25 393 ILE B O 1
ATOM 6279 N N . ALA B 1 394 ? 15.641 34.875 23.781 1 97.5 394 ALA B N 1
ATOM 6280 C CA . ALA B 1 394 ? 16.281 35.781 24.734 1 97.5 394 ALA B CA 1
ATOM 6281 C C . ALA B 1 394 ? 17.719 36.094 24.328 1 97.5 394 ALA B C 1
ATOM 6283 O O . ALA B 1 394 ? 18.156 37.219 24.422 1 97.5 394 ALA B O 1
ATOM 6284 N N . GLU B 1 395 ? 18.375 35.062 23.891 1 97.06 395 GLU B N 1
ATOM 6285 C CA . GLU B 1 395 ? 19.75 35.25 23.453 1 97.06 395 GLU B CA 1
ATOM 6286 C C . GLU B 1 395 ? 19.812 36.094 22.188 1 97.06 395 GLU B C 1
ATOM 6288 O O . GLU B 1 395 ? 20.734 36.906 22.016 1 97.06 395 GLU B O 1
ATOM 6293 N N . LEU B 1 396 ? 18.906 35.844 21.359 1 95.81 396 LEU B N 1
ATOM 6294 C CA . LEU B 1 396 ? 18.828 36.625 20.125 1 95.81 396 LEU B CA 1
ATOM 6295 C C . LEU B 1 396 ? 18.594 38.094 20.438 1 95.81 396 LEU B C 1
ATOM 6297 O O . LEU B 1 396 ? 19.219 38.969 19.828 1 95.81 396 LEU B O 1
ATOM 6301 N N . ARG B 1 397 ? 17.75 38.375 21.406 1 94.56 397 ARG B N 1
ATOM 6302 C CA . ARG B 1 397 ? 17.484 39.75 21.844 1 94.56 397 ARG B CA 1
ATOM 6303 C C . ARG B 1 397 ? 18.75 40.406 22.375 1 94.56 397 ARG B C 1
ATOM 6305 O O . ARG B 1 397 ? 19.031 41.562 22.047 1 94.56 397 ARG B O 1
ATOM 6312 N N . SER B 1 398 ? 19.406 39.656 23.109 1 93.94 398 SER B N 1
ATOM 6313 C CA . SER B 1 398 ? 20.625 40.188 23.734 1 93.94 398 SER B CA 1
ATOM 6314 C C . SER B 1 398 ? 21.688 40.5 22.703 1 93.94 398 SER B C 1
ATOM 6316 O O . SER B 1 398 ? 22.422 41.469 22.812 1 93.94 398 SER B O 1
ATOM 6318 N N . SER B 1 399 ? 21.828 39.625 21.766 1 91.44 399 SER B N 1
ATOM 6319 C CA . SER B 1 399 ? 22.828 39.812 20.734 1 91.44 399 SER B CA 1
ATOM 6320 C C . SER B 1 399 ? 22.5 41.031 19.875 1 91.44 399 SER B C 1
ATOM 6322 O O . SER B 1 399 ? 23.406 41.719 19.391 1 91.44 399 SER B O 1
ATOM 6324 N N . ARG B 1 400 ? 21.297 41.344 19.656 1 88.5 400 ARG B N 1
ATOM 6325 C CA . ARG B 1 400 ? 20.875 42.469 18.859 1 88.5 400 ARG B CA 1
ATOM 6326 C C . ARG B 1 400 ? 21.031 43.781 19.656 1 88.5 400 ARG B C 1
ATOM 6328 O O . ARG B 1 400 ? 21.219 44.844 19.062 1 88.5 400 ARG B O 1
ATOM 6335 N N . ALA B 1 401 ? 20.969 43.688 20.906 1 88.69 401 ALA B N 1
ATOM 6336 C CA . ALA B 1 401 ? 21.141 44.875 21.75 1 88.69 401 ALA B CA 1
ATOM 6337 C C . ALA B 1 401 ? 22.609 45.25 21.844 1 88.69 401 ALA B C 1
ATOM 6339 O O . ALA B 1 401 ? 22.938 46.438 22.016 1 88.69 401 ALA B O 1
ATOM 6340 N N . GLN B 1 402 ? 23.484 44.406 21.719 1 81.75 402 GLN B N 1
ATOM 6341 C CA . GLN B 1 402 ? 24.906 44.688 21.844 1 81.75 402 GLN B CA 1
ATOM 6342 C C . GLN B 1 402 ? 25.5 45.125 20.5 1 81.75 402 GLN B C 1
ATOM 6344 O O . GLN B 1 402 ? 26.609 45.656 20.453 1 81.75 402 GLN B O 1
ATOM 6349 N N . GLY B 1 403 ? 24.828 44.906 19.406 1 70.06 403 GLY B N 1
ATOM 6350 C CA . GLY B 1 403 ? 25.328 45.344 18.109 1 70.06 403 GLY B CA 1
ATOM 6351 C C . GLY B 1 403 ? 24.656 46.594 17.578 1 70.06 403 GLY B C 1
ATOM 6352 O O . GLY B 1 403 ? 23.594 47 18.078 1 70.06 403 GLY B O 1
#

InterPro domains:
  IPR004839 Aminotransferase, class I/classII, large domain [PF00155] (42-388)
  IPR015421 Pyridoxal phosphate-dependent transferase, major domain [G3DSA:3.40.640.10] (72-29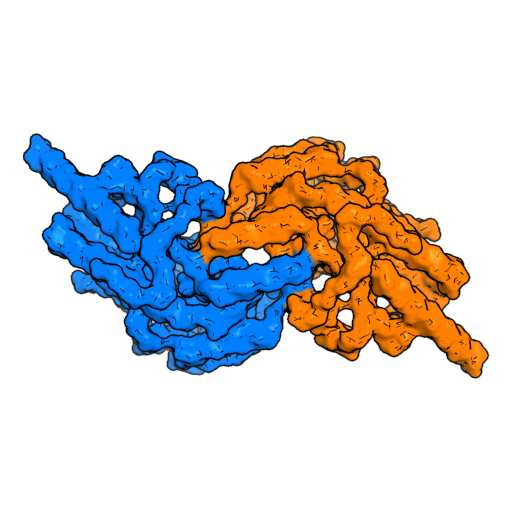7)
  IPR015422 Pyridoxal phosphate-dependent transferase, small domain [G3DSA:3.90.1150.10] (18-389)
  IPR015424 Pyridoxal phosphate-dependent transferase [SSF53383] (8-395)
  IPR027619 C-S lyase, PatB-like [TIGR04350] (9-394)
  IPR051798 Class-II Pyridoxal-Phosphate-Dependent Aminotransferase [PTHR43525] (6-396)

Radius of gyration: 28.45 Å; Cα contacts (8 Å, |Δi|>4): 1676; chains: 2; bounding box: 53×92×71 Å

Foldseek 3Di:
DPPPAPDDQFDFDDCEPVPDCQQPCCCVPPVFNQFQGFADLFFRDAFDPLLVVLLVVLVVVVDFDFDAFDPLLLVLVQVLCCPQAVDHADSVQWAKFLDQLVLLLLLCVLQHAQAAEEEEEPLADLSNVVSQVVRRYHYDYFYWDADPVLDTHGPLVVVLVVLLVGHAEYEAEAVTPPSQDHDALVRLLSVLVSCVVSNHAYEYECQFVNFFLDTNSHHFSLNSDVSSVQRYKYKYDCCSQRVPSVQRIIIIGRRHPVSSVSSCCSCCVVPNRRGGGPSRSSSSSSCSNPVVSVSNVLSVQLQVLQVVLQVLCVVQPVLKHWDDHRTGSKTKIANCSLVDWQVRVSCLCCPQLSHHWDGLVSSPVVRIRITIGGSSHHSVSSVSSSVSVSVSVVVVVVVVVVD/DPPPAPDDQFDFDDCEPVPDCQQPCCCVPPVFNQFQGFADLFFRDAFDPLLVVLLVVLVVVVDFDFDAFDPLLLVLVQVLCCPQAVDHADSVQWAKFLDQLVLLLLLCVLQHAQAAEEEEEPLADLSNVVSQVVRRYHYDYFYWDADPVLDTHGPLVSVLVVLLVGHAEYEAEAVTPPSQEHAALVRLLSVLVSCVVSNHAYEYECQFVNFFLDTNSHHFSLNSDVSSVQRYKYKYDCCSQRVPSVQRIIIIGRRHPVSSVSSCCSCCVVPNRRGGGPSRSSSSSSCSNPVVSVSNVLSVQLQVLQVVLQVLCVVQPVLKHWDDHRTGSKTKMANCSLVDWQVRVSCLCCPQLSHHWDGLVSSHVVRIRITIGGSSHHSVSSVSSSVSVSVSSVVSVVVVVVD

Nearest PDB structures (foldseek):
  1c7n-assembly2_C  TM=9.688E-01  e=8.422E-44  Treponema denticola
  8juj-assembly1_A  TM=9.789E-01  e=1.554E-42  Bacillus cereus ATCC 14579
  9jwc-assembly1_A  TM=9.641E-01  e=9.742E-42  Lactobacillus delbrueckii subsp. lactis DSM 20072
  5z0q-assembly4_G  TM=9.520E-01  e=5.406E-36  Erwinia tasmaniensis Et1/99
  1j32-assembly1_B  TM=8.997E-01  e=1.548E-25  Phormidium lapideum

Secondary structure (DSSP, 8-state):
-----SS--SSPP--TTTTBHHHHTHHHHHS-TTSEE--SS--SSPPPHHHHHHHHHHHHH-----B---HHHHHHHHHHHHHHH-----GGGEE--SSHHHHHHHHHHHH--TT-EEEE-SS--HHHHHHHHHTTPEEEE-PPEEPTTS-EE--HHHHHHHHHTTEEEEEEESS-TTT-PPPPHHHHHHHHHHHHHTT-EEEEE-TTTT-BSSTT----GGGS-HHHHHTEEEEE-SHHHHT-GGG---EEE--SHHHHHHHHIIIIIIT------HHHHHHHHHHHHH-HHHHHHHHHHHHHHHHHHHHHHHHH-TT-EEPPPSBSSEEEEE-GGG---HHHHHHIIIIIS-EE-EEGGGT-GGGTTEEEEE--S-HHHHHHHHHHHHHHHHHHHHHHHH-/-----SS--SSPP--TTTTBHHHHTHHHHHS-TTSEE--SS--SSPPPHHHHHHHHHHHHH-----B---HHHHHHHHHHHHHHH-----GGGEE--SSHHHHHHHHHHHH--TT-EEEE-SS--THHHHHHHTTTPEEEE-PPEEPTTS-EE--HHHHHHHHHTTEEEEEEESSBTTTTBPPPHHHHHHHHHHHHHTTPEEEEE-TTTT-BSSTT----GGGS-HHHHHTEEEEE-SHHHHT-GGG---EEE--SHHHHHHHHIIIIIIT------HHHHHHHHHHHHH-HHHHHHHHHHHHHHHHHHHHHHHHH-TT-EEPPPSBSSEEEEE-GGG---HHHHHHIIIIIS-EE-EEGGGT-GGGTTEEEEE--S-HHHHHHHHHHHHHHHHHHHHHHHH-

Solvent-accessible surface area (backbone atoms only — not comparable to full-atom values): 41025 Å² total; per-residue (Å²): 130,86,75,90,57,100,60,82,60,66,66,80,65,86,47,70,90,65,48,26,46,58,58,57,34,28,40,80,77,68,71,36,71,78,32,49,65,22,50,50,90,48,44,55,43,58,36,47,66,62,25,48,51,47,42,49,55,52,52,68,68,31,57,31,31,50,35,57,87,46,72,67,39,43,47,22,53,36,51,36,36,33,73,57,44,74,39,87,60,58,64,86,25,55,41,59,31,70,20,55,63,28,42,52,17,50,48,48,61,63,75,48,52,72,66,39,30,36,33,38,55,32,57,24,56,46,65,64,57,38,33,34,50,59,54,45,26,38,77,40,80,40,56,46,42,76,44,94,83,66,46,73,42,82,42,59,71,61,40,47,57,50,36,71,68,60,27,47,32,34,52,41,62,43,37,25,47,53,74,8,43,62,64,48,70,68,56,50,45,52,50,41,50,53,28,58,75,49,64,27,41,35,38,33,43,28,44,41,47,74,35,46,80,53,86,61,60,49,64,59,69,51,72,70,37,71,67,33,24,58,41,36,39,41,31,31,37,57,19,66,62,49,24,34,46,9,45,39,46,25,44,33,39,24,68,26,61,69,62,35,53,51,45,44,42,49,40,30,52,25,33,52,44,61,65,57,34,49,62,31,50,44,32,48,29,32,36,50,65,64,29,61,66,56,42,57,51,46,47,53,53,37,48,50,43,50,50,48,52,42,51,51,32,69,73,73,32,80,44,40,50,58,54,87,49,55,22,55,61,44,43,47,32,39,46,52,60,69,71,48,54,57,70,54,43,52,49,44,34,39,71,63,29,33,36,36,57,35,61,21,50,63,29,25,76,86,29,58,34,29,34,36,38,41,47,44,49,25,60,68,59,52,52,49,52,51,51,33,43,53,52,36,51,53,50,51,52,51,56,57,66,74,98,130,86,74,89,57,100,59,81,57,66,68,80,64,88,46,70,91,63,47,24,46,57,59,58,34,28,40,80,77,68,72,37,70,77,32,49,66,24,49,51,90,50,44,56,40,58,36,47,67,64,23,48,51,48,42,50,55,54,52,69,68,30,58,32,31,50,36,57,87,45,72,66,40,44,48,21,53,36,51,37,36,34,74,58,44,74,39,88,60,61,64,86,27,53,43,62,32,71,20,56,63,27,43,54,18,49,49,49,60,63,76,50,52,71,67,39,30,36,33,38,55,32,57,23,56,48,64,64,58,40,33,36,49,61,54,46,26,38,77,40,78,38,55,46,42,77,44,93,82,65,45,73,42,81,42,62,71,61,40,47,56,50,36,70,69,59,27,46,32,34,51,42,60,43,36,24,49,53,74,8,43,60,64,47,69,68,56,51,44,52,49,41,49,53,28,58,75,49,64,27,42,35,38,34,41,28,44,41,48,74,35,45,81,51,86,61,58,46,64,60,67,52,72,69,36,72,68,34,23,57,41,36,36,40,32,31,36,56,20,67,61,50,24,34,48,10,46,39,47,24,44,33,40,23,68,28,61,70,60,35,54,52,45,46,41,48,41,29,51,25,31,52,44,61,65,58,34,49,61,30,51,45,31,47,29,34,36,52,66,65,29,62,66,57,45,57,52,47,48,52,52,37,49,50,44,50,51,49,53,42,49,52,33,70,74,73,32,80,43,41,50,59,55,86,48,55,21,56,60,43,41,46,31,39,44,50,60,68,71,48,53,57,70,54,43,51,49,43,34,38,72,64,28,33,36,38,57,35,60,20,52,61,29,24,78,88,29,57,33,27,35,36,39,41,46,44,49,25,62,66,58,54,52,50,52,51,50,31,42,53,52,35,51,51,51,50,51,53,56,57,67,76,99

Sequence (806 aa):
MTLKSRFDFHTQIDRLQSASEKWDSREKIFGAPDALPLWVADMDFAAPQEVLDAMHKRVDHGVFGYTFRTPGYFDSVVNWMRERHDWNIDPEWITFTPGVVPALAFAVETFTQPGDKIAIQTPVYPPFYNVVRENGRELVTNPLIAKENGDYEMDFDDLERKLADGVKMLILCSPHNPVGRIWSRPDLTRLAEICLKHGVLVIADEIHADLIFEPKSHIPFASVSEAARDNCIVCTAPSKTFNLAGLCVSNIVIPNENLRLAFERTVAKMHGLGSISTLGATATEAAYTHGGEWLDELLVYVRANMEYVQAQIGEHLPELSVKLPEATYLLWIDFRGLGLNAEELNRFLLHEAGLALNDGTMFGVEAAGFMRMNVACSRVIVEQAMEQLKTAIAELRSSRAQGMTLKSRFDFHTQIDRLQSASEKWDSREKIFGAPDALPLWVADMDFAAPQEVLDAMHKRVDHGVFGYTFRTPGYFDSVVNWMRERHDWNIDPEWITFTPGVVPALAFAVETFTQPGDKIAIQTPVYPPFYNVVRENGRELVTNPLIAKENGDYEMDFDDLERKLADGVKMLILCSPHNPVGRIWSRPDLTRLAEICLKHGVLVIADEIHADLIFEPKSHIPFASVSEAARDNCIVCTAPSKTFNLAGLCVSNIVIPNENLRLAFERTVAKMHGLGSISTLGATATEAAYTHGGEWLDELLVYVRANMEYVQAQIGEHLPELSVKLPEATYLLWIDFRGLGLNAEELNRFLLHEAGLALNDGTMFGVEAAGFMRMNVACSRVIVEQAMEQLKTAIAELRSSRAQG